Protein 5I6C (pdb70)

Solvent-accessible surface area: 38746 Å² total; per-residue (Å²): 125,84,43,28,41,114,81,166,5,87,104,122,52,1,97,62,12,0,70,2,5,4,64,8,5,16,6,3,1,7,0,0,10,21,11,4,8,79,58,10,20,143,53,38,83,39,28,8,11,10,0,1,0,0,0,9,4,0,0,55,5,3,64,34,0,4,30,78,200,104,56,123,181,114,80,124,31,16,0,0,12,2,2,1,7,0,0,3,8,31,3,0,8,7,4,4,70,5,2,8,66,19,10,21,74,78,39,101,11,118,57,76,167,74,19,96,109,74,63,9,63,94,0,11,0,0,0,6,22,1,1,16,65,0,0,83,51,8,22,120,117,2,77,100,28,21,140,86,23,102,176,83,50,26,37,8,4,34,0,0,14,36,6,0,10,0,50,38,7,22,24,43,0,21,75,20,20,22,3,0,52,43,8,56,83,115,78,102,83,46,70,46,20,69,40,103,127,12,93,94,182,27,23,43,92,5,63,36,7,0,86,72,0,0,35,12,0,18,72,7,17,111,146,25,46,85,105,58,39,18,2,1,23,16,45,0,19,98,56,0,28,98,44,0,50,85,82,18,27,86,36,100,62,70,48,95,81,7,80,62,50,8,157,40,132,74,80,93,22,40,133,122,42,156,5,45,1,49,107,5,0,39,27,0,0,61,36,0,2,30,59,0,14,42,19,2,36,44,4,0,77,28,2,152,45,85,76,218,25,59,69,12,48,35,9,8,14,0,0,6,3,0,0,0,39,0,2,29,64,0,2,105,4,7,3,3,1,1,2,5,18,49,57,8,12,43,0,0,54,80,31,136,1,1,0,67,92,0,1,38,24,2,2,108,30,4,27,70,24,0,77,126,4,73,86,0,2,43,16,36,26,22,19,70,0,0,9,0,0,1,5,0,5,26,0,4,38,32,20,4,52,0,1,19,36,1,31,153,14,103,46,42,55,36,15,74,0,0,2,1,0,0,21,1,22,0,66,12,22,47,84,56,94,69,83,81,29,107,57,34,52,136,107,62,117,156,145,91,21,31,128,12,19,14,105,12,6,38,82,34,9,3,4,22,25,0,20,135,17,0,68,80,6,44,78,59,14,86,103,140,123,79,46,31,39,118,86,165,6,93,104,123,54,5,102,65,11,0,69,4,3,4,64,5,4,16,4,0,0,5,0,0,8,21,14,9,8,77,58,12,23,147,53,34,81,46,28,7,11,12,0,0,0,0,0,8,2,0,0,59,7,1,54,60,0,2,110,16,43,1,1,3,2,0,0,1,6,34,5,0,10,9,4,4,72,6,2,5,56,16,13,8,73,76,38,108,12,117,104,71,131,103,33,69,104,68,64,12,65,92,0,7,0,0,1,7,20,0,1,19,61,0,0,81,52,6,25,122,108,3,112,125,26,23,137,85,22,100,174,82,50,26,40,8,5,34,0,0,11,35,4,1,10,0,50,36,8,19,27,46,0,21,79,24,19,23,1,1,50,72,9,56,83,113,80,93,80,44,71,45,20,69,42,85,183,9,96,94,168,24,23,45,97,8,70,33,12,0,89,72,0,0,36,13,0,18,79,7,15,102,136,24,48,83,111,54,37,18,3,1,19,12,43,0,14,95,57,0,35,103,50,0,56,86,87,17,33,84,31,94,61,57,50,102,78,9,80,65,52,8,159,41,132,74,84,95,31,43,134,120,42,164,7,49,1,50,105,8,0,36,29,0,1,55,34,0,3,33,66,0,10,41,16,2,34,43,5,0,78,29,1,148,46,87,74,214,26,57,83,13,54,71,29,7,29,26,0,6,39,12,0,0,85,1,2,29,59,0,4,107,5,9,4,3,0,2,2,6,15,51,53,7,12,44,0,0,51,93,33,128,1,0,0,68,92,0,0,33,26,1,0,101,34,2,22,69,23,0,78,128,4,73,82,0,1,44,12,29,26,25,25,72,1,0,9,0,0,0,3,0,2,21,0,3,35,33,17,2,52,0,1,18,38,1,33,157,10,102,45,48,64,43,14,76,1,0,1,4,0,0,20,3,22,0,72,13,18,48,87,55,96,63,82,81,31,108,51,34,54,137,103,64,118,153,142,92,17,31,134,13,22,15,102,9,8,43,81,29,7,4,4,23,23,0,23,130,12,0,71,78,3,47,81,57,17,85,105,138

Nearest PDB structures (foldseek):
  5i6c-assembly1_A  TM=1.002E+00  e=1.594E-73  Aspergillus nidulans FGSC A4
  5i6c-assembly1_B  TM=1.000E+00  e=1.725E-66  Aspergillus nidulans FGSC A4
  5xls-assembly1_A-2  TM=7.621E-01  e=6.835E-15  Escherichia coli O157:H7
  3qe7-assembly1_A  TM=7.389E-01  e=4.981E-13  Escherichia coli K-12
  7xuj-assembly1_B  TM=6.459E-01  e=5.523E-05  Homo sapiens

InterPro domains:
  IPR006042 Xanthine/uracil permease [PS01116] (447-467)
  IPR006042 Xanthine/uracil permease [TIGR00801] (75-541)
  IPR006043 Nucleobase cation symporter 2 family [PF00860] (80-498)

Foldseek 3Di:
DFAFADDDDPLVVLLLLLVLVLLLCLLVQLPVLVLLDVQAEDDLQSQLQVNLLSLQLQLVLQVQQCPFVPFDDPDQTAAFNFRFRKHADLLLSLLVVLQVVLCDPVNDAHQDPWFDGHHDQLSLQQQLQLLLVCLVVQLVVLPPDFVVLCVLCPLLLQLLLLLVSLVLVLLLLQQLLQQDCAFDDPPQPPGPDHDGGNGRHHDVVSPVLLVQLLVQLVVCVVPDDLSSQSSSLVRSLVVSQVVCVVVPQFDVPVLVVDDQFHDLPPDDGDYPHHALLNVSSNVVLSSQLVVQSVLLLLLCVLSVHDNDDPSSVSSSSNQSNSQSVSQSVVSNSSHHRMHTDRSVSSSCSSVSYGYCSSSSSNSVVSSSCSGRSSNSSVVVGGRSSSSSSSVSVVSVVSNVVSVVSNVVDPDDPLSVVLSVCLNVQLVVLLVDDWDAPPPRVVPDDDPCVSCVSNVRSCSNRRSSSSSVSNSVSVVPPDDD/DFAFADDDDPLVVLLLLLVLVLLLCLLVQLQVLLLVCVLAADDLQVQLQSNLLSLQLQLVLQLVLCVLVFNFRKHADLLLSLLVNLQVLLCDPVNDFHDDDVFHGHHDQLSLQQQLQLLLVLLVVQLVVLPPDFVVLCVLQPLLLQLLLLLVSLVLQLLLLQQLLQQDCAFDDPPQPDGQDYDGRRHRHHDVVSPVLLVQLLVQLVVCVVPPDLSSQSSSLVRSLVVSQVVCVVVPQWDVPLLVVHDQFHDLPPDDGDYPHHALLNVSSNVVLSSQLVVQSVLLLLLCVLSVHDNDDPVSVVSSSSQSNSQSVSCSVVSVSSHHRMHTDNSVSSSCNSVSYGYSSSSSSNSVVSSVCSGRSSNSSRSSRRRSSSSSSSSSVVSVVSSVVSVVSNVVDDDDPLSVVLSVVLNVQLVVLQPDDFDAPPCRVVHDDDPCVSSVSNVRSQSNSRSSSSSVSSSVSVVVPDDD

Radius of gyration: 28.81 Å; Cα contacts (8 Å, |Δi|>4): 1812; chains: 2; bounding box: 80×83×62 Å

GO terms:
  GO:0000324 fungal-type vacuole (C, IDA)
  GO:0002060 purine nucleobase binding (F, IDA)
  GO:0042906 xanthine transport (P, IDA)
  GO:0005886 plasma membrane (C, IDA)
  GO:0015747 urate transport (P, IDA)
  GO:0042907 xanthine transmembrane transporter activity (F, IDA)
  GO:0015143 urate transmembrane transporter activity (F, IDA)
  GO:0002060 purine nucleobase binding (F, IMP)
  GO:0042906 xanthine transport (P, IMP)
  GO:0015747 urate transport (P, IMP)
  GO:0042907 xanthine transmembrane transporter activity (F, IMP)
  GO:0034423 autophagosome lumen (C, IDA)
  GO:0010008 endosome membrane (C, IDA)

Organism: Emericella nidulans (strain FGSC A4 / ATCC 38163 / CBS 112.46 / NRRL 194 / M139) (NCBI:txid227321)

Sequence (948 aa):
PFFGLNEKIPVLLAFILGLQHALAMLAGVVTPPLIISSSLSLPSDLQQYLVSTSLIVCGLLSMVQITRFHIYKTPYYIGSGVLSVMGVSFSIISVASGAFNQMYSNGFCQLDEAGNRLPCPEAYGALIGTSACCALVEILLAFVPPKVIQKIFPPIVTGPTVMLIGISLIGTGFKDWAGGSACMDDGMLCPSATAPRPLPWGSPEFIGLGFLVFVSIILCERFGAPIMKSCSVVIGLLVGCIVAAACGYFSHADIDAAPAASFIWVKTFPLSVYGPMVLPIIAVFIICACECIGDVTATCDVSRLEVRGGTFESRIQGAVLADGINSVVAALATMTPMTTFAQNNVVIALTRCANRWAGYCCCLILIVAGIFAKFAAAIVAIPNSVMGGMKTFLFASVVISGQAIVAKAPFTRRNRFILTASMALGYGATLVPTWFGNVFPQTENRDLEGFENAIELVLETGFAVTAFVAMLLNAIMPAEPFFGLNEKIPVLLAFILGLQHALAMLAGVVTPPLIISSSLSLPSDLQQYLVSTSLIVCGLLSMVQITSGVLSVMGVSFSIISVASGAFNQMYSNGFCQLDEAGNRLPCPEAYGALIGTSACCALVEILLAFVPPKVIQKIFPPIVTGPTVMLIGISLIGTGFKDWAGGSACMDDGMLCPSATAPRPLPWGSPEFIGLGFLVFVSIILCERFGAPIMKSCSVVIGLLVGCIVAAACGYFSHADIDAAPAASFIWVKTFPLSVYGPMVLPIIAVFIICACECIGDVTATCDVSRLEVRGGTFESRIQGAVLADGINSVVAALATMTPMTTFAQNNVVIALTRCANRWAGYCCCLILIVAGIFAKFAAAIVAIPNSVMGGMKTFLFASVVISGQAIVAKAPFTRRNRFILTASMALGYGATLVPTWFGNVFPQTENRDLEGFENAIELVLETGFAVTAFVAMLLNAIMPAE

Secondary structure (DSSP, 8-state):
--B-SS----HHHHHHHHHHHHHHHHHHHHHHHHHHHHTT---HHHHHHHHHHHHHHHHHHHHHHH-STTT-SSSS-SS-SS---EEE-SHHHHHHHHHHHHHHHTSS----SSSSPPP-HHHHHHHHHHHHHHHHHHHTTSSS-HHHHHHHS-HHHHHHHHHHHHHHHHHHHHHHHHT-SS---TTSSS-SS--SS-SS---HHHHHHHHHHHHHHHHHHHT--TTTTTTHHHHHHHHHHHHHHHHT---HHHHHTS-S---TTSS---SS---S-HHHHHHHHHHHHHHHHHHHHHHHHHTT--SSSHHHHHHHHHHHHHHHHHHHHHHHTT---EEE--SHHHHHHHHTB--HHHHHHHHHHHHHHHHSTTHHHHHHTS-HHHHHHHHHHHHHHHHHHHHHHHTTS---HHHHHHHHHHHHHHHHHHH-----TTTSTT----TTHHHHHHHHHHHH-HHHHHHHHHHHHHHHSPP-/--B-SS----HHHHHHHHHHHHHHHHHHHHHHHHHHHHTT---HHHHHHHHHHHHHHHHHHHHHHH---S---EEE-SHHHHHHHHHHHHHHHTSS--B-SSSPBPP-HHHHHHHHHHHHHHHHHHHTTSSS-HHHHHHHS-HHHHHHHHHHHHHHHHHHHHHHHHT-SS---TTSS--SS--SS-SS---HHHHHHHHHHHHHHHHHHHT--TTTTTTHHHHHHHHHHHHHHHHT---HHHHHTS-S---TTSS----S---S-HHHHHHHHHHHHHHHHHHHHHHHHHTT--SSSHHHHHHHHHHHHHHHHHHHHHHHTT---EEE-SHHHHHHHHHTB--HHHHHHHHHHHHHHHHSTTHHHHHHTS-HHHHHHHHHHHHHHHHHHHHHHHTTS---HHHHHHHHHHHHHHHHHHH-----TTTSTT----TTHHHHHHHHHHHH-HHHHHHHHHHHHHHHSPP-

B-factor: mean 164.03, std 27.75, range [114.57, 270.53]

Structure (mmCIF, N/CA/C/O backbone):
data_5I6C
#
_entry.id   5I6C
#
_cell.length_a   75.090
_cell.length_b   173.830
_cell.length_c   82.390
_cell.angle_alpha   90.00
_cell.angle_beta   111.11
_cell.angle_gamma   90.00
#
_symmetry.space_group_name_H-M   'P 1 21 1'
#
loop_
_entity.id
_entity.type
_entity.pdbx_description
1 polymer 'Uric acid-xanthine permease'
2 non-polymer XANTHINE
3 non-polymer DODECYL-BETA-D-MALTOSIDE
#
loop_
_atom_site.group_PDB
_atom_site.id
_atom_site.type_symbol
_atom_site.label_atom_id
_atom_site.label_alt_id
_atom_site.label_comp_id
_atom_site.label_asym_id
_atom_site.label_entity_id
_atom_site.label_seq_id
_atom_site.pdbx_PDB_ins_code
_atom_site.Cartn_x
_atom_site.Cartn_y
_atom_site.Cartn_z
_atom_site.occupancy
_atom_site.B_iso_or_equiv
_atom_site.auth_seq_id
_atom_site.auth_comp_id
_atom_site.auth_asym_id
_atom_site.auth_atom_id
_atom_site.pdbx_PDB_model_num
ATOM 1 N N . PRO A 1 66 ? -84.505 -27.927 27.784 1.00 170.43 66 PRO A N 1
ATOM 2 C CA . PRO A 1 66 ? -85.618 -27.490 26.934 1.00 171.67 66 PRO A CA 1
ATOM 3 C C . PRO A 1 66 ? -85.146 -26.984 25.571 1.00 167.48 66 PRO A C 1
ATOM 4 O O . PRO A 1 66 ? -84.694 -25.842 25.487 1.00 166.14 66 PRO A O 1
ATOM 8 N N . PHE A 1 67 ? -85.294 -27.788 24.518 1.00 165.86 67 PHE A N 1
ATOM 9 C CA . PHE A 1 67 ? -84.778 -27.396 23.208 1.00 162.02 67 PHE A CA 1
ATOM 10 C C . PHE A 1 67 ? -85.712 -26.388 22.561 1.00 163.51 67 PHE A C 1
ATOM 11 O O . PHE A 1 67 ? -86.901 -26.646 22.422 1.00 166.70 67 PHE A O 1
ATOM 19 N N . PHE A 1 68 ? -85.161 -25.247 22.159 1.00 161.43 68 PHE A N 1
ATOM 20 C CA . PHE A 1 68 ? -85.933 -24.189 21.531 1.00 162.80 68 PHE A CA 1
ATOM 21 C C . PHE A 1 68 ? -85.799 -24.260 20.017 1.00 160.11 68 PHE A C 1
ATOM 22 O O . PHE A 1 68 ? -84.703 -24.220 19.473 1.00 156.34 68 PHE A O 1
ATOM 30 N N . GLY A 1 69 ? -86.940 -24.326 19.351 1.00 162.43 69 GLY A N 1
ATOM 31 C CA . GLY A 1 69 ? -87.025 -24.392 17.906 1.00 160.79 69 GLY A CA 1
ATOM 32 C C . GLY A 1 69 ? -86.774 -23.068 17.224 1.00 159.65 69 GLY A C 1
ATOM 33 O O . GLY A 1 69 ? -86.445 -22.080 17.874 1.00 159.88 69 GLY A O 1
ATOM 34 N N . LEU A 1 70 ? -86.845 -23.078 15.899 1.00 158.43 70 LEU A N 1
ATOM 35 C CA . LEU A 1 70 ? -86.628 -21.876 15.104 1.00 157.53 70 LEU A CA 1
ATOM 36 C C . LEU A 1 70 ? -87.562 -20.750 15.520 1.00 161.22 70 LEU A C 1
ATOM 37 O O . LEU A 1 70 ? -87.126 -19.694 15.984 1.00 161.09 70 LEU A O 1
ATOM 42 N N . ASN A 1 71 ? -88.858 -21.001 15.360 1.00 164.82 71 ASN A N 1
ATOM 43 C CA . ASN A 1 71 ? -89.862 -19.983 15.605 1.00 168.82 71 ASN A CA 1
ATOM 44 C C . ASN A 1 71 ? -90.639 -20.234 16.884 1.00 172.56 71 ASN A C 1
ATOM 45 O O . ASN A 1 71 ? -91.617 -20.975 16.910 1.00 175.37 71 ASN A O 1
ATOM 50 N N . GLU A 1 72 ? -90.156 -19.619 17.948 1.00 172.71 72 GLU A N 1
ATOM 51 C CA . GLU A 1 72 ? -90.827 -19.592 19.226 1.00 176.66 72 GLU A CA 1
ATOM 52 C C . GLU A 1 72 ? -90.323 -18.357 19.935 1.00 177.03 72 GLU A C 1
ATOM 53 O O . GLU A 1 72 ? -89.131 -18.059 19.881 1.00 173.39 72 GLU A O 1
ATOM 59 N N . LYS A 1 73 ? -91.197 -17.622 20.603 1.00 181.63 73 LYS A N 1
ATOM 60 C CA . LYS A 1 73 ? -90.677 -16.485 21.326 1.00 182.21 73 LYS A CA 1
ATOM 61 C C . LYS A 1 73 ? -90.056 -17.011 22.601 1.00 181.85 73 LYS A C 1
ATOM 62 O O . LYS A 1 73 ? -90.660 -17.792 23.342 1.00 184.45 73 LYS A O 1
ATOM 68 N N . ILE A 1 74 ? -88.827 -16.572 22.829 1.00 178.78 74 ILE A N 1
ATOM 69 C CA . ILE A 1 74 ? -88.075 -16.928 24.013 1.00 178.29 74 ILE A CA 1
ATOM 70 C C . ILE A 1 74 ? -87.939 -15.623 24.770 1.00 180.81 74 ILE A C 1
ATOM 71 O O . ILE A 1 74 ? -88.157 -14.559 24.182 1.00 181.60 74 ILE A O 1
ATOM 76 N N . PRO A 1 75 ? -87.606 -15.685 26.069 1.00 182.44 75 PRO A N 1
ATOM 77 C CA . PRO A 1 75 ? -87.387 -14.438 26.808 1.00 184.96 75 PRO A CA 1
ATOM 78 C C . PRO A 1 75 ? -86.423 -13.513 26.074 1.00 181.69 75 PRO A C 1
ATOM 79 O O . PRO A 1 75 ? -85.294 -13.906 25.812 1.00 177.33 75 PRO A O 1
ATOM 83 N N . VAL A 1 76 ? -86.868 -12.309 25.729 1.00 184.02 76 VAL A N 1
ATOM 84 C CA . VAL A 1 76 ? -86.048 -11.409 24.925 1.00 181.32 76 VAL A CA 1
ATOM 85 C C . VAL A 1 76 ? -84.749 -11.071 25.647 1.00 179.69 76 VAL A C 1
ATOM 86 O O . VAL A 1 76 ? -83.790 -10.623 25.025 1.00 176.53 76 VAL A O 1
ATOM 90 N N . LEU A 1 77 ? -84.730 -11.273 26.962 1.00 182.20 77 LEU A N 1
ATOM 91 C CA . LEU A 1 77 ? -83.481 -11.252 27.709 1.00 180.55 77 LEU A CA 1
ATOM 92 C C . LEU A 1 77 ? -82.611 -12.412 27.252 1.00 175.39 77 LEU A C 1
ATOM 93 O O . LEU A 1 77 ? -81.430 -12.235 26.969 1.00 172.05 77 LEU A O 1
ATOM 98 N N . LEU A 1 78 ? -83.205 -13.601 27.182 1.00 175.05 78 LEU A N 1
ATOM 99 C CA . LEU A 1 78 ? -82.496 -14.778 26.695 1.00 170.56 78 LEU A CA 1
ATOM 100 C C . LEU A 1 78 ? -82.050 -14.597 25.249 1.00 166.62 78 LEU A C 1
ATOM 101 O O . LEU A 1 78 ? -80.892 -14.848 24.928 1.00 162.84 78 LEU A O 1
ATOM 106 N N . ALA A 1 79 ? -82.963 -14.169 24.381 1.00 167.76 79 ALA A N 1
ATOM 107 C CA . ALA A 1 79 ? -82.630 -13.932 22.979 1.00 164.60 79 ALA A CA 1
ATOM 108 C C . ALA A 1 79 ? -81.500 -12.912 22.831 1.00 162.95 79 ALA A C 1
ATOM 109 O O . ALA A 1 79 ? -80.628 -13.064 21.979 1.00 159.21 79 ALA A O 1
ATOM 111 N N . PHE A 1 80 ? -81.537 -11.860 23.646 1.00 166.09 80 PHE A N 1
ATOM 112 C CA . PHE A 1 80 ? -80.465 -10.863 23.661 1.00 165.16 80 PH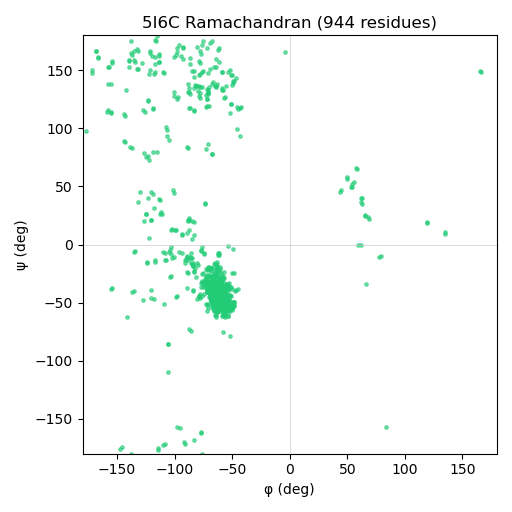E A CA 1
ATOM 113 C C . PHE A 1 80 ? -79.129 -11.434 24.110 1.00 162.06 80 PHE A C 1
ATOM 114 O O . PHE A 1 80 ? -78.105 -11.161 23.500 1.00 159.17 80 PHE A O 1
ATOM 122 N N . ILE A 1 81 ? -79.147 -12.198 25.197 1.00 163.04 81 ILE A N 1
ATOM 123 C CA . ILE A 1 81 ? -77.937 -12.788 25.759 1.00 160.69 81 ILE A CA 1
ATOM 124 C C . ILE A 1 81 ? -77.297 -13.780 24.803 1.00 156.08 81 ILE A C 1
ATOM 125 O O . ILE A 1 81 ? -76.095 -13.729 24.563 1.00 153.34 81 ILE A O 1
ATOM 130 N N . LEU A 1 82 ? -78.094 -14.688 24.259 1.00 155.49 82 LEU A N 1
ATOM 131 C CA . LEU A 1 82 ? -77.574 -15.618 23.272 1.00 151.51 82 LEU A CA 1
ATOM 132 C C . LEU A 1 82 ? -77.140 -14.847 22.030 1.00 149.46 82 LEU A C 1
ATOM 133 O O . LEU A 1 82 ? -76.183 -15.229 21.360 1.00 146.10 82 LEU A O 1
ATOM 138 N N . GLY A 1 83 ? -77.838 -13.757 21.730 1.00 151.77 83 GLY A N 1
ATOM 139 C CA . GLY A 1 83 ? -77.417 -12.861 20.669 1.00 150.51 83 GLY A CA 1
ATOM 140 C C . GLY A 1 83 ? -76.017 -12.333 20.924 1.00 148.98 83 GLY A C 1
ATOM 141 O O . GLY A 1 83 ? -75.206 -12.198 20.007 1.00 146.38 83 GLY A O 1
ATOM 142 N N . LEU A 1 84 ? -75.738 -12.044 22.190 1.00 150.89 84 LEU A N 1
ATOM 143 C CA . LEU A 1 84 ? -74.435 -11.556 22.610 1.00 150.03 84 LEU A CA 1
ATOM 144 C C . LEU A 1 84 ? -73.391 -12.639 22.464 1.00 146.43 84 LEU A C 1
ATOM 145 O O . LEU A 1 84 ? -72.326 -12.391 21.921 1.00 144.27 84 LEU A O 1
ATOM 150 N N . GLN A 1 85 ? -73.711 -13.846 22.923 1.00 146.03 85 GLN A N 1
ATOM 151 C CA . GLN A 1 85 ? -72.781 -14.967 22.826 1.00 142.96 85 GLN A CA 1
ATOM 152 C C . GLN A 1 85 ? -72.420 -15.255 21.377 1.00 139.78 85 GLN A C 1
ATOM 153 O O . GLN A 1 85 ? -71.258 -15.512 21.058 1.00 137.35 85 GLN A O 1
ATOM 159 N N . HIS A 1 86 ? -73.415 -15.198 20.500 1.00 140.10 86 HIS A N 1
ATOM 160 C CA . HIS A 1 86 ? -73.169 -15.369 19.075 1.00 137.61 86 HIS A CA 1
ATOM 161 C C . HIS A 1 86 ? -72.302 -14.236 18.531 1.00 137.02 86 HIS A C 1
ATOM 162 O O . HIS A 1 86 ? -71.351 -14.476 17.771 1.00 134.52 86 HIS A O 1
ATOM 169 N N . ALA A 1 87 ? -72.640 -13.010 18.924 1.00 139.62 87 ALA A N 1
ATOM 170 C CA . ALA A 1 87 ? -71.897 -11.832 18.500 1.00 139.73 87 ALA A CA 1
ATOM 171 C C . ALA A 1 87 ? -70.420 -11.983 18.834 1.00 137.93 87 ALA A C 1
ATOM 172 O O . ALA A 1 87 ? -69.559 -11.832 17.969 1.00 136.10 87 ALA A O 1
ATOM 174 N N . LEU A 1 88 ? -70.139 -12.318 20.089 1.00 138.70 88 LEU A N 1
ATOM 175 C CA . LEU A 1 88 ? -68.777 -12.495 20.555 1.00 137.46 88 LEU A CA 1
ATOM 176 C C . LEU A 1 88 ? -68.133 -13.653 19.834 1.00 134.19 88 LEU A C 1
ATOM 177 O O . LEU A 1 88 ? -66.950 -13.620 19.525 1.00 132.67 88 LEU A O 1
ATOM 182 N N . ALA A 1 89 ? -68.932 -14.669 19.541 1.00 134.23 89 ALA A N 1
ATOM 183 C CA . ALA A 1 89 ? -68.412 -15.881 18.932 1.00 131.51 89 ALA A CA 1
ATOM 184 C C . ALA A 1 89 ? -67.851 -15.607 17.539 1.00 129.70 89 ALA A C 1
ATOM 185 O O . ALA A 1 89 ? -66.725 -16.011 17.215 1.00 127.88 89 ALA A O 1
ATOM 187 N N . MET A 1 90 ? -68.639 -14.912 16.726 1.00 129.65 90 MET A N 1
ATOM 188 C CA . MET A 1 90 ? -68.252 -14.629 15.350 1.00 128.38 90 MET A CA 1
ATOM 189 C C . MET A 1 90 ? -67.405 -13.371 15.221 1.00 129.05 90 MET A C 1
ATOM 190 O O . MET A 1 90 ? -66.860 -13.091 14.149 1.00 128.16 90 MET A O 1
ATOM 195 N N . LEU A 1 91 ? -67.328 -12.602 16.305 1.00 130.95 91 LEU A N 1
ATOM 196 C CA . LEU A 1 91 ? -66.565 -11.351 16.337 1.00 132.14 91 LEU A CA 1
ATOM 197 C C . LEU A 1 91 ? -65.151 -11.464 15.781 1.00 130.38 91 LEU A C 1
ATOM 198 O O . LEU A 1 91 ? -64.764 -10.702 14.897 1.00 130.61 91 LEU A O 1
ATOM 203 N N . ALA A 1 92 ? -64.399 -12.431 16.297 1.00 130.65 92 ALA A N 1
ATOM 204 C CA . ALA A 1 92 ? -63.013 -12.633 15.899 1.00 129.24 92 ALA A CA 1
ATOM 205 C C . ALA A 1 92 ? -62.896 -12.972 14.419 1.00 127.63 92 ALA A C 1
ATOM 206 O O . ALA A 1 92 ? -62.123 -12.349 13.686 1.00 127.72 92 ALA A O 1
ATOM 208 N N . GLY A 1 93 ? -63.695 -13.937 13.978 1.00 126.06 93 GLY A N 1
ATOM 209 C CA . GLY A 1 93 ? -63.647 -14.403 12.605 1.00 124.73 93 GLY A CA 1
ATOM 210 C C . GLY A 1 93 ? -64.043 -13.339 11.599 1.00 125.87 93 GLY A C 1
ATOM 211 O O . GLY A 1 93 ? -63.594 -13.375 10.453 1.00 125.26 93 GLY A O 1
ATOM 212 N N . VAL A 1 94 ? -64.916 -12.421 12.020 1.00 127.69 94 VAL A N 1
ATOM 213 C CA . VAL A 1 94 ? -65.344 -11.290 11.187 1.00 129.31 94 VAL A CA 1
ATOM 214 C C . VAL A 1 94 ? -64.315 -10.160 11.148 1.00 130.42 94 VAL A C 1
ATOM 215 O O . VAL A 1 94 ? -64.034 -9.590 10.091 1.00 130.92 94 VAL A O 1
ATOM 219 N N . VAL A 1 95 ? -63.779 -9.840 12.320 1.00 130.15 95 VAL A N 1
ATOM 220 C CA . VAL A 1 95 ? -62.812 -8.759 12.508 1.00 131.63 95 VAL A CA 1
ATOM 221 C C . VAL A 1 95 ? -61.444 -9.019 11.864 1.00 130.40 95 VAL A C 1
ATOM 222 O O . VAL A 1 95 ? -60.833 -8.108 11.293 1.00 131.66 95 VAL A O 1
ATOM 226 N N . THR A 1 96 ? -60.962 -10.254 11.968 1.00 128.95 96 THR A N 1
ATOM 227 C 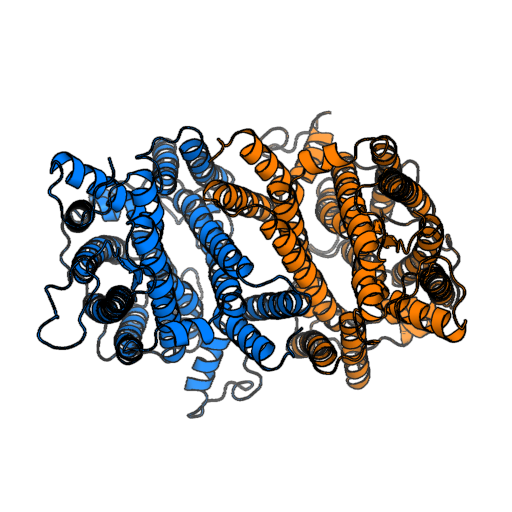CA . THR A 1 96 ? -59.581 -10.549 11.611 1.00 128.11 96 THR A CA 1
ATOM 228 C C . THR A 1 96 ? -59.192 -10.314 10.126 1.00 128.09 96 THR A C 1
ATOM 229 O O . THR A 1 96 ? -58.200 -9.627 9.873 1.00 129.18 96 THR A O 1
ATOM 233 N N . PRO A 1 97 ? -59.971 -10.819 9.146 1.00 126.27 97 PRO A N 1
ATOM 234 C CA . PRO A 1 97 ? -59.556 -10.600 7.747 1.00 126.59 97 PRO A CA 1
ATOM 235 C C . PRO A 1 97 ? -59.378 -9.140 7.301 1.00 129.01 97 PRO A C 1
ATOM 236 O O . PRO A 1 97 ? -58.483 -8.898 6.490 1.00 129.58 97 PRO A O 1
ATOM 240 N N . PRO A 1 98 ? -60.239 -8.203 7.746 1.00 130.68 98 PRO A N 1
ATOM 241 C CA . PRO A 1 98 ? -59.897 -6.811 7.446 1.00 133.27 98 PRO A CA 1
ATOM 242 C C . PRO A 1 98 ? -58.523 -6.428 7.967 1.00 133.94 98 PRO A C 1
ATOM 243 O O . PRO A 1 98 ? -57.759 -5.804 7.240 1.00 135.33 98 PRO A O 1
ATOM 247 N N . LEU A 1 99 ? -58.215 -6.798 9.204 1.00 133.24 99 LEU A N 1
ATOM 248 C CA . LEU A 1 99 ? -56.906 -6.501 9.768 1.00 134.04 99 LEU A CA 1
ATOM 249 C C . LEU A 1 99 ? -55.787 -7.087 8.928 1.00 133.10 99 LEU A C 1
ATOM 250 O O . LEU A 1 99 ? -54.789 -6.424 8.662 1.00 134.75 99 LEU A O 1
ATOM 255 N N . ILE A 1 100 ? -55.962 -8.327 8.495 1.00 130.76 100 ILE A N 1
ATOM 256 C CA . ILE A 1 100 ? -54.923 -8.986 7.727 1.00 130.03 100 ILE A CA 1
ATOM 257 C C . ILE A 1 100 ? -54.723 -8.342 6.355 1.00 131.52 100 ILE A C 1
ATOM 258 O O . ILE A 1 100 ? -53.603 -7.994 6.000 1.00 132.81 100 ILE A O 1
ATOM 263 N N . ILE A 1 101 ? -55.798 -8.161 5.595 1.00 131.67 101 ILE A N 1
ATOM 264 C CA . ILE A 1 101 ? -55.692 -7.530 4.279 1.00 133.41 101 ILE A CA 1
ATOM 265 C C . ILE A 1 101 ? -55.133 -6.113 4.385 1.00 136.29 101 ILE A C 1
ATOM 266 O O . ILE A 1 101 ? -54.274 -5.723 3.602 1.00 137.88 101 ILE A O 1
ATOM 271 N N . SER A 1 102 ? -55.645 -5.336 5.336 1.00 137.27 102 SER A N 1
ATOM 272 C CA . SER A 1 102 ? -55.206 -3.951 5.522 1.00 140.34 102 SER A CA 1
ATOM 273 C C . SER A 1 102 ? -53.728 -3.839 5.918 1.00 141.15 102 SER A C 1
ATOM 274 O O . SER A 1 102 ? -52.979 -3.050 5.333 1.00 143.57 102 SER A O 1
ATOM 277 N N . SER A 1 103 ? -53.302 -4.626 6.904 1.00 139.40 103 SER A N 1
ATOM 278 C CA . SER A 1 103 ? -51.919 -4.543 7.352 1.00 140.38 103 SER A CA 1
ATOM 279 C C . SER A 1 103 ? -51.006 -4.929 6.201 1.00 140.53 103 SER A C 1
ATOM 280 O O . SER A 1 103 ? -49.931 -4.363 6.047 1.00 142.72 103 SER A O 1
ATOM 283 N N . SER A 1 104 ? -51.465 -5.855 5.364 1.00 138.90 104 SER A N 1
ATOM 284 C CA . SER A 1 104 ? -50.667 -6.335 4.238 1.00 139.14 104 SER A CA 1
ATOM 285 C C . SER A 1 104 ? -50.773 -5.410 3.024 1.00 141.64 104 SER A C 1
ATOM 286 O O . SER A 1 104 ? -50.345 -5.777 1.931 1.00 142.08 104 SER A O 1
ATOM 289 N N . LEU A 1 105 ? -51.404 -4.250 3.184 1.00 143.10 105 LEU A N 1
ATOM 290 C CA . LEU A 1 105 ? -51.484 -3.308 2.072 1.00 145.89 105 LEU A CA 1
ATOM 291 C C . LEU A 1 105 ? -51.233 -1.864 2.490 1.00 149.16 105 LEU A C 1
ATOM 292 O O . LEU A 1 105 ? -50.530 -1.129 1.794 1.00 152.07 105 LEU A O 1
ATOM 297 N N . SER A 1 106 ? -51.778 -1.462 3.634 1.00 150.96 106 SER A N 1
ATOM 298 C CA . SER A 1 106 ? -51.716 -0.056 4.026 1.00 154.35 106 SER A CA 1
ATOM 299 C C . SER A 1 106 ? -51.406 0.146 5.501 1.00 154.48 106 SER A C 1
ATOM 300 O O . SER A 1 106 ? -51.358 -0.806 6.283 1.00 151.80 106 SER A O 1
ATOM 303 N N . LEU A 1 107 ? -51.248 1.415 5.868 1.00 157.81 107 LEU A N 1
ATOM 304 C CA . LEU A 1 107 ? -51.008 1.836 7.246 1.00 158.85 107 LEU A CA 1
ATOM 305 C C . LEU A 1 107 ? -52.181 2.560 7.932 1.00 159.98 107 LEU A C 1
ATOM 306 O O . LEU A 1 107 ? -52.560 2.152 9.031 1.00 158.56 107 LEU A O 1
ATOM 311 N N . PRO A 1 108 ? -52.758 3.618 7.297 1.00 160.90 108 PRO A N 1
ATOM 312 C CA . PRO A 1 108 ? -53.679 4.533 7.998 1.00 163.12 108 PRO A CA 1
ATOM 313 C C . PRO A 1 108 ? -54.700 3.878 8.925 1.00 160.66 108 PRO A C 1
ATOM 314 O O . PRO A 1 108 ? -55.533 3.084 8.486 1.00 157.95 108 PRO A O 1
ATOM 318 N N . SER A 1 109 ? -54.610 4.215 10.208 1.00 161.92 109 SER A N 1
ATOM 319 C CA . SER A 1 109 ? -55.527 3.698 11.215 1.00 160.30 109 SER A CA 1
ATOM 320 C C . SER A 1 109 ? -56.975 4.079 10.900 1.00 161.03 109 SER A C 1
ATOM 321 O O . SER A 1 109 ? -57.909 3.399 11.329 1.00 159.01 109 SER A O 1
ATOM 324 N N . ASP A 1 110 ? -57.150 5.166 10.152 1.00 164.19 110 ASP A N 1
ATOM 325 C CA . ASP A 1 110 ? -58.465 5.584 9.688 1.00 165.31 110 ASP A CA 1
ATOM 326 C C . ASP A 1 110 ? -59.146 4.448 8.932 1.00 161.60 110 ASP A C 1
ATOM 327 O O . ASP A 1 110 ? -60.279 4.079 9.242 1.00 160.62 110 ASP A O 1
ATOM 332 N N . LEU A 1 111 ? -58.434 3.879 7.961 1.00 159.78 111 LEU A N 1
ATOM 333 C CA . LEU A 1 111 ? -58.984 2.824 7.115 1.00 156.66 111 LEU A CA 1
ATOM 334 C C . LEU A 1 111 ? -59.156 1.497 7.851 1.00 152.84 111 LEU A C 1
ATOM 335 O O . LEU A 1 111 ? -60.058 0.725 7.536 1.00 150.79 111 LEU A O 1
ATOM 340 N N . GLN A 1 112 ? -58.278 1.217 8.807 1.00 152.91 112 GLN A N 1
ATOM 341 C CA . GLN A 1 112 ? -58.389 -0.013 9.582 1.00 149.67 112 GLN A CA 1
ATOM 342 C C . GLN A 1 112 ? -59.574 0.020 10.531 1.00 150.00 112 GLN A C 1
ATOM 343 O O . GLN A 1 112 ? -60.369 -0.916 10.558 1.00 147.68 112 GLN A O 1
ATOM 349 N N . GLN A 1 113 ? -59.678 1.087 11.319 1.00 152.38 113 GLN A N 1
ATOM 350 C CA . GLN A 1 113 ? -60.825 1.276 12.199 1.00 153.49 113 GLN A CA 1
ATOM 351 C C . GLN A 1 113 ? -62.119 1.281 11.386 1.00 153.53 113 GLN A C 1
ATOM 352 O O . GLN A 1 113 ? -63.095 0.595 11.733 1.00 152.19 113 GLN A O 1
ATOM 358 N N . TYR A 1 114 ? -62.102 2.045 10.292 1.00 155.30 114 TYR A N 1
ATOM 359 C CA . TYR A 1 114 ? -63.235 2.120 9.375 1.00 155.74 114 TYR A CA 1
ATOM 360 C C . TYR A 1 114 ? -63.659 0.752 8.893 1.00 152.03 114 TYR A C 1
ATOM 361 O O . TYR A 1 114 ? -64.824 0.419 8.972 1.00 151.77 114 TYR A O 1
ATOM 370 N N . LEU A 1 115 ? -62.725 -0.018 8.346 1.00 149.49 115 LEU A N 1
ATOM 371 C CA . LEU A 1 115 ? -63.070 -1.323 7.790 1.00 146.25 115 LEU A CA 1
ATOM 372 C C . LEU A 1 115 ? -63.437 -2.346 8.861 1.00 143.97 115 LEU A C 1
ATOM 373 O O . LEU A 1 115 ? -64.164 -3.290 8.579 1.00 142.08 115 LEU A O 1
ATOM 378 N N . VAL A 1 116 ? -62.932 -2.183 10.079 1.00 145.49 116 VAL A N 1
ATOM 379 C CA . VAL A 1 116 ? -63.374 -3.056 11.164 1.00 143.94 116 VAL A CA 1
ATOM 380 C C . VAL A 1 116 ? -64.844 -2.787 11.493 1.00 145.53 116 VAL A C 1
ATOM 381 O O . VAL A 1 116 ? -65.673 -3.712 11.472 1.00 143.93 116 VAL A O 1
ATOM 385 N N . SER A 1 117 ? -65.172 -1.523 11.763 1.00 147.83 117 SER A N 1
ATOM 386 C CA . SER A 1 117 ? -66.546 -1.161 12.119 1.00 149.94 117 SER A CA 1
ATOM 387 C C . SER A 1 117 ? -67.497 -1.443 10.962 1.00 149.50 117 SER A C 1
ATOM 388 O O . SER A 1 117 ? -68.618 -1.907 11.163 1.00 149.50 117 SER A O 1
ATOM 391 N N . THR A 1 118 ? -67.023 -1.170 9.752 1.00 149.38 118 THR A N 1
ATOM 392 C CA . THR A 1 118 ? -67.770 -1.410 8.525 1.00 149.17 118 THR A CA 1
ATOM 393 C C . THR A 1 118 ? -68.038 -2.890 8.366 1.00 145.80 118 THR A C 1
ATOM 394 O O . THR A 1 118 ? -69.124 -3.294 7.951 1.00 145.88 118 THR A O 1
ATOM 398 N N . SER A 1 119 ? -67.038 -3.701 8.692 1.00 143.59 119 SER A N 1
ATOM 399 C CA . SER A 1 119 ? -67.199 -5.144 8.627 1.00 140.55 119 SER A CA 1
ATOM 400 C C . SER A 1 119 ? -68.266 -5.591 9.611 1.00 140.74 119 SER A C 1
ATOM 401 O O . SER A 1 119 ? -69.121 -6.410 9.271 1.00 139.84 119 SER A O 1
ATOM 404 N N . LEU A 1 120 ? -68.207 -5.059 10.831 1.00 141.69 120 LEU A N 1
ATOM 405 C CA . LEU A 1 120 ? -69.204 -5.384 11.849 1.00 142.45 120 LEU A CA 1
ATOM 406 C C . LEU A 1 120 ? -70.620 -5.088 11.346 1.00 144.46 120 LEU A C 1
ATOM 407 O O . LEU A 1 120 ? -71.508 -5.957 11.357 1.00 143.75 120 LEU A O 1
ATOM 412 N N . ILE A 1 121 ? -70.807 -3.858 10.879 1.00 147.20 121 ILE A N 1
ATOM 413 C CA . ILE A 1 121 ? -72.093 -3.419 10.365 1.00 149.65 121 ILE A CA 1
ATOM 414 C C . ILE A 1 121 ? -72.593 -4.299 9.223 1.00 147.99 121 ILE A C 1
ATOM 415 O O . ILE A 1 121 ? -73.645 -4.940 9.333 1.00 148.13 121 ILE A O 1
ATOM 420 N N . VAL A 1 122 ? -71.817 -4.366 8.148 1.00 146.60 122 VAL A N 1
ATOM 421 C CA . VAL A 1 122 ? -72.230 -5.099 6.957 1.00 145.50 122 VAL A CA 1
ATOM 422 C C . VAL A 1 122 ? -72.488 -6.587 7.244 1.00 142.80 122 VAL A C 1
ATOM 423 O O . VAL A 1 122 ? -73.453 -7.162 6.734 1.00 143.04 122 VAL A O 1
ATOM 427 N N . CYS A 1 123 ? -71.643 -7.221 8.048 1.00 140.51 123 CYS A N 1
ATOM 428 C CA . CYS A 1 123 ? -71.903 -8.617 8.388 1.00 138.31 123 CYS A CA 1
ATOM 429 C C . CYS A 1 123 ? -73.179 -8.772 9.206 1.00 139.93 123 CYS A C 1
ATOM 430 O O . CYS A 1 123 ? -73.923 -9.724 8.996 1.00 139.36 123 CYS A O 1
ATOM 433 N N . GLY A 1 124 ? -73.444 -7.851 10.129 1.00 142.24 124 GLY A N 1
ATOM 434 C CA . GLY A 1 124 ? -74.718 -7.891 10.829 1.00 144.40 124 GLY A CA 1
ATOM 435 C C . GLY A 1 124 ? -75.883 -7.863 9.844 1.00 146.02 124 GLY A C 1
ATOM 436 O O . GLY A 1 124 ? -76.784 -8.715 9.885 1.00 146.08 124 GLY A O 1
ATOM 437 N N . LEU A 1 125 ? -75.833 -6.905 8.922 1.00 147.50 125 LEU A N 1
ATOM 438 C CA . LEU A 1 125 ? -76.898 -6.721 7.938 1.00 149.54 125 LEU A CA 1
ATOM 439 C C . LEU A 1 125 ? -77.112 -7.938 7.039 1.00 147.54 125 LEU A C 1
ATOM 440 O O . LEU A 1 125 ? -78.244 -8.342 6.785 1.00 148.92 125 LEU A O 1
ATOM 445 N N . LEU A 1 126 ? -76.035 -8.530 6.553 1.00 144.59 126 LEU A N 1
ATOM 446 C CA . LEU A 1 126 ? -76.182 -9.621 5.601 1.00 143.06 126 LEU A CA 1
ATOM 447 C C . LEU A 1 126 ? -76.448 -10.955 6.309 1.00 141.33 126 LEU A C 1
ATOM 448 O O . LEU A 1 126 ? -76.973 -11.905 5.707 1.00 140.92 126 LEU A O 1
ATOM 453 N N . SER A 1 127 ? -76.095 -11.022 7.589 1.00 140.61 127 SER A N 1
ATOM 454 C CA . SER A 1 127 ? -76.575 -12.104 8.439 1.00 139.96 127 SER A CA 1
ATOM 455 C C . SER A 1 127 ? -78.094 -12.010 8.532 1.00 142.91 127 SER A C 1
ATOM 456 O O . SER A 1 127 ? -78.803 -13.002 8.379 1.00 142.91 127 SER A O 1
ATOM 459 N N . MET A 1 128 ? -78.597 -10.804 8.781 1.00 145.73 128 MET A N 1
ATOM 460 C CA . MET A 1 128 ? -80.039 -10.599 8.746 1.00 149.00 128 MET A CA 1
ATOM 461 C C . MET A 1 128 ? -80.614 -11.012 7.399 1.00 149.37 128 MET A C 1
ATOM 462 O O . MET A 1 128 ? -81.701 -11.564 7.337 1.00 150.96 128 MET A O 1
ATOM 467 N N . VAL A 1 129 ? -79.884 -10.753 6.319 1.00 148.19 129 VAL A N 1
ATOM 468 C CA . VAL A 1 129 ? -80.359 -11.165 5.001 1.00 148.70 129 VAL A CA 1
ATOM 469 C C . VAL A 1 129 ? -80.509 -12.682 4.905 1.00 146.90 129 VAL A C 1
ATOM 470 O O . VAL A 1 129 ? -81.503 -13.162 4.374 1.00 148.54 129 VAL A O 1
ATOM 474 N N . GLN A 1 130 ? -79.547 -13.461 5.388 1.00 143.80 130 GLN A N 1
ATOM 475 C CA . GLN A 1 130 ? -79.730 -14.908 5.205 1.00 142.50 130 GLN A CA 1
ATOM 476 C C . GLN A 1 130 ? -80.490 -15.621 6.340 1.00 143.18 130 GLN A C 1
ATOM 477 O O . GLN A 1 130 ? -80.883 -16.773 6.181 1.00 142.91 130 GLN A O 1
ATOM 483 N N . ILE A 1 131 ? -80.733 -14.959 7.466 1.00 144.43 131 ILE A N 1
ATOM 484 C CA . ILE A 1 131 ? -81.494 -15.612 8.536 1.00 145.55 131 ILE A CA 1
ATOM 485 C C . ILE A 1 131 ? -82.975 -15.764 8.130 1.00 148.77 131 ILE A C 1
ATOM 486 O O . ILE A 1 131 ? -83.699 -16.614 8.656 1.00 149.79 131 ILE A O 1
ATOM 491 N N . THR A 1 132 ? -83.411 -14.980 7.149 1.00 150.56 132 THR A N 1
ATOM 492 C CA . THR A 1 132 ? -84.813 -14.986 6.751 1.00 154.05 132 THR A CA 1
ATOM 493 C C . THR A 1 132 ? -85.017 -15.348 5.281 1.00 154.24 132 THR A C 1
ATOM 494 O O . THR A 1 132 ? -84.067 -15.366 4.494 1.00 151.96 132 THR A O 1
ATOM 498 N N . ARG A 1 133 ? -86.266 -15.649 4.929 1.00 162.68 133 ARG A N 1
ATOM 499 C CA . ARG A 1 133 ? -86.646 -15.963 3.554 1.00 163.70 133 ARG A CA 1
ATOM 500 C C . ARG A 1 133 ? -87.735 -15.007 3.074 1.00 167.87 133 ARG A C 1
ATOM 501 O O . ARG A 1 133 ? -88.268 -15.159 1.973 1.00 169.65 133 ARG A O 1
ATOM 509 N N . PHE A 1 134 ? -88.045 -14.019 3.914 1.00 171.46 134 PHE A N 1
ATOM 510 C CA . PHE A 1 134 ? -89.091 -13.025 3.650 1.00 175.81 134 PHE A CA 1
ATOM 511 C C . PHE A 1 134 ? -88.671 -11.950 2.643 1.00 176.31 134 PHE A C 1
ATOM 512 O O . PHE A 1 134 ? -89.465 -11.069 2.304 1.00 180.05 134 PHE A O 1
ATOM 520 N N . HIS A 1 135 ? -87.427 -12.017 2.175 1.00 174.88 135 HIS A N 1
ATOM 521 C CA . HIS A 1 135 ? -86.873 -10.982 1.305 1.00 175.24 135 HIS A CA 1
ATOM 522 C C . HIS A 1 135 ? -87.127 -11.258 -0.179 1.00 176.40 135 HIS A C 1
ATOM 523 O O . HIS A 1 135 ? -87.384 -10.334 -0.961 1.00 179.03 135 HIS A O 1
ATOM 530 N N . ILE A 1 136 ? -87.063 -12.531 -0.560 1.00 177.57 136 ILE A N 1
ATOM 531 C CA . ILE A 1 136 ? -87.044 -12.900 -1.972 1.00 178.16 136 ILE A CA 1
ATOM 532 C C . ILE A 1 136 ? -88.201 -13.804 -2.392 1.00 180.63 136 ILE A C 1
ATOM 533 O O . ILE A 1 136 ? -88.749 -13.628 -3.485 1.00 183.46 136 ILE A O 1
ATOM 538 N N . TYR A 1 137 ? -88.574 -14.761 -1.540 1.00 176.85 137 TYR A N 1
ATOM 539 C CA . TYR A 1 137 ? -89.620 -15.722 -1.895 1.00 179.20 137 TYR A CA 1
ATOM 540 C C . TYR A 1 137 ? -90.893 -15.033 -2.375 1.00 184.17 137 TYR A C 1
ATOM 541 O O . TYR A 1 137 ? -91.570 -14.353 -1.606 1.00 186.37 137 TYR A O 1
ATOM 550 N N . LYS A 1 138 ? -91.210 -15.213 -3.653 1.00 182.73 138 LYS A N 1
ATOM 551 C CA . LYS A 1 138 ? -92.429 -14.647 -4.220 1.00 187.77 138 LYS A CA 1
ATOM 552 C C . LYS A 1 138 ? -93.238 -15.733 -4.923 1.00 190.08 138 LYS A C 1
ATOM 553 O O . LYS A 1 138 ? -94.453 -15.856 -4.729 1.00 193.82 138 LYS A O 1
ATOM 559 N N . THR A 1 139 ? -92.548 -16.515 -5.745 1.00 191.30 139 THR A N 1
ATOM 560 C CA . THR A 1 139 ? -93.143 -17.677 -6.388 1.00 193.11 139 THR A CA 1
ATOM 561 C C . THR A 1 139 ? -92.130 -18.833 -6.431 1.00 189.11 139 THR A C 1
ATOM 562 O O . THR A 1 139 ? -92.359 -19.856 -5.793 1.00 188.40 139 THR A O 1
ATOM 566 N N . PRO A 1 140 ? -90.987 -18.664 -7.130 1.00 190.92 140 PRO A N 1
ATOM 567 C CA . PRO A 1 140 ? -90.130 -19.839 -7.298 1.00 187.91 140 PRO A CA 1
ATOM 568 C C . PRO A 1 140 ? -89.227 -20.065 -6.088 1.00 183.45 140 PRO A C 1
ATOM 569 O O . PRO A 1 140 ? -89.472 -19.451 -5.047 1.00 183.15 140 PRO A O 1
ATOM 573 N N . TYR A 1 141 ? -88.232 -20.947 -6.219 1.00 179.47 141 TYR A N 1
ATOM 574 C CA . TYR A 1 141 ? -87.243 -21.213 -5.165 1.00 175.26 141 TYR A CA 1
ATOM 575 C C . TYR A 1 141 ? -86.694 -19.926 -4.563 1.00 173.65 141 TYR A C 1
ATOM 576 O O . TYR A 1 141 ? -86.491 -18.950 -5.278 1.00 174.57 141 TYR A O 1
ATOM 585 N N . TYR A 1 142 ? -86.439 -19.921 -3.258 1.00 168.64 142 TYR A N 1
ATOM 586 C CA . TYR A 1 142 ? -86.211 -18.652 -2.566 1.00 168.10 142 TYR A CA 1
ATOM 587 C C . TYR A 1 142 ? -84.827 -18.381 -1.964 1.00 164.18 142 TYR A C 1
ATOM 588 O O . TYR A 1 142 ? -83.906 -19.195 -2.047 1.00 161.48 142 TYR A O 1
ATOM 597 N N . ILE A 1 143 ? -84.725 -17.194 -1.360 1.00 164.41 143 ILE A N 1
ATOM 598 C CA . ILE A 1 143 ? -83.497 -16.626 -0.800 1.00 161.46 143 ILE A CA 1
ATOM 599 C C . ILE A 1 143 ? -83.830 -15.876 0.496 1.00 162.00 143 ILE A C 1
ATOM 600 O O . ILE A 1 143 ? -84.782 -15.094 0.513 1.00 165.13 143 ILE A O 1
ATOM 605 N N . GLY A 1 144 ? -83.074 -16.090 1.575 1.00 152.93 144 GLY A N 1
ATOM 606 C CA . GLY A 1 144 ? -81.976 -17.033 1.618 1.00 149.52 144 GLY A CA 1
ATOM 607 C C . GLY A 1 144 ? -82.354 -18.269 2.402 1.00 148.97 144 GLY A C 1
ATOM 608 O O . GLY A 1 144 ? -83.167 -19.066 1.948 1.00 150.52 144 GLY A O 1
ATOM 609 N N . SER A 1 145 ? -81.765 -18.440 3.579 1.00 147.91 145 SER A N 1
ATOM 610 C CA . SER A 1 145 ? -82.196 -19.510 4.471 1.00 147.87 145 SER A CA 1
ATOM 611 C C . SER A 1 145 ? -83.153 -18.981 5.530 1.00 150.24 145 SER A C 1
ATOM 612 O O . SER A 1 145 ? -83.282 -17.770 5.720 1.00 151.44 145 SER A O 1
ATOM 615 N N . GLY A 1 146 ? -83.837 -19.896 6.208 1.00 153.51 146 GLY A N 1
ATOM 616 C CA . GLY A 1 146 ? -84.796 -19.515 7.226 1.00 156.16 146 GLY A CA 1
ATOM 617 C C . GLY A 1 146 ? -84.470 -20.072 8.595 1.00 155.15 146 GLY A C 1
ATOM 618 O O . GLY A 1 146 ? -85.344 -20.180 9.454 1.00 157.58 146 GLY A O 1
ATOM 619 N N . VAL A 1 147 ? -83.210 -20.436 8.793 1.00 146.19 147 VAL A N 1
ATOM 620 C CA . VAL A 1 147 ? -82.750 -20.977 10.064 1.00 145.13 147 VAL A CA 1
ATOM 621 C C . VAL A 1 147 ? -81.398 -20.306 10.294 1.00 142.42 147 VAL A C 1
ATOM 622 O O . VAL A 1 147 ? -80.864 -19.714 9.354 1.00 141.31 147 VAL A O 1
ATOM 626 N N . LEU A 1 148 ? -80.866 -20.353 11.520 1.00 141.22 148 LEU A N 1
ATOM 627 C CA . LEU A 1 148 ? -79.622 -19.645 11.853 1.00 139.14 148 LEU A CA 1
ATOM 628 C C . LEU A 1 148 ? -78.523 -19.828 10.812 1.00 136.31 148 LEU A C 1
ATOM 629 O O . LEU A 1 148 ? -77.840 -20.851 10.784 1.00 134.36 148 LEU A O 1
ATOM 634 N N . SER A 1 149 ? -78.386 -18.826 9.945 1.00 137.25 149 SER A N 1
ATOM 635 C CA . SER A 1 149 ? -77.371 -18.812 8.896 1.00 135.08 149 SER A CA 1
ATOM 636 C C . SER A 1 149 ? -76.473 -17.616 9.125 1.00 134.45 149 SER A C 1
ATOM 637 O O . SER A 1 149 ? -76.617 -16.589 8.465 1.00 135.53 149 SER A O 1
ATOM 640 N N . VAL A 1 150 ? -75.541 -17.754 10.060 1.00 132.13 150 VAL A N 1
ATOM 641 C CA . VAL A 1 150 ? -74.646 -16.661 10.405 1.00 131.76 150 VAL A CA 1
ATOM 642 C C . VAL A 1 150 ? -73.657 -16.427 9.264 1.00 130.18 150 VAL A C 1
ATOM 643 O O . VAL A 1 150 ? -73.057 -17.371 8.753 1.00 128.36 150 VAL A O 1
ATOM 647 N N . MET A 1 151 ? -73.510 -15.173 8.850 1.00 131.20 151 MET A N 1
ATOM 648 C CA . MET A 1 151 ? -72.605 -14.844 7.758 1.00 130.20 151 MET A CA 1
ATOM 649 C C . MET A 1 151 ? -71.481 -13.920 8.204 1.00 129.83 151 MET A C 1
ATOM 650 O O . MET A 1 151 ? -71.662 -13.088 9.091 1.00 131.21 151 MET A O 1
ATOM 655 N N . GLY A 1 152 ? -70.311 -14.087 7.594 1.00 129.41 152 GLY A N 1
ATOM 656 C CA . GLY A 1 152 ? -69.168 -13.248 7.906 1.00 129.22 152 GLY A CA 1
ATOM 657 C C . GLY A 1 152 ? -68.040 -13.435 6.907 1.00 127.95 152 GLY A C 1
ATOM 658 O O . GLY A 1 152 ? -68.054 -14.387 6.140 1.00 126.93 152 GLY A O 1
ATOM 659 N N . VAL A 1 153 ? -67.064 -12.530 6.916 1.00 131.29 153 VAL A N 1
ATOM 660 C CA . VAL A 1 153 ? -65.982 -12.521 5.920 1.00 130.68 153 VAL A CA 1
ATOM 661 C C . VAL A 1 153 ? -65.154 -13.821 5.857 1.00 128.50 153 VAL A C 1
ATOM 662 O O . VAL A 1 153 ? -64.710 -14.339 6.884 1.00 127.41 153 VAL A O 1
ATOM 666 N N . SER A 1 154 ? -64.929 -14.323 4.642 1.00 128.35 154 SER A N 1
ATOM 667 C CA . SER A 1 154 ? -64.216 -15.587 4.435 1.00 126.68 154 SER A CA 1
ATOM 668 C C . SER A 1 154 ? -62.682 -15.445 4.552 1.00 126.15 154 SER A C 1
ATOM 669 O O . SER A 1 154 ? -62.138 -14.350 4.411 1.00 127.24 154 SER A O 1
ATOM 672 N N . PHE A 1 155 ? -61.994 -16.550 4.836 1.00 120.70 155 PHE A N 1
ATOM 673 C CA . PHE A 1 155 ? -60.533 -16.557 4.936 1.00 120.37 155 PHE A CA 1
ATOM 674 C C . PHE A 1 155 ? -59.872 -16.937 3.636 1.00 120.63 155 PHE A C 1
ATOM 675 O O . PHE A 1 155 ? -58.664 -16.844 3.510 1.00 120.80 155 PHE A O 1
ATOM 683 N N . SER A 1 156 ? -60.663 -17.348 2.657 1.00 120.62 156 SER A N 1
ATOM 684 C CA . SER A 1 156 ? -60.112 -17.760 1.378 1.00 121.22 156 SER A CA 1
ATOM 685 C C . SER A 1 156 ? -59.579 -16.538 0.667 1.00 122.85 156 SER A C 1
ATOM 686 O O . SER A 1 156 ? -58.589 -16.604 -0.074 1.00 123.57 156 SER A O 1
ATOM 689 N N . ILE A 1 157 ? -60.254 -15.417 0.886 1.00 123.75 157 ILE A N 1
ATOM 690 C CA . ILE A 1 157 ? -59.879 -14.188 0.213 1.00 125.67 157 ILE A CA 1
ATOM 691 C C . ILE A 1 157 ? -58.521 -13.682 0.683 1.00 125.90 157 ILE A C 1
ATOM 692 O O . ILE A 1 157 ? -57.832 -13.013 -0.068 1.00 127.53 157 ILE A O 1
ATOM 697 N N . ILE A 1 158 ? -58.130 -14.003 1.912 1.00 124.55 158 ILE A N 1
ATOM 698 C CA . ILE A 1 158 ? -56.795 -13.646 2.386 1.00 124.90 158 ILE A CA 1
ATOM 699 C C . ILE A 1 158 ? -55.732 -14.420 1.624 1.00 124.95 158 ILE A C 1
ATOM 700 O O . ILE A 1 158 ? -54.837 -13.835 1.020 1.00 126.53 158 ILE A O 1
ATOM 705 N N . SER A 1 159 ? -55.860 -15.742 1.641 1.00 123.49 159 SER A N 1
ATOM 706 C CA . SER A 1 159 ? -54.934 -16.621 0.945 1.00 123.67 159 SER A CA 1
ATOM 707 C C . SER A 1 159 ? -54.796 -16.233 -0.524 1.00 125.57 159 SER A C 1
ATOM 708 O O . SER A 1 159 ? -53.703 -16.298 -1.082 1.00 126.76 159 SER A O 1
ATOM 711 N N . VAL A 1 160 ? -55.8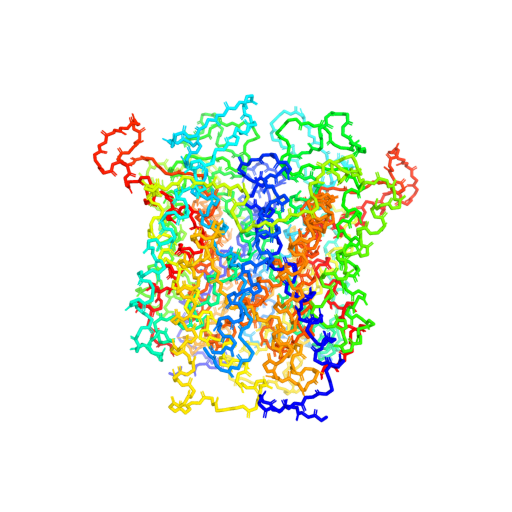98 -15.858 -1.165 1.00 127.19 160 VAL A N 1
ATOM 712 C CA . VAL A 1 160 ? -55.787 -15.341 -2.528 1.00 129.40 160 VAL A CA 1
ATOM 713 C C . VAL A 1 160 ? -55.078 -13.969 -2.576 1.00 131.25 160 VAL A C 1
ATOM 714 O O . VAL A 1 160 ? -54.144 -13.769 -3.364 1.00 133.05 160 VAL A O 1
ATOM 718 N N . ALA A 1 161 ? -55.507 -13.037 -1.729 1.00 131.54 161 ALA A N 1
ATOM 719 C CA . ALA A 1 161 ? -54.982 -11.671 -1.740 1.00 133.60 161 ALA A CA 1
ATOM 720 C C . ALA A 1 161 ? -53.494 -11.566 -1.414 1.00 134.21 161 ALA A C 1
ATOM 721 O O . ALA A 1 161 ? -52.861 -10.558 -1.719 1.00 136.45 161 ALA A O 1
ATOM 723 N N . SER A 1 162 ? -52.929 -12.584 -0.782 1.00 134.28 162 SER A N 1
ATOM 724 C CA . SER A 1 162 ? -51.501 -12.539 -0.505 1.00 135.13 162 SER A CA 1
ATOM 725 C C . SER A 1 162 ? -50.738 -12.520 -1.823 1.00 137.37 162 SER A C 1
ATOM 726 O O . SER A 1 162 ? -50.017 -11.566 -2.123 1.00 139.71 162 SER A O 1
ATOM 729 N N . GLY A 1 163 ? -50.963 -13.546 -2.635 1.00 139.24 163 GLY A N 1
ATOM 730 C CA . GLY A 1 163 ? -50.314 -13.659 -3.926 1.00 141.55 163 GLY A CA 1
ATOM 731 C C . GLY A 1 163 ? -50.767 -12.556 -4.855 1.00 143.87 163 GLY A C 1
ATOM 732 O O . GLY A 1 163 ? -49.960 -11.996 -5.603 1.00 146.61 163 GLY A O 1
ATOM 733 N N . ALA A 1 164 ? -52.059 -12.245 -4.800 1.00 141.45 164 ALA A N 1
ATOM 734 C CA . ALA A 1 164 ? -52.623 -11.169 -5.606 1.00 143.74 164 ALA A CA 1
ATOM 735 C C . ALA A 1 164 ? -51.867 -9.863 -5.393 1.00 145.93 164 ALA A C 1
ATOM 736 O O . ALA A 1 164 ? -51.284 -9.319 -6.330 1.00 148.84 164 ALA A O 1
ATOM 738 N N . PHE A 1 165 ? -51.872 -9.377 -4.155 1.00 144.10 165 PHE A N 1
ATOM 739 C CA . PHE A 1 165 ? -51.186 -8.137 -3.793 1.00 146.23 165 PHE A CA 1
ATOM 740 C C . PHE A 1 165 ? -49.688 -8.189 -4.075 1.00 148.01 165 PHE A C 1
ATOM 741 O O . PHE A 1 165 ? -49.095 -7.189 -4.491 1.00 151.04 165 PHE A O 1
ATOM 749 N N . ASN A 1 166 ? -49.085 -9.348 -3.822 1.00 148.91 166 ASN A N 1
ATOM 750 C CA . ASN A 1 166 ? -47.669 -9.543 -4.086 1.00 150.67 166 ASN A CA 1
ATOM 751 C C . ASN A 1 166 ? -47.359 -9.276 -5.555 1.00 153.82 166 ASN A C 1
ATOM 752 O O . ASN A 1 166 ? -46.382 -8.599 -5.891 1.00 156.81 166 ASN A O 1
ATOM 757 N N . GLN A 1 167 ? -48.217 -9.787 -6.432 1.00 151.75 167 GLN A N 1
ATOM 758 C CA . GLN A 1 167 ? -48.046 -9.552 -7.858 1.00 154.94 167 GLN A CA 1
ATOM 759 C C . GLN A 1 167 ? -48.363 -8.101 -8.233 1.00 157.62 167 GLN A C 1
ATOM 760 O O . GLN A 1 167 ? -47.769 -7.550 -9.163 1.00 161.18 167 GLN A O 1
ATOM 766 N N . MET A 1 168 ? -49.311 -7.490 -7.525 1.00 154.61 168 MET A N 1
ATOM 767 C CA . MET A 1 168 ? -49.647 -6.086 -7.772 1.00 157.28 168 MET A CA 1
ATOM 768 C C . MET A 1 168 ? -48.519 -5.128 -7.388 1.00 159.74 168 MET A C 1
ATOM 769 O O . MET A 1 168 ? -48.373 -4.080 -8.010 1.00 163.23 168 MET A O 1
ATOM 774 N N . TYR A 1 169 ? -47.745 -5.463 -6.358 1.00 156.21 169 TYR A N 1
ATOM 775 C CA . TYR A 1 169 ? -46.574 -4.659 -5.990 1.00 158.76 169 TYR A CA 1
ATOM 776 C C . TYR A 1 169 ? -45.363 -5.051 -6.816 1.00 161.16 169 TYR A C 1
ATOM 777 O O . TYR A 1 169 ? -44.400 -4.302 -6.913 1.00 164.37 169 TYR A O 1
ATOM 786 N N . SER A 1 170 ? -45.424 -6.229 -7.423 1.00 159.49 170 SER A N 1
ATOM 787 C CA . SER A 1 170 ? -44.313 -6.706 -8.226 1.00 161.90 170 SER A CA 1
ATOM 788 C C . SER A 1 170 ? -44.425 -6.176 -9.649 1.00 165.62 170 SER A C 1
ATOM 789 O O . SER A 1 170 ? -43.741 -5.226 -10.023 1.00 169.40 170 SER A O 1
ATOM 792 N N . ASN A 1 171 ? -45.346 -6.740 -10.421 1.00 169.12 171 ASN A N 1
ATOM 793 C CA . ASN A 1 171 ? -45.505 -6.348 -11.818 1.00 172.77 171 ASN A CA 1
ATOM 794 C C . ASN A 1 171 ? -46.710 -5.451 -12.034 1.00 173.18 171 ASN A C 1
ATOM 795 O O . ASN A 1 171 ? -46.893 -4.912 -13.125 1.00 176.61 171 ASN A O 1
ATOM 800 N N . GLY A 1 172 ? -47.524 -5.284 -10.994 1.00 167.86 172 GLY A N 1
ATOM 801 C CA . GLY A 1 172 ? -48.725 -4.474 -11.091 1.00 168.16 172 GLY A CA 1
ATOM 802 C C . GLY A 1 172 ? -48.409 -2.987 -11.044 1.00 171.61 172 GLY A C 1
ATOM 803 O O . GLY A 1 172 ? -47.264 -2.565 -11.268 1.00 174.54 172 GLY A O 1
ATOM 804 N N . PHE A 1 173 ? -49.428 -2.182 -10.760 1.00 169.17 173 PHE A N 1
ATOM 805 C CA . PHE A 1 173 ? -49.270 -0.733 -10.769 1.00 172.79 173 PHE A CA 1
ATOM 806 C C . PHE A 1 173 ? -48.810 -0.160 -9.432 1.00 171.96 173 PHE A C 1
ATOM 807 O O . PHE A 1 173 ? -48.185 0.898 -9.397 1.00 175.35 173 PHE A O 1
ATOM 815 N N . CYS A 1 174 ? -49.083 -0.876 -8.344 1.00 167.74 174 CYS A N 1
ATOM 816 C CA . CYS A 1 174 ? -48.835 -0.360 -6.998 1.00 166.85 174 CYS A CA 1
ATOM 817 C C . CYS A 1 174 ? -47.352 -0.068 -6.763 1.00 169.01 174 CYS A C 1
ATOM 818 O O . CYS A 1 174 ? -46.487 -0.624 -7.444 1.00 170.01 174 CYS A O 1
ATOM 821 N N . GLN A 1 175 ? -47.058 0.806 -5.802 1.00 170.03 175 GLN A N 1
ATOM 822 C CA . GLN A 1 175 ? -45.688 1.284 -5.632 1.00 172.93 175 GLN A CA 1
ATOM 823 C C . GLN A 1 175 ? -45.046 0.928 -4.292 1.00 170.86 175 GLN A C 1
ATOM 824 O O . GLN A 1 175 ? -45.722 0.716 -3.283 1.00 167.86 175 GLN A O 1
ATOM 830 N N . LEU A 1 176 ? -43.717 0.893 -4.325 1.00 172.91 176 LEU A N 1
ATOM 831 C CA . LEU A 1 176 ? -42.842 0.629 -3.189 1.00 172.05 176 LEU A CA 1
ATOM 832 C C . LEU A 1 176 ? -41.732 1.680 -3.286 1.00 176.97 176 LEU A C 1
ATOM 833 O O . LEU A 1 176 ? -41.605 2.348 -4.312 1.00 180.54 176 LEU A O 1
ATOM 838 N N . ASP A 1 177 ? -40.941 1.846 -2.233 1.00 177.48 177 ASP A N 1
ATOM 839 C CA . ASP A 1 177 ? -39.881 2.843 -2.257 1.00 182.37 177 ASP A CA 1
ATOM 840 C C . ASP A 1 177 ? -38.534 2.233 -1.894 1.00 182.98 177 ASP A C 1
ATOM 841 O O . ASP A 1 177 ? -37.602 2.947 -1.500 1.00 186.53 177 ASP A O 1
ATOM 846 N N . GLU A 1 178 ? -38.453 0.910 -2.044 1.00 183.82 178 GLU A N 1
ATOM 847 C CA . GLU A 1 178 ? -37.232 0.139 -1.810 1.00 184.20 178 GLU A CA 1
ATOM 848 C C . GLU A 1 178 ? -36.482 0.552 -0.535 1.00 185.42 178 GLU A C 1
ATOM 849 O O . GLU A 1 178 ? -35.259 0.706 -0.549 1.00 188.77 178 GLU A O 1
ATOM 855 N N . ALA A 1 179 ? -37.227 0.722 0.555 1.00 186.99 179 ALA A N 1
ATOM 856 C CA . ALA A 1 179 ? -36.673 1.135 1.843 1.00 188.09 179 ALA A CA 1
ATOM 857 C C . ALA A 1 179 ? -37.782 1.160 2.891 1.00 184.81 179 ALA A C 1
ATOM 858 O O . ALA A 1 179 ? -38.532 2.135 2.983 1.00 185.83 179 ALA A O 1
ATOM 860 N N . GLY A 1 180 ? -37.896 0.089 3.673 1.00 185.52 180 GLY A N 1
ATOM 861 C CA . GLY A 1 180 ? -38.959 -0.009 4.659 1.00 182.41 180 GLY A CA 1
ATOM 862 C C . GLY A 1 180 ? -40.246 -0.517 4.045 1.00 178.94 180 GLY A C 1
ATOM 863 O O . GLY A 1 180 ? -40.223 -1.124 2.976 1.00 178.21 180 GLY A O 1
ATOM 864 N N . ASN A 1 181 ? -41.373 -0.219 4.685 1.00 181.68 181 ASN A N 1
ATOM 865 C CA . ASN A 1 181 ? -42.643 -0.862 4.347 1.00 178.05 181 ASN A CA 1
ATOM 866 C C . ASN A 1 181 ? -43.174 -0.491 2.963 1.00 179.02 181 ASN A C 1
ATOM 867 O O . ASN A 1 181 ? -42.597 0.343 2.259 1.00 182.67 181 ASN A O 1
ATOM 872 N N . ARG A 1 182 ? -44.276 -1.133 2.584 1.00 171.81 182 ARG A N 1
ATOM 873 C CA . ARG A 1 182 ? -44.912 -0.913 1.291 1.00 172.48 182 ARG A CA 1
ATOM 874 C C . ARG A 1 182 ? -45.810 0.311 1.349 1.00 174.27 182 ARG A C 1
ATOM 875 O O . ARG A 1 182 ? -46.429 0.585 2.379 1.00 173.34 182 ARG A O 1
ATOM 883 N N . LEU A 1 183 ? -45.863 1.056 0.250 1.00 167.33 183 LEU A N 1
ATOM 884 C CA . LEU A 1 183 ? -46.762 2.196 0.164 1.00 169.33 183 LEU A CA 1
ATOM 885 C C . LEU A 1 183 ? -48.206 1.719 0.092 1.00 166.31 183 LEU A C 1
ATOM 886 O O . LEU A 1 183 ? -48.513 0.768 -0.628 1.00 164.12 183 LEU A O 1
ATOM 891 N N . PRO A 1 184 ? -49.095 2.369 0.857 1.00 163.53 184 PRO A N 1
ATOM 892 C CA . PRO A 1 184 ? -50.522 2.042 0.828 1.00 161.23 184 PRO A CA 1
ATOM 893 C C . PRO A 1 184 ? -51.115 2.204 -0.568 1.00 162.46 184 PRO A C 1
ATOM 894 O O . PRO A 1 184 ? -50.887 3.215 -1.238 1.00 166.24 184 PRO A O 1
ATOM 898 N N . CYS A 1 185 ? -51.901 1.220 -0.984 1.00 159.53 185 CYS A N 1
ATOM 899 C CA . CYS A 1 185 ? -52.380 1.164 -2.354 1.00 160.54 185 CYS A CA 1
ATOM 900 C C . CYS A 1 185 ? -53.856 0.787 -2.396 1.00 158.57 185 CYS A C 1
ATOM 901 O O . CYS A 1 185 ? -54.193 -0.383 -2.572 1.00 155.56 185 CYS A O 1
ATOM 904 N N . PRO A 1 186 ? -54.744 1.777 -2.218 1.00 160.53 186 PRO A N 1
ATOM 905 C CA . PRO A 1 186 ? -56.183 1.518 -2.128 1.00 159.07 186 PRO A CA 1
ATOM 906 C C . PRO A 1 186 ? -56.774 1.008 -3.438 1.00 159.06 186 PRO A C 1
ATOM 907 O O . PRO A 1 186 ? -57.771 0.287 -3.410 1.00 156.85 186 PRO A O 1
ATOM 911 N N . GLU A 1 187 ? -56.153 1.354 -4.564 1.00 161.71 187 GLU A N 1
ATOM 912 C CA . GLU A 1 187 ? -56.642 0.911 -5.865 1.00 162.25 187 GLU A CA 1
ATOM 913 C C . GLU A 1 187 ? -56.565 -0.606 -5.996 1.00 158.60 187 GLU A C 1
ATOM 914 O O . GLU A 1 187 ? -57.323 -1.222 -6.751 1.00 158.04 187 GLU A O 1
ATOM 920 N N . ALA A 1 188 ? -55.646 -1.204 -5.247 1.00 156.38 188 ALA A N 1
ATOM 921 C CA . ALA A 1 188 ? -55.554 -2.651 -5.186 1.00 152.93 188 ALA A CA 1
ATOM 922 C C . ALA A 1 188 ? -56.795 -3.199 -4.504 1.00 150.20 188 ALA A C 1
ATOM 923 O O . ALA A 1 188 ? -57.422 -4.129 -5.001 1.00 148.69 188 ALA A O 1
ATOM 925 N N . TYR A 1 189 ? -57.175 -2.587 -3.388 1.00 149.96 189 TYR A N 1
ATOM 926 C CA . TYR A 1 189 ? -58.360 -3.026 -2.672 1.00 147.80 189 TYR A CA 1
ATOM 927 C C . TYR A 1 189 ? -59.600 -2.848 -3.535 1.00 149.13 189 TYR A C 1
ATOM 928 O O . TYR A 1 189 ? -60.457 -3.717 -3.564 1.00 147.23 189 TYR A O 1
ATOM 937 N N . GLY A 1 190 ? -59.668 -1.732 -4.256 1.00 152.67 190 GLY A N 1
ATOM 938 C CA . GLY A 1 190 ? -60.752 -1.454 -5.187 1.00 154.62 190 GLY A CA 1
ATOM 939 C C . GLY A 1 190 ? -60.842 -2.477 -6.304 1.00 153.89 190 GLY A C 1
ATOM 940 O O . GLY A 1 190 ? -61.931 -2.799 -6.782 1.00 154.02 190 GLY A O 1
ATOM 941 N N . ALA A 1 191 ? -59.684 -2.950 -6.756 1.00 153.56 191 ALA A N 1
ATOM 942 C CA . ALA A 1 191 ? -59.625 -4.017 -7.751 1.00 152.92 191 ALA A CA 1
ATOM 943 C C . ALA A 1 191 ? -60.137 -5.317 -7.150 1.00 149.18 191 ALA A C 1
ATOM 944 O O . ALA A 1 191 ? -60.894 -6.054 -7.781 1.00 148.82 191 ALA A O 1
ATOM 946 N N . LEU A 1 192 ? -59.703 -5.586 -5.924 1.00 146.69 192 LEU A N 1
ATOM 947 C CA . LEU A 1 192 ? -60.125 -6.756 -5.171 1.00 143.29 192 LEU A CA 1
ATOM 948 C C . LEU A 1 192 ? -61.640 -6.808 -5.065 1.00 143.13 192 LEU A C 1
ATOM 949 O O . LEU A 1 192 ? -62.276 -7.816 -5.377 1.00 141.87 192 LEU A O 1
ATOM 954 N N . ILE A 1 193 ? -62.213 -5.680 -4.673 1.00 144.82 193 ILE A N 1
ATOM 955 C CA . ILE A 1 193 ? -63.637 -5.575 -4.447 1.00 145.10 193 ILE A CA 1
ATOM 956 C C . ILE A 1 193 ? -64.389 -5.621 -5.766 1.00 147.16 193 ILE A C 1
ATOM 957 O O . ILE A 1 193 ? -65.439 -6.239 -5.859 1.00 146.57 193 ILE A O 1
ATOM 962 N N . GLY A 1 194 ? -63.830 -5.002 -6.798 1.00 149.78 194 GLY A N 1
ATOM 963 C CA . GLY A 1 194 ? -64.484 -4.998 -8.091 1.00 152.18 194 GLY A CA 1
ATOM 964 C C . GLY A 1 194 ? -64.575 -6.399 -8.662 1.00 150.50 194 GLY A C 1
ATOM 965 O O . GLY A 1 194 ? -65.632 -6.845 -9.120 1.00 150.97 194 GLY A O 1
ATOM 966 N N . THR A 1 195 ? -63.455 -7.103 -8.608 1.00 148.73 195 THR A N 1
ATOM 967 C CA . THR A 1 195 ? -63.373 -8.460 -9.112 1.00 147.29 195 THR A CA 1
ATOM 968 C C . THR A 1 195 ? -64.260 -9.419 -8.312 1.00 144.55 195 THR A C 1
ATOM 969 O O . THR A 1 195 ? -64.953 -10.271 -8.883 1.00 144.56 195 THR A O 1
ATOM 973 N N . SER A 1 196 ? -64.243 -9.271 -6.991 1.00 142.51 196 SER A N 1
ATOM 974 C CA . SER A 1 196 ? -65.014 -10.157 -6.126 1.00 140.08 196 SER A CA 1
ATOM 975 C C . SER A 1 196 ? -66.515 -9.926 -6.285 1.00 141.47 196 SER A C 1
ATOM 976 O O . SER A 1 196 ? -67.294 -10.880 -6.326 1.00 140.62 196 SER A O 1
ATOM 979 N N . ALA A 1 197 ? -66.912 -8.660 -6.379 1.00 143.89 197 ALA A N 1
ATOM 980 C CA . ALA A 1 197 ? -68.299 -8.308 -6.656 1.00 145.90 197 ALA A CA 1
ATOM 981 C C . ALA A 1 197 ? -68.719 -8.897 -7.992 1.00 147.43 197 ALA A C 1
ATOM 982 O O . ALA A 1 197 ? -69.829 -9.403 -8.134 1.00 147.82 197 ALA A O 1
ATOM 984 N N . CYS A 1 198 ? -67.824 -8.821 -8.972 1.00 148.60 198 CYS A N 1
ATOM 985 C CA . CYS A 1 198 ? -68.061 -9.447 -10.269 1.00 150.22 198 CYS A CA 1
ATOM 986 C C . CYS A 1 198 ? -68.331 -10.958 -10.158 1.00 147.97 198 CYS A C 1
ATOM 987 O O . CYS A 1 198 ? -69.298 -11.448 -10.732 1.00 149.20 198 CYS A O 1
ATOM 990 N N . CYS A 1 199 ? -67.473 -11.701 -9.459 1.00 145.00 199 CYS A N 1
ATOM 991 C CA . CYS A 1 199 ? -67.609 -13.166 -9.424 1.00 143.19 199 CYS A CA 1
ATOM 992 C C . CYS A 1 199 ? -68.560 -13.731 -8.361 1.00 141.29 199 CYS A C 1
ATOM 993 O O . CYS A 1 199 ? -68.825 -14.941 -8.340 1.00 140.16 199 CYS A O 1
ATOM 996 N N . ALA A 1 200 ? -69.061 -12.884 -7.469 1.00 141.15 200 ALA A N 1
ATOM 997 C CA . ALA A 1 200 ? -70.135 -13.324 -6.586 1.00 140.17 200 ALA A CA 1
ATOM 998 C C . ALA A 1 200 ? -71.321 -13.741 -7.453 1.00 142.29 200 ALA A C 1
ATOM 999 O O . ALA A 1 200 ? -72.046 -14.679 -7.131 1.00 141.54 200 ALA A O 1
ATOM 1001 N N . LEU A 1 201 ? -71.486 -13.038 -8.570 1.00 145.19 201 LEU A N 1
ATOM 1002 C CA . LEU A 1 201 ? -72.503 -13.345 -9.566 1.00 147.77 201 LEU A CA 1
ATOM 1003 C C . LEU A 1 201 ? -72.178 -14.651 -10.278 1.00 147.33 201 LEU A C 1
ATOM 1004 O O . LEU A 1 201 ? -73.066 -15.420 -10.624 1.00 148.30 201 LEU A O 1
ATOM 1009 N N . VAL A 1 202 ? -70.896 -14.862 -10.545 1.00 146.28 202 VAL A N 1
ATOM 1010 C CA . VAL A 1 202 ? -70.412 -16.134 -11.071 1.00 145.70 202 VAL A CA 1
ATOM 1011 C C . VAL A 1 202 ? -70.824 -17.286 -10.148 1.00 143.29 202 VAL A C 1
ATOM 1012 O O . VAL A 1 202 ? -71.123 -18.384 -10.615 1.00 143.76 202 VAL A O 1
ATOM 1016 N N . GLU A 1 203 ? -70.838 -17.053 -8.839 1.00 141.01 203 GLU A N 1
ATOM 1017 C CA . GLU A 1 203 ? -71.278 -18.123 -7.950 1.00 139.10 203 GLU A CA 1
ATOM 1018 C C . GLU A 1 203 ? -72.805 -18.228 -7.755 1.00 140.43 203 GLU A C 1
ATOM 1019 O O . GLU A 1 203 ? -73.333 -19.339 -7.675 1.00 140.26 203 GLU A O 1
ATOM 1025 N N . ILE A 1 204 ? -73.519 -17.108 -7.648 1.00 141.95 204 ILE A N 1
ATOM 1026 C CA . ILE A 1 204 ? -74.971 -17.190 -7.442 1.00 143.53 204 ILE A CA 1
ATOM 1027 C C . ILE A 1 204 ? -75.713 -17.855 -8.602 1.00 146.08 204 ILE A C 1
ATOM 1028 O O . ILE A 1 204 ? -76.686 -18.565 -8.386 1.00 146.73 204 ILE A O 1
ATOM 1033 N N . LEU A 1 205 ? -75.250 -17.646 -9.829 1.00 147.79 205 LEU A N 1
ATOM 1034 C CA . LEU A 1 205 ? -75.936 -18.218 -10.978 1.00 150.64 205 LEU A CA 1
ATOM 1035 C C . LEU A 1 205 ? -75.536 -19.676 -11.145 1.00 149.55 205 LEU A C 1
ATOM 1036 O O . LEU A 1 205 ? -76.182 -20.437 -11.863 1.00 151.64 205 LEU A O 1
ATOM 1041 N N . LEU A 1 206 ? -74.447 -20.048 -10.487 1.00 147.43 206 LEU A N 1
ATOM 1042 C CA . LEU A 1 206 ? -74.075 -21.448 -10.350 1.00 146.10 206 LEU A CA 1
ATOM 1043 C C . LEU A 1 206 ? -74.457 -21.931 -8.954 1.00 143.79 206 LEU A C 1
ATOM 1044 O O . LEU A 1 206 ? -73.990 -22.973 -8.498 1.00 142.09 206 LEU A O 1
ATOM 1049 N N . ALA A 1 207 ? -75.261 -21.128 -8.259 1.00 145.70 207 ALA A N 1
ATOM 1050 C CA . ALA A 1 207 ? -75.834 -21.533 -6.978 1.00 144.27 207 ALA A CA 1
ATOM 1051 C C . ALA A 1 207 ? -77.179 -22.227 -7.185 1.00 146.53 207 ALA A C 1
ATOM 1052 O O . ALA A 1 207 ? -77.720 -22.829 -6.258 1.00 145.84 207 ALA A O 1
ATOM 1054 N N . PHE A 1 208 ? -77.725 -22.126 -8.397 1.00 146.83 208 PHE A N 1
ATOM 1055 C CA . PHE A 1 208 ? -79.065 -22.650 -8.665 1.00 149.53 208 PHE A CA 1
ATOM 1056 C C . PHE A 1 208 ? -79.096 -24.151 -8.973 1.00 149.92 208 PHE A C 1
ATOM 1057 O O . PHE A 1 208 ? -78.562 -24.613 -9.981 1.00 150.82 208 PHE A O 1
ATOM 1065 N N . VAL A 1 209 ? -79.738 -24.887 -8.068 1.00 153.03 209 VAL A N 1
ATOM 1066 C CA . VAL A 1 209 ? -80.017 -26.332 -8.169 1.00 153.85 209 VAL A CA 1
ATOM 1067 C C . VAL A 1 209 ? -78.811 -27.243 -8.527 1.00 152.40 209 VAL A C 1
ATOM 1068 O O . VAL A 1 209 ? -78.861 -27.998 -9.502 1.00 154.49 209 VAL A O 1
ATOM 1072 N N . PRO A 1 210 ? -77.725 -27.192 -7.734 1.00 150.01 210 PRO A N 1
ATOM 1073 C CA . PRO A 1 210 ? -76.785 -28.287 -7.964 1.00 149.17 210 PRO A CA 1
ATOM 1074 C C . PRO A 1 210 ? -76.321 -29.049 -6.703 1.00 146.60 210 PRO A C 1
ATOM 1075 O O . PRO A 1 210 ? -75.134 -29.347 -6.605 1.00 144.78 210 PRO A O 1
ATOM 1079 N N . PRO A 1 211 ? -77.235 -29.401 -5.784 1.00 142.95 211 PRO A N 1
ATOM 1080 C CA . PRO A 1 211 ? -76.892 -29.754 -4.391 1.00 140.54 211 PRO A CA 1
ATOM 1081 C C . PRO A 1 211 ? -75.909 -30.923 -4.182 1.00 139.30 211 PRO A C 1
ATOM 1082 O O . PRO A 1 211 ? -74.755 -30.695 -3.816 1.00 136.94 211 PRO A O 1
ATOM 1086 N N . LYS A 1 212 ? -76.380 -32.155 -4.363 1.00 140.53 212 LYS A N 1
ATOM 1087 C CA . LYS A 1 212 ? -75.560 -33.351 -4.153 1.00 139.89 212 LYS A CA 1
ATOM 1088 C C . LYS A 1 212 ? -74.459 -33.450 -5.208 1.00 139.88 212 LYS A C 1
ATOM 1089 O O . LYS A 1 212 ? -73.462 -34.160 -5.028 1.00 138.90 212 LYS A O 1
ATOM 1095 N N . VAL A 1 213 ? -74.671 -32.749 -6.320 1.00 141.34 213 VAL A N 1
ATOM 1096 C CA . VAL A 1 213 ? -73.720 -32.692 -7.427 1.00 141.86 213 VAL A CA 1
ATOM 1097 C C . VAL A 1 213 ? -72.391 -32.094 -6.984 1.00 138.99 213 VAL A C 1
ATOM 1098 O O . VAL A 1 213 ? -71.321 -32.638 -7.262 1.00 138.69 213 VAL A O 1
ATOM 1102 N N . ILE A 1 214 ? -72.477 -30.955 -6.307 1.00 137.20 214 ILE A N 1
ATOM 1103 C CA . ILE A 1 214 ? -71.306 -30.297 -5.753 1.00 134.60 214 ILE A CA 1
ATOM 1104 C C . ILE A 1 214 ? -70.624 -31.201 -4.725 1.00 132.84 214 ILE A C 1
ATOM 1105 O O . ILE A 1 214 ? -69.398 -31.276 -4.663 1.00 131.62 214 ILE A O 1
ATOM 1110 N N . GLN A 1 215 ? -71.431 -31.887 -3.923 1.00 133.01 215 GLN A N 1
ATOM 1111 C CA . GLN A 1 215 ? -70.922 -32.875 -2.980 1.00 131.92 215 GLN A CA 1
ATOM 1112 C C . GLN A 1 215 ? -70.083 -33.926 -3.695 1.00 132.91 215 GLN A C 1
ATOM 1113 O O . GLN A 1 215 ? -69.100 -34.414 -3.145 1.00 131.69 215 GLN A O 1
ATOM 1119 N N . LYS A 1 216 ? -70.506 -34.316 -4.899 1.00 135.44 216 LYS A N 1
ATOM 1120 C CA . LYS A 1 216 ? -69.751 -35.307 -5.667 1.00 136.90 216 LYS A CA 1
ATOM 1121 C C . LYS A 1 216 ? -68.509 -34.714 -6.333 1.00 136.33 216 LYS A C 1
ATOM 1122 O O . LYS A 1 216 ? -67.477 -35.381 -6.420 1.00 136.40 216 LYS A O 1
ATOM 1128 N N . ILE A 1 217 ? -68.596 -33.470 -6.799 1.00 136.03 217 ILE A N 1
ATOM 1129 C CA . ILE A 1 217 ? -67.454 -32.828 -7.461 1.00 135.83 217 ILE A CA 1
ATOM 1130 C C . ILE A 1 217 ? -66.375 -32.450 -6.446 1.00 133.06 217 ILE A C 1
ATOM 1131 O O . ILE A 1 217 ? -65.184 -32.508 -6.742 1.00 133.00 217 ILE A O 1
ATOM 1136 N N . PHE A 1 218 ? -66.789 -32.104 -5.233 1.00 131.05 218 PHE A N 1
ATOM 1137 C CA . PHE A 1 218 ? -65.832 -31.824 -4.173 1.00 128.67 218 PHE A CA 1
ATOM 1138 C C . PHE A 1 218 ? -66.050 -32.714 -2.961 1.00 127.74 218 PHE A C 1
ATOM 1139 O O . PHE A 1 218 ? -66.438 -32.234 -1.898 1.00 126.25 218 PHE A O 1
ATOM 1147 N N . PRO A 1 219 ? -65.694 -34.001 -3.091 1.00 128.79 219 PRO A N 1
ATOM 1148 C CA . PRO A 1 219 ? -65.846 -34.989 -2.021 1.00 128.41 219 PRO A CA 1
ATOM 1149 C C . PRO A 1 219 ? -64.870 -34.684 -0.896 1.00 126.24 219 PRO A C 1
ATOM 1150 O O . PRO A 1 219 ? -64.071 -33.774 -1.069 1.00 125.25 219 PRO A O 1
ATOM 1154 N N . PRO A 1 220 ? -64.950 -35.392 0.242 1.00 125.75 220 PRO A N 1
ATOM 1155 C CA . PRO A 1 220 ? -64.004 -35.143 1.342 1.00 124.00 220 PRO A CA 1
ATOM 1156 C C . PRO A 1 220 ? -62.515 -35.320 0.978 1.00 124.00 220 PRO A C 1
ATOM 1157 O O . PRO A 1 220 ? -61.663 -34.694 1.611 1.00 122.59 220 PRO A O 1
ATOM 1161 N N . ILE A 1 221 ? -62.212 -36.166 -0.005 1.00 125.83 221 ILE A N 1
ATOM 1162 C CA . ILE A 1 221 ? -60.831 -36.389 -0.427 1.00 126.33 221 ILE A CA 1
ATOM 1163 C C . ILE A 1 221 ? -60.281 -35.188 -1.188 1.00 125.91 221 ILE A C 1
ATOM 1164 O O . ILE A 1 221 ? -59.070 -34.995 -1.262 1.00 125.85 221 ILE A O 1
ATOM 1169 N N . VAL A 1 222 ? -61.171 -34.374 -1.746 1.00 125.87 222 VAL A N 1
ATOM 1170 C CA . VAL A 1 222 ? -60.765 -33.146 -2.418 1.00 125.64 222 VAL A CA 1
ATOM 1171 C C . VAL A 1 222 ? -60.962 -31.987 -1.473 1.00 123.57 222 VAL A C 1
ATOM 1172 O O . VAL A 1 222 ? -60.110 -31.127 -1.320 1.00 122.79 222 VAL A O 1
ATOM 1176 N N . THR A 1 223 ? -62.108 -31.992 -0.823 1.00 122.98 223 THR A N 1
ATOM 1177 C CA . THR A 1 223 ? -62.470 -30.932 0.084 1.00 121.41 223 THR A CA 1
ATOM 1178 C C . THR A 1 223 ? -61.444 -30.774 1.202 1.00 120.00 223 THR A C 1
ATOM 1179 O O . THR A 1 223 ? -60.819 -29.728 1.320 1.00 119.29 223 THR A O 1
ATOM 1183 N N . GLY A 1 224 ? -61.254 -31.817 1.998 1.00 119.89 224 GLY A N 1
ATOM 1184 C CA . GLY A 1 224 ? -60.348 -31.755 3.137 1.00 118.84 224 GLY A CA 1
ATOM 1185 C C . GLY A 1 224 ? -58.930 -31.202 3.009 1.00 118.59 224 GLY A C 1
ATOM 1186 O O . GLY A 1 224 ? -58.515 -30.374 3.832 1.00 117.59 224 GLY A O 1
ATOM 1187 N N . PRO A 1 225 ? -58.158 -31.668 2.007 1.00 119.77 225 PRO A N 1
ATOM 1188 C CA . PRO A 1 225 ? -56.791 -31.153 1.864 1.00 119.89 225 PRO A CA 1
ATOM 1189 C C . PRO A 1 225 ? -56.753 -29.659 1.564 1.00 119.41 225 PRO A C 1
ATOM 1190 O O . PRO A 1 225 ? -56.001 -28.939 2.209 1.00 118.80 225 PRO A O 1
ATOM 1194 N N . THR A 1 226 ? -57.582 -29.215 0.624 1.00 119.93 226 THR A N 1
ATOM 1195 C CA . THR A 1 226 ? -57.685 -27.807 0.267 1.00 119.82 226 THR A CA 1
ATOM 1196 C C . THR A 1 226 ? -57.862 -26.945 1.497 1.00 118.41 226 THR A C 1
ATOM 1197 O O . THR A 1 226 ? -57.135 -25.972 1.688 1.00 118.29 226 THR A O 1
ATOM 1201 N N . VAL A 1 227 ? -58.836 -27.293 2.325 1.00 117.63 227 VAL A N 1
ATOM 1202 C CA . VAL A 1 227 ? -59.065 -26.558 3.558 1.00 116.60 227 VAL A CA 1
ATOM 1203 C C . VAL A 1 227 ? -57.842 -26.618 4.474 1.00 116.16 227 VAL A C 1
ATOM 1204 O O . VAL A 1 227 ? -57.454 -25.601 5.074 1.00 115.85 227 VAL A O 1
ATOM 1208 N N . MET A 1 228 ? -57.246 -27.802 4.602 1.00 116.39 228 MET A N 1
ATOM 1209 C CA . MET A 1 228 ? -56.059 -27.919 5.430 1.00 116.28 228 MET A CA 1
ATOM 1210 C C . MET A 1 228 ? -55.004 -26.918 4.987 1.00 116.73 228 MET A C 1
ATOM 1211 O O . MET A 1 228 ? -54.550 -26.116 5.790 1.00 116.46 228 MET A O 1
ATOM 1216 N N . LEU A 1 229 ? -54.690 -26.892 3.694 1.00 117.69 229 LEU A N 1
ATOM 1217 C CA . LEU A 1 229 ? -53.620 -26.030 3.229 1.00 118.51 229 LEU A CA 1
ATOM 1218 C C . LEU A 1 229 ? -53.999 -24.572 3.292 1.00 118.28 229 LEU A C 1
ATOM 1219 O O . LEU A 1 229 ? -53.140 -23.730 3.525 1.00 118.74 229 LEU A O 1
ATOM 1224 N N . ILE A 1 230 ? -55.278 -24.260 3.139 1.00 117.80 230 ILE A N 1
ATOM 1225 C CA . ILE A 1 230 ? -55.684 -22.883 3.358 1.00 117.76 230 ILE A CA 1
ATOM 1226 C C . ILE A 1 230 ? -55.246 -22.506 4.759 1.00 117.17 230 ILE A C 1
ATOM 1227 O O . ILE A 1 230 ? -54.508 -21.536 4.951 1.00 117.75 230 ILE A O 1
ATOM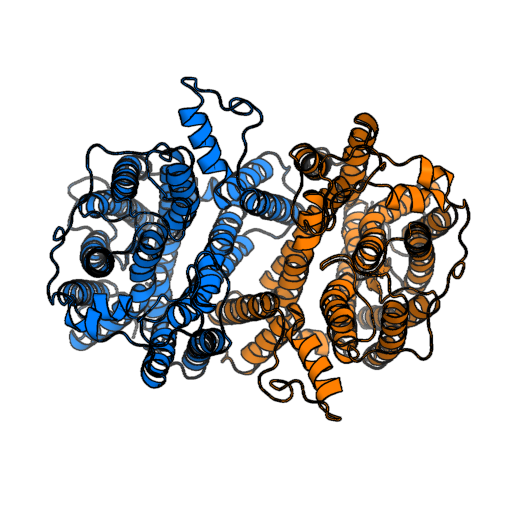 1232 N N . GLY A 1 231 ? -55.641 -23.322 5.726 1.00 116.31 231 GLY A N 1
ATOM 1233 C CA . GLY A 1 231 ? -55.242 -23.080 7.094 1.00 116.01 231 GLY A CA 1
ATOM 1234 C C . GLY A 1 231 ? -53.737 -23.009 7.284 1.00 116.67 231 GLY A C 1
ATOM 1235 O O . GLY A 1 231 ? -53.237 -22.157 8.024 1.00 117.04 231 GLY A O 1
ATOM 1236 N N . ILE A 1 232 ? -53.006 -23.905 6.629 1.00 117.09 232 ILE A N 1
ATOM 1237 C CA . ILE A 1 232 ? -51.554 -23.949 6.784 1.00 118.02 232 ILE A CA 1
ATOM 1238 C C . ILE A 1 232 ? -50.889 -22.674 6.273 1.00 119.07 232 ILE A C 1
ATOM 1239 O O . ILE A 1 232 ? -50.315 -21.916 7.054 1.00 119.52 232 ILE A O 1
ATOM 1244 N N . SER A 1 233 ? -51.037 -22.398 4.980 1.00 119.68 233 SER A N 1
ATOM 1245 C CA . SER A 1 233 ? -50.372 -21.251 4.382 1.00 121.05 233 SER A CA 1
ATOM 1246 C C . SER A 1 233 ? -50.874 -19.953 5.010 1.00 120.90 233 SER A C 1
ATOM 1247 O O . SER A 1 233 ? -50.176 -18.945 4.975 1.00 122.17 233 SER A O 1
ATOM 1250 N N . LEU A 1 234 ? -52.067 -19.958 5.598 1.00 120.17 234 LEU A N 1
ATOM 1251 C CA . LEU A 1 234 ? -52.505 -18.740 6.271 1.00 120.37 234 LEU A CA 1
ATOM 1252 C C . LEU A 1 234 ? -51.929 -18.593 7.676 1.00 120.43 234 LEU A C 1
ATOM 1253 O O . LEU A 1 234 ? -51.705 -17.469 8.126 1.00 121.39 234 LEU A O 1
ATOM 1258 N N . ILE A 1 235 ? -51.622 -19.708 8.342 1.00 121.57 235 ILE A N 1
ATOM 1259 C CA . ILE A 1 235 ? -51.240 -19.647 9.757 1.00 121.75 235 ILE A CA 1
ATOM 1260 C C . ILE A 1 235 ? -49.968 -18.828 9.992 1.00 123.35 235 ILE A C 1
ATOM 1261 O O . ILE A 1 235 ? -49.751 -18.277 11.090 1.00 124.01 235 ILE A O 1
ATOM 1266 N N . GLY A 1 236 ? -49.168 -18.701 8.937 1.00 128.08 236 GLY A N 1
ATOM 1267 C CA . GLY A 1 236 ? -47.898 -18.009 9.010 1.00 129.91 236 GLY A CA 1
ATOM 1268 C C . GLY A 1 236 ? -48.031 -16.590 9.519 1.00 130.96 236 GLY A C 1
ATOM 1269 O O . GLY A 1 236 ? -47.175 -16.122 10.263 1.00 132.35 236 GLY A O 1
ATOM 1270 N N . THR A 1 237 ? -49.111 -15.915 9.141 1.00 130.17 237 THR A N 1
ATOM 1271 C CA . THR A 1 237 ? -49.332 -14.536 9.561 1.00 131.43 237 THR A CA 1
ATOM 1272 C C . THR A 1 237 ? -49.694 -14.485 11.038 1.00 131.23 237 THR A C 1
ATOM 1273 O O . THR A 1 237 ? -49.385 -13.514 11.747 1.00 132.83 237 THR A O 1
ATOM 1277 N N . GLY A 1 238 ? -50.341 -15.552 11.494 1.00 130.40 238 GLY A N 1
ATOM 1278 C CA . GLY A 1 238 ? -50.691 -15.691 12.891 1.00 130.34 238 GLY A CA 1
ATOM 1279 C C . GLY A 1 238 ? -49.436 -15.804 13.725 1.00 131.57 238 GLY A C 1
ATOM 1280 O O . GLY A 1 238 ? -49.254 -15.066 14.705 1.00 133.01 238 GLY A O 1
ATOM 1281 N N . PHE A 1 239 ? -48.554 -16.721 13.337 1.00 128.67 239 PHE A N 1
ATOM 1282 C CA . PHE A 1 239 ? -47.291 -16.851 14.058 1.00 130.14 239 PHE A CA 1
ATOM 1283 C C . PHE A 1 239 ? -46.441 -15.582 13.981 1.00 132.38 239 PHE A C 1
ATOM 1284 O O . PHE A 1 239 ? -45.837 -15.174 14.969 1.00 134.01 239 PHE A O 1
ATOM 1292 N N . LYS A 1 240 ? -46.439 -14.942 12.815 1.00 134.53 240 LYS A N 1
ATOM 1293 C CA . LYS A 1 240 ? -45.642 -13.740 12.580 1.00 136.89 240 LYS A CA 1
ATOM 1294 C C . LYS A 1 240 ? -46.081 -12.628 13.513 1.00 138.11 240 LYS A C 1
ATOM 1295 O O . LYS A 1 240 ? -45.256 -11.917 14.082 1.00 140.39 240 LYS A O 1
ATOM 1301 N N . ASP A 1 241 ? -47.392 -12.471 13.652 1.00 136.04 241 ASP A N 1
ATOM 1302 C CA . ASP A 1 241 ? -47.933 -11.475 14.563 1.00 137.33 241 ASP A CA 1
ATOM 1303 C C . ASP A 1 241 ? -47.605 -11.842 16.009 1.00 137.98 241 ASP A C 1
ATOM 1304 O O . ASP A 1 241 ? -47.263 -10.973 16.807 1.00 140.24 241 ASP A O 1
ATOM 1309 N N . TRP A 1 242 ? -47.731 -13.121 16.350 1.00 136.73 242 TRP A N 1
ATOM 1310 C CA . TRP A 1 242 ? -47.332 -13.597 17.676 1.00 137.53 242 TRP A CA 1
ATOM 1311 C C . TRP A 1 242 ? -45.896 -13.173 18.010 1.00 140.00 242 TRP A C 1
ATOM 1312 O O . TRP A 1 242 ? -45.610 -12.718 19.123 1.00 142.00 242 TRP A O 1
ATOM 1323 N N . ALA A 1 243 ? -45.006 -13.317 17.029 1.00 140.20 243 ALA A N 1
ATOM 1324 C CA . ALA A 1 243 ? -43.609 -12.899 17.158 1.00 142.77 243 ALA A CA 1
ATOM 1325 C C . ALA A 1 243 ? -43.492 -11.397 17.386 1.00 145.30 243 ALA A C 1
ATOM 1326 O O . ALA A 1 243 ? -42.676 -10.947 18.180 1.00 147.85 243 ALA A O 1
ATOM 1328 N N . GLY A 1 244 ? -44.297 -10.633 16.657 1.00 143.76 244 GLY A N 1
ATOM 1329 C CA . GLY A 1 244 ? -44.348 -9.192 16.795 1.00 146.21 244 GLY A CA 1
ATOM 1330 C C . GLY A 1 244 ? -44.337 -8.544 15.428 1.00 146.46 244 GLY A C 1
ATOM 1331 O O . GLY A 1 244 ? -44.212 -7.326 15.316 1.00 148.85 244 GLY A O 1
ATOM 1332 N N . GLY A 1 245 ? -44.511 -9.359 14.389 1.00 147.99 245 GLY A N 1
ATOM 1333 C CA . GLY A 1 245 ? -44.397 -8.889 13.021 1.00 148.41 245 GLY A CA 1
ATOM 1334 C C . GLY A 1 245 ? -45.736 -8.522 12.416 1.00 147.09 245 GLY A C 1
ATOM 1335 O O . GLY A 1 245 ? -46.664 -8.201 13.151 1.00 146.78 245 GLY A O 1
ATOM 1336 N N . SER A 1 246 ? -45.838 -8.520 11.087 1.00 154.48 246 SER A N 1
ATOM 1337 C CA . SER A 1 246 ? -44.724 -8.834 10.196 1.00 155.35 246 SER A CA 1
ATOM 1338 C C . SER A 1 246 ? -43.731 -7.661 10.064 1.00 158.90 246 SER A C 1
ATOM 1339 O O . SER A 1 246 ? -42.689 -7.771 9.413 1.00 160.33 246 SER A O 1
ATOM 1342 N N . ALA A 1 247 ? -44.073 -6.527 10.659 1.00 160.88 247 ALA A N 1
ATOM 1343 C CA . ALA A 1 247 ? -43.131 -5.424 10.758 1.00 164.55 247 ALA A CA 1
ATOM 1344 C C . ALA A 1 247 ? -43.042 -5.002 12.214 1.00 165.83 247 ALA A C 1
ATOM 1345 O O . ALA A 1 247 ? -44.024 -4.545 12.799 1.00 165.54 247 ALA A O 1
ATOM 1347 N N . CYS A 1 248 ? -41.867 -5.170 12.800 1.00 171.48 248 CYS A N 1
ATOM 1348 C CA . CYS A 1 248 ? -41.669 -4.842 14.202 1.00 173.04 248 CYS A CA 1
ATOM 1349 C C . CYS A 1 248 ? -41.819 -3.336 14.449 1.00 176.31 248 CYS A C 1
ATOM 1350 O O . CYS A 1 248 ? -41.557 -2.520 13.561 1.00 178.28 248 CYS A O 1
ATOM 1353 N N . MET A 1 249 ? -42.221 -2.991 15.672 1.00 180.01 249 MET A N 1
ATOM 1354 C CA . MET A 1 249 ? -42.664 -1.642 16.062 1.00 182.88 249 MET A CA 1
ATOM 1355 C C . MET A 1 249 ? -41.725 -0.491 15.663 1.00 187.06 249 MET A C 1
ATOM 1356 O O . MET A 1 249 ? -40.514 -0.658 15.635 1.00 188.66 249 MET A O 1
ATOM 1361 N N . ASP A 1 250 ? -42.298 0.671 15.344 1.00 188.90 250 ASP A N 1
ATOM 1362 C CA . ASP A 1 250 ? -41.520 1.827 14.873 1.00 193.12 250 ASP A CA 1
ATOM 1363 C C . ASP A 1 250 ? -41.069 2.771 15.995 1.00 197.34 250 ASP A C 1
ATOM 1364 O O . ASP A 1 250 ? -41.222 2.478 17.182 1.00 197.12 250 ASP A O 1
ATOM 1369 N N . ASP A 1 251 ? -40.522 3.914 15.587 1.00 195.29 251 ASP A N 1
ATOM 1370 C CA . ASP A 1 251 ? -39.897 4.869 16.490 1.00 200.03 251 ASP A CA 1
ATOM 1371 C C . ASP A 1 251 ? -40.938 5.748 17.167 1.00 201.58 251 ASP A C 1
ATOM 1372 O O . ASP A 1 251 ? -41.909 6.184 16.540 1.00 200.91 251 ASP A O 1
ATOM 1377 N N . GLY A 1 252 ? -40.758 5.952 18.469 1.00 199.88 252 GLY A N 1
ATOM 1378 C CA . GLY A 1 252 ? -41.600 6.848 19.240 1.00 202.29 252 GLY A CA 1
ATOM 1379 C C . GLY A 1 252 ? -42.905 6.171 19.582 1.00 198.38 252 GLY A C 1
ATOM 1380 O O . GLY A 1 252 ? -43.687 6.671 20.391 1.00 199.9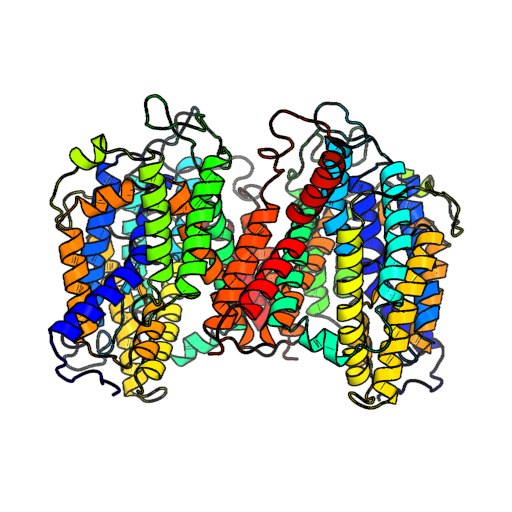1 252 GLY A O 1
ATOM 1381 N N . MET A 1 253 ? -43.129 5.018 18.965 1.00 197.46 253 MET A N 1
ATOM 1382 C CA . MET A 1 253 ? -44.327 4.249 19.218 1.00 193.62 253 MET A CA 1
ATOM 1383 C C . MET A 1 253 ? -44.153 3.508 20.529 1.00 193.07 253 MET A C 1
ATOM 1384 O O . MET A 1 253 ? -43.049 3.088 20.872 1.00 193.75 253 MET A O 1
ATOM 1389 N N . LEU A 1 254 ? -45.246 3.344 21.261 1.00 194.30 254 LEU A N 1
ATOM 1390 C CA . LEU A 1 254 ? -45.171 2.884 22.641 1.00 194.92 254 LEU A CA 1
ATOM 1391 C C . LEU A 1 254 ? -44.699 1.431 22.759 1.00 191.39 254 LEU A C 1
ATOM 1392 O O . LEU A 1 254 ? -45.108 0.567 21.980 1.00 187.33 254 LEU A O 1
ATOM 1397 N N . CYS A 1 255 ? -43.826 1.194 23.739 1.00 191.45 255 CYS A N 1
ATOM 1398 C CA . CYS A 1 255 ? -43.287 -0.133 24.062 1.00 188.98 255 CYS A CA 1
ATOM 1399 C C . CYS A 1 255 ? -42.636 -0.866 22.887 1.00 186.17 255 CYS A C 1
ATOM 1400 O O . CYS A 1 255 ? -42.991 -2.011 22.604 1.00 182.29 255 CYS A O 1
ATOM 1403 N N . PRO A 1 256 ? -41.694 -0.209 22.192 1.00 186.36 256 PRO A N 1
ATOM 1404 C CA . PRO A 1 256 ? -40.963 -0.981 21.188 1.00 184.18 256 PRO A CA 1
ATOM 1405 C C . PRO A 1 256 ? -40.004 -1.960 21.852 1.00 184.13 256 PRO A C 1
ATOM 1406 O O . PRO A 1 256 ? -39.165 -1.532 22.645 1.00 187.77 256 PRO A O 1
ATOM 1410 N N . SER A 1 257 ? -40.106 -3.241 21.517 1.00 180.45 257 SER A N 1
ATOM 1411 C CA . SER A 1 257 ? -39.172 -4.245 22.021 1.00 180.40 257 SER A CA 1
ATOM 1412 C C . SER A 1 257 ? -38.405 -4.838 20.838 1.00 179.06 257 SER A C 1
ATOM 1413 O O . SER A 1 257 ? -37.398 -5.538 20.998 1.00 179.69 257 SER A O 1
ATOM 1416 N N . ALA A 1 258 ? -38.918 -4.558 19.645 1.00 185.18 258 ALA A N 1
ATOM 1417 C CA . ALA A 1 258 ? -38.219 -4.832 18.397 1.00 184.73 258 ALA A CA 1
ATOM 1418 C C . ALA A 1 258 ? -38.557 -3.706 17.419 1.00 185.80 258 ALA A C 1
ATOM 1419 O O . ALA A 1 258 ? -39.716 -3.543 17.029 1.00 183.70 258 ALA A O 1
ATOM 1421 N N . THR A 1 259 ? -37.561 -2.890 17.082 1.00 183.46 259 THR A N 1
ATOM 1422 C CA . THR A 1 259 ? -37.737 -1.832 16.094 1.00 185.01 259 THR A CA 1
ATOM 1423 C C . THR A 1 259 ? -36.815 -2.040 14.900 1.00 185.73 259 THR A C 1
ATOM 1424 O O . THR A 1 259 ? -35.591 -1.984 15.045 1.00 188.63 259 THR A O 1
ATOM 1428 N N . ALA A 1 260 ? -37.395 -2.247 13.720 1.00 182.49 260 ALA A N 1
ATOM 1429 C CA . ALA A 1 260 ? -36.594 -2.510 12.527 1.00 183.20 260 ALA A CA 1
ATOM 1430 C C . ALA A 1 260 ? -37.418 -2.523 11.249 1.00 181.18 260 ALA A C 1
ATOM 1431 O O . ALA A 1 260 ? -38.594 -2.891 11.262 1.00 177.89 260 ALA A O 1
ATOM 1433 N N . PRO A 1 261 ? -36.794 -2.097 10.137 1.00 185.46 261 PRO A N 1
ATOM 1434 C CA . PRO A 1 261 ? -37.339 -2.313 8.793 1.00 183.88 261 PRO A CA 1
ATOM 1435 C C . PRO A 1 261 ? -36.987 -3.707 8.280 1.00 181.51 261 PRO A C 1
ATOM 1436 O O . PRO A 1 261 ? -35.861 -4.173 8.463 1.00 182.95 261 PRO A O 1
ATOM 1440 N N . ARG A 1 262 ? -37.976 -4.379 7.702 1.00 180.46 262 ARG A N 1
ATOM 1441 C CA . ARG A 1 262 ? -37.828 -5.723 7.133 1.00 178.13 262 ARG A CA 1
ATOM 1442 C C . ARG A 1 262 ? -37.452 -6.879 8.084 1.00 176.34 262 ARG A C 1
ATOM 1443 O O . ARG A 1 262 ? -36.729 -7.781 7.670 1.00 176.34 262 ARG A O 1
ATOM 1451 N N . PRO A 1 263 ? -37.924 -6.877 9.348 1.00 175.95 263 PRO A N 1
ATOM 1452 C CA . PRO A 1 263 ? -37.873 -8.198 9.976 1.00 173.53 263 PRO A CA 1
ATOM 1453 C C . PRO A 1 263 ? -39.281 -8.789 10.104 1.00 169.64 263 PRO A C 1
ATOM 1454 O O . PRO A 1 263 ? -40.053 -8.424 10.996 1.00 168.83 263 PRO A O 1
ATOM 1458 N N . LEU A 1 264 ? -39.610 -9.693 9.188 1.00 169.87 264 LEU A N 1
ATOM 1459 C CA . LEU A 1 264 ? -40.944 -10.276 9.129 1.00 166.47 264 LEU A CA 1
ATOM 1460 C C . LEU A 1 264 ? -41.236 -11.256 10.277 1.00 164.35 264 LEU A C 1
ATOM 1461 O O . LEU A 1 264 ? -42.346 -11.276 10.800 1.00 162.45 264 LEU A O 1
ATOM 1466 N N . PRO A 1 265 ? -40.259 -12.088 10.672 1.00 167.25 265 PRO A N 1
ATOM 1467 C CA . PRO A 1 265 ? -40.654 -12.894 11.829 1.00 165.51 265 PRO A CA 1
ATOM 1468 C C . PRO A 1 265 ? -39.805 -12.682 13.093 1.00 167.59 265 PRO A C 1
ATOM 1469 O O . PRO A 1 265 ? -39.648 -13.631 13.861 1.00 166.86 265 PRO A O 1
ATOM 1473 N N . TRP A 1 266 ? -39.278 -11.479 13.314 1.00 162.20 266 TRP A N 1
ATOM 1474 C CA . TRP A 1 266 ? -38.444 -11.227 14.491 1.00 164.62 266 TRP A CA 1
ATOM 1475 C C . TRP A 1 266 ? -39.270 -10.704 15.660 1.00 164.40 266 TRP A C 1
ATOM 1476 O O . TRP A 1 266 ? -40.372 -10.196 15.468 1.00 163.09 266 TRP A O 1
ATOM 1487 N N . GLY A 1 267 ? -38.730 -10.833 16.870 1.00 154.79 267 GLY A N 1
ATOM 1488 C CA . GLY A 1 267 ? -39.403 -10.351 18.062 1.00 155.18 267 GLY A CA 1
ATOM 1489 C C . GLY A 1 267 ? -38.826 -10.881 19.361 1.00 156.55 267 GLY A C 1
ATOM 1490 O O . GLY A 1 267 ? -38.343 -12.009 19.426 1.00 155.80 267 GLY A O 1
ATOM 1491 N N . SER A 1 268 ? -38.929 -10.071 20.410 1.00 157.15 268 SER A N 1
ATOM 1492 C CA . SER A 1 268 ? -38.365 -10.377 21.724 1.00 159.19 268 SER A CA 1
ATOM 1493 C C . SER A 1 268 ? -39.216 -11.409 22.491 1.00 156.90 268 SER A C 1
ATOM 1494 O O . SER A 1 268 ? -40.277 -11.807 22.011 1.00 153.81 268 SER A O 1
ATOM 1497 N N . PRO A 1 269 ? -38.719 -11.903 23.646 1.00 157.94 269 PRO A N 1
ATOM 1498 C CA . PRO A 1 269 ? -39.478 -12.840 24.485 1.00 156.41 269 PRO A CA 1
ATOM 1499 C C . PRO A 1 269 ? -40.860 -12.359 24.908 1.00 155.41 269 PRO A C 1
ATOM 1500 O O . PRO A 1 269 ? -41.765 -13.177 25.044 1.00 153.01 269 PRO A O 1
ATOM 1504 N N . GLU A 1 270 ? -41.001 -11.056 25.133 1.00 155.87 270 GLU A N 1
ATOM 1505 C CA . GLU A 1 270 ? -42.247 -10.468 25.627 1.00 155.72 270 GLU A CA 1
ATOM 1506 C C . GLU A 1 270 ? -43.424 -10.725 24.701 1.00 152.11 270 GLU A C 1
ATOM 1507 O O . GLU A 1 270 ? -44.525 -11.020 25.158 1.00 150.92 270 GLU A O 1
ATOM 1513 N N . PHE A 1 271 ? -43.178 -10.624 23.400 1.00 153.30 271 PHE A N 1
ATOM 1514 C CA . PHE A 1 271 ? -44.204 -10.873 22.396 1.00 150.10 271 PHE A CA 1
ATOM 1515 C C . PHE A 1 271 ? -44.684 -12.322 22.450 1.00 147.31 271 PHE A C 1
ATOM 1516 O O . PHE A 1 271 ? -45.893 -12.620 22.386 1.00 145.33 271 PHE A O 1
ATOM 1524 N N . ILE A 1 272 ? -43.713 -13.213 22.596 1.00 147.27 272 ILE A N 1
ATOM 1525 C CA . ILE A 1 272 ? -43.969 -14.631 22.765 1.00 145.30 272 ILE A CA 1
ATOM 1526 C C . ILE A 1 272 ? -44.852 -14.838 23.987 1.00 145.64 272 ILE A C 1
ATOM 1527 O O . ILE A 1 272 ? -45.871 -15.509 23.914 1.00 143.52 272 ILE A O 1
ATOM 1532 N N . GLY A 1 273 ? -44.451 -14.232 25.101 1.00 144.07 273 GLY A N 1
ATOM 1533 C CA . GLY A 1 273 ? -45.185 -14.303 26.350 1.00 145.18 273 GLY A CA 1
ATOM 1534 C C . GLY A 1 273 ? -46.607 -13.807 26.237 1.00 144.06 273 GLY A C 1
ATOM 1535 O O . GLY A 1 273 ? -47.505 -14.362 26.865 1.00 143.57 273 GLY A O 1
ATOM 1536 N N . LEU A 1 274 ? -46.809 -12.758 25.443 1.00 145.23 274 LEU A N 1
ATOM 1537 C CA . LEU A 1 274 ? -48.143 -12.197 25.211 1.00 144.39 274 LEU A CA 1
ATOM 1538 C C . LEU A 1 274 ? -49.045 -13.170 24.481 1.00 141.01 274 LEU A C 1
ATOM 1539 O O . LEU A 1 274 ? -50.094 -13.567 24.994 1.00 140.50 274 LEU A O 1
ATOM 1544 N N . GLY A 1 275 ? -48.625 -13.547 23.275 1.00 141.73 275 GLY A N 1
ATOM 1545 C CA . GLY A 1 275 ? -49.424 -14.434 22.448 1.00 138.74 275 GLY A CA 1
ATOM 1546 C C . GLY A 1 275 ? -49.662 -15.766 23.126 1.00 137.92 275 GLY A C 1
ATOM 1547 O O . GLY A 1 275 ? -50.742 -16.349 23.025 1.00 136.36 275 GLY A O 1
ATOM 1548 N N . PHE A 1 276 ? -48.630 -16.248 23.809 1.00 137.66 276 PHE A N 1
ATOM 1549 C CA . PHE A 1 276 ? -48.699 -17.500 24.541 1.00 137.44 276 PHE A CA 1
ATOM 1550 C C . PHE A 1 276 ? -49.660 -17.377 25.707 1.00 138.72 276 PHE A C 1
ATOM 1551 O O . PHE A 1 276 ? -50.351 -18.330 26.036 1.00 137.91 276 PHE A O 1
ATOM 1559 N N . LEU A 1 277 ? -49.678 -16.222 26.363 1.00 138.61 277 LEU A N 1
ATOM 1560 C CA . LEU A 1 277 ? -50.681 -16.000 27.393 1.00 140.09 277 LEU A CA 1
ATOM 1561 C C . LEU A 1 277 ? -52.080 -15.958 26.822 1.00 138.28 277 LEU A C 1
ATOM 1562 O O . LEU A 1 277 ? -53.025 -16.332 27.498 1.00 138.75 277 LEU A O 1
ATOM 1567 N N . VAL A 1 278 ? -52.215 -15.477 25.592 1.00 139.44 278 VAL A N 1
ATOM 1568 C CA . VAL A 1 278 ? -53.500 -15.520 24.902 1.00 137.66 278 VAL A CA 1
ATOM 1569 C C . VAL A 1 278 ? -53.952 -16.952 24.660 1.00 135.55 278 VAL A C 1
ATOM 1570 O O . VAL A 1 278 ? -55.088 -17.314 24.958 1.00 135.38 278 VAL A O 1
ATOM 1574 N N . PHE A 1 279 ? -53.044 -17.755 24.117 1.00 136.04 279 PHE A N 1
ATOM 1575 C CA . PHE A 1 279 ? -53.319 -19.146 23.788 1.00 134.22 279 PHE A CA 1
ATOM 1576 C C . PHE A 1 279 ? -53.638 -19.967 25.035 1.00 135.48 279 PHE A C 1
ATOM 1577 O O . PHE A 1 279 ? -54.626 -20.707 25.083 1.00 134.76 279 PHE A O 1
ATOM 1585 N N . VAL A 1 280 ? -52.770 -19.841 26.031 1.00 135.81 280 VAL A N 1
ATOM 1586 C CA . VAL A 1 280 ? -52.971 -20.452 27.333 1.00 137.68 280 VAL A CA 1
ATOM 1587 C C . VAL A 1 280 ? -54.286 -19.975 27.925 1.00 138.75 280 VAL A C 1
ATOM 1588 O O . VAL A 1 280 ? -55.005 -20.748 28.546 1.00 139.31 280 VAL A O 1
ATOM 1592 N N . SER A 1 281 ? -54.605 -18.703 27.719 1.00 137.54 281 SER A N 1
ATOM 1593 C CA . SER A 1 281 ? -55.876 -18.166 28.181 1.00 138.74 281 SER A CA 1
ATOM 1594 C C . SER A 1 281 ? -57.032 -18.885 27.499 1.00 136.69 281 SER A C 1
ATOM 1595 O O . SER A 1 281 ? -58.039 -19.157 28.133 1.00 137.82 281 SER A O 1
ATOM 1598 N N . ILE A 1 282 ? -56.881 -19.207 26.218 1.00 136.94 282 ILE A N 1
ATOM 1599 C CA . ILE A 1 282 ? -57.911 -19.954 25.504 1.00 135.13 282 ILE A CA 1
ATOM 1600 C C . ILE A 1 282 ? -58.090 -21.354 26.084 1.00 135.27 282 ILE A C 1
ATOM 1601 O O . ILE A 1 282 ? -59.208 -21.785 26.396 1.00 135.79 282 ILE A O 1
ATOM 1606 N N . ILE A 1 283 ? -56.974 -22.043 26.273 1.00 137.78 283 ILE A N 1
ATOM 1607 C CA . ILE A 1 283 ? -56.989 -23.396 26.818 1.00 138.19 283 ILE A CA 1
ATOM 1608 C C . ILE A 1 283 ? -57.628 -23.420 28.209 1.00 140.92 283 ILE A C 1
ATOM 1609 O O . ILE A 1 283 ? -58.450 -24.284 28.509 1.00 141.34 283 ILE A O 1
ATOM 1614 N N . LEU A 1 284 ? -57.237 -22.469 29.053 1.00 139.84 284 LEU A N 1
ATOM 1615 C CA . LEU A 1 284 ? -57.787 -22.343 30.400 1.00 142.92 284 LEU A CA 1
ATOM 1616 C C . LEU A 1 284 ? -59.254 -21.938 30.364 1.00 143.33 284 LEU A C 1
ATOM 1617 O O . LEU A 1 284 ? -60.012 -22.233 31.287 1.00 145.57 284 LEU A O 1
ATOM 1622 N N . CYS A 1 285 ? -59.634 -21.220 29.312 1.00 143.41 285 CYS A N 1
ATOM 1623 C CA . CYS A 1 285 ? -61.020 -20.812 29.098 1.00 143.71 285 CYS A CA 1
ATOM 1624 C C . CYS A 1 285 ? -61.910 -22.008 28.810 1.00 142.79 285 CYS A C 1
ATOM 1625 O O . CYS A 1 285 ? -63.079 -22.030 29.177 1.00 144.25 285 CYS A O 1
ATOM 1628 N N . GLU A 1 286 ? -61.345 -22.992 28.121 1.00 144.23 286 GLU A N 1
ATOM 1629 C CA . GLU A 1 286 ? -62.032 -24.258 27.880 1.00 143.61 286 GLU A CA 1
ATOM 1630 C C . GLU A 1 286 ? -62.058 -25.112 29.144 1.00 146.06 286 GLU A C 1
ATOM 1631 O O . GLU A 1 286 ? -63.068 -25.729 29.475 1.00 147.26 286 GLU A O 1
ATOM 1637 N N . ARG A 1 287 ? -60.914 -25.138 29.824 1.00 148.62 287 ARG A N 1
ATOM 1638 C CA . ARG A 1 287 ? -60.682 -25.941 31.024 1.00 151.12 287 ARG A CA 1
ATOM 1639 C C . ARG A 1 287 ? -61.673 -25.631 32.146 1.00 154.35 287 ARG A C 1
ATOM 1640 O O . ARG A 1 287 ? -62.100 -26.531 32.868 1.00 156.28 287 ARG A O 1
ATOM 1648 N N . PHE A 1 288 ? -62.002 -24.354 32.308 1.00 150.78 288 PHE A N 1
ATOM 1649 C CA . PHE A 1 288 ? -63.005 -23.925 33.279 1.00 154.05 288 PHE A CA 1
ATOM 1650 C C . PHE A 1 288 ? -64.219 -23.354 32.545 1.00 153.25 288 PHE A C 1
ATOM 1651 O O . PHE A 1 288 ? -64.815 -22.370 32.986 1.00 155.35 288 PHE A O 1
ATOM 1659 N N . GLY A 1 289 ? -64.587 -23.981 31.431 1.00 148.28 289 GLY A N 1
ATOM 1660 C CA . GLY A 1 289 ? -65.560 -23.410 30.511 1.00 147.11 289 GLY A CA 1
ATOM 1661 C C . GLY A 1 289 ? -67.041 -23.647 30.745 1.00 149.02 289 GLY A C 1
ATOM 1662 O O . GLY A 1 289 ? -67.517 -24.778 30.687 1.00 149.02 289 GLY A O 1
ATOM 1663 N N . ALA A 1 290 ? -67.770 -22.556 30.976 1.00 146.52 290 ALA A N 1
ATOM 1664 C CA . ALA A 1 290 ? -69.227 -22.586 31.110 1.00 148.58 290 ALA A CA 1
ATOM 1665 C C . ALA A 1 290 ? -69.885 -22.479 29.732 1.00 146.18 290 ALA A C 1
ATOM 1666 O O . ALA A 1 290 ? -69.276 -21.950 28.802 1.00 143.54 290 ALA A O 1
ATOM 1668 N N . PRO A 1 291 ? -71.129 -22.979 29.596 1.00 147.35 291 PRO A N 1
ATOM 1669 C CA . PRO A 1 291 ? -71.853 -22.987 28.317 1.00 145.52 291 PRO A CA 1
ATOM 1670 C C . PRO A 1 291 ? -71.896 -21.658 27.562 1.00 144.62 291 PRO A C 1
ATOM 1671 O O . PRO A 1 291 ? -72.060 -21.682 26.343 1.00 142.34 291 PRO A O 1
ATOM 1675 N N . ILE A 1 292 ? -71.761 -20.529 28.253 1.00 146.61 292 ILE A N 1
ATOM 1676 C CA . ILE A 1 292 ? -71.701 -19.238 27.566 1.00 146.00 292 ILE A CA 1
ATOM 1677 C C . ILE A 1 292 ? -70.315 -19.010 26.965 1.00 142.97 292 ILE A C 1
ATOM 1678 O O . ILE A 1 292 ? -70.190 -18.546 25.835 1.00 140.94 292 ILE A O 1
ATOM 1683 N N . MET A 1 293 ? -69.280 -19.346 27.730 1.00 142.96 293 MET A N 1
ATOM 1684 C CA . MET A 1 293 ? -67.886 -19.173 27.313 1.00 140.59 293 MET A CA 1
ATOM 1685 C C . MET A 1 293 ? -67.508 -19.986 26.069 1.00 137.07 293 MET A C 1
ATOM 1686 O O . MET A 1 293 ? -66.429 -19.790 25.503 1.00 135.08 293 MET A O 1
ATOM 1691 N N . LYS A 1 294 ? -68.404 -20.874 25.639 1.00 139.25 294 LYS A N 1
ATOM 1692 C CA . LYS A 1 294 ? -68.174 -21.718 24.465 1.00 136.37 294 LYS A CA 1
ATOM 1693 C C . LYS A 1 294 ? -68.054 -20.853 23.215 1.00 134.64 294 LYS A C 1
ATOM 1694 O O . LYS A 1 294 ? -68.797 -19.888 23.058 1.00 135.85 294 LYS A O 1
ATOM 1700 N N . SER A 1 295 ? -67.082 -21.165 22.360 1.00 132.73 295 SER A N 1
ATOM 1701 C CA . SER A 1 295 ? -66.810 -20.409 21.131 1.00 131.16 295 SER A CA 1
ATOM 1702 C C . SER A 1 295 ? -66.477 -18.954 21.422 1.00 132.31 295 SER A C 1
ATOM 1703 O O . SER A 1 295 ? -66.241 -18.169 20.508 1.00 131.51 295 SER A O 1
ATOM 1706 N N . CYS A 1 296 ? -66.486 -18.589 22.696 1.00 133.44 296 CYS A N 1
ATOM 1707 C CA . CYS A 1 296 ? -66.020 -17.280 23.101 1.00 134.85 296 CYS A CA 1
ATOM 1708 C C . CYS A 1 296 ? -64.623 -17.430 23.687 1.00 134.54 296 CYS A C 1
ATOM 1709 O O . CYS A 1 296 ? -63.920 -16.438 23.897 1.00 135.41 296 CYS A O 1
ATOM 1712 N N . SER A 1 297 ? -64.228 -18.684 23.927 1.00 133.62 297 SER A N 1
ATOM 1713 C CA . SER A 1 297 ? -62.934 -19.006 24.525 1.00 133.54 297 SER A CA 1
ATOM 1714 C C . SER A 1 297 ? -61.814 -18.335 23.759 1.00 132.25 297 SER A C 1
ATOM 1715 O O . SER A 1 297 ? -60.836 -17.892 24.340 1.00 133.21 297 SER A O 1
ATOM 1718 N N . VAL A 1 298 ? -61.982 -18.252 22.445 1.00 130.36 298 VAL A N 1
ATOM 1719 C CA . VAL A 1 298 ? -61.009 -17.606 21.584 1.00 129.31 298 VAL A CA 1
ATOM 1720 C C . VAL A 1 298 ? -60.990 -16.106 21.842 1.00 131.18 298 VAL A C 1
ATOM 1721 O O . VAL A 1 298 ? -59.931 -15.490 22.007 1.00 131.79 298 VAL A O 1
ATOM 1725 N N . VAL A 1 299 ? -62.178 -15.529 21.915 1.00 130.19 299 VAL A N 1
ATOM 1726 C CA . VAL A 1 299 ? -62.315 -14.102 22.143 1.00 132.34 299 VAL A CA 1
ATOM 1727 C C . VAL A 1 299 ? -61.976 -13.779 23.594 1.00 134.86 299 VAL A C 1
ATOM 1728 O O . VAL A 1 299 ? -61.476 -12.696 23.896 1.00 136.65 299 VAL A O 1
ATOM 1732 N N . ILE A 1 300 ? -62.250 -14.721 24.490 1.00 135.29 300 ILE A N 1
ATOM 1733 C CA . ILE A 1 300 ? -61.917 -14.543 25.897 1.00 137.89 300 ILE A CA 1
ATOM 1734 C C . ILE A 1 300 ? -60.412 -14.618 26.144 1.00 137.64 300 ILE A C 1
ATOM 1735 O O . ILE A 1 300 ? -59.872 -13.851 26.927 1.00 139.99 300 ILE A O 1
ATOM 1740 N N . GLY A 1 301 ? -59.733 -15.541 25.479 1.00 135.07 301 GLY A N 1
ATOM 1741 C CA . GLY A 1 301 ? -58.290 -15.604 25.570 1.00 134.89 301 GLY A CA 1
ATOM 1742 C C . GLY A 1 301 ? -57.670 -14.350 24.992 1.00 135.34 301 GLY A C 1
ATOM 1743 O O . GLY A 1 301 ? -56.830 -13.719 25.630 1.00 137.29 301 GLY A O 1
ATOM 1744 N N . LEU A 1 302 ? -58.130 -13.972 23.800 1.00 133.87 302 LEU A N 1
ATOM 1745 C CA . LEU A 1 302 ? -57.678 -12.751 23.138 1.00 134.47 302 LEU A CA 1
ATOM 1746 C C . LEU A 1 302 ? -57.819 -11.569 24.084 1.00 137.77 302 LEU A C 1
ATOM 1747 O O . LEU A 1 302 ? -56.898 -10.771 24.260 1.00 139.33 302 LEU A O 1
ATOM 1752 N N . LEU A 1 303 ? -58.990 -11.472 24.697 1.00 139.11 303 LEU A N 1
ATOM 1753 C CA . LEU A 1 303 ? -59.266 -10.423 25.661 1.00 142.62 303 LEU A CA 1
ATOM 1754 C C . LEU A 1 303 ? -58.291 -10.479 26.833 1.00 144.59 303 LEU A C 1
ATOM 1755 O O . LEU A 1 303 ? -57.697 -9.472 27.174 1.00 146.97 303 LEU A O 1
ATOM 1760 N N . VAL A 1 304 ? -58.127 -11.651 27.442 1.00 143.87 304 VAL A N 1
ATOM 1761 C CA . VAL A 1 304 ? -57.247 -11.796 28.599 1.00 145.98 304 VAL A CA 1
ATOM 1762 C C . VAL A 1 304 ? -55.824 -11.342 28.290 1.00 146.08 304 VAL A C 1
ATOM 1763 O O . VAL A 1 304 ? -55.272 -10.494 28.991 1.00 149.05 304 VAL A O 1
ATOM 1767 N N . GLY A 1 305 ? -55.243 -11.902 27.234 1.00 143.11 305 GLY A N 1
ATOM 1768 C CA . GLY A 1 305 ? -53.900 -11.546 26.825 1.00 143.19 305 GLY A CA 1
ATOM 1769 C C . GLY A 1 305 ? -53.791 -10.080 26.459 1.00 144.95 305 GLY A C 1
ATOM 1770 O O . GLY A 1 305 ? -52.736 -9.480 26.629 1.00 146.72 305 GLY A O 1
ATOM 1771 N N . CYS A 1 306 ? -54.877 -9.499 25.958 1.00 144.75 306 CYS A N 1
ATOM 1772 C CA . CYS A 1 306 ? -54.883 -8.076 25.617 1.00 146.77 306 CYS A CA 1
ATOM 1773 C C . CYS A 1 306 ? -54.957 -7.189 26.871 1.00 150.89 306 CYS A C 1
ATOM 1774 O O . CYS A 1 306 ? -54.422 -6.079 26.902 1.00 153.38 306 CYS A O 1
ATOM 1777 N N . ILE A 1 307 ? -55.649 -7.679 27.892 1.00 151.86 307 ILE A N 1
ATOM 1778 C CA . ILE A 1 307 ? -55.737 -7.013 29.182 1.00 155.98 307 ILE A CA 1
ATOM 1779 C C . ILE A 1 307 ? -54.370 -7.012 29.835 1.00 157.67 307 ILE A C 1
ATOM 1780 O O . ILE A 1 307 ? -53.903 -5.987 30.331 1.00 161.10 307 ILE A O 1
ATOM 1785 N N . VAL A 1 308 ? -53.738 -8.180 29.834 1.00 155.48 308 VAL A N 1
ATOM 1786 C CA . VAL A 1 308 ? -52.374 -8.322 30.317 1.00 156.78 308 VAL A CA 1
ATOM 1787 C C . VAL A 1 308 ? -51.454 -7.398 29.530 1.00 157.26 308 VAL A C 1
ATOM 1788 O O . VAL A 1 308 ? -50.563 -6.763 30.092 1.00 160.32 308 VAL A O 1
ATOM 1792 N N . ALA A 1 309 ? -51.701 -7.310 28.227 1.00 154.51 309 ALA A N 1
ATOM 1793 C CA . ALA A 1 309 ? -50.918 -6.450 27.354 1.00 154.95 309 ALA A CA 1
ATOM 1794 C C . ALA A 1 309 ? -51.036 -4.999 27.792 1.00 158.93 309 ALA A C 1
ATOM 1795 O O . ALA A 1 309 ? -50.041 -4.280 27.859 1.00 161.33 309 ALA A O 1
ATOM 1797 N N . ALA A 1 310 ? -52.253 -4.577 28.113 1.00 159.93 310 ALA A N 1
ATOM 1798 C CA . ALA A 1 310 ? -52.476 -3.226 28.606 1.00 164.09 310 ALA A CA 1
ATOM 1799 C C . ALA A 1 310 ? -51.781 -3.039 29.952 1.00 167.85 310 ALA A C 1
ATOM 1800 O O . ALA A 1 310 ? -51.265 -1.962 30.248 1.00 171.51 310 ALA A O 1
ATOM 1802 N N . ALA A 1 311 ? -51.752 -4.106 30.749 1.00 167.14 311 ALA A N 1
ATOM 1803 C CA . ALA A 1 311 ? -51.105 -4.091 32.059 1.00 170.70 311 ALA A CA 1
ATOM 1804 C C . ALA A 1 311 ? -49.599 -3.844 31.945 1.00 171.90 311 ALA A C 1
ATOM 1805 O O . ALA A 1 311 ? -49.031 -3.070 32.716 1.00 176.14 311 ALA A O 1
ATOM 1807 N N . CYS A 1 312 ? -48.955 -4.514 30.992 1.00 168.46 312 CYS A N 1
ATOM 1808 C CA . CYS A 1 312 ? -47.529 -4.308 30.748 1.00 169.54 312 CYS A CA 1
ATOM 1809 C C . CYS A 1 312 ? -47.303 -2.894 30.234 1.00 171.98 312 CYS A C 1
ATOM 1810 O O . CYS A 1 312 ? -46.280 -2.271 30.511 1.00 175.18 312 CYS A O 1
ATOM 1813 N N . GLY A 1 313 ? -48.282 -2.393 29.493 1.00 170.72 313 GLY A N 1
ATOM 1814 C CA . GLY A 1 313 ? -48.250 -1.037 28.985 1.00 173.16 313 GLY A CA 1
ATOM 1815 C C . GLY A 1 313 ? -48.278 -1.044 27.469 1.00 169.96 313 GLY A C 1
ATOM 1816 O O . GLY A 1 313 ? -47.929 -0.058 26.819 1.00 171.65 313 GLY A O 1
ATOM 1817 N N . TYR A 1 314 ? -48.721 -2.161 26.905 1.00 171.90 314 TYR A N 1
ATOM 1818 C CA . TYR A 1 314 ? -48.797 -2.303 25.461 1.00 168.80 314 TYR A CA 1
ATOM 1819 C C . TYR A 1 314 ? -50.147 -1.790 24.994 1.00 168.25 314 TYR A C 1
ATOM 1820 O O . TYR A 1 314 ? -51.095 -2.556 24.801 1.00 165.37 314 TYR A O 1
ATOM 1829 N N . PHE A 1 315 ? -50.230 -0.478 24.833 1.00 170.77 315 PHE A N 1
ATOM 1830 C CA . PHE A 1 315 ? -51.462 0.155 24.403 1.00 170.99 315 PHE A CA 1
ATOM 1831 C C . PHE A 1 315 ? -51.125 1.466 23.719 1.00 173.75 315 PHE A C 1
ATOM 1832 O O . PHE A 1 315 ? -50.077 2.053 23.977 1.00 176.58 315 PHE A O 1
ATOM 1840 N N . SER A 1 316 ? -52.016 1.929 22.854 1.00 171.20 316 SER A N 1
ATOM 1841 C CA . SER A 1 316 ? -51.854 3.231 22.228 1.00 174.23 316 SER A CA 1
ATOM 1842 C C . SER A 1 316 ? -53.109 4.066 22.435 1.00 176.53 316 SER A C 1
ATOM 1843 O O . SER A 1 316 ? -53.936 4.183 21.533 1.00 175.24 316 SER A O 1
ATOM 1846 N N . HIS A 1 317 ? -53.251 4.646 23.622 1.00 176.51 317 HIS A N 1
ATOM 1847 C CA . HIS A 1 317 ? -54.461 5.392 23.945 1.00 179.08 317 HIS A CA 1
ATOM 1848 C C . HIS A 1 317 ? -54.601 6.646 23.081 1.00 181.80 317 HIS A C 1
ATOM 1849 O O . HIS A 1 317 ? -55.690 7.203 22.968 1.00 183.31 317 HIS A O 1
ATOM 1856 N N . ALA A 1 318 ? -53.511 7.065 22.444 1.00 182.57 318 ALA A N 1
ATOM 1857 C CA . ALA A 1 318 ? -53.535 8.251 21.592 1.00 185.43 318 ALA A CA 1
ATOM 1858 C C . ALA A 1 318 ? -54.429 8.060 20.365 1.00 182.70 318 ALA A C 1
ATOM 1859 O O . ALA A 1 318 ? -55.303 8.885 20.099 1.00 185.07 318 ALA A O 1
ATOM 1861 N N . ASP A 1 319 ? -54.205 6.983 19.616 1.00 178.21 319 ASP A N 1
ATOM 1862 C CA . ASP A 1 319 ? -55.016 6.685 18.432 1.00 175.53 319 ASP A CA 1
ATOM 1863 C C . ASP A 1 319 ? -56.425 6.203 18.779 1.00 174.03 319 ASP A C 1
ATOM 1864 O O . ASP A 1 319 ? -57.359 6.365 17.988 1.00 173.58 319 ASP A O 1
ATOM 1869 N N . ILE A 1 320 ? -56.562 5.587 19.950 1.00 174.02 320 ILE A N 1
ATOM 1870 C CA . ILE A 1 320 ? -57.868 5.203 20.471 1.00 173.43 320 ILE A CA 1
ATOM 1871 C C . ILE A 1 320 ? -58.709 6.450 20.707 1.00 177.96 320 ILE A C 1
ATOM 1872 O O . ILE A 1 320 ? -59.880 6.507 20.332 1.00 177.84 320 ILE A O 1
ATOM 1877 N N . ASP A 1 321 ? -58.105 7.447 21.344 1.00 181.50 321 ASP A N 1
ATOM 1878 C CA . ASP A 1 321 ? -58.787 8.709 21.569 1.00 186.40 321 ASP A CA 1
ATOM 1879 C C . ASP A 1 321 ? -59.064 9.440 20.252 1.00 187.18 321 ASP A C 1
ATOM 1880 O O . ASP A 1 321 ? -60.110 10.070 20.089 1.00 189.51 321 ASP A O 1
ATOM 1885 N N . ALA A 1 322 ? -58.127 9.336 19.313 1.00 185.44 322 ALA A N 1
ATOM 1886 C CA . ALA A 1 322 ? -58.199 10.066 18.047 1.00 186.60 322 ALA A CA 1
ATOM 1887 C C . ALA A 1 322 ? -59.222 9.491 17.066 1.00 183.48 322 ALA A C 1
ATOM 1888 O O . ALA A 1 322 ? -59.477 10.078 16.013 1.00 184.63 322 ALA A O 1
ATOM 1890 N N . ALA A 1 323 ? -59.798 8.343 17.403 1.00 179.79 323 ALA A N 1
ATOM 1891 C CA . ALA A 1 323 ? -60.755 7.689 16.517 1.00 176.80 323 ALA A CA 1
ATOM 1892 C C . ALA A 1 323 ? -62.153 8.269 16.684 1.00 179.50 323 ALA A C 1
ATOM 1893 O O . ALA A 1 323 ? -62.520 8.708 17.774 1.00 182.43 323 ALA A O 1
ATOM 1895 N N . PRO A 1 324 ? -62.942 8.263 15.599 1.00 178.78 324 PRO A N 1
ATOM 1896 C CA . PRO A 1 324 ? -64.325 8.745 15.673 1.00 181.34 324 PRO A CA 1
ATOM 1897 C C . PRO A 1 324 ? -65.234 7.741 16.362 1.00 179.09 324 PRO A C 1
ATOM 1898 O O . PRO A 1 324 ? -64.987 6.542 16.281 1.00 174.72 324 PRO A O 1
ATOM 1902 N N . ALA A 1 325 ? -66.266 8.226 17.040 1.00 182.34 325 ALA A N 1
ATOM 1903 C CA . ALA A 1 325 ? -67.203 7.346 17.721 1.00 180.88 325 ALA A CA 1
ATOM 1904 C C . ALA A 1 325 ? -68.460 7.213 16.873 1.00 180.70 325 ALA A C 1
ATOM 1905 O O . ALA A 1 325 ? -69.577 7.350 17.369 1.00 182.99 325 ALA A O 1
ATOM 1907 N N . ALA A 1 326 ? -68.257 6.979 15.579 1.00 178.33 326 ALA A N 1
ATOM 1908 C CA . ALA A 1 326 ? -69.351 6.787 14.636 1.00 177.98 326 ALA A CA 1
ATOM 1909 C C . ALA A 1 326 ? -68.859 6.009 13.418 1.00 173.87 326 ALA A C 1
ATOM 1910 O O . ALA A 1 326 ? -67.681 6.068 13.076 1.00 172.64 326 ALA A O 1
ATOM 1912 N N . SER A 1 327 ? -69.758 5.287 12.760 1.00 172.05 327 SER A N 1
ATOM 1913 C CA . SER A 1 327 ? -69.401 4.595 11.529 1.00 168.72 327 SER A CA 1
ATOM 1914 C C . SER A 1 327 ? -70.610 4.272 10.659 1.00 168.68 327 SER A C 1
ATOM 1915 O O . SER A 1 327 ? -71.470 3.468 11.029 1.00 167.46 327 SER A O 1
ATOM 1918 N N . PHE A 1 328 ? -70.652 4.907 9.493 1.00 170.27 328 PHE A N 1
ATOM 1919 C CA . PHE A 1 328 ? -71.648 4.611 8.476 1.00 170.30 328 PHE A CA 1
ATOM 1920 C C . PHE A 1 328 ? -70.980 3.731 7.429 1.00 166.61 328 PHE A C 1
ATOM 1921 O O . PHE A 1 328 ? -69.756 3.675 7.350 1.00 165.03 328 PHE A O 1
ATOM 1929 N N . ILE A 1 329 ? -71.788 3.046 6.630 1.00 165.53 329 ILE A N 1
ATOM 1930 C CA . ILE A 1 329 ? -71.286 2.040 5.699 1.00 162.05 329 ILE A CA 1
ATOM 1931 C C . ILE A 1 329 ? -70.275 2.610 4.705 1.00 162.66 329 ILE A C 1
ATOM 1932 O O . ILE A 1 329 ? -69.336 1.925 4.309 1.00 159.82 329 ILE A O 1
ATOM 1937 N N . TRP A 1 330 ? -70.461 3.858 4.294 1.00 166.65 330 TRP A N 1
ATOM 1938 C CA . TRP A 1 330 ? -69.529 4.456 3.344 1.00 167.77 330 TRP A CA 1
ATOM 1939 C C . TRP A 1 330 ? -68.838 5.707 3.868 1.00 170.83 330 TRP A C 1
ATOM 1940 O O . TRP A 1 330 ? -68.748 6.707 3.156 1.00 174.23 330 TRP A O 1
ATOM 1951 N N . VAL A 1 331 ? -68.367 5.656 5.112 1.00 169.92 331 VAL A N 1
ATOM 1952 C CA . VAL A 1 331 ? -67.530 6.728 5.640 1.00 172.59 331 VAL A CA 1
ATOM 1953 C C . VAL A 1 331 ? -66.303 6.883 4.743 1.00 172.31 331 VAL A C 1
ATOM 1954 O O . VAL A 1 331 ? -65.913 7.998 4.393 1.00 175.90 331 VAL A O 1
ATOM 1958 N N . LYS A 1 332 ? -65.716 5.749 4.360 1.00 168.31 332 LYS A N 1
ATOM 1959 C CA . LYS A 1 332 ? -64.601 5.712 3.416 1.00 167.86 332 LYS A CA 1
ATOM 1960 C C . LYS A 1 332 ? -64.967 4.837 2.213 1.00 165.88 332 LYS A C 1
ATOM 1961 O O . LYS A 1 332 ? -65.668 3.839 2.360 1.00 163.17 332 LYS A O 1
ATOM 1967 N N . THR A 1 333 ? -64.462 5.183 1.032 1.00 167.40 333 THR A N 1
ATOM 1968 C CA . THR A 1 333 ? -64.823 4.453 -0.185 1.00 166.23 333 THR A CA 1
ATOM 1969 C C . THR A 1 333 ? -63.623 4.065 -1.030 1.00 165.25 333 THR A C 1
ATOM 1970 O O . THR A 1 333 ? -62.524 4.572 -0.832 1.00 166.24 333 THR A O 1
ATOM 1974 N N . PHE A 1 334 ? -63.854 3.170 -1.986 1.00 163.62 334 PHE A N 1
ATOM 1975 C CA . PHE A 1 334 ? -62.779 2.588 -2.787 1.00 162.45 334 PHE A CA 1
ATOM 1976 C C . PHE A 1 334 ? -63.142 2.551 -4.276 1.00 164.24 334 PHE A C 1
ATOM 1977 O O . PHE A 1 334 ? -64.319 2.617 -4.628 1.00 165.30 334 PHE A O 1
ATOM 1985 N N . PRO A 1 335 ? -62.123 2.464 -5.152 1.00 164.92 335 PRO A N 1
ATOM 1986 C CA . PRO A 1 335 ? -62.282 2.518 -6.610 1.00 167.23 335 PRO A CA 1
ATOM 1987 C C . PRO A 1 335 ? -63.351 1.600 -7.205 1.00 165.90 335 PRO A C 1
ATOM 1988 O O . PRO A 1 335 ? -63.498 0.440 -6.811 1.00 162.25 335 PRO A O 1
ATOM 1992 N N . LEU A 1 336 ? -64.087 2.139 -8.171 1.00 169.19 336 LEU A N 1
ATOM 1993 C CA . LEU A 1 336 ? -65.073 1.361 -8.904 1.00 168.75 336 LEU A CA 1
ATOM 1994 C C . LEU A 1 336 ? -64.705 1.358 -10.384 1.00 171.33 336 LEU A C 1
ATOM 1995 O O . LEU A 1 336 ? -63.927 2.209 -10.837 1.00 174.25 336 LEU A O 1
ATOM 2000 N N . SER A 1 337 ? -65.283 0.404 -11.118 1.00 170.54 337 SER A N 1
ATOM 2001 C CA . SER A 1 337 ? -64.885 0.067 -12.491 1.00 172.40 337 SER A CA 1
ATOM 2002 C C . SER A 1 337 ? -63.460 -0.491 -12.481 1.00 170.55 337 SER A C 1
ATOM 2003 O O . SER A 1 337 ? -62.740 -0.423 -13.483 1.00 172.83 337 SER A O 1
ATOM 2006 N N . VAL A 1 338 ? -63.065 -1.054 -11.340 1.00 166.66 338 VAL A N 1
ATOM 2007 C CA . VAL A 1 338 ? -61.692 -1.511 -11.137 1.00 164.96 338 VAL A CA 1
ATOM 2008 C C . VAL A 1 338 ? -61.614 -2.988 -10.768 1.00 160.83 338 VAL A C 1
ATOM 2009 O O . VAL A 1 338 ? -62.220 -3.433 -9.794 1.00 157.98 338 VAL A O 1
ATOM 2013 N N . TYR A 1 339 ? -60.849 -3.733 -11.559 1.00 160.84 339 TYR A N 1
ATOM 2014 C CA . TYR A 1 339 ? -60.681 -5.172 -11.379 1.00 157.51 339 TYR A CA 1
ATOM 2015 C C . TYR A 1 339 ? -59.220 -5.571 -11.613 1.00 157.38 339 TYR A C 1
ATOM 2016 O O . TYR A 1 339 ? -58.473 -4.845 -12.273 1.00 160.44 339 TYR A O 1
ATOM 2025 N N . GLY A 1 340 ? -58.821 -6.723 -11.079 1.00 154.15 340 GLY A N 1
ATOM 2026 C CA . GLY A 1 340 ? -57.488 -7.254 -11.309 1.00 154.06 340 GLY A CA 1
ATOM 2027 C C . GLY A 1 340 ? -57.570 -8.461 -12.226 1.00 154.02 340 GLY A C 1
ATOM 2028 O O . GLY A 1 340 ? -58.631 -8.740 -12.780 1.00 154.53 340 GLY A O 1
ATOM 2029 N N . PRO A 1 341 ? -56.449 -9.173 -12.412 1.00 153.77 341 PRO A N 1
ATOM 2030 C CA . PRO A 1 341 ? -56.452 -10.418 -13.187 1.00 153.74 341 PRO A CA 1
ATOM 2031 C C . PRO A 1 341 ? -56.627 -11.646 -12.307 1.00 149.90 341 PRO A C 1
ATOM 2032 O O . PRO A 1 341 ? -56.456 -12.764 -12.783 1.00 149.69 341 PRO A O 1
ATOM 2036 N N . MET A 1 342 ? -56.939 -11.433 -11.034 1.00 147.18 342 MET A N 1
ATOM 2037 C CA . MET A 1 342 ? -57.158 -12.534 -10.101 1.00 143.69 342 MET A CA 1
ATOM 2038 C C . MET A 1 342 ? -58.621 -13.015 -10.126 1.00 142.72 342 MET A C 1
ATOM 2039 O O . MET A 1 342 ? -59.111 -13.620 -9.169 1.00 139.99 342 MET A O 1
ATOM 2044 N N . VAL A 1 343 ? -59.310 -12.742 -11.232 1.00 145.27 343 VAL A N 1
ATOM 2045 C CA . VAL A 1 343 ? -60.704 -13.151 -11.419 1.00 145.05 343 VAL A CA 1
ATOM 2046 C C . VAL A 1 343 ? -60.946 -14.630 -11.100 1.00 142.74 343 VAL A C 1
ATOM 2047 O O . VAL A 1 343 ? -61.803 -14.974 -10.272 1.00 140.68 343 VAL A O 1
ATOM 2051 N N . LEU A 1 344 ? -60.162 -15.501 -11.726 1.00 143.31 344 LEU A N 1
ATOM 2052 C CA . LEU A 1 344 ? -60.312 -16.933 -11.510 1.00 141.60 344 LEU A CA 1
ATOM 2053 C C . LEU A 1 344 ? -60.075 -17.335 -10.039 1.00 138.14 344 LEU A C 1
ATOM 2054 O O . LEU A 1 344 ? -60.864 -18.105 -9.489 1.00 136.44 344 LEU A O 1
ATOM 2059 N N . PRO A 1 345 ? -59.001 -16.831 -9.395 1.00 137.36 345 PRO A N 1
ATOM 2060 C CA . PRO A 1 345 ? -58.900 -17.081 -7.950 1.00 134.38 345 PRO A CA 1
ATOM 2061 C C . PRO A 1 345 ? -60.126 -16.653 -7.146 1.00 133.14 345 PRO A C 1
ATOM 2062 O O . PRO A 1 345 ? -60.455 -17.300 -6.153 1.00 130.92 345 PRO A O 1
ATOM 2066 N N . ILE A 1 346 ? -60.781 -15.574 -7.555 1.00 134.81 346 ILE A N 1
ATOM 2067 C CA . ILE A 1 346 ? -62.014 -15.157 -6.895 1.00 134.17 346 ILE A CA 1
ATOM 2068 C C . ILE A 1 346 ? -63.125 -16.192 -7.090 1.00 133.75 346 ILE A C 1
ATOM 2069 O O . ILE A 1 346 ? -63.847 -16.528 -6.145 1.00 132.11 346 ILE A O 1
ATOM 2074 N N . ILE A 1 347 ? -63.250 -16.704 -8.314 1.00 135.53 347 ILE A N 1
ATOM 2075 C CA . ILE A 1 347 ? -64.214 -17.771 -8.589 1.00 135.51 347 ILE A CA 1
ATOM 2076 C C . ILE A 1 347 ? -63.947 -18.981 -7.706 1.00 133.01 347 ILE A C 1
ATOM 2077 O O . ILE A 1 347 ? -64.879 -19.607 -7.201 1.00 132.12 347 ILE A O 1
ATOM 2082 N N . ALA A 1 348 ? -62.669 -19.297 -7.524 1.00 132.16 348 ALA A N 1
ATOM 2083 C CA . ALA A 1 348 ? -62.264 -20.356 -6.612 1.00 129.95 348 ALA A CA 1
ATOM 2084 C C . ALA A 1 348 ? -62.724 -20.046 -5.187 1.00 127.89 348 ALA A C 1
ATOM 2085 O O . ALA A 1 348 ? -63.251 -20.920 -4.493 1.00 126.58 348 ALA A O 1
ATOM 2087 N N . VAL A 1 349 ? -62.515 -18.808 -4.746 1.00 127.88 349 VAL A N 1
ATOM 2088 C CA . VAL A 1 349 ? -63.001 -18.379 -3.435 1.00 126.44 349 VAL A CA 1
ATOM 2089 C C . VAL A 1 349 ? -64.493 -18.624 -3.270 1.00 126.59 349 VAL A C 1
ATOM 2090 O O . VAL A 1 349 ? -64.930 -19.164 -2.258 1.00 125.19 349 VAL A O 1
ATOM 2094 N N . PHE A 1 350 ? -65.273 -18.262 -4.282 1.00 128.56 350 PHE A N 1
ATOM 2095 C CA . PHE A 1 350 ? -66.721 -18.417 -4.187 1.00 129.15 350 PHE A CA 1
ATOM 2096 C C . PHE A 1 350 ? -67.175 -19.862 -4.299 1.00 128.74 350 PHE A C 1
ATOM 2097 O O . PHE A 1 350 ? -68.203 -20.212 -3.747 1.00 128.57 350 PHE A O 1
ATOM 2105 N N . ILE A 1 351 ? -66.438 -20.696 -5.023 1.00 128.89 351 ILE A N 1
ATOM 2106 C CA . ILE A 1 351 ? -66.717 -22.129 -5.002 1.00 128.51 351 ILE A CA 1
ATOM 2107 C C . ILE A 1 351 ? -66.501 -22.667 -3.593 1.00 126.23 351 ILE A C 1
ATOM 2108 O O . ILE A 1 351 ? -67.341 -23.403 -3.053 1.00 125.94 351 ILE A O 1
ATOM 2113 N N . ILE A 1 352 ? -65.376 -22.283 -3.002 1.00 124.92 352 ILE A N 1
ATOM 2114 C CA . ILE A 1 352 ? -65.100 -22.597 -1.606 1.00 123.00 352 ILE A CA 1
ATOM 2115 C C . ILE A 1 352 ? -66.270 -22.201 -0.713 1.00 122.82 352 ILE A C 1
ATOM 2116 O O . ILE A 1 352 ? -66.749 -22.994 0.085 1.00 122.13 352 ILE A O 1
ATOM 2121 N N . CYS A 1 353 ? -66.708 -20.958 -0.846 1.00 123.81 353 CYS A N 1
ATOM 2122 C CA . CYS A 1 353 ? -67.792 -20.426 -0.038 1.00 124.07 353 CYS A CA 1
ATOM 2123 C C . CYS A 1 353 ? -69.138 -21.110 -0.292 1.00 125.15 353 CYS A C 1
ATOM 2124 O O . CYS A 1 353 ? -69.963 -21.209 0.608 1.00 125.11 353 CYS A O 1
ATOM 2127 N N . ALA A 1 354 ? -69.365 -21.562 -1.521 1.00 126.32 354 ALA A N 1
ATOM 2128 C CA . ALA A 1 354 ? -70.586 -22.279 -1.845 1.00 127.64 354 ALA A CA 1
ATOM 2129 C C . ALA A 1 354 ? -70.606 -23.599 -1.093 1.00 126.55 354 ALA A C 1
ATOM 2130 O O . ALA A 1 354 ? -71.531 -23.864 -0.318 1.00 126.78 354 ALA A O 1
ATOM 2132 N N . CYS A 1 355 ? -69.565 -24.407 -1.300 1.00 125.61 355 CYS A N 1
ATOM 2133 C CA . CYS A 1 355 ? -69.454 -25.705 -0.626 1.00 124.77 355 CYS A CA 1
ATOM 2134 C C . CYS A 1 355 ? -69.493 -25.527 0.879 1.00 123.42 355 CYS A C 1
ATOM 2135 O O . CYS A 1 355 ? -70.088 -26.320 1.613 1.00 123.47 355 CYS A O 1
ATOM 2138 N N . GLU A 1 356 ? -68.797 -24.501 1.331 1.00 122.44 356 GLU A N 1
ATOM 2139 C CA . GLU A 1 356 ? -68.767 -24.148 2.727 1.00 121.46 356 GLU A CA 1
ATOM 2140 C C . GLU A 1 356 ? -70.155 -23.879 3.264 1.00 122.56 356 GLU A C 1
ATOM 2141 O O . GLU A 1 356 ? -70.509 -24.340 4.340 1.00 122.34 356 GLU A O 1
ATOM 2147 N N . CYS A 1 357 ? -70.929 -23.103 2.519 1.00 124.02 357 CYS A N 1
ATOM 2148 C CA . CYS A 1 357 ? -72.317 -22.853 2.876 1.00 125.55 357 CYS A CA 1
ATOM 2149 C C . CYS A 1 357 ? -73.083 -24.154 3.009 1.00 126.20 357 CYS A C 1
ATOM 2150 O O . CYS A 1 357 ? -73.698 -24.399 4.035 1.00 126.52 357 CYS A O 1
ATOM 2153 N N . ILE A 1 358 ? -72.993 -25.001 1.987 1.00 126.63 358 ILE A N 1
ATOM 2154 C CA . ILE A 1 358 ? -73.689 -26.280 1.987 1.00 127.60 358 ILE A CA 1
ATOM 2155 C C . ILE A 1 358 ? -73.400 -27.078 3.251 1.00 126.51 358 ILE A C 1
ATOM 2156 O O . ILE A 1 358 ? -74.314 -27.432 3.999 1.00 127.51 358 ILE A O 1
ATOM 2161 N N . GLY A 1 359 ? -72.122 -27.301 3.523 1.00 124.71 359 GLY A N 1
ATOM 2162 C CA . GLY A 1 359 ? -71.722 -28.070 4.687 1.00 123.81 359 GLY A CA 1
ATOM 2163 C C . GLY A 1 359 ? -72.115 -27.442 6.014 1.00 123.73 359 GLY A C 1
ATOM 2164 O O . GLY A 1 359 ? -72.585 -28.137 6.921 1.00 124.30 359 GLY A O 1
ATOM 2165 N N . ASP A 1 360 ? -71.909 -26.130 6.132 1.00 123.30 360 ASP A N 1
ATOM 2166 C CA . ASP A 1 360 ? -72.214 -25.388 7.359 1.00 123.49 360 ASP A CA 1
ATOM 2167 C C . ASP A 1 360 ? -73.706 -25.413 7.674 1.00 125.54 360 ASP A C 1
ATOM 2168 O O . ASP A 1 360 ? -74.115 -25.664 8.816 1.00 126.15 360 ASP A O 1
ATOM 2173 N N . VAL A 1 361 ? -74.512 -25.159 6.648 1.00 126.87 361 VAL A N 1
ATOM 2174 C CA . VAL A 1 361 ? -75.969 -25.198 6.759 1.00 129.20 361 VAL A CA 1
ATOM 2175 C C . VAL A 1 361 ? -76.457 -26.576 7.168 1.00 130.00 361 VAL A C 1
ATOM 2176 O O . VAL A 1 361 ? -77.198 -26.699 8.133 1.00 131.30 361 VAL A O 1
ATOM 2180 N N . THR A 1 362 ? -76.013 -27.611 6.459 1.00 129.46 362 THR A N 1
ATOM 2181 C CA . THR A 1 362 ? -76.408 -28.976 6.797 1.00 130.42 362 THR A CA 1
ATOM 2182 C C . THR A 1 362 ? -76.059 -29.296 8.249 1.00 129.84 362 THR A C 1
ATOM 2183 O O . THR A 1 362 ? -76.837 -29.934 8.978 1.00 131.47 362 THR A O 1
ATOM 2187 N N . ALA A 1 363 ? -74.884 -28.849 8.664 1.00 127.76 363 ALA A N 1
ATOM 2188 C CA . ALA A 1 363 ? -74.489 -28.997 10.051 1.00 127.35 363 ALA A CA 1
ATOM 2189 C C . ALA A 1 363 ? -75.527 -28.353 10.960 1.00 129.09 363 ALA A C 1
ATOM 2190 O O . ALA A 1 363 ? -75.968 -28.962 11.938 1.00 130.36 363 ALA A O 1
ATOM 2192 N N . THR A 1 364 ? -75.924 -27.128 10.619 1.00 129.46 364 THR A N 1
ATOM 2193 C CA . THR A 1 364 ? -76.938 -26.392 11.385 1.00 131.47 364 THR A CA 1
ATOM 2194 C C . THR A 1 364 ? -78.311 -27.095 11.479 1.00 134.16 364 THR A C 1
ATOM 2195 O O . THR A 1 364 ? -78.950 -27.110 12.540 1.00 135.93 364 THR A O 1
ATOM 2199 N N . CYS A 1 365 ? -78.763 -27.648 10.355 1.00 134.74 365 CYS A N 1
ATOM 2200 C CA . CYS A 1 365 ? -80.004 -28.399 10.298 1.00 137.44 365 CYS A CA 1
ATOM 2201 C C . CYS A 1 365 ? -79.932 -29.572 11.245 1.00 137.94 365 CYS A C 1
ATOM 2202 O O . CYS A 1 365 ? -80.879 -29.830 11.976 1.00 140.40 365 CYS A O 1
ATOM 2205 N N . ASP A 1 366 ? -78.805 -30.279 11.269 1.00 135.88 366 ASP A N 1
ATOM 2206 C CA . ASP A 1 366 ? -78.736 -31.369 12.237 1.00 136.66 366 ASP A CA 1
ATOM 2207 C C . ASP A 1 366 ? -78.668 -30.844 13.665 1.00 137.03 366 ASP A C 1
ATOM 2208 O O . ASP A 1 366 ? -79.124 -31.507 14.593 1.00 138.92 366 ASP A O 1
ATOM 2213 N N . VAL A 1 367 ? -78.050 -29.687 13.859 1.00 135.45 367 VAL A N 1
ATOM 2214 C CA . VAL A 1 367 ? -77.988 -29.118 15.199 1.00 136.11 367 VAL A CA 1
ATOM 2215 C C . VAL A 1 367 ? -79.358 -28.667 15.673 1.00 139.20 367 VAL A C 1
ATOM 2216 O O . VAL A 1 367 ? -79.749 -28.896 16.821 1.00 141.15 367 VAL A O 1
ATOM 2220 N N . SER A 1 368 ? -80.101 -28.071 14.751 1.00 139.92 368 SER A N 1
ATOM 2221 C CA . SER A 1 368 ? -81.420 -27.507 15.033 1.00 143.03 368 SER A CA 1
ATOM 2222 C C . SER A 1 368 ? -82.578 -28.513 14.889 1.00 145.83 368 SER A C 1
ATOM 2223 O O . SER A 1 368 ? -83.749 -28.129 14.857 1.00 148.65 368 SER A O 1
ATOM 2226 N N . ARG A 1 369 ? -82.224 -29.794 14.787 1.00 145.26 369 ARG A N 1
ATOM 2227 C CA . ARG A 1 369 ? -83.184 -30.893 14.756 1.00 148.02 369 ARG A CA 1
ATOM 2228 C C . ARG A 1 369 ? -84.107 -30.838 13.556 1.00 149.46 369 ARG A C 1
ATOM 2229 O O . ARG A 1 369 ? -85.285 -31.137 13.678 1.00 152.78 369 ARG A O 1
ATOM 2237 N N . LEU A 1 370 ? -83.578 -30.489 12.391 1.00 147.26 370 LEU A N 1
ATOM 2238 C CA . LEU A 1 370 ? -84.437 -30.308 11.229 1.00 148.81 370 LEU A CA 1
ATOM 2239 C C . LEU A 1 370 ? -84.163 -31.341 10.149 1.00 148.22 370 LEU A C 1
ATOM 2240 O O . LEU A 1 370 ? -83.386 -32.273 10.352 1.00 146.88 370 LEU A O 1
ATOM 2245 N N . GLU A 1 371 ? -84.839 -31.184 9.013 1.00 149.61 371 GLU A N 1
ATOM 2246 C CA . GLU A 1 371 ? -84.679 -32.089 7.877 1.00 149.59 371 GLU A CA 1
ATOM 2247 C C . GLU A 1 371 ? -83.241 -32.116 7.406 1.00 146.02 371 GLU A C 1
ATOM 2248 O O . GLU A 1 371 ? -82.531 -31.117 7.520 1.00 143.75 371 GLU A O 1
ATOM 2254 N N . VAL A 1 372 ? -82.804 -33.263 6.891 1.00 148.57 372 VAL A N 1
ATOM 2255 C CA . VAL A 1 372 ? -81.423 -33.400 6.446 1.00 145.56 372 VAL A CA 1
ATOM 2256 C C . VAL A 1 372 ? -81.383 -33.837 4.977 1.00 146.17 372 VAL A C 1
ATOM 2257 O O . VAL A 1 372 ? -80.355 -33.714 4.310 1.00 144.10 372 VAL A O 1
ATOM 2261 N N . ARG A 1 373 ? -82.514 -34.327 4.467 1.00 148.11 373 ARG A N 1
ATOM 2262 C CA . ARG A 1 373 ? -82.590 -34.748 3.067 1.00 149.28 373 ARG A CA 1
ATOM 2263 C C . ARG A 1 373 ? -83.846 -34.245 2.353 1.00 152.19 373 ARG A C 1
ATOM 2264 O O . ARG A 1 373 ? -84.006 -34.451 1.149 1.00 153.54 373 ARG A O 1
ATOM 2272 N N . GLY A 1 374 ? -84.741 -33.603 3.093 1.00 151.90 374 GLY A N 1
ATOM 2273 C CA . GLY A 1 374 ? -86.001 -33.168 2.520 1.00 155.10 374 GLY A CA 1
ATOM 2274 C C . GLY A 1 374 ? -85.851 -32.163 1.394 1.00 154.65 374 GLY A C 1
ATOM 2275 O O . GLY A 1 374 ? -84.770 -31.619 1.177 1.00 151.67 374 GLY A O 1
ATOM 2276 N N . GLY A 1 375 ? -86.936 -31.930 0.662 1.00 157.88 375 GLY A N 1
ATOM 2277 C CA . GLY A 1 375 ? -86.930 -30.950 -0.409 1.00 158.10 375 GLY A CA 1
ATOM 2278 C C . GLY A 1 375 ? -86.825 -29.558 0.176 1.00 156.67 375 GLY A C 1
ATOM 2279 O O . GLY A 1 375 ? -86.190 -28.671 -0.392 1.00 155.09 375 GLY A O 1
ATOM 2280 N N . THR A 1 376 ? -87.468 -29.384 1.328 1.00 157.56 376 THR A N 1
ATOM 2281 C CA . THR A 1 376 ? -87.418 -28.138 2.082 1.00 156.58 376 THR A CA 1
ATOM 2282 C C . THR A 1 376 ? -85.990 -27.881 2.521 1.00 152.42 376 THR A C 1
ATOM 2283 O O . THR A 1 376 ? -85.521 -26.745 2.521 1.00 150.99 376 THR A O 1
ATOM 2287 N N . PHE A 1 377 ? -85.311 -28.952 2.910 1.00 150.77 377 PHE A N 1
ATOM 2288 C CA . PHE A 1 377 ? -83.910 -28.879 3.267 1.00 147.06 377 PHE A CA 1
ATOM 2289 C C . PHE A 1 377 ? -83.084 -28.295 2.125 1.00 145.49 377 PHE A C 1
ATOM 2290 O O . PHE A 1 377 ? -82.440 -27.256 2.285 1.00 143.68 377 PHE A O 1
ATOM 2298 N N . GLU A 1 378 ? -83.132 -28.930 0.959 1.00 146.55 378 GLU A N 1
ATOM 2299 C CA . GLU A 1 378 ? -82.325 -28.452 -0.161 1.00 145.41 378 GLU A CA 1
ATOM 2300 C C . GLU A 1 378 ? -82.773 -27.071 -0.639 1.00 146.50 378 GLU A C 1
ATOM 2301 O O . GLU A 1 378 ? -81.989 -26.323 -1.220 1.00 145.16 378 GLU A O 1
ATOM 2307 N N . SER A 1 379 ? -84.033 -26.739 -0.389 1.00 149.19 379 SER A N 1
ATOM 2308 C CA . SER A 1 379 ? -84.531 -25.397 -0.649 1.00 150.53 379 SER A CA 1
ATOM 2309 C C . SER A 1 379 ? -83.809 -24.409 0.259 1.00 148.11 379 SER A C 1
ATOM 2310 O O . SER A 1 379 ? -83.388 -23.335 -0.181 1.00 147.62 379 SER A O 1
ATOM 2313 N N . ARG A 1 380 ? -83.659 -24.799 1.525 1.00 146.86 380 ARG A N 1
ATOM 2314 C CA . ARG A 1 380 ? -82.938 -24.012 2.520 1.00 144.69 380 ARG A CA 1
ATOM 2315 C C . ARG A 1 380 ? -81.508 -23.788 2.078 1.00 141.73 380 ARG A C 1
ATOM 2316 O O . ARG A 1 380 ? -80.968 -22.694 2.221 1.00 140.74 380 ARG A O 1
ATOM 2324 N N . ILE A 1 381 ? -80.895 -24.836 1.545 1.00 143.17 381 ILE A N 1
ATOM 2325 C CA . ILE A 1 381 ? -79.530 -24.727 1.048 1.00 140.71 381 ILE A CA 1
ATOM 2326 C C . ILE A 1 381 ? -79.432 -23.784 -0.144 1.00 141.55 381 ILE A C 1
ATOM 2327 O O . ILE A 1 381 ? -78.561 -22.914 -0.180 1.00 140.09 381 ILE A O 1
ATOM 2332 N N . GLN A 1 382 ? -80.333 -23.943 -1.106 1.00 141.64 382 GLN A N 1
ATOM 2333 C CA . GLN A 1 382 ? -80.350 -23.065 -2.270 1.00 142.98 382 GLN A CA 1
ATOM 2334 C C . GLN A 1 382 ? -80.408 -21.624 -1.820 1.00 143.08 382 GLN A C 1
ATOM 2335 O O . GLN A 1 382 ? -79.633 -20.786 -2.271 1.00 142.33 382 GLN A O 1
ATOM 2341 N N . GLY A 1 383 ? -81.327 -21.349 -0.906 1.00 144.31 383 GLY A N 1
ATOM 2342 C CA . GLY A 1 383 ? -81.435 -20.026 -0.343 1.00 144.70 383 GLY A CA 1
ATOM 2343 C C . GLY A 1 383 ? -80.155 -19.595 0.336 1.00 141.74 383 GLY A C 1
ATOM 2344 O O . GLY A 1 383 ? -79.742 -18.457 0.190 1.00 141.76 383 GLY A O 1
ATOM 2345 N N . ALA A 1 384 ? -79.504 -20.513 1.043 1.00 140.72 384 ALA A N 1
ATOM 2346 C CA . ALA A 1 384 ? -78.263 -20.202 1.758 1.00 138.03 384 ALA A CA 1
ATOM 2347 C C . ALA A 1 384 ? -77.163 -19.726 0.819 1.00 136.94 384 ALA A C 1
ATOM 2348 O O . ALA A 1 384 ? -76.495 -18.736 1.086 1.00 136.24 384 ALA A O 1
ATOM 2350 N N . VAL A 1 385 ? -76.954 -20.464 -0.261 1.00 135.84 385 VAL A N 1
ATOM 2351 C CA . VAL A 1 385 ? -75.917 -20.123 -1.217 1.00 135.17 385 VAL A CA 1
ATOM 2352 C C . VAL A 1 385 ? -76.293 -18.866 -2.012 1.00 137.31 385 VAL A C 1
ATOM 2353 O O . VAL A 1 385 ? -75.438 -18.021 -2.301 1.00 136.85 385 VAL A O 1
ATOM 2357 N N . LEU A 1 386 ? -77.570 -18.746 -2.364 1.00 139.71 386 LEU A N 1
ATOM 2358 C CA . LEU A 1 386 ? -78.069 -17.554 -3.052 1.00 142.20 386 LEU A CA 1
ATOM 2359 C C . LEU A 1 386 ? -77.840 -16.294 -2.235 1.00 141.99 386 LEU A C 1
ATOM 2360 O O . LEU A 1 386 ? -77.332 -15.302 -2.748 1.00 142.59 386 LEU A O 1
ATOM 2365 N N . ALA A 1 387 ? -78.267 -16.318 -0.980 1.00 141.54 387 ALA A N 1
ATOM 2366 C CA . ALA A 1 387 ? -77.993 -15.231 -0.053 1.00 141.33 387 ALA A CA 1
ATOM 2367 C C . ALA A 1 387 ? -76.490 -15.058 0.181 1.00 138.71 387 ALA A C 1
ATOM 2368 O O . ALA A 1 387 ? -76.023 -13.949 0.439 1.00 138.97 387 ALA A O 1
ATOM 2370 N N . ASP A 1 388 ? -75.740 -16.153 0.107 1.00 136.44 388 ASP A N 1
ATOM 2371 C CA . ASP A 1 388 ? -74.290 -16.071 0.230 1.00 134.21 388 ASP A CA 1
ATOM 2372 C C . ASP A 1 388 ? -73.742 -15.137 -0.826 1.00 135.27 388 ASP A C 1
ATOM 2373 O O . ASP A 1 388 ? -73.186 -14.090 -0.503 1.00 135.37 388 ASP A O 1
ATOM 2378 N N . GLY A 1 389 ? -73.957 -15.476 -2.089 1.00 136.46 389 GLY A N 1
ATOM 2379 C CA . GLY A 1 389 ? -73.410 -14.655 -3.148 1.00 137.73 389 GLY A CA 1
ATOM 2380 C C . GLY A 1 389 ? -74.035 -13.273 -3.249 1.00 140.28 389 GLY A C 1
ATOM 2381 O O . GLY A 1 389 ? -73.337 -12.289 -3.522 1.00 140.90 389 GLY A O 1
ATOM 2382 N N . ILE A 1 390 ? -75.345 -13.194 -3.024 1.00 142.03 390 ILE A N 1
ATOM 2383 C CA . ILE A 1 390 ? -76.048 -11.909 -2.985 1.00 144.74 390 ILE A CA 1
ATOM 2384 C C . ILE A 1 390 ? -75.416 -10.968 -1.971 1.00 144.01 390 ILE A C 1
ATOM 2385 O O . ILE A 1 390 ? -75.140 -9.808 -2.274 1.00 145.65 390 ILE A O 1
ATOM 2390 N N . ASN A 1 391 ? -75.196 -11.470 -0.762 1.00 141.84 391 ASN A N 1
ATOM 2391 C CA . ASN A 1 391 ? -74.537 -10.687 0.269 1.00 141.15 391 ASN A CA 1
ATOM 2392 C C . ASN A 1 391 ? -73.073 -10.446 -0.044 1.00 139.70 391 ASN A C 1
ATOM 2393 O O . ASN A 1 391 ? -72.462 -9.526 0.484 1.00 139.95 391 ASN A O 1
ATOM 2398 N N . SER A 1 392 ? -72.495 -11.282 -0.891 1.00 138.44 392 SER A N 1
ATOM 2399 C CA . SER A 1 392 ? -71.141 -11.012 -1.323 1.00 137.62 392 SER A CA 1
ATOM 2400 C C . SER A 1 392 ? -71.123 -9.749 -2.189 1.00 140.39 392 SER A C 1
ATOM 2401 O O . SER A 1 392 ? -70.321 -8.845 -1.949 1.00 140.75 392 SER A O 1
ATOM 2404 N N . VAL A 1 393 ? -72.037 -9.652 -3.152 1.00 142.65 393 VAL A N 1
ATOM 2405 C CA . VAL A 1 393 ? -72.129 -8.426 -3.955 1.00 145.73 393 VAL A CA 1
ATOM 2406 C C . VAL A 1 393 ? -72.495 -7.217 -3.098 1.00 147.31 393 VAL A C 1
ATOM 2407 O O . VAL A 1 393 ? -71.869 -6.161 -3.191 1.00 148.65 393 VAL A O 1
ATOM 2411 N N . VAL A 1 394 ? -73.513 -7.382 -2.260 1.00 147.43 394 VAL A N 1
ATOM 2412 C CA . VAL A 1 394 ? -73.967 -6.308 -1.386 1.00 149.23 394 VAL A CA 1
ATOM 2413 C C . VAL A 1 394 ? -72.819 -5.790 -0.531 1.00 147.96 394 VAL A C 1
ATOM 2414 O O . VAL A 1 394 ? -72.598 -4.587 -0.447 1.00 150.08 394 VAL A O 1
ATOM 2418 N N . ALA A 1 395 ? -72.070 -6.704 0.074 1.00 144.75 395 ALA A N 1
ATOM 2419 C CA . ALA A 1 395 ? -70.935 -6.328 0.906 1.00 143.52 395 ALA A CA 1
ATOM 2420 C C . ALA A 1 395 ? -69.849 -5.628 0.090 1.00 144.35 395 ALA A C 1
ATOM 2421 O O . ALA A 1 395 ? -69.272 -4.633 0.534 1.00 145.50 395 ALA A O 1
ATOM 2423 N N . ALA A 1 396 ? -69.574 -6.149 -1.102 1.00 144.07 396 ALA A N 1
ATOM 2424 C CA . ALA A 1 396 ? -68.581 -5.549 -1.993 1.00 145.21 396 ALA A CA 1
ATOM 2425 C C . ALA A 1 396 ? -68.916 -4.104 -2.356 1.00 148.89 396 ALA A C 1
ATOM 2426 O O . ALA A 1 396 ? -68.044 -3.249 -2.393 1.00 150.07 396 ALA A O 1
ATOM 2428 N N . LEU A 1 397 ? -70.183 -3.827 -2.622 1.00 150.98 397 LEU A N 1
ATOM 2429 C CA . LEU A 1 397 ? -70.588 -2.454 -2.875 1.00 154.76 397 LEU A CA 1
ATOM 2430 C C . LEU A 1 397 ? -70.307 -1.623 -1.627 1.00 155.17 397 LEU A C 1
ATOM 2431 O O . LEU A 1 397 ? -69.935 -0.457 -1.709 1.00 157.75 397 LEU A O 1
ATOM 2436 N N . ALA A 1 398 ? -70.447 -2.259 -0.471 1.00 152.78 398 ALA A N 1
ATOM 2437 C CA . ALA A 1 398 ? -70.175 -1.631 0.814 1.00 153.04 398 ALA A CA 1
ATOM 2438 C C . ALA A 1 398 ? -68.693 -1.683 1.158 1.00 151.23 398 ALA A C 1
ATOM 2439 O O . ALA A 1 398 ? -68.316 -1.554 2.323 1.00 150.51 398 ALA A O 1
ATOM 2441 N N . THR A 1 399 ? -67.874 -1.901 0.130 1.00 150.74 399 THR A N 1
ATOM 2442 C CA . THR A 1 399 ? -66.406 -1.943 0.216 1.00 149.48 399 THR A CA 1
ATOM 2443 C C . THR A 1 399 ? -65.887 -3.159 0.999 1.00 145.72 399 THR A C 1
ATOM 2444 O O . THR A 1 399 ? -64.769 -3.128 1.514 1.00 144.80 399 THR A O 1
ATOM 2448 N N . MET A 1 400 ? -66.687 -4.225 1.067 1.00 143.84 400 MET A N 1
ATOM 2449 C CA . MET A 1 400 ? -66.313 -5.426 1.817 1.00 140.55 400 MET A CA 1
ATOM 2450 C C . MET A 1 400 ? -65.983 -6.623 0.925 1.00 138.58 400 MET A C 1
ATOM 2451 O O . MET A 1 400 ? -66.576 -6.801 -0.133 1.00 139.48 400 MET A O 1
ATOM 2456 N N . THR A 1 401 ? -65.053 -7.457 1.388 1.00 137.92 401 THR A N 1
ATOM 2457 C CA . THR A 1 401 ? -64.604 -8.636 0.646 1.00 136.16 401 THR A CA 1
ATOM 2458 C C . THR A 1 401 ? -65.626 -9.767 0.754 1.00 134.76 401 THR A C 1
ATOM 2459 O O . THR A 1 401 ? -66.488 -9.718 1.627 1.00 134.75 401 THR A O 1
ATOM 2463 N N . PRO A 1 402 ? -65.536 -10.786 -0.130 1.00 135.03 402 PRO A N 1
ATOM 2464 C CA . PRO A 1 402 ? -66.459 -11.928 -0.085 1.00 133.93 402 PRO A CA 1
ATOM 2465 C C . PRO A 1 402 ? -66.627 -12.556 1.295 1.00 132.08 402 PRO A C 1
ATOM 2466 O O . PRO A 1 402 ? -65.671 -12.704 2.070 1.00 130.72 402 PRO A O 1
ATOM 2470 N N . MET A 1 403 ? -67.865 -12.935 1.578 1.00 130.44 403 MET A N 1
ATOM 2471 C CA . MET A 1 403 ? -68.216 -13.461 2.875 1.00 129.27 403 MET A CA 1
ATOM 2472 C C . MET A 1 403 ? -69.024 -14.734 2.716 1.00 128.61 403 MET A C 1
ATOM 2473 O O . MET A 1 403 ? -69.715 -14.933 1.715 1.00 129.69 403 MET A O 1
ATOM 2478 N N . THR A 1 404 ? -68.901 -15.605 3.706 1.00 127.31 404 THR A N 1
ATOM 2479 C CA . THR A 1 404 ? -69.611 -16.864 3.711 1.00 126.80 404 THR A CA 1
ATOM 2480 C C . THR A 1 404 ? -69.976 -17.296 5.127 1.00 126.25 404 THR A C 1
ATOM 2481 O O . THR A 1 404 ? -69.719 -16.592 6.111 1.00 126.35 404 THR A O 1
ATOM 2485 N N . THR A 1 405 ? -70.560 -18.482 5.204 1.00 125.07 405 THR A N 1
ATOM 2486 C CA . THR A 1 405 ? -71.225 -18.951 6.403 1.00 125.23 405 THR A CA 1
ATOM 2487 C C . THR A 1 405 ? -70.261 -19.280 7.521 1.00 123.74 405 THR A C 1
ATOM 2488 O O . THR A 1 405 ? -69.313 -20.030 7.331 1.00 122.26 405 THR A O 1
ATOM 2492 N N . PHE A 1 406 ? -70.541 -18.735 8.698 1.00 124.00 406 PHE A N 1
ATOM 2493 C CA . PHE A 1 406 ? -69.738 -18.994 9.883 1.00 123.06 406 PHE A CA 1
ATOM 2494 C C . PHE A 1 406 ? -70.185 -20.245 10.613 1.00 122.91 406 PHE A C 1
ATOM 2495 O O . PHE A 1 406 ? -71.348 -20.362 10.988 1.00 124.36 406 PHE A O 1
ATOM 2503 N N . ALA A 1 407 ? -69.236 -21.126 10.909 1.00 122.27 407 ALA A N 1
ATOM 2504 C CA . ALA A 1 407 ? -69.566 -22.460 11.392 1.00 122.19 407 ALA A CA 1
ATOM 2505 C C . ALA A 1 407 ? -69.387 -22.666 12.900 1.00 122.54 407 ALA A C 1
ATOM 2506 O O . ALA A 1 407 ? -69.649 -23.755 13.402 1.00 122.75 407 ALA A O 1
ATOM 2508 N N . GLN A 1 408 ? -68.912 -21.649 13.613 1.00 122.17 408 GLN A N 1
ATOM 2509 C CA . GLN A 1 408 ? -68.801 -21.721 15.076 1.00 122.97 408 GLN A CA 1
ATOM 2510 C C . GLN A 1 408 ? -70.159 -21.959 15.727 1.00 124.90 408 GLN A C 1
ATOM 2511 O O . GLN A 1 408 ? -70.291 -22.755 16.662 1.00 125.53 408 GLN A O 1
ATOM 2517 N N . ASN A 1 409 ? -71.158 -21.233 15.224 1.00 125.94 409 ASN A N 1
ATOM 2518 C CA . ASN A 1 409 ? -72.490 -21.148 15.828 1.00 128.30 409 ASN A CA 1
ATOM 2519 C C . ASN A 1 409 ? -73.146 -22.487 16.118 1.00 128.88 409 ASN A C 1
ATOM 2520 O O . ASN A 1 409 ? -73.811 -22.648 17.132 1.00 130.80 409 ASN A O 1
ATOM 2525 N N . ASN A 1 410 ? -72.939 -23.441 15.218 1.00 127.49 410 ASN A N 1
ATOM 2526 C CA . ASN A 1 410 ? -73.571 -24.744 15.303 1.00 128.20 410 ASN A CA 1
ATOM 2527 C C . ASN A 1 410 ? -73.209 -25.409 16.610 1.00 128.67 410 ASN A C 1
ATOM 2528 O O . ASN A 1 410 ? -73.959 -26.222 17.133 1.00 130.27 410 ASN A O 1
ATOM 2533 N N . VAL A 1 411 ? -72.038 -25.072 17.130 1.00 127.49 411 VAL A N 1
ATOM 2534 C CA . VAL A 1 411 ? -71.640 -25.548 18.445 1.00 128.24 411 VAL A CA 1
ATOM 2535 C C . VAL A 1 411 ? -72.546 -24.951 19.515 1.00 130.86 411 VAL A C 1
ATOM 2536 O O . VAL A 1 411 ? -73.215 -25.678 20.261 1.00 132.73 411 VAL A O 1
ATOM 2540 N N . VAL A 1 412 ? -72.583 -23.620 19.546 1.00 131.28 412 VAL A N 1
ATOM 2541 C CA . VAL A 1 412 ? -73.325 -22.863 20.548 1.00 133.99 412 VAL A CA 1
ATOM 2542 C C . VAL A 1 412 ? -74.761 -23.369 20.668 1.00 136.33 412 VAL A C 1
ATOM 2543 O O . VAL A 1 412 ? -75.193 -23.761 21.754 1.00 138.52 412 VAL A O 1
ATOM 2547 N N . ILE A 1 413 ? -75.471 -23.392 19.540 1.00 136.05 413 ILE A N 1
ATOM 2548 C CA . ILE A 1 413 ? -76.835 -23.902 19.483 1.00 138.33 413 ILE A CA 1
ATOM 2549 C C . ILE A 1 413 ? -76.898 -25.281 20.108 1.00 138.97 413 ILE A C 1
ATOM 2550 O O . ILE A 1 413 ? -77.694 -25.522 21.013 1.00 141.76 413 ILE A O 1
ATOM 2555 N N . ALA A 1 414 ? -76.031 -26.175 19.643 1.00 136.65 414 ALA A N 1
ATOM 2556 C CA . ALA A 1 414 ? -76.025 -27.551 20.121 1.00 137.28 414 ALA A CA 1
ATOM 2557 C C . ALA A 1 414 ? -75.784 -27.592 21.627 1.00 138.95 414 ALA A C 1
ATOM 2558 O O . ALA A 1 414 ? -76.303 -28.462 22.338 1.00 141.09 414 ALA A O 1
ATOM 2560 N N . LEU A 1 415 ? -74.998 -26.636 22.106 1.00 138.23 415 LEU A N 1
ATOM 2561 C CA . LEU A 1 415 ? -74.655 -26.576 23.515 1.00 139.90 415 LEU A CA 1
ATOM 2562 C C . LEU A 1 415 ? -75.642 -25.724 24.299 1.00 143.09 415 LEU A C 1
ATOM 2563 O O . LEU A 1 415 ? -75.675 -25.782 25.525 1.00 145.41 415 LEU A O 1
ATOM 2568 N N . THR A 1 416 ? -76.439 -24.928 23.592 1.00 143.48 416 THR A N 1
ATOM 2569 C CA . THR A 1 416 ? -77.429 -24.074 24.250 1.00 146.80 416 THR A CA 1
ATOM 2570 C C . THR A 1 416 ? -78.883 -24.519 24.018 1.00 149.30 416 THR A C 1
ATOM 2571 O O . THR A 1 416 ? -79.808 -23.955 24.605 1.00 152.59 416 THR A O 1
ATOM 2575 N N . ARG A 1 417 ? -79.069 -25.517 23.154 1.00 148.00 417 ARG A N 1
ATOM 2576 C CA . ARG A 1 417 ? -80.394 -26.041 22.826 1.00 150.35 417 ARG A CA 1
ATOM 2577 C C . ARG A 1 417 ? -81.314 -24.931 22.387 1.00 151.94 417 ARG A C 1
ATOM 2578 O O . ARG A 1 417 ? -82.416 -24.806 22.903 1.00 155.52 417 ARG A O 1
ATOM 2586 N N . CYS A 1 418 ? -80.855 -24.109 21.457 1.00 149.58 418 CYS A N 1
ATOM 2587 C CA . CYS A 1 418 ? -81.673 -23.015 20.971 1.00 151.14 418 CYS A CA 1
ATOM 2588 C C . CYS A 1 418 ? -81.290 -22.585 19.580 1.00 148.42 418 CYS A C 1
ATOM 2589 O O . CYS A 1 418 ? -80.210 -22.055 19.377 1.00 145.91 418 CYS A O 1
ATOM 2592 N N . ALA A 1 419 ? -82.173 -22.793 18.618 1.00 149.20 419 ALA A N 1
ATOM 2593 C CA . ALA A 1 419 ? -81.890 -22.325 17.275 1.00 147.13 419 ALA A CA 1
ATOM 2594 C C . ALA A 1 419 ? -82.833 -21.203 16.869 1.00 149.54 419 ALA A C 1
ATOM 2595 O O . ALA A 1 419 ? -83.051 -20.993 15.679 1.00 148.99 419 ALA A O 1
ATOM 2597 N N . ASN A 1 420 ? -83.348 -20.457 17.852 1.00 152.38 420 ASN A N 1
ATOM 2598 C CA . ASN A 1 420 ? -84.295 -19.360 17.587 1.00 155.27 420 ASN A CA 1
ATOM 2599 C C . ASN A 1 420 ? -83.703 -18.230 16.769 1.00 153.70 420 ASN A C 1
ATOM 2600 O O . ASN A 1 420 ? -82.612 -17.754 17.059 1.00 151.69 420 ASN A O 1
ATOM 2605 N N . ARG A 1 421 ? -84.458 -17.762 15.781 1.00 155.03 421 ARG A N 1
ATOM 2606 C CA . ARG A 1 421 ? -84.006 -16.675 14.929 1.00 154.06 421 ARG A CA 1
ATOM 2607 C C . ARG A 1 421 ? -83.806 -15.394 15.731 1.00 155.68 421 ARG A C 1
ATOM 2608 O O . ARG A 1 421 ? -83.200 -14.449 15.244 1.00 154.78 421 ARG A O 1
ATOM 2616 N N . TRP A 1 422 ? -84.345 -15.350 16.946 1.00 158.43 422 TRP A N 1
ATOM 2617 C CA . TRP A 1 422 ? -84.238 -14.157 17.780 1.00 160.59 422 TRP A CA 1
ATOM 2618 C C . TRP A 1 422 ? -82.856 -14.014 18.390 1.00 157.99 422 TRP A C 1
ATOM 2619 O O . TRP A 1 422 ? -82.387 -12.900 18.623 1.00 158.63 422 TRP A O 1
ATOM 2630 N N . ALA A 1 423 ? -82.215 -15.146 18.655 1.00 155.35 423 ALA A N 1
ATOM 2631 C CA . ALA A 1 423 ? -80.810 -15.150 19.045 1.00 152.53 423 ALA A CA 1
ATOM 2632 C C . ALA A 1 423 ? -79.962 -14.568 17.910 1.00 149.87 423 ALA A C 1
ATOM 2633 O O . ALA A 1 423 ? -79.056 -13.766 18.145 1.00 149.21 423 ALA A O 1
ATOM 2635 N N . GLY A 1 424 ? -80.267 -14.984 16.682 1.00 148.65 424 GLY A N 1
ATOM 2636 C CA . GLY A 1 424 ? -79.586 -14.493 15.495 1.00 146.56 424 GLY A CA 1
ATOM 2637 C C . GLY A 1 424 ? -79.804 -13.017 15.210 1.00 148.67 424 GLY A C 1
ATOM 2638 O O . GLY A 1 424 ? -78.876 -12.306 14.836 1.00 147.37 424 GLY A O 1
ATOM 2639 N N . TYR A 1 425 ? -81.039 -12.557 15.373 1.00 152.21 425 TYR A N 1
ATOM 2640 C CA . TYR A 1 425 ? -81.384 -11.162 15.131 1.00 154.85 425 TYR A CA 1
ATOM 2641 C C . TYR A 1 425 ? -80.826 -10.255 16.221 1.00 156.12 425 TYR A C 1
ATOM 2642 O O . TYR A 1 425 ? -80.326 -9.168 15.927 1.00 156.55 425 TYR A O 1
ATOM 2651 N N . CYS A 1 426 ? -80.898 -10.707 17.470 1.00 156.95 426 CYS A N 1
ATOM 2652 C CA . CYS A 1 426 ? -80.257 -9.995 18.573 1.00 158.05 426 CYS A CA 1
ATOM 2653 C C . CYS A 1 426 ? -78.764 -9.893 18.337 1.00 154.68 426 CYS A C 1
ATOM 2654 O O . CYS A 1 426 ? -78.152 -8.849 18.556 1.00 155.54 426 CYS A O 1
ATOM 2657 N N . CYS A 1 427 ? -78.184 -11.005 17.907 1.00 151.12 427 CYS A N 1
ATOM 2658 C CA . CYS A 1 427 ? -76.788 -11.044 17.528 1.00 147.87 427 CYS A CA 1
ATOM 2659 C C . CYS A 1 427 ? -76.504 -9.950 16.514 1.00 148.01 427 CYS A C 1
ATOM 2660 O O . CYS A 1 427 ? -75.690 -9.060 16.764 1.00 148.35 427 CYS A O 1
ATOM 2663 N N . CYS A 1 428 ? -77.232 -9.994 15.400 1.00 148.21 428 CYS A N 1
ATOM 2664 C CA . CYS A 1 428 ? -77.076 -9.031 14.312 1.00 148.61 428 CYS A CA 1
ATOM 2665 C C . CYS A 1 428 ? -77.106 -7.591 14.800 1.00 151.74 428 CYS A C 1
ATOM 2666 O O . CYS A 1 428 ? -76.187 -6.819 14.520 1.00 151.31 428 CYS A O 1
ATOM 2669 N N . LEU A 1 429 ? -78.157 -7.243 15.540 1.00 155.15 429 LEU A N 1
ATOM 2670 C CA . LEU A 1 429 ? -78.297 -5.892 16.073 1.00 158.71 429 LEU A CA 1
ATOM 2671 C C . LEU A 1 429 ? -77.112 -5.534 16.961 1.00 158.10 429 LEU A C 1
ATOM 2672 O O . LEU A 1 429 ? -76.589 -4.423 16.876 1.00 159.46 429 LEU A O 1
ATOM 2677 N N . ILE A 1 430 ? -76.683 -6.480 17.796 1.00 156.28 430 ILE A N 1
ATOM 2678 C CA . ILE A 1 430 ? -75.536 -6.267 18.673 1.00 155.72 430 ILE A CA 1
ATOM 2679 C C . ILE A 1 430 ? -74.285 -5.944 17.852 1.00 153.24 430 ILE A C 1
ATOM 2680 O O . ILE A 1 430 ? -73.500 -5.063 18.214 1.00 154.31 430 ILE A O 1
ATOM 2685 N N . LEU A 1 431 ? -74.115 -6.636 16.732 1.00 150.26 431 LEU A N 1
ATOM 2686 C CA . LEU A 1 431 ? -72.972 -6.384 15.860 1.00 148.11 431 LEU A CA 1
ATOM 2687 C C . LEU A 1 431 ? -73.048 -5.016 15.188 1.00 150.49 431 LEU A C 1
ATOM 2688 O O . LEU A 1 431 ? -72.067 -4.280 15.170 1.00 150.69 431 LEU A O 1
ATOM 2693 N N . ILE A 1 432 ? -74.204 -4.695 14.615 1.00 152.48 432 ILE A N 1
ATOM 2694 C CA . ILE A 1 432 ? -74.394 -3.422 13.924 1.00 155.12 432 ILE A CA 1
ATOM 2695 C C . ILE A 1 432 ? -74.157 -2.258 14.882 1.00 158.33 432 ILE A C 1
ATOM 2696 O O . ILE A 1 432 ? -73.451 -1.305 14.546 1.00 159.32 432 ILE A O 1
ATOM 2701 N N . VAL A 1 433 ? -74.721 -2.362 16.082 1.00 160.16 433 VAL A N 1
ATOM 2702 C CA . VAL A 1 433 ? -74.507 -1.371 17.132 1.00 163.44 433 VAL A CA 1
ATOM 2703 C C . VAL A 1 433 ? -73.029 -1.267 17.504 1.00 161.79 433 VAL A C 1
ATOM 2704 O O . VAL A 1 433 ? -72.489 -0.165 17.633 1.00 164.04 433 VAL A O 1
ATOM 2708 N N . ALA A 1 434 ? -72.376 -2.414 17.673 1.00 158.13 434 ALA A N 1
ATOM 2709 C CA . ALA A 1 434 ? -70.950 -2.431 17.980 1.00 156.48 434 ALA A CA 1
ATOM 2710 C C . ALA A 1 434 ? -70.152 -1.738 16.874 1.00 155.94 434 ALA A C 1
ATOM 2711 O O . ALA A 1 434 ? -69.131 -1.102 17.134 1.00 156.65 434 ALA A O 1
ATOM 2713 N N . GLY A 1 435 ? -70.636 -1.861 15.642 1.00 154.98 435 GLY A N 1
ATOM 2714 C CA . GLY A 1 435 ? -70.011 -1.232 14.496 1.00 154.80 435 GLY A CA 1
ATOM 2715 C C . GLY A 1 435 ? -70.193 0.270 14.470 1.00 158.96 435 GLY A C 1
ATOM 2716 O O . GLY A 1 435 ? -69.283 0.999 14.091 1.00 159.61 435 GLY A O 1
ATOM 2717 N N . ILE A 1 436 ? -71.372 0.736 14.868 1.00 162.07 436 ILE A N 1
ATOM 2718 C CA . ILE A 1 436 ? -71.639 2.168 14.944 1.00 166.56 436 ILE A CA 1
ATOM 2719 C C . ILE A 1 436 ? -70.683 2.864 15.899 1.00 168.27 436 ILE A C 1
ATOM 2720 O O . ILE A 1 436 ? -69.998 3.809 15.525 1.00 169.93 436 ILE A O 1
ATOM 2725 N N . PHE A 1 437 ? -70.615 2.354 17.123 1.00 167.98 437 PHE A N 1
ATOM 2726 C CA . PHE A 1 437 ? -69.709 2.877 18.138 1.00 169.62 437 PHE A CA 1
ATOM 2727 C C . PHE A 1 437 ? -68.257 2.601 17.759 1.00 166.72 437 PHE A C 1
ATOM 2728 O O . PHE A 1 437 ? -67.636 1.674 18.281 1.00 164.00 437 PHE A O 1
ATOM 2736 N N . ALA A 1 438 ? -67.724 3.403 16.840 1.00 167.55 438 ALA A N 1
ATOM 2737 C CA . ALA A 1 438 ? -66.405 3.143 16.259 1.00 164.96 438 ALA A CA 1
ATOM 2738 C C . ALA A 1 438 ? -65.215 3.437 17.187 1.00 165.88 438 ALA A C 1
ATOM 2739 O O . ALA A 1 438 ? -64.145 3.850 16.726 1.00 165.93 438 ALA A O 1
ATOM 2741 N N . LYS A 1 439 ? -65.392 3.187 18.481 1.00 166.75 439 LYS A N 1
ATOM 2742 C CA . LYS A 1 439 ? -64.301 3.282 19.444 1.00 167.49 439 LYS A CA 1
ATOM 2743 C C . LYS A 1 439 ? -63.883 1.869 19.780 1.00 163.46 439 LYS A C 1
ATOM 2744 O O . LYS A 1 439 ? -62.741 1.608 20.147 1.00 162.54 439 LYS A O 1
ATOM 2750 N N . PHE A 1 440 ? -64.841 0.958 19.666 1.00 161.34 440 PHE A N 1
ATOM 2751 C CA . PHE A 1 440 ? -64.576 -0.460 19.839 1.00 157.49 440 PHE A CA 1
ATOM 2752 C C . PHE A 1 440 ? -63.684 -0.930 18.699 1.00 154.22 440 PHE A C 1
ATOM 2753 O O . PHE A 1 440 ? -62.694 -1.621 18.930 1.00 152.17 440 PHE A O 1
ATOM 2761 N N . ALA A 1 441 ? -64.027 -0.526 17.477 1.00 154.09 441 ALA A N 1
ATOM 2762 C CA . ALA A 1 441 ? -63.232 -0.864 16.303 1.00 151.56 441 ALA A CA 1
ATOM 2763 C C . ALA A 1 441 ? -61.767 -0.472 16.492 1.00 152.10 441 ALA A C 1
ATOM 2764 O O . ALA A 1 441 ? -60.859 -1.262 16.218 1.00 149.49 441 ALA A O 1
ATOM 2766 N N . ALA A 1 442 ? -61.545 0.742 16.981 1.00 155.79 442 ALA A N 1
ATOM 2767 C CA . ALA A 1 442 ? -60.190 1.230 17.224 1.00 157.00 442 ALA A CA 1
ATOM 2768 C C . ALA A 1 442 ? -59.531 0.464 18.360 1.00 155.96 442 ALA A C 1
ATOM 2769 O O . ALA A 1 442 ? -58.329 0.224 18.330 1.00 155.12 442 ALA A O 1
ATOM 2771 N N . ALA A 1 443 ? -60.321 0.094 19.364 1.00 156.32 443 ALA A N 1
ATOM 2772 C CA . ALA A 1 443 ? -59.810 -0.678 20.491 1.00 155.59 443 ALA A CA 1
ATOM 2773 C C . ALA A 1 443 ? -59.301 -2.025 19.996 1.00 151.35 443 ALA A C 1
ATOM 2774 O O . ALA A 1 443 ? -58.336 -2.573 20.527 1.00 150.57 443 ALA A O 1
ATOM 2776 N N . ILE A 1 444 ? -59.970 -2.556 18.980 1.00 150.69 444 ILE A N 1
ATOM 2777 C CA . ILE A 1 444 ? -59.541 -3.775 18.305 1.00 146.92 444 ILE A CA 1
ATOM 2778 C C . ILE A 1 444 ? -58.263 -3.554 17.501 1.00 146.45 444 ILE A C 1
ATOM 2779 O O . ILE A 1 444 ? -57.325 -4.356 17.562 1.00 144.67 444 ILE A O 1
ATOM 2784 N N . VAL A 1 445 ? -58.234 -2.462 16.746 1.00 148.04 445 VAL A N 1
ATOM 2785 C CA . VAL A 1 445 ? -57.040 -2.084 16.005 1.00 148.36 445 VAL A CA 1
ATOM 2786 C C . VAL A 1 445 ? -55.856 -1.869 16.963 1.00 149.92 445 VAL A C 1
ATOM 2787 O O . VAL A 1 445 ? -54.709 -2.156 16.618 1.00 149.20 445 VAL A O 1
ATOM 2791 N N . ALA A 1 446 ? -56.148 -1.411 18.180 1.00 150.75 446 ALA A N 1
ATOM 2792 C CA . ALA A 1 446 ? -55.116 -1.108 19.178 1.00 152.87 446 ALA A CA 1
ATOM 2793 C C . ALA A 1 446 ? -54.714 -2.313 20.032 1.00 150.95 446 ALA A C 1
ATOM 2794 O O . ALA A 1 446 ? -54.202 -2.160 21.144 1.00 152.94 446 ALA A O 1
ATOM 2796 N N . ILE A 1 447 ? -54.978 -3.511 19.529 1.00 147.37 447 ILE A N 1
ATOM 2797 C CA . ILE A 1 447 ? -54.482 -4.715 20.171 1.00 145.53 447 ILE A CA 1
ATOM 2798 C C . ILE A 1 447 ? -53.103 -5.015 19.613 1.00 144.72 447 ILE A C 1
ATOM 2799 O O . ILE A 1 447 ? -52.912 -4.985 18.396 1.00 143.53 447 ILE A O 1
ATOM 2804 N N . PRO A 1 448 ? -52.134 -5.276 20.504 1.00 147.63 448 PRO A N 1
ATOM 2805 C CA . PRO A 1 448 ? -50.761 -5.614 20.110 1.00 147.26 448 PRO A CA 1
ATOM 2806 C C . PRO A 1 448 ? -50.744 -6.778 19.125 1.00 143.73 448 PRO A C 1
ATOM 2807 O O . PRO A 1 448 ? -51.625 -7.642 19.197 1.00 141.53 448 PRO A O 1
ATOM 2811 N N . ASN A 1 449 ? -49.772 -6.802 18.218 1.00 142.74 449 ASN A N 1
ATOM 2812 C CA . ASN A 1 449 ? -49.710 -7.864 17.223 1.00 139.81 449 ASN A CA 1
ATOM 2813 C C . ASN A 1 449 ? -49.478 -9.235 17.831 1.00 138.04 449 ASN A C 1
ATOM 2814 O O . ASN A 1 449 ? -49.733 -10.239 17.188 1.00 135.56 449 ASN A O 1
ATOM 2819 N N . SER A 1 450 ? -49.007 -9.269 19.073 1.00 141.32 450 SER A N 1
ATOM 2820 C CA . SER A 1 450 ? -48.718 -10.525 19.761 1.00 140.18 450 SER A CA 1
ATOM 2821 C C . SER A 1 450 ? -49.963 -11.213 20.296 1.00 138.65 450 SER A C 1
ATOM 2822 O O . SER A 1 450 ? -50.126 -12.423 20.142 1.00 136.52 450 SER A O 1
ATOM 2825 N N . VAL A 1 451 ? -50.828 -10.435 20.939 1.00 138.69 451 VAL A N 1
ATOM 2826 C CA . VAL A 1 451 ? -52.117 -10.925 21.419 1.00 137.73 451 VAL A CA 1
ATOM 2827 C C . VAL A 1 451 ? -52.921 -11.457 20.236 1.00 135.00 451 VAL A C 1
ATOM 2828 O O . VAL A 1 451 ? -53.348 -12.629 20.195 1.00 133.02 451 VAL A O 1
ATOM 2832 N N . MET A 1 452 ? -53.056 -10.575 19.250 1.00 135.79 452 MET A N 1
ATOM 2833 C CA . MET A 1 452 ? -53.606 -10.890 17.941 1.00 133.70 452 MET A CA 1
ATOM 2834 C C . MET A 1 452 ? -52.980 -12.146 17.375 1.00 131.55 452 MET A C 1
ATOM 2835 O O . MET A 1 452 ? -53.641 -12.957 16.747 1.00 129.57 452 MET A O 1
ATOM 2840 N N . GLY A 1 453 ? -51.679 -12.273 17.591 1.00 134.71 453 GLY A N 1
ATOM 2841 C CA . GLY A 1 453 ? -50.900 -13.394 17.114 1.00 133.27 453 GLY A CA 1
ATOM 2842 C C . GLY A 1 453 ? -51.334 -14.720 17.690 1.00 131.79 453 GLY A C 1
ATOM 2843 O O . GLY A 1 453 ? -51.658 -15.635 16.939 1.00 129.90 453 GLY A O 1
ATOM 2844 N N . GLY A 1 454 ? -51.330 -14.829 19.017 1.00 132.66 454 GLY A N 1
ATOM 2845 C CA . GLY A 1 454 ? -51.762 -16.051 19.671 1.00 131.69 454 GLY A CA 1
ATOM 2846 C C . GLY A 1 454 ? -53.171 -16.426 19.244 1.00 130.10 454 GLY A C 1
ATOM 2847 O O . GLY A 1 454 ? -53.442 -17.570 18.834 1.00 128.44 454 GLY A O 1
ATOM 2848 N N . MET A 1 455 ? -54.063 -15.440 19.305 1.00 131.45 455 MET A N 1
ATOM 2849 C CA . MET A 1 455 ? -55.468 -15.667 18.974 1.00 130.42 455 MET A CA 1
ATOM 2850 C C . MET A 1 455 ? -55.649 -16.176 17.532 1.00 128.43 455 MET A C 1
ATOM 2851 O O . MET A 1 455 ? -56.267 -17.227 17.297 1.00 127.05 455 MET A O 1
ATOM 2856 N N . LYS A 1 456 ? -55.066 -15.461 16.574 1.00 127.79 456 LYS A N 1
ATOM 2857 C CA . LYS A 1 456 ? -55.203 -15.811 15.161 1.00 126.37 456 LYS A CA 1
ATOM 2858 C C . LYS A 1 456 ? -54.574 -17.154 14.867 1.00 125.05 456 LYS A C 1
ATOM 2859 O O . LYS A 1 456 ? -55.096 -17.937 14.076 1.00 123.75 456 LYS A O 1
ATOM 2865 N N . THR A 1 457 ? -53.438 -17.406 15.498 1.00 128.20 457 THR A N 1
ATOM 2866 C CA . THR A 1 457 ? -52.768 -18.687 15.368 1.00 127.37 457 THR A CA 1
ATOM 2867 C C . THR A 1 457 ? -53.701 -19.825 15.771 1.00 126.35 457 THR A C 1
ATOM 2868 O O . THR A 1 457 ? -53.836 -20.817 15.042 1.00 125.24 457 THR A O 1
ATOM 2872 N N . PHE A 1 458 ? -54.375 -19.661 16.908 1.00 127.36 458 PHE A N 1
ATOM 2873 C CA . PHE A 1 458 ? -55.365 -20.653 17.337 1.00 126.77 458 PHE A CA 1
ATOM 2874 C C . PHE A 1 458 ? -56.454 -20.848 16.275 1.00 125.59 458 PHE A C 1
ATOM 2875 O O . PHE A 1 458 ? -56.882 -21.973 15.967 1.00 124.74 458 PHE A O 1
ATOM 2883 N N . LEU A 1 459 ? -56.901 -19.719 15.738 1.00 125.56 459 LEU A N 1
ATOM 2884 C CA . LEU A 1 459 ? -57.965 -19.668 14.742 1.00 124.87 459 LEU A CA 1
ATOM 2885 C C . LEU A 1 459 ? -57.619 -20.513 13.490 1.00 123.71 459 LEU A C 1
ATOM 2886 O O . LEU A 1 459 ? -58.378 -21.430 13.103 1.00 123.03 459 LEU A O 1
ATOM 2891 N N . PHE A 1 460 ? -56.464 -20.215 12.882 1.00 120.15 460 PHE A N 1
ATOM 2892 C CA . PHE A 1 460 ? -55.980 -20.911 11.680 1.00 119.51 460 PHE A CA 1
ATOM 2893 C C . PHE A 1 460 ? -55.618 -22.378 11.916 1.00 119.00 460 PHE A C 1
ATOM 2894 O O . PHE A 1 460 ? -55.825 -23.234 11.040 1.00 118.49 460 PHE A O 1
ATOM 2902 N N . ALA A 1 461 ? -55.051 -22.656 13.088 1.00 119.17 461 ALA A N 1
ATOM 2903 C CA . ALA A 1 461 ? -54.773 -24.032 13.486 1.00 119.02 461 ALA A CA 1
ATOM 2904 C C . ALA A 1 461 ? -56.063 -24.830 13.437 1.00 118.47 461 ALA A C 1
ATOM 2905 O O . ALA A 1 461 ? -56.116 -25.932 12.860 1.00 118.17 461 ALA A O 1
ATOM 2907 N N . SER A 1 462 ? -57.105 -24.248 14.034 1.00 117.20 462 SER A N 1
ATOM 2908 C CA . SER A 1 462 ? -58.443 -24.834 14.012 1.00 117.01 462 SER A CA 1
ATOM 2909 C C . SER A 1 462 ? -58.969 -25.025 12.586 1.00 116.43 462 SER A C 1
ATOM 2910 O O . SER A 1 462 ? -59.638 -26.017 12.299 1.00 116.33 462 SER A O 1
ATOM 2913 N N . VAL A 1 463 ? -58.693 -24.067 11.704 1.00 114.99 463 VAL A N 1
ATOM 2914 C CA . VAL A 1 463 ? -59.056 -24.233 10.296 1.00 114.74 463 VAL A CA 1
ATOM 2915 C C . VAL A 1 463 ? -58.427 -25.495 9.688 1.00 114.57 463 VAL A C 1
ATOM 2916 O O . VAL A 1 463 ? -59.118 -26.299 9.056 1.00 114.58 463 VAL A O 1
ATOM 2920 N N . VAL A 1 464 ? -57.116 -25.658 9.880 1.00 116.98 464 VAL A N 1
ATOM 2921 C CA . VAL A 1 464 ? -56.377 -26.834 9.381 1.00 117.19 464 VAL A CA 1
ATOM 2922 C C . VAL A 1 464 ? -56.940 -28.153 9.892 1.00 117.25 464 VAL A C 1
ATOM 2923 O O . VAL A 1 464 ? -57.168 -29.099 9.127 1.00 117.51 464 VAL A O 1
ATOM 2927 N N . ILE A 1 465 ? -57.104 -28.221 11.210 1.00 116.84 465 ILE A N 1
ATOM 2928 C CA . ILE A 1 465 ? -57.661 -29.407 11.852 1.00 117.21 465 ILE A CA 1
ATOM 2929 C C . ILE A 1 465 ? -59.065 -29.703 11.313 1.00 117.18 465 ILE A C 1
ATOM 2930 O O . ILE A 1 465 ? -59.418 -30.857 11.061 1.00 117.66 465 ILE A O 1
ATOM 2935 N N . SER A 1 466 ? -59.862 -28.658 11.124 1.00 116.88 466 SER A N 1
ATOM 2936 C CA . SER A 1 466 ? -61.204 -28.849 10.598 1.00 117.11 466 SER A CA 1
ATOM 2937 C C . SER A 1 466 ? -61.154 -29.417 9.181 1.00 117.24 466 SER A C 1
ATOM 2938 O O . SER A 1 466 ? -61.935 -30.302 8.831 1.00 117.83 466 SER A O 1
ATOM 2941 N N . GLY A 1 467 ? -60.232 -28.920 8.367 1.00 115.19 467 GLY A N 1
ATOM 2942 C CA . GLY A 1 467 ? -60.026 -29.494 7.051 1.00 115.66 467 GLY A CA 1
ATOM 2943 C C . GLY A 1 467 ? -59.692 -30.972 7.139 1.00 116.28 467 GLY A C 1
ATOM 2944 O O . GLY A 1 467 ? -60.099 -31.773 6.296 1.00 117.06 467 GLY A O 1
ATOM 2945 N N . GLN A 1 468 ? -58.927 -31.330 8.165 1.00 117.12 468 GLN A N 1
ATOM 2946 C CA . GLN A 1 468 ? -58.560 -32.728 8.400 1.00 117.96 468 GLN A CA 1
ATOM 2947 C C . GLN A 1 468 ? -59.764 -33.600 8.773 1.00 118.57 468 GLN A C 1
ATOM 2948 O O . GLN A 1 468 ? -59.909 -34.737 8.299 1.00 119.62 468 GLN A O 1
ATOM 2954 N N . ALA A 1 469 ? -60.620 -33.065 9.636 1.00 117.29 469 ALA A N 1
ATOM 2955 C CA . ALA A 1 469 ? -61.859 -33.737 9.987 1.00 118.09 469 ALA A CA 1
ATOM 2956 C C . ALA A 1 469 ? -62.691 -33.952 8.724 1.00 118.61 469 ALA A C 1
ATOM 2957 O O . ALA A 1 469 ? -63.317 -34.993 8.562 1.00 119.79 469 ALA A O 1
ATOM 2959 N N . ILE A 1 470 ? -62.704 -32.964 7.833 1.00 117.99 470 ILE A N 1
ATOM 2960 C CA . ILE A 1 470 ? -63.340 -33.149 6.531 1.00 118.73 470 ILE A CA 1
ATOM 2961 C C . ILE A 1 470 ? -62.729 -34.327 5.788 1.00 119.75 470 ILE A C 1
ATOM 2962 O O . ILE A 1 470 ? -63.450 -35.138 5.207 1.00 121.04 470 ILE A O 1
ATOM 2967 N N . VAL A 1 471 ? -61.394 -34.396 5.803 1.00 119.43 471 VAL A N 1
ATOM 2968 C CA . VAL A 1 471 ? -60.632 -35.464 5.136 1.00 120.64 471 VAL A CA 1
ATOM 2969 C C . VAL A 1 471 ? -61.045 -36.863 5.568 1.00 121.97 471 VAL A C 1
ATOM 2970 O O . VAL A 1 471 ? -61.273 -37.743 4.733 1.00 123.51 471 VAL A O 1
ATOM 2974 N N . ALA A 1 472 ? -61.115 -37.059 6.883 1.00 121.78 472 ALA A N 1
ATOM 2975 C CA . ALA A 1 472 ? -61.361 -38.379 7.472 1.00 123.25 472 ALA A CA 1
ATOM 2976 C C . ALA A 1 472 ? -62.711 -39.024 7.107 1.00 124.60 472 ALA A C 1
ATOM 2977 O O . ALA A 1 472 ? -62.959 -40.181 7.450 1.00 126.22 472 ALA A O 1
ATOM 2979 N N . LYS A 1 473 ? -63.576 -38.282 6.422 1.00 124.73 473 LYS A N 1
ATOM 2980 C CA . LYS A 1 473 ? -64.882 -38.788 6.000 1.00 126.21 473 LYS A CA 1
ATOM 2981 C C . LYS A 1 473 ? -64.763 -39.868 4.923 1.00 128.16 473 LYS A C 1
ATOM 2982 O O . LYS A 1 473 ? -65.658 -40.692 4.749 1.00 130.01 473 LYS A O 1
ATOM 2988 N N . ALA A 1 474 ? -63.644 -39.861 4.209 1.00 131.81 474 ALA A N 1
ATOM 2989 C CA . ALA A 1 474 ? -63.397 -40.824 3.138 1.00 133.91 474 ALA A CA 1
ATOM 2990 C C . ALA A 1 474 ? -62.472 -41.944 3.611 1.00 135.06 474 ALA A C 1
ATOM 2991 O O . ALA A 1 474 ? -61.445 -41.680 4.242 1.00 133.93 474 ALA A O 1
ATOM 2993 N N . PRO A 1 475 ? -62.865 -43.203 3.343 1.00 135.89 475 PRO A N 1
ATOM 2994 C CA . PRO A 1 475 ? -62.129 -44.406 3.748 1.00 137.61 475 PRO A CA 1
ATOM 2995 C C . PRO A 1 475 ? -60.638 -44.283 3.470 1.00 137.32 475 PRO A C 1
ATOM 2996 O O . PRO A 1 475 ? -60.249 -44.160 2.309 1.00 138.03 475 PRO A O 1
ATOM 3000 N N . PHE A 1 476 ? -59.822 -44.314 4.518 1.00 137.03 476 PHE A N 1
ATOM 3001 C CA . PHE A 1 476 ? -58.379 -44.180 4.356 1.00 136.94 476 PHE A CA 1
ATOM 3002 C C . PHE A 1 476 ? -57.766 -45.419 3.706 1.00 139.95 476 PHE A C 1
ATOM 3003 O O . PHE A 1 476 ? -57.334 -46.348 4.390 1.00 141.44 476 PHE A O 1
ATOM 3011 N N . THR A 1 477 ? -57.763 -45.435 2.377 1.00 139.29 477 THR A N 1
ATOM 3012 C CA . THR A 1 477 ? -57.096 -46.487 1.617 1.00 142.40 477 THR A CA 1
ATOM 3013 C C . THR A 1 477 ? -55.717 -46.017 1.170 1.00 142.34 477 THR A C 1
ATOM 3014 O O . THR A 1 477 ? -55.380 -44.836 1.295 1.00 139.93 477 THR A O 1
ATOM 3018 N N . ARG A 1 478 ? -54.916 -46.951 0.669 1.00 144.49 478 ARG A N 1
ATOM 3019 C CA . ARG A 1 478 ? -53.634 -46.609 0.069 1.00 145.19 478 ARG A CA 1
ATOM 3020 C C . ARG A 1 478 ? -53.834 -45.584 -1.052 1.00 144.34 478 ARG A C 1
ATOM 3021 O O . ARG A 1 478 ? -53.020 -44.677 -1.228 1.00 143.27 478 ARG A O 1
ATOM 3029 N N . ARG A 1 479 ? -54.940 -45.722 -1.780 1.00 144.41 479 ARG A N 1
ATOM 3030 C CA . ARG A 1 479 ? -55.323 -44.771 -2.818 1.00 143.79 479 ARG A CA 1
ATOM 3031 C C . ARG A 1 479 ? -55.554 -43.373 -2.248 1.00 140.13 479 ARG A C 1
ATOM 3032 O O . ARG A 1 479 ? -54.964 -42.390 -2.705 1.00 139.32 479 ARG A O 1
ATOM 3040 N N . ASN A 1 480 ? -56.440 -43.281 -1.263 1.00 139.69 480 ASN A N 1
ATOM 3041 C CA . ASN A 1 480 ? -56.740 -41.994 -0.640 1.00 136.50 480 ASN A CA 1
ATOM 3042 C C . ASN A 1 480 ? -55.515 -41.397 0.071 1.00 135.10 480 ASN A C 1
ATOM 3043 O O . ASN A 1 480 ? -55.287 -40.190 -0.009 1.00 133.39 480 ASN A O 1
ATOM 3048 N N . ARG A 1 481 ? -54.736 -42.233 0.760 1.00 134.62 481 ARG A N 1
ATOM 3049 C CA . ARG A 1 481 ? -53.500 -41.778 1.413 1.00 133.84 481 ARG A CA 1
ATOM 3050 C C . ARG A 1 481 ? -52.468 -41.227 0.419 1.00 134.75 481 ARG A C 1
ATOM 3051 O O . ARG A 1 481 ? -51.787 -40.232 0.690 1.00 133.40 481 ARG A O 1
ATOM 3059 N N . PHE A 1 482 ? -52.348 -41.902 -0.717 1.00 137.37 482 PHE A N 1
ATOM 3060 C CA . PHE A 1 482 ? -51.473 -41.475 -1.798 1.00 138.85 482 PHE A CA 1
ATOM 3061 C C . PHE A 1 482 ? -51.924 -40.125 -2.354 1.00 137.12 482 PHE A C 1
ATOM 3062 O O . PHE A 1 482 ? -51.128 -39.185 -2.447 1.00 136.55 482 PHE A O 1
ATOM 3070 N N . ILE A 1 483 ? -53.204 -40.029 -2.707 1.00 136.52 483 ILE A N 1
ATOM 3071 C CA . ILE A 1 483 ? -53.777 -38.777 -3.214 1.00 135.08 483 ILE A CA 1
ATOM 3072 C C . ILE A 1 483 ? -53.591 -37.615 -2.232 1.00 132.19 483 ILE A C 1
ATOM 3073 O O . ILE A 1 483 ? -53.219 -36.510 -2.633 1.00 131.68 483 ILE A O 1
ATOM 3078 N N . LEU A 1 484 ? -53.851 -37.865 -0.952 1.00 130.60 484 LEU A N 1
ATOM 3079 C CA . LEU A 1 484 ? -53.609 -36.866 0.087 1.00 128.24 484 LEU A CA 1
ATOM 3080 C C . LEU A 1 484 ? -52.157 -36.428 0.135 1.00 128.70 484 LEU A C 1
ATOM 3081 O O . LEU A 1 484 ? -51.863 -35.238 0.229 1.00 127.54 484 LEU A O 1
ATOM 3086 N N . THR A 1 485 ? -51.261 -37.411 0.108 1.00 130.63 485 THR A N 1
ATOM 3087 C CA . THR A 1 485 ? -49.826 -37.167 0.106 1.00 131.68 485 THR A CA 1
ATOM 3088 C C . THR A 1 485 ? -49.386 -36.245 -1.022 1.00 132.49 485 THR A C 1
ATOM 3089 O O . THR A 1 485 ? -48.776 -35.196 -0.780 1.00 131.71 485 THR A O 1
ATOM 3093 N N . ALA A 1 486 ? -49.694 -36.638 -2.254 1.00 134.34 486 ALA A N 1
ATOM 3094 C CA . ALA A 1 486 ? -49.306 -35.839 -3.406 1.00 135.61 486 ALA A CA 1
ATOM 3095 C C . ALA A 1 486 ? -49.939 -34.448 -3.355 1.00 133.42 486 ALA A C 1
ATOM 3096 O O . ALA A 1 486 ? -49.263 -33.449 -3.589 1.00 133.61 486 ALA A O 1
ATOM 3098 N N . SER A 1 487 ? -51.226 -34.389 -3.016 1.00 131.60 487 SER A N 1
ATOM 3099 C CA . SER A 1 487 ? -51.970 -33.125 -2.989 1.00 129.80 487 SER A CA 1
ATOM 3100 C C . SER A 1 487 ? -51.431 -32.139 -1.965 1.00 128.02 487 SER A C 1
ATOM 3101 O O . SER A 1 487 ? -51.227 -30.964 -2.274 1.00 127.86 487 SER A O 1
ATOM 3104 N N . MET A 1 488 ? -51.222 -32.612 -0.744 1.00 126.93 488 MET A N 1
ATOM 3105 C CA . MET A 1 488 ? -50.644 -31.782 0.302 1.00 125.60 488 MET A CA 1
ATOM 3106 C C . MET A 1 488 ? -49.245 -31.316 -0.086 1.00 127.15 488 MET A C 1
ATOM 3107 O O . MET A 1 488 ? -48.949 -30.106 -0.092 1.00 126.81 488 MET A O 1
ATOM 3112 N N . ALA A 1 489 ? -48.399 -32.284 -0.430 1.00 129.16 489 ALA A N 1
ATOM 3113 C CA . ALA A 1 489 ? -47.002 -32.005 -0.716 1.00 131.04 489 ALA A CA 1
ATOM 3114 C C . ALA A 1 489 ? -46.833 -31.012 -1.859 1.00 132.17 489 ALA A C 1
ATOM 3115 O O . ALA A 1 489 ? -46.056 -30.061 -1.753 1.00 132.56 489 ALA A O 1
ATOM 3117 N N . LEU A 1 490 ? -47.582 -31.211 -2.937 1.00 132.91 490 LEU A N 1
ATOM 3118 C CA . LEU A 1 490 ? -47.440 -30.360 -4.108 1.00 134.45 490 LEU A CA 1
ATOM 3119 C C . LEU A 1 490 ? -48.117 -29.002 -3.936 1.00 132.68 490 LEU A C 1
ATOM 3120 O O . LEU A 1 490 ? -47.655 -27.994 -4.474 1.00 133.77 490 LEU A O 1
ATOM 3125 N N . GLY A 1 491 ? -49.217 -28.966 -3.197 1.00 130.22 491 GLY A N 1
ATOM 3126 C CA . GLY A 1 491 ? -49.851 -27.691 -2.927 1.00 128.72 491 GLY A CA 1
ATOM 3127 C C . GLY A 1 491 ? -48.930 -26.799 -2.123 1.00 128.36 491 GLY A C 1
ATOM 3128 O O . GLY A 1 491 ? -48.636 -25.664 -2.509 1.00 129.11 491 GLY A O 1
ATOM 3129 N N . TYR A 1 492 ? -48.442 -27.336 -1.013 1.00 127.53 492 TYR A N 1
ATOM 3130 C CA . TYR A 1 492 ? -47.563 -26.587 -0.125 1.00 127.35 492 TYR A CA 1
ATOM 3131 C C . TYR A 1 492 ? -46.224 -26.242 -0.790 1.00 129.87 492 TYR A C 1
ATOM 3132 O O . TYR A 1 492 ? -45.633 -25.175 -0.547 1.00 130.33 492 TYR A O 1
ATOM 3141 N N . GLY A 1 493 ? -45.753 -27.146 -1.640 1.00 131.80 493 GLY A N 1
ATOM 3142 C CA . GLY A 1 493 ? -44.560 -26.877 -2.414 1.00 134.63 493 GLY A CA 1
ATOM 3143 C C . GLY A 1 493 ? -44.794 -25.695 -3.333 1.00 135.52 493 GLY A C 1
ATOM 3144 O O . GLY A 1 493 ? -43.947 -24.814 -3.458 1.00 137.03 493 GLY A O 1
ATOM 3145 N N . ALA A 1 494 ? -45.976 -25.650 -3.936 1.00 134.71 494 ALA A N 1
ATOM 3146 C CA . ALA A 1 494 ? -46.351 -24.523 -4.778 1.00 135.56 494 ALA A CA 1
ATOM 3147 C C . ALA A 1 494 ? -46.373 -23.239 -3.955 1.00 134.32 494 ALA A C 1
ATOM 3148 O O . ALA A 1 494 ? -46.082 -22.162 -4.469 1.00 135.81 494 ALA A O 1
ATOM 3150 N N . THR A 1 495 ? -46.746 -23.351 -2.683 1.00 131.85 495 THR A N 1
ATOM 3151 C CA . THR A 1 495 ? -46.665 -22.203 -1.777 1.00 130.96 495 THR A CA 1
ATOM 3152 C C . THR A 1 495 ? -45.237 -21.703 -1.601 1.00 132.89 495 THR A C 1
ATOM 3153 O O . THR A 1 495 ? -44.987 -20.496 -1.670 1.00 133.85 495 THR A O 1
ATOM 3157 N N . LEU A 1 496 ? -44.305 -22.637 -1.398 1.00 133.76 496 LEU A N 1
ATOM 3158 C CA . LEU A 1 496 ? -42.891 -22.308 -1.121 1.00 135.79 496 LEU A CA 1
ATOM 3159 C C . LEU A 1 496 ? -42.184 -21.416 -2.157 1.00 138.76 496 LEU A C 1
ATOM 3160 O O . LEU A 1 496 ? -41.426 -20.514 -1.791 1.00 140.00 496 LEU A O 1
ATOM 3165 N N . VAL A 1 497 ? -42.413 -21.690 -3.437 1.00 140.18 497 VAL A N 1
ATOM 3166 C CA . VAL A 1 497 ? -41.798 -20.940 -4.530 1.00 143.36 497 VAL A CA 1
ATOM 3167 C C . VAL A 1 497 ? -42.381 -19.533 -4.681 1.00 143.22 497 VAL A C 1
ATOM 3168 O O . VAL A 1 497 ? -43.603 -19.361 -4.647 1.00 141.14 497 VAL A O 1
ATOM 3172 N N . PRO A 1 498 ? -41.503 -18.519 -4.827 1.00 150.10 498 PRO A N 1
ATOM 3173 C CA . PRO A 1 498 ? -41.883 -17.118 -5.077 1.00 150.83 498 PRO A CA 1
ATOM 3174 C C . PRO A 1 498 ? -42.600 -16.881 -6.412 1.00 152.12 498 PRO A C 1
ATOM 3175 O O . PRO A 1 498 ? -43.708 -16.339 -6.390 1.00 150.61 498 PRO A O 1
ATOM 3179 N N . THR A 1 499 ? -41.987 -17.253 -7.537 1.00 156.50 499 THR A N 1
ATOM 3180 C CA . THR A 1 499 ? -42.611 -17.044 -8.848 1.00 158.22 499 THR A CA 1
ATOM 3181 C C . THR A 1 499 ? -41.971 -17.799 -10.014 1.00 161.42 499 THR A C 1
ATOM 3182 O O . THR A 1 499 ? -40.832 -18.247 -9.926 1.00 163.14 499 THR A O 1
ATOM 3186 N N . TRP A 1 500 ? -42.722 -17.929 -11.107 1.00 166.79 500 TRP A N 1
ATOM 3187 C CA . TRP A 1 500 ? -42.214 -18.532 -12.339 1.00 170.38 500 TRP A CA 1
ATOM 3188 C C . TRP A 1 500 ? -42.139 -17.514 -13.468 1.00 174.10 500 TRP A C 1
ATOM 3189 O O . TRP A 1 500 ? -42.825 -16.497 -13.458 1.00 173.54 500 TRP A O 1
ATOM 3200 N N . PHE A 1 501 ? -41.288 -17.808 -14.441 1.00 180.71 501 PHE A N 1
ATOM 3201 C CA . PHE A 1 501 ? -40.942 -16.860 -15.479 1.00 185.00 501 PHE A CA 1
ATOM 3202 C C . PHE A 1 501 ? -40.468 -17.586 -16.735 1.00 189.17 501 PHE A C 1
ATOM 3203 O O . PHE A 1 501 ? -40.804 -17.200 -17.852 1.00 192.17 501 PHE A O 1
ATOM 3211 N N . GLY A 1 502 ? -39.729 -18.671 -16.525 1.00 186.95 502 GLY A N 1
ATOM 3212 C CA . GLY A 1 502 ? -38.937 -19.313 -17.562 1.00 191.57 502 GLY A CA 1
ATOM 3213 C C . GLY A 1 502 ? -39.560 -19.635 -18.910 1.00 194.34 502 GLY A C 1
ATOM 3214 O O . GLY A 1 502 ? -38.862 -20.108 -19.810 1.00 198.73 502 GLY A O 1
ATOM 3215 N N . ASN A 1 503 ? -40.854 -19.378 -19.071 1.00 191.24 503 ASN A N 1
ATOM 3216 C CA . ASN A 1 503 ? -41.520 -19.742 -20.312 1.00 193.85 503 ASN A CA 1
ATOM 3217 C C . ASN A 1 503 ? -41.819 -18.550 -21.215 1.00 196.93 503 ASN A C 1
ATOM 3218 O O . ASN A 1 503 ? -41.052 -18.255 -22.134 1.00 201.95 503 ASN A O 1
ATOM 3223 N N . VAL A 1 504 ? -42.946 -17.888 -20.977 1.00 196.43 504 VAL A N 1
ATOM 3224 C CA . VAL A 1 504 ? -43.330 -16.739 -21.788 1.00 199.30 504 VAL A CA 1
ATOM 3225 C C . VAL A 1 504 ? -42.673 -15.448 -21.298 1.00 199.85 504 VAL A C 1
ATOM 3226 O O . VAL A 1 504 ? -42.584 -14.464 -22.036 1.00 203.51 504 VAL A O 1
ATOM 3230 N N . PHE A 1 505 ? -42.191 -15.469 -20.059 1.00 199.06 505 PHE A N 1
ATOM 3231 C CA . PHE A 1 505 ? -41.654 -14.271 -19.421 1.00 199.13 505 PHE A CA 1
ATOM 3232 C C . PHE A 1 505 ? -40.208 -14.418 -18.884 1.00 200.26 505 PHE A C 1
ATOM 3233 O O . PHE A 1 505 ? -39.833 -13.729 -17.937 1.00 198.77 505 PHE A O 1
ATOM 3241 N N . PRO A 1 506 ? -39.384 -15.317 -19.462 1.00 199.80 506 PRO A N 1
ATOM 3242 C CA . PRO A 1 506 ? -38.083 -15.438 -18.794 1.00 200.51 506 PRO A CA 1
ATOM 3243 C C . PRO A 1 506 ? -37.162 -14.254 -19.090 1.00 204.81 506 PRO A C 1
ATOM 3244 O O . PRO A 1 506 ? -36.261 -13.957 -18.304 1.00 204.82 506 PRO A O 1
ATOM 3248 N N . GLN A 1 507 ? -37.404 -13.595 -20.222 1.00 204.86 507 GLN A N 1
ATOM 3249 C CA . GLN A 1 507 ? -36.568 -12.496 -20.695 1.00 209.78 507 GLN A CA 1
ATOM 3250 C C . GLN A 1 507 ? -37.204 -11.159 -20.337 1.00 208.60 507 GLN A C 1
ATOM 3251 O O . GLN A 1 507 ? -36.790 -10.112 -20.848 1.00 212.80 507 GLN A O 1
ATOM 3257 N N . THR A 1 508 ? -38.213 -11.216 -19.466 1.00 207.94 508 THR A N 1
ATOM 3258 C CA . THR A 1 508 ? -39.039 -10.062 -19.119 1.00 206.45 508 THR A CA 1
ATOM 3259 C C . THR A 1 508 ? -39.702 -9.518 -20.392 1.00 209.95 508 THR A C 1
ATOM 3260 O O . THR A 1 508 ? -39.421 -8.400 -20.837 1.00 213.79 508 THR A O 1
ATOM 3264 N N . GLU A 1 509 ? -40.577 -10.336 -20.978 1.00 208.94 509 GLU A N 1
ATOM 3265 C CA . GLU A 1 509 ? -41.272 -9.976 -22.212 1.00 212.28 509 GLU A CA 1
ATOM 3266 C C . GLU A 1 509 ? -42.618 -9.313 -21.940 1.00 209.56 509 GLU A C 1
ATOM 3267 O O . GLU A 1 509 ? -43.119 -9.330 -20.816 1.00 204.70 509 GLU A O 1
ATOM 3273 N N . ASN A 1 510 ? -43.214 -8.751 -22.984 1.00 210.17 510 ASN A N 1
ATOM 3274 C CA . ASN A 1 510 ? -44.479 -8.047 -22.838 1.00 208.42 510 ASN A CA 1
ATOM 3275 C C . ASN A 1 510 ? -45.352 -8.290 -24.057 1.00 210.96 510 ASN A C 1
ATOM 3276 O O . ASN A 1 510 ? -45.311 -7.534 -25.028 1.00 215.88 510 ASN A O 1
ATOM 3281 N N . ARG A 1 511 ? -46.131 -9.362 -24.007 1.00 206.91 511 ARG A N 1
ATOM 3282 C CA . ARG A 1 511 ? -47.092 -9.654 -25.057 1.00 208.91 511 ARG A CA 1
ATOM 3283 C C . ARG A 1 511 ? -48.479 -9.606 -24.438 1.00 204.62 511 ARG A C 1
ATOM 3284 O O . ARG A 1 511 ? -48.607 -9.425 -23.228 1.00 200.28 511 ARG A O 1
ATOM 3292 N N . ASP A 1 512 ? -49.513 -9.774 -25.256 1.00 207.34 512 ASP A N 1
ATOM 3293 C CA . ASP A 1 512 ? -50.887 -9.751 -24.759 1.00 203.82 512 ASP A CA 1
ATOM 3294 C C . ASP A 1 512 ? -51.139 -10.850 -23.731 1.00 198.25 512 ASP A C 1
ATOM 3295 O O . ASP A 1 512 ? -51.918 -10.671 -22.794 1.00 194.31 512 ASP A O 1
ATOM 3300 N N . LEU A 1 513 ? -50.461 -11.981 -23.902 1.00 202.05 513 LEU A N 1
ATOM 3301 C CA . LEU A 1 513 ? -50.582 -13.097 -22.970 1.00 197.27 513 LEU A CA 1
ATOM 3302 C C . LEU A 1 513 ? -49.987 -12.779 -21.604 1.00 193.57 513 LEU A C 1
ATOM 3303 O O . LEU A 1 513 ? -50.612 -13.054 -20.575 1.00 189.07 513 LEU A O 1
ATOM 3308 N N . GLU A 1 514 ? -48.788 -12.196 -21.618 1.00 195.91 514 GLU A N 1
ATOM 3309 C CA . GLU A 1 514 ? -47.975 -11.963 -20.422 1.00 193.28 514 GLU A CA 1
ATOM 3310 C C . GLU A 1 514 ? -48.758 -11.403 -19.226 1.00 189.06 514 GLU A C 1
ATOM 3311 O O . GLU A 1 514 ? -48.516 -11.797 -18.076 1.00 185.31 514 GLU A O 1
ATOM 3317 N N . GLY A 1 515 ? -49.705 -10.510 -19.499 1.00 189.66 515 GLY A N 1
ATOM 3318 C CA . GLY A 1 515 ? -50.565 -9.982 -18.456 1.00 186.16 515 GLY A CA 1
ATOM 3319 C C . GLY A 1 515 ? -51.414 -11.031 -17.748 1.00 181.67 515 GLY A C 1
ATOM 3320 O O . GLY A 1 515 ? -51.734 -10.880 -16.565 1.00 178.12 515 GLY A O 1
ATOM 3321 N N . PHE A 1 516 ? -51.770 -12.104 -18.452 1.00 182.20 516 PHE A N 1
ATOM 3322 C CA . PHE A 1 516 ? -52.596 -13.157 -17.853 1.00 178.38 516 PHE A CA 1
ATOM 3323 C C . PHE A 1 516 ? -51.762 -14.412 -17.607 1.00 177.12 516 PHE A C 1
ATOM 3324 O O . PHE A 1 516 ? -52.174 -15.324 -16.882 1.00 173.73 516 PHE A O 1
ATOM 3332 N N . GLU A 1 517 ? -50.574 -14.437 -18.204 1.00 179.18 517 GLU A N 1
ATOM 3333 C CA . GLU A 1 517 ? -49.499 -15.287 -17.715 1.00 178.15 517 GLU A CA 1
ATOM 3334 C C . GLU A 1 517 ? -49.336 -14.937 -16.244 1.00 174.36 517 GLU A C 1
ATOM 3335 O O . GLU A 1 517 ? -49.145 -15.813 -15.408 1.00 171.46 517 GLU A O 1
ATOM 3341 N N . ASN A 1 518 ? -49.464 -13.646 -15.938 1.00 176.38 518 ASN A N 1
ATOM 3342 C CA . ASN A 1 518 ? -49.434 -13.176 -14.555 1.00 173.16 518 ASN A CA 1
ATOM 3343 C C . ASN A 1 518 ? -50.591 -13.721 -13.712 1.00 169.05 518 ASN A C 1
ATOM 3344 O O . ASN A 1 518 ? -50.439 -13.935 -12.508 1.00 165.99 518 ASN A O 1
ATOM 3349 N N . ALA A 1 519 ? -51.747 -13.933 -14.337 1.00 168.79 519 ALA A N 1
ATOM 3350 C CA . ALA A 1 519 ? -52.897 -14.534 -13.650 1.00 165.38 519 ALA A CA 1
ATOM 3351 C C . ALA A 1 519 ? -52.654 -16.011 -13.317 1.00 163.37 519 ALA A C 1
ATOM 3352 O O . ALA A 1 519 ? -52.969 -16.486 -12.212 1.00 160.01 519 ALA A O 1
ATOM 3354 N N . ILE A 1 520 ? -52.098 -16.733 -14.287 1.00 163.09 520 ILE A N 1
ATOM 3355 C CA . ILE A 1 520 ? -51.702 -18.118 -14.062 1.00 161.90 520 ILE A CA 1
ATOM 3356 C C . ILE A 1 520 ? -50.690 -18.142 -12.924 1.00 160.00 520 ILE A C 1
ATOM 3357 O O . ILE A 1 520 ? -50.717 -19.036 -12.084 1.00 157.37 520 ILE A O 1
ATOM 3362 N N . GLU A 1 521 ? -49.803 -17.146 -12.907 1.00 162.99 521 GLU A N 1
ATOM 3363 C CA . GLU A 1 521 ? -48.849 -16.966 -11.816 1.00 161.59 521 GLU A CA 1
ATOM 3364 C C . GLU A 1 521 ? -49.595 -16.804 -10.493 1.00 157.78 521 GLU A C 1
ATOM 3365 O O . GLU A 1 521 ? -49.156 -17.319 -9.463 1.00 155.64 521 GLU A O 1
ATOM 3371 N N . LEU A 1 522 ? -50.715 -16.080 -10.525 1.00 157.25 522 LEU A N 1
ATOM 3372 C CA . LEU A 1 522 ? -51.523 -15.860 -9.322 1.00 154.06 522 LEU A CA 1
ATOM 3373 C C . LEU A 1 522 ? -52.102 -17.151 -8.763 1.00 151.32 522 LEU A C 1
ATOM 3374 O O . LEU A 1 522 ? -51.995 -17.413 -7.563 1.00 148.87 522 LEU A O 1
ATOM 3379 N N . VAL A 1 523 ? -52.736 -17.945 -9.621 1.00 150.70 523 VAL A N 1
ATOM 3380 C CA . VAL A 1 523 ? -53.315 -19.212 -9.166 1.00 148.51 523 VAL A CA 1
ATOM 3381 C C . VAL A 1 523 ? -52.211 -20.148 -8.691 1.00 147.95 523 VAL A C 1
ATOM 3382 O O . VAL A 1 523 ? -52.311 -20.762 -7.625 1.00 145.49 523 VAL A O 1
ATOM 3386 N N . LEU A 1 524 ? -51.170 -20.253 -9.515 1.00 148.93 524 LEU A N 1
ATOM 3387 C CA . LEU A 1 524 ? -49.993 -21.074 -9.243 1.00 149.23 524 LEU A CA 1
ATOM 3388 C C . LEU A 1 524 ? -49.405 -20.778 -7.868 1.00 147.17 524 LEU A C 1
ATOM 3389 O O . LEU A 1 524 ? -49.049 -21.691 -7.122 1.00 145.80 524 LEU A O 1
ATOM 3394 N N . GLU A 1 525 ? -49.309 -19.495 -7.542 1.00 146.06 525 GLU A N 1
ATOM 3395 C CA . GLU A 1 525 ? -48.756 -19.076 -6.266 1.00 144.55 525 GLU A CA 1
ATOM 3396 C C . GLU A 1 525 ? -49.633 -19.554 -5.119 1.00 141.31 525 GLU A C 1
ATOM 3397 O O . GLU A 1 525 ? -49.128 -19.988 -4.084 1.00 139.96 525 GLU A O 1
ATOM 3403 N N . THR A 1 526 ? -50.946 -19.477 -5.319 1.00 142.14 526 THR A N 1
ATOM 3404 C CA . THR A 1 526 ? -51.920 -19.981 -4.352 1.00 139.44 526 THR A CA 1
ATOM 3405 C C . THR A 1 526 ? -51.709 -21.457 -4.029 1.00 138.48 526 THR A C 1
ATOM 3406 O O . THR A 1 526 ? -51.664 -22.295 -4.932 1.00 139.68 526 THR A O 1
ATOM 3410 N N . GLY A 1 527 ? -51.596 -21.773 -2.742 1.00 133.14 527 GLY A N 1
ATOM 3411 C CA . GLY A 1 527 ? -51.337 -23.138 -2.327 1.00 132.42 527 GLY A CA 1
ATOM 3412 C C . GLY A 1 527 ? -52.523 -24.074 -2.485 1.00 131.52 527 GLY A C 1
ATOM 3413 O O . GLY A 1 527 ? -52.400 -25.156 -3.062 1.00 132.38 527 GLY A O 1
ATOM 3414 N N . PHE A 1 528 ? -53.677 -23.671 -1.959 1.00 127.40 528 PHE A N 1
ATOM 3415 C CA . PHE A 1 528 ? -54.827 -24.568 -1.917 1.00 126.58 528 PHE A CA 1
ATOM 3416 C C . PHE A 1 528 ? -55.425 -24.853 -3.290 1.00 128.15 528 PHE A C 1
ATOM 3417 O O . PHE A 1 528 ? -55.937 -25.935 -3.517 1.00 128.28 528 PHE A O 1
ATOM 3425 N N . ALA A 1 529 ? -55.357 -23.894 -4.204 1.00 126.15 529 ALA A N 1
ATOM 3426 C CA . ALA A 1 529 ? -55.851 -24.108 -5.558 1.00 128.06 529 ALA A CA 1
ATOM 3427 C C . ALA A 1 529 ? -55.077 -25.253 -6.198 1.00 129.53 529 ALA A C 1
ATOM 3428 O O . ALA A 1 529 ? -55.655 -26.143 -6.831 1.00 130.44 529 ALA A O 1
ATOM 3430 N N . VAL A 1 530 ? -53.758 -25.207 -6.026 1.00 130.52 530 VAL A N 1
ATOM 3431 C CA . VAL A 1 530 ? -52.859 -26.257 -6.491 1.00 132.10 530 VAL A CA 1
ATOM 3432 C C . VAL A 1 530 ? -53.183 -27.585 -5.809 1.00 130.91 530 VAL A C 1
ATOM 3433 O O . VAL A 1 530 ? -53.328 -28.621 -6.477 1.00 132.34 530 VAL A O 1
ATOM 3437 N N . THR A 1 531 ? -53.301 -27.538 -4.481 1.00 129.31 531 THR A N 1
ATOM 3438 C CA . THR A 1 531 ? -53.651 -28.710 -3.685 1.00 128.19 531 THR A CA 1
ATOM 3439 C C . THR A 1 531 ? -54.858 -29.414 -4.272 1.00 128.66 531 THR A C 1
ATOM 3440 O O . THR A 1 531 ? -54.834 -30.614 -4.542 1.00 129.72 531 THR A O 1
ATOM 3444 N N . ALA A 1 532 ? -55.902 -28.626 -4.493 1.00 129.30 532 ALA A N 1
ATOM 3445 C CA . ALA A 1 532 ? -57.173 -29.112 -4.996 1.00 129.82 532 ALA A CA 1
ATOM 3446 C C . ALA A 1 532 ? -57.068 -29.655 -6.406 1.00 132.52 532 ALA A C 1
ATOM 3447 O O . ALA A 1 532 ? -57.647 -30.693 -6.700 1.00 133.43 532 ALA A O 1
ATOM 3449 N N . PHE A 1 533 ? -56.328 -28.971 -7.274 1.00 131.74 533 PHE A N 1
ATOM 3450 C CA . PHE A 1 533 ? -56.189 -29.450 -8.645 1.00 134.72 533 PHE A CA 1
ATOM 3451 C C . PHE A 1 533 ? -55.530 -30.820 -8.656 1.00 135.82 533 PHE A C 1
ATOM 3452 O O . PHE A 1 533 ? -55.969 -31.733 -9.368 1.00 137.71 533 PHE A O 1
ATOM 3460 N N . VAL A 1 534 ? -54.451 -30.944 -7.889 1.00 136.20 534 VAL A N 1
ATOM 3461 C CA . VAL A 1 534 ? -53.767 -32.226 -7.758 1.00 137.28 534 VAL A CA 1
ATOM 3462 C C . VAL A 1 534 ? -54.732 -33.285 -7.218 1.00 136.46 534 VAL A C 1
ATOM 3463 O O . VAL A 1 534 ? -54.816 -34.395 -7.750 1.00 138.48 534 VAL A O 1
ATOM 3467 N N . ALA A 1 535 ? -55.492 -32.909 -6.190 1.00 135.86 535 ALA A N 1
ATOM 3468 C CA . ALA A 1 535 ? -56.422 -33.821 -5.531 1.00 135.06 535 ALA A CA 1
ATOM 3469 C C . ALA A 1 535 ? -57.467 -34.371 -6.491 1.00 136.91 535 ALA A C 1
ATOM 3470 O O . ALA A 1 535 ? -57.629 -35.584 -6.609 1.00 138.33 535 ALA A O 1
ATOM 3472 N N . MET A 1 536 ? -58.164 -33.473 -7.178 1.00 136.16 536 MET A N 1
ATOM 3473 C CA . MET A 1 536 ? -59.213 -33.852 -8.116 1.00 138.11 536 MET A CA 1
ATOM 3474 C C . MET A 1 536 ? -58.670 -34.643 -9.293 1.00 141.40 536 MET A C 1
ATOM 3475 O O . MET A 1 536 ? -59.277 -35.632 -9.712 1.00 143.23 536 MET A O 1
ATOM 3480 N N . LEU A 1 537 ? -57.536 -34.199 -9.834 1.00 140.72 537 LEU A N 1
ATOM 3481 C CA . LEU A 1 537 ? -56.944 -34.875 -10.985 1.00 144.24 537 LEU A CA 1
ATOM 3482 C C . LEU A 1 537 ? -56.570 -36.315 -10.625 1.00 145.18 537 LEU A C 1
ATOM 3483 O O . LEU A 1 537 ? -56.863 -37.256 -11.378 1.00 147.99 537 LEU A O 1
ATOM 3488 N N . LEU A 1 538 ? -55.926 -36.477 -9.472 1.00 144.19 538 LEU A N 1
ATOM 3489 C CA . LEU A 1 538 ? -55.562 -37.803 -8.984 1.00 145.01 538 LEU A CA 1
ATOM 3490 C C . LEU A 1 538 ? -56.784 -38.672 -8.716 1.00 145.06 538 LEU A C 1
ATOM 3491 O O . LEU A 1 538 ? -56.861 -39.802 -9.188 1.00 147.72 538 LEU A O 1
ATOM 3496 N N . ASN A 1 539 ? -57.744 -38.127 -7.973 1.00 143.17 539 ASN A N 1
ATOM 3497 C CA . ASN A 1 539 ? -58.971 -38.844 -7.634 1.00 143.20 539 ASN A CA 1
ATOM 3498 C C . ASN A 1 539 ? -59.728 -39.291 -8.885 1.00 146.29 539 ASN A C 1
ATOM 3499 O O . ASN A 1 539 ? -60.392 -40.327 -8.889 1.00 147.84 539 ASN A O 1
ATOM 3504 N N . ALA A 1 540 ? -59.612 -38.500 -9.946 1.00 145.04 540 ALA A N 1
ATOM 3505 C CA . ALA A 1 540 ? -60.196 -38.841 -11.234 1.00 148.40 540 ALA A CA 1
ATOM 3506 C C . ALA A 1 540 ? -59.452 -39.986 -11.912 1.00 151.86 540 ALA A C 1
ATOM 3507 O O . ALA A 1 540 ? -60.046 -41.016 -12.233 1.00 154.24 540 ALA A O 1
ATOM 3509 N N . ILE A 1 541 ? -58.149 -39.811 -12.119 1.00 152.41 541 ILE A N 1
ATOM 3510 C CA . ILE A 1 541 ? -57.391 -40.757 -12.941 1.00 156.28 541 ILE A CA 1
ATOM 3511 C C . ILE A 1 541 ? -56.907 -41.992 -12.180 1.00 156.67 541 ILE A C 1
ATOM 3512 O O . ILE A 1 541 ? -56.509 -42.980 -12.799 1.00 160.25 541 ILE A O 1
ATOM 3517 N N . MET A 1 542 ? -56.920 -41.940 -10.851 1.00 154.30 542 MET A N 1
ATOM 3518 C CA . MET A 1 542 ? -56.535 -43.112 -10.072 1.00 154.79 542 MET A CA 1
ATOM 3519 C C . MET A 1 542 ? -57.675 -44.119 -10.035 1.00 156.21 542 MET A C 1
ATOM 3520 O O . MET A 1 542 ? -58.826 -43.749 -9.792 1.00 154.62 542 MET A O 1
ATOM 3525 N N . PRO A 1 543 ? -57.349 -45.404 -10.243 1.00 158.48 543 PRO A N 1
ATOM 3526 C CA . PRO A 1 543 ? -58.359 -46.467 -10.239 1.00 160.46 543 PRO A CA 1
ATOM 3527 C C . PRO A 1 543 ? -58.934 -46.700 -8.843 1.00 157.73 543 PRO A C 1
ATOM 3528 O O . PRO A 1 543 ? -58.255 -46.455 -7.843 1.00 155.24 543 PRO A O 1
ATOM 3532 N N . ALA A 1 544 ? -60.187 -47.143 -8.791 1.00 159.04 544 ALA A N 1
ATOM 3533 C CA . ALA A 1 544 ? -60.878 -47.390 -7.528 1.00 156.98 544 ALA A CA 1
ATOM 3534 C C . ALA A 1 544 ? -60.334 -48.630 -6.819 1.00 158.52 544 ALA A C 1
ATOM 3535 O O . ALA A 1 544 ? -60.394 -49.738 -7.354 1.00 162.32 544 ALA A O 1
ATOM 3537 N N . GLU A 1 545 ? -59.809 -48.434 -5.613 1.00 157.99 545 GLU A N 1
ATOM 3538 C CA . GLU A 1 545 ? -59.229 -49.528 -4.838 1.00 159.36 545 GLU A CA 1
ATOM 3539 C C . GLU A 1 545 ? -60.299 -50.421 -4.210 1.00 160.49 545 GLU A C 1
ATOM 3540 O O . GLU A 1 545 ? -60.201 -51.651 -4.255 1.00 163.83 545 GLU A O 1
ATOM 3546 N N . PRO B 1 66 ? -53.909 -66.446 -4.591 1.00 222.01 66 PRO B N 1
ATOM 3547 C CA . PRO B 1 66 ? -53.501 -67.522 -3.681 1.00 226.27 66 PRO B CA 1
ATOM 3548 C C . PRO B 1 66 ? -52.643 -67.017 -2.519 1.00 221.68 66 PRO B C 1
ATOM 3549 O O . PRO B 1 66 ? -51.463 -66.719 -2.706 1.00 219.25 66 PRO B O 1
ATOM 3553 N N . PHE B 1 67 ? -53.236 -66.928 -1.332 1.00 220.91 67 PHE B N 1
ATOM 3554 C CA . PHE B 1 67 ? -52.537 -66.401 -0.161 1.00 216.77 67 PHE B CA 1
ATOM 3555 C C . PHE B 1 67 ? -51.595 -67.426 0.475 1.00 220.88 67 PHE B C 1
ATOM 3556 O O . PHE B 1 67 ? -51.996 -68.551 0.781 1.00 227.14 67 PHE B O 1
ATOM 3564 N N . PHE B 1 68 ? -50.345 -67.015 0.676 1.00 217.61 68 PHE B N 1
ATOM 3565 C CA . PHE B 1 68 ? -49.313 -67.859 1.273 1.00 221.04 68 PHE B CA 1
ATOM 3566 C C . PHE B 1 68 ? -49.146 -67.602 2.764 1.00 219.12 68 PHE B C 1
ATOM 3567 O O . PHE B 1 68 ? -48.916 -66.471 3.184 1.00 213.07 68 PHE B O 1
ATOM 3575 N N . GLY B 1 69 ? -49.218 -68.663 3.557 1.00 224.69 69 GLY B N 1
ATOM 3576 C CA . GLY B 1 69 ? -49.052 -68.541 4.991 1.00 223.91 69 GLY B CA 1
ATOM 3577 C C . GLY B 1 69 ? -47.592 -68.335 5.356 1.00 221.95 69 GLY B C 1
ATOM 3578 O O . GLY B 1 69 ? -46.719 -68.348 4.489 1.00 221.57 69 GLY B O 1
ATOM 3579 N N . LEU B 1 70 ? -47.336 -68.110 6.641 1.00 220.86 70 LEU B N 1
ATOM 3580 C CA . LEU B 1 70 ? -45.986 -67.853 7.143 1.00 219.08 70 LEU B CA 1
ATOM 3581 C C . LEU B 1 70 ? -44.979 -68.945 6.817 1.00 224.45 70 LEU B C 1
ATOM 3582 O O . LEU B 1 70 ? -43.966 -68.692 6.161 1.00 222.81 70 LEU B O 1
ATOM 3587 N N . ASN B 1 71 ? -45.263 -70.154 7.295 1.00 231.25 71 ASN B N 1
ATOM 3588 C CA . ASN B 1 71 ? -44.327 -71.265 7.183 1.00 237.19 71 ASN B CA 1
ATOM 3589 C C . ASN B 1 71 ? -44.742 -72.259 6.110 1.00 242.77 71 ASN B C 1
ATOM 3590 O O . ASN B 1 71 ? -45.460 -73.228 6.368 1.00 248.77 71 ASN B O 1
ATOM 3595 N N . GLU B 1 72 ? -44.262 -72.000 4.902 1.00 241.08 72 GLU B N 1
ATOM 3596 C CA . GLU B 1 72 ? -44.444 -72.878 3.764 1.00 246.35 72 GLU B CA 1
ATOM 3597 C C . GLU B 1 72 ? -43.348 -72.577 2.750 1.00 244.72 72 GLU B C 1
ATOM 3598 O O . GLU B 1 72 ? -43.027 -71.410 2.523 1.00 238.09 72 GLU B O 1
ATOM 3604 N N . LYS B 1 73 ? -42.767 -73.601 2.137 1.00 251.00 73 LYS B N 1
ATOM 3605 C CA . LYS B 1 73 ? -41.776 -73.327 1.108 1.00 250.01 73 LYS B CA 1
ATOM 3606 C C . LYS B 1 73 ? -42.460 -72.966 -0.205 1.00 248.63 73 LYS B C 1
ATOM 3607 O O . LYS B 1 73 ? -43.389 -73.641 -0.654 1.00 252.90 73 LYS B O 1
ATOM 3613 N N . ILE B 1 74 ? -41.980 -71.883 -0.806 1.00 242.94 74 ILE B N 1
ATOM 3614 C CA . ILE B 1 74 ? -42.477 -71.394 -2.084 1.00 241.23 74 ILE B CA 1
ATOM 3615 C C . ILE B 1 74 ? -41.356 -71.556 -3.107 1.00 243.58 74 ILE B C 1
ATOM 3616 O O . ILE B 1 74 ? -40.213 -71.817 -2.718 1.00 245.12 74 ILE B O 1
ATOM 3621 N N . PRO B 1 75 ? -41.676 -71.476 -4.414 1.00 244.64 75 PRO B N 1
ATOM 3622 C CA . PRO B 1 75 ? -40.602 -71.493 -5.414 1.00 246.63 75 PRO B CA 1
ATOM 3623 C C . PRO B 1 75 ? -39.532 -70.457 -5.077 1.00 241.06 75 PRO B C 1
ATOM 3624 O O . PRO B 1 75 ? -39.845 -69.269 -4.979 1.00 234.35 75 PRO B O 1
ATOM 3628 N N . VAL B 1 76 ? -38.294 -70.903 -4.895 1.00 244.15 76 VAL B N 1
ATOM 3629 C CA . VAL B 1 76 ? -37.234 -70.026 -4.410 1.00 239.66 76 VAL B CA 1
ATOM 3630 C C . VAL B 1 76 ? -36.957 -68.831 -5.326 1.00 235.06 76 VAL B C 1
ATOM 3631 O O . VAL B 1 76 ? -36.435 -67.807 -4.875 1.00 229.75 76 VAL B O 1
ATOM 3635 N N . LEU B 1 77 ? -37.343 -68.943 -6.595 1.00 237.32 77 LEU B N 1
ATOM 3636 C CA . LEU B 1 77 ? -37.324 -67.792 -7.491 1.00 233.10 77 LEU B CA 1
ATOM 3637 C C . LEU B 1 77 ? -38.301 -66.737 -6.996 1.00 226.01 77 LEU B C 1
ATOM 3638 O O . LEU B 1 77 ? -37.974 -65.551 -6.939 1.00 220.58 77 LEU B O 1
ATOM 3643 N N . LEU B 1 78 ? -39.502 -67.177 -6.638 1.00 226.51 78 LEU B N 1
ATOM 3644 C CA . LEU B 1 78 ? -40.508 -66.277 -6.090 1.00 220.47 78 LEU B CA 1
ATOM 3645 C C . LEU B 1 78 ? -40.007 -65.636 -4.801 1.00 215.80 78 LEU B C 1
ATOM 3646 O O . LEU B 1 78 ? -40.072 -64.419 -4.653 1.00 209.88 78 LEU B O 1
ATOM 3651 N N . ALA B 1 79 ? -39.486 -66.451 -3.886 1.00 218.83 79 ALA B N 1
ATOM 3652 C CA . ALA B 1 79 ? -38.976 -65.947 -2.614 1.00 215.23 79 ALA B CA 1
ATOM 3653 C C . ALA B 1 79 ? -37.905 -64.885 -2.832 1.00 211.45 79 ALA B C 1
ATOM 3654 O O . ALA B 1 79 ? -37.880 -63.864 -2.142 1.00 206.06 79 ALA B O 1
ATOM 3656 N N . PHE B 1 80 ? -37.026 -65.128 -3.799 1.00 214.71 80 PHE B N 1
ATOM 3657 C CA . PHE B 1 80 ? -36.009 -64.145 -4.156 1.00 211.95 80 PHE B CA 1
ATOM 3658 C C . PHE B 1 80 ? -36.621 -62.862 -4.694 1.00 206.40 80 PHE B C 1
ATOM 3659 O O . PHE B 1 80 ? -36.181 -61.776 -4.340 1.00 201.88 80 PHE B O 1
ATOM 3667 N N . ILE B 1 81 ? -37.602 -63.000 -5.583 1.00 207.23 81 ILE B N 1
ATOM 3668 C CA . ILE B 1 81 ? -38.245 -61.850 -6.223 1.00 202.73 81 ILE B CA 1
ATOM 3669 C C . ILE B 1 81 ? -38.979 -60.968 -5.216 1.00 196.77 81 ILE B C 1
ATOM 3670 O O . ILE B 1 81 ? -38.846 -59.746 -5.238 1.00 192.11 81 ILE B O 1
ATOM 3675 N N . LEU B 1 82 ? -39.769 -61.589 -4.349 1.00 197.36 82 LEU B N 1
ATOM 3676 C CA . LEU B 1 82 ? -40.448 -60.859 -3.288 1.00 192.45 82 LEU B CA 1
ATOM 3677 C C . LEU B 1 82 ? -39.425 -60.265 -2.328 1.00 189.76 82 LEU B C 1
ATOM 3678 O O . LEU B 1 82 ? -39.621 -59.170 -1.801 1.00 184.79 82 LEU B O 1
ATOM 3683 N N . GLY B 1 83 ? -38.327 -60.989 -2.120 1.00 193.42 83 GLY B N 1
ATOM 3684 C CA . GLY B 1 83 ? -37.211 -60.480 -1.345 1.00 191.72 83 GLY B CA 1
ATOM 3685 C C . GLY B 1 83 ? -36.691 -59.196 -1.954 1.00 188.06 83 GLY B C 1
ATOM 3686 O O . GLY B 1 83 ? -36.343 -58.253 -1.248 1.00 184.27 83 GLY B O 1
ATOM 3687 N N . LEU B 1 84 ? -36.654 -59.167 -3.281 1.00 189.61 84 LEU B N 1
ATOM 3688 C CA . LEU B 1 84 ? -36.221 -57.996 -4.021 1.00 186.92 84 LEU B CA 1
ATOM 3689 C C . LEU B 1 84 ? -37.210 -56.858 -3.888 1.00 181.50 84 LEU B C 1
ATOM 3690 O O . LEU B 1 84 ? -36.812 -55.715 -3.700 1.00 177.96 84 LEU B O 1
ATOM 3695 N N . GLN B 1 85 ? -38.497 -57.164 -4.019 1.00 181.24 85 GLN B N 1
ATOM 3696 C CA . GLN B 1 85 ? -39.526 -56.139 -3.898 1.00 176.53 85 GLN B CA 1
ATOM 3697 C C . GLN B 1 85 ? -39.512 -55.513 -2.510 1.00 172.76 85 GLN B C 1
ATOM 3698 O O . GLN B 1 85 ? -39.663 -54.300 -2.379 1.00 168.62 85 GLN B O 1
ATOM 3704 N N . HIS B 1 86 ? -39.333 -56.339 -1.481 1.00 174.55 86 HIS B N 1
ATOM 3705 C CA . HIS B 1 86 ? -39.201 -55.833 -0.121 1.00 171.73 86 HIS B CA 1
ATOM 3706 C C . HIS B 1 86 ? -37.949 -54.978 0.012 1.00 170.14 86 HIS B C 1
ATOM 3707 O O . HIS B 1 86 ? -37.989 -53.881 0.573 1.00 166.27 86 HIS B O 1
ATOM 3714 N N . ALA B 1 87 ? -36.841 -55.487 -0.517 1.00 173.53 87 ALA B N 1
ATOM 3715 C CA . ALA B 1 87 ? -35.578 -54.776 -0.458 1.00 172.92 87 ALA B CA 1
ATOM 3716 C C . ALA B 1 87 ? -35.718 -53.390 -1.060 1.00 169.20 87 ALA B C 1
ATOM 3717 O O . ALA B 1 87 ? -35.430 -52.399 -0.403 1.00 166.20 87 ALA B O 1
ATOM 3719 N N . LEU B 1 88 ? -36.221 -53.321 -2.286 1.00 169.66 88 LEU B N 1
ATOM 3720 C CA . LEU B 1 88 ? -36.385 -52.045 -2.965 1.00 166.72 88 LEU B CA 1
ATOM 3721 C C . LEU B 1 88 ? -37.386 -51.161 -2.254 1.00 162.15 88 LEU B C 1
ATOM 3722 O O . LEU B 1 88 ? -37.220 -49.950 -2.208 1.00 159.30 88 LEU B O 1
ATOM 3727 N N . ALA B 1 89 ? -38.415 -51.780 -1.685 1.00 162.56 89 ALA B N 1
ATOM 3728 C CA . ALA B 1 89 ? -39.491 -51.047 -1.030 1.00 158.79 89 ALA B CA 1
ATOM 3729 C C . ALA B 1 89 ? -38.961 -50.299 0.177 1.00 156.37 89 ALA B C 1
ATOM 3730 O O . ALA B 1 89 ? -39.264 -49.121 0.377 1.00 153.06 89 ALA B O 1
ATOM 3732 N N . MET B 1 90 ? -38.178 -51.001 0.988 1.00 157.73 90 MET B N 1
ATOM 3733 C CA . MET B 1 90 ? -37.641 -50.437 2.218 1.00 156.14 90 MET B CA 1
ATOM 3734 C C . MET B 1 90 ? -36.350 -49.657 1.977 1.00 156.06 90 MET B C 1
ATOM 3735 O O . MET B 1 90 ? -35.857 -48.961 2.867 1.00 154.65 90 MET B O 1
ATOM 3740 N N . LEU B 1 91 ? -35.803 -49.806 0.775 1.00 158.04 91 LEU B N 1
ATOM 3741 C CA . LEU B 1 91 ? -34.550 -49.171 0.381 1.00 158.87 91 LEU B CA 1
ATOM 3742 C C . LEU B 1 91 ? -34.509 -47.675 0.696 1.00 155.49 91 LEU B C 1
ATOM 3743 O O . LEU B 1 91 ? -33.570 -47.198 1.326 1.00 155.68 91 LEU B O 1
ATOM 3748 N N . ALA B 1 92 ? -35.540 -46.952 0.271 1.00 152.75 92 ALA B N 1
ATOM 3749 C CA . ALA B 1 92 ? -35.614 -45.508 0.468 1.00 149.82 92 ALA B CA 1
ATOM 3750 C C . ALA B 1 92 ? -35.593 -45.171 1.956 1.00 148.17 92 ALA B C 1
ATOM 3751 O O . ALA B 1 92 ? -34.890 -44.259 2.398 1.00 147.58 92 ALA B O 1
ATOM 3753 N N . GLY B 1 93 ? -36.398 -45.895 2.720 1.00 148.83 93 GLY B N 1
ATOM 3754 C CA . GLY B 1 93 ? -36.503 -45.669 4.149 1.00 147.66 93 GLY B CA 1
ATOM 3755 C C . GLY B 1 93 ? -35.250 -45.990 4.946 1.00 149.84 93 GLY B C 1
ATOM 3756 O O . GLY B 1 93 ? -35.013 -45.382 5.987 1.00 148.95 93 GLY B O 1
ATOM 3757 N N . VAL B 1 94 ? -34.471 -46.966 4.480 1.00 151.95 94 VAL B N 1
ATOM 3758 C CA . VAL B 1 94 ? -33.201 -47.346 5.113 1.00 154.64 94 VAL B CA 1
ATOM 3759 C C . VAL B 1 94 ? -32.070 -46.384 4.753 1.00 155.05 94 VAL B C 1
ATOM 3760 O O . VAL B 1 94 ? -31.265 -45.992 5.596 1.00 155.71 94 VAL B O 1
ATOM 3764 N N . VAL B 1 95 ? -32.012 -46.050 3.470 1.00 155.13 95 VAL B N 1
ATOM 3765 C CA . VAL B 1 95 ? -30.996 -45.184 2.889 1.00 156.12 95 VAL B CA 1
ATOM 3766 C C . VAL B 1 95 ? -31.087 -43.717 3.317 1.00 153.51 95 VAL B C 1
ATOM 3767 O O . VAL B 1 95 ? -30.073 -43.094 3.622 1.00 154.77 95 VAL B O 1
ATOM 3771 N N . THR B 1 96 ? -32.300 -43.168 3.350 1.00 150.24 96 THR B N 1
ATOM 3772 C CA . THR B 1 96 ? -32.470 -41.717 3.503 1.00 148.06 96 THR B CA 1
ATOM 3773 C C . THR B 1 96 ? -31.947 -41.110 4.829 1.00 147.92 96 THR B C 1
ATOM 3774 O O . THR B 1 96 ? -31.242 -40.097 4.787 1.00 148.48 96 THR B O 1
ATOM 3778 N N . PRO B 1 97 ? -32.276 -41.705 6.000 1.00 147.57 97 PRO B N 1
ATOM 3779 C CA . PRO B 1 97 ? -31.771 -41.095 7.240 1.00 147.82 97 PRO B CA 1
ATOM 3780 C C . PRO B 1 97 ? -30.243 -40.997 7.353 1.00 150.97 97 PRO B C 1
ATOM 3781 O O . PRO B 1 97 ? -29.765 -39.976 7.853 1.00 151.14 97 PRO B O 1
ATOM 3785 N N . PRO B 1 98 ? -29.487 -42.032 6.935 1.00 153.77 98 PRO B N 1
ATOM 3786 C CA . PRO B 1 98 ? -28.052 -41.754 6.941 1.00 156.92 98 PRO B CA 1
ATOM 3787 C C . PRO B 1 98 ? -27.698 -40.521 6.119 1.00 156.85 98 PRO B C 1
ATOM 3788 O O . PRO B 1 98 ? -26.963 -39.683 6.625 1.00 158.02 98 PRO B O 1
ATOM 3792 N N . LEU B 1 99 ? -28.249 -40.378 4.920 1.00 155.73 99 LEU B N 1
ATOM 3793 C CA . LEU B 1 99 ? -27.962 -39.200 4.108 1.00 155.99 99 LEU B CA 1
ATOM 3794 C C . LEU B 1 99 ? -28.311 -37.902 4.843 1.00 154.01 99 LEU B C 1
ATOM 3795 O O . LEU B 1 99 ? -27.536 -36.934 4.820 1.00 155.70 99 LEU B O 1
ATOM 3800 N N . ILE B 1 100 ? -29.455 -37.898 5.521 1.00 150.88 100 ILE B N 1
ATOM 3801 C CA . ILE B 1 100 ? -29.920 -36.708 6.230 1.00 149.09 100 ILE B CA 1
ATOM 3802 C C . ILE B 1 100 ? -29.017 -36.357 7.414 1.00 151.02 100 ILE B C 1
ATOM 3803 O O . ILE B 1 100 ? -28.613 -35.205 7.550 1.00 151.83 100 ILE B O 1
ATOM 3808 N N . ILE B 1 101 ? -28.716 -37.329 8.275 1.00 152.07 101 ILE B N 1
ATOM 3809 C CA . ILE B 1 101 ? -27.800 -37.095 9.396 1.00 154.42 101 ILE B CA 1
ATOM 3810 C C . ILE B 1 101 ? -26.397 -36.663 8.932 1.00 157.98 101 ILE B C 1
ATOM 3811 O O . ILE B 1 101 ? -25.808 -35.727 9.486 1.00 159.54 101 ILE B O 1
ATOM 3816 N N . SER B 1 102 ? -25.855 -37.350 7.931 1.00 159.70 102 SER B N 1
ATOM 3817 C CA . SER B 1 102 ? -24.512 -37.035 7.463 1.00 163.61 102 SER B CA 1
ATOM 3818 C C . SER B 1 102 ? -24.436 -35.625 6.913 1.00 163.73 102 SER B C 1
ATOM 3819 O O . SER B 1 102 ? -23.577 -34.852 7.317 1.00 166.36 102 SER B O 1
ATOM 3822 N N . SER B 1 103 ? -25.369 -35.273 6.032 1.00 161.14 103 SER B N 1
ATOM 3823 C CA . SER B 1 103 ? -25.317 -33.959 5.397 1.00 161.64 103 SER B CA 1
ATOM 3824 C C . SER B 1 103 ? -25.427 -32.828 6.422 1.00 161.23 103 SER B C 1
ATOM 3825 O O . SER B 1 103 ? -24.823 -31.767 6.256 1.00 163.59 103 SER B O 1
ATOM 3828 N N . SER B 1 104 ? -26.184 -33.070 7.487 1.00 158.69 104 SER B N 1
ATOM 3829 C CA . SER B 1 104 ? -26.397 -32.065 8.522 1.00 158.37 104 SER B CA 1
ATOM 3830 C C . SER B 1 104 ? -25.297 -32.044 9.569 1.00 161.69 104 SER B C 1
ATOM 3831 O O . SER B 1 104 ? -25.401 -31.321 10.558 1.00 161.94 104 SER B O 1
ATOM 3834 N N . LEU B 1 105 ? -24.252 -32.838 9.373 1.00 164.54 105 LEU B N 1
ATOM 3835 C CA . LEU B 1 105 ? -23.168 -32.877 10.350 1.00 168.11 105 LEU B CA 1
ATOM 3836 C C . LEU B 1 105 ? -21.787 -32.836 9.707 1.00 172.63 105 LEU B C 1
ATOM 3837 O O . LEU B 1 105 ? -20.893 -32.160 10.204 1.00 176.11 105 LEU B O 1
ATOM 3842 N N . SER B 1 106 ? -21.626 -33.540 8.592 1.00 172.93 106 SER B N 1
ATOM 3843 C CA . SER B 1 106 ? -20.321 -33.695 7.962 1.00 177.59 106 SER B CA 1
ATOM 3844 C C . SER B 1 106 ? -20.429 -33.554 6.454 1.00 177.68 106 SER B C 1
ATOM 3845 O O . SER B 1 106 ? -21.500 -33.306 5.910 1.00 174.14 106 SER B O 1
ATOM 3848 N N . LEU B 1 107 ? -19.293 -33.680 5.790 1.00 182.17 107 LEU B N 1
ATOM 3849 C CA . LEU B 1 107 ? -19.236 -33.693 4.338 1.00 183.26 107 LEU B CA 1
ATOM 3850 C C . LEU B 1 107 ? -18.694 -35.021 3.758 1.00 185.45 107 LEU B C 1
ATOM 3851 O O . LEU B 1 107 ? -19.322 -35.558 2.846 1.00 183.73 107 LEU B O 1
ATOM 3856 N N . PRO B 1 108 ? -17.556 -35.562 4.291 1.00 189.47 108 PRO B N 1
ATOM 3857 C CA . PRO B 1 108 ? -16.825 -36.639 3.596 1.00 192.95 108 PRO B CA 1
ATOM 3858 C C . PRO B 1 108 ? -17.670 -37.746 2.985 1.00 190.20 108 PRO B C 1
ATOM 3859 O O . PRO B 1 108 ? -18.358 -38.477 3.695 1.00 187.09 108 PRO B O 1
ATOM 3863 N N . SER B 1 109 ? -17.590 -37.858 1.663 1.00 191.87 109 SER B N 1
ATOM 3864 C CA . SER B 1 109 ? -18.311 -38.879 0.921 1.00 190.15 109 SER B CA 1
ATOM 3865 C C . SER B 1 109 ? -17.916 -40.285 1.366 1.00 191.88 109 SER B C 1
ATOM 3866 O O . SER B 1 109 ? -18.712 -41.216 1.264 1.00 189.51 109 SER B O 1
ATOM 3869 N N . ASP B 1 110 ? -16.698 -40.421 1.883 1.00 196.27 110 ASP B N 1
ATOM 3870 C CA . ASP B 1 110 ? -16.228 -41.684 2.429 1.00 198.46 110 ASP B CA 1
ATOM 3871 C C . ASP B 1 110 ? -17.178 -42.188 3.502 1.00 194.04 110 ASP B C 1
ATOM 3872 O O . ASP B 1 110 ? -17.668 -43.323 3.448 1.00 193.23 110 ASP B O 1
ATOM 3877 N N . LEU B 1 111 ? -17.471 -41.314 4.457 1.00 191.46 111 LEU B N 1
ATOM 3878 C CA . LEU B 1 111 ? -18.298 -41.688 5.588 1.00 187.87 111 LEU B CA 1
ATOM 3879 C C . LEU B 1 111 ? -19.752 -41.901 5.180 1.00 182.92 111 LEU B C 1
ATOM 3880 O O . LEU B 1 111 ? -20.424 -42.761 5.738 1.00 181.06 111 LEU B O 1
ATOM 3885 N N . GLN B 1 112 ? -20.230 -41.153 4.188 1.00 181.23 112 GLN B N 1
ATOM 3886 C CA . GLN B 1 112 ? -21.610 -41.312 3.727 1.00 176.88 112 GLN B CA 1
ATOM 3887 C C . GLN B 1 112 ? -21.795 -42.657 3.039 1.00 178.01 112 GLN B C 1
ATOM 3888 O O . GLN B 1 112 ? -22.746 -43.383 3.339 1.00 175.43 112 GLN B O 1
ATOM 3894 N N . GLN B 1 113 ? -20.888 -42.981 2.120 1.00 182.25 113 GLN B N 1
ATOM 3895 C CA . GLN B 1 113 ? -20.902 -44.279 1.451 1.00 184.33 113 GLN B CA 1
ATOM 3896 C C . GLN B 1 113 ? -20.855 -45.388 2.500 1.00 184.93 113 GLN B C 1
ATOM 3897 O O . GLN B 1 113 ? -21.624 -46.368 2.450 1.00 183.83 113 GLN B O 1
ATOM 3903 N N . TYR B 1 114 ? -19.958 -45.203 3.465 1.00 186.99 114 TYR B N 1
ATOM 3904 C CA . TYR B 1 114 ? -19.830 -46.133 4.574 1.00 187.96 114 TYR B CA 1
ATOM 3905 C C . TYR B 1 114 ? -21.153 -46.353 5.313 1.00 183.37 114 TYR B C 1
ATOM 3906 O O . TYR B 1 114 ? -21.574 -47.483 5.467 1.00 183.76 114 TYR B O 1
ATOM 3915 N N . LEU B 1 115 ? -21.802 -45.286 5.773 1.00 179.46 115 LEU B N 1
ATOM 3916 C CA . LEU B 1 115 ? -23.044 -45.409 6.554 1.00 175.43 115 LEU B CA 1
ATOM 3917 C C . LEU B 1 115 ? -24.261 -45.887 5.763 1.00 172.78 115 LEU B C 1
ATOM 3918 O O . LEU B 1 115 ? -25.177 -46.475 6.332 1.00 170.93 115 LEU B O 1
ATOM 3923 N N . VAL B 1 116 ? -24.288 -45.622 4.462 1.00 172.91 116 VAL B N 1
ATOM 3924 C CA . VAL B 1 116 ? -25.338 -46.183 3.622 1.00 171.26 116 VAL B CA 1
ATOM 3925 C C . VAL B 1 116 ? -25.159 -47.705 3.549 1.00 174.42 116 VAL B C 1
ATOM 3926 O O . VAL B 1 116 ? -26.109 -48.455 3.810 1.00 173.07 116 VAL B O 1
ATOM 3930 N N . SER B 1 117 ? -23.947 -48.150 3.198 1.00 178.98 117 SER B N 1
ATOM 3931 C CA . SER B 1 117 ? -23.644 -49.585 3.080 1.00 182.78 117 SER B CA 1
ATOM 3932 C C . SER B 1 117 ? -23.748 -50.334 4.413 1.00 183.18 117 SER B C 1
ATOM 3933 O O . SER B 1 117 ? -24.190 -51.493 4.470 1.00 184.51 117 SER B O 1
ATOM 3936 N N . THR B 1 118 ? -23.310 -49.663 5.471 1.00 182.51 118 THR B N 1
ATOM 3937 C CA . THR B 1 118 ? -23.382 -50.169 6.828 1.00 182.90 118 THR B CA 1
ATOM 3938 C C . THR B 1 118 ? -24.824 -50.341 7.198 1.00 179.14 118 THR B C 1
ATOM 3939 O O . THR B 1 118 ? -25.221 -51.341 7.789 1.00 180.29 118 THR B O 1
ATOM 3943 N N . SER B 1 119 ? -25.620 -49.345 6.824 1.00 174.95 119 SER B N 1
ATOM 3944 C CA . SER B 1 119 ? -27.032 -49.391 7.127 1.00 171.39 119 SER B CA 1
ATOM 3945 C C . SER B 1 119 ? -27.665 -50.568 6.415 1.00 172.59 119 SER B C 1
ATOM 3946 O O . SER B 1 119 ? -28.350 -51.357 7.044 1.00 172.77 119 SER B O 1
ATOM 3949 N N . LEU B 1 120 ? -27.376 -50.728 5.127 1.00 174.04 120 LEU B N 1
ATOM 3950 C CA . LEU B 1 120 ? -27.940 -51.838 4.364 1.00 175.68 120 LEU B CA 1
ATOM 3951 C C . LEU B 1 120 ? -27.643 -53.172 5.031 1.00 179.53 120 LEU B C 1
ATOM 3952 O O . LEU B 1 120 ? -28.555 -53.950 5.331 1.00 179.48 120 LEU B O 1
ATOM 3957 N N . ILE B 1 121 ? -26.365 -53.408 5.300 1.00 183.15 121 ILE B N 1
ATOM 3958 C CA . ILE B 1 121 ? -25.939 -54.647 5.942 1.00 187.42 121 ILE B CA 1
ATOM 3959 C C . ILE B 1 121 ? -26.623 -54.875 7.295 1.00 186.12 121 ILE B C 1
ATOM 3960 O O . ILE B 1 121 ? -27.229 -55.928 7.527 1.00 187.83 121 ILE B O 1
ATOM 3965 N N . VAL B 1 122 ? -26.502 -53.895 8.188 1.00 183.59 122 VAL B N 1
ATOM 3966 C CA . VAL B 1 122 ? -27.034 -53.996 9.546 1.00 182.76 122 VAL B CA 1
ATOM 3967 C C . VAL B 1 122 ? -28.542 -54.245 9.547 1.00 180.14 122 VAL B C 1
ATOM 3968 O O . VAL B 1 122 ? -29.060 -55.060 10.318 1.00 181.68 122 VAL B O 1
ATOM 3972 N N . CYS B 1 123 ? -29.243 -53.538 8.671 1.00 176.53 123 CYS B N 1
ATOM 3973 C CA . CYS B 1 123 ? -30.682 -53.687 8.556 1.00 174.11 123 CYS B CA 1
ATOM 3974 C C . CYS B 1 123 ? -31.060 -55.071 8.060 1.00 177.41 123 CYS B C 1
ATOM 3975 O O . CYS B 1 123 ? -31.981 -55.683 8.588 1.00 177.78 123 CYS B O 1
ATOM 3978 N N . GLY B 1 124 ? -30.326 -55.579 7.074 1.00 180.30 124 GLY B N 1
ATOM 3979 C CA . GLY B 1 124 ? -30.539 -56.944 6.623 1.00 184.29 124 GLY B CA 1
ATOM 3980 C C . GLY B 1 124 ? -30.404 -57.907 7.787 1.00 187.74 124 GLY B C 1
ATOM 3981 O O . GLY B 1 124 ? -31.268 -58.759 8.028 1.00 189.21 124 GLY B O 1
ATOM 3982 N N . LEU B 1 125 ? -29.320 -57.742 8.537 1.00 189.29 125 LEU B N 1
ATOM 3983 C CA . LEU B 1 125 ? -29.031 -58.619 9.664 1.00 193.09 125 LEU B CA 1
ATOM 3984 C C . LEU B 1 125 ? -30.098 -58.601 10.758 1.00 191.42 125 LEU B C 1
ATOM 3985 O O . LEU B 1 125 ? -30.536 -59.654 11.220 1.00 194.68 125 LEU B O 1
ATOM 3990 N N . LEU B 1 126 ? -30.546 -57.417 11.154 1.00 186.74 126 LEU B N 1
ATOM 3991 C CA . LEU B 1 126 ? -31.460 -57.336 12.286 1.00 185.59 126 LEU B CA 1
ATOM 3992 C C . LEU B 1 126 ? -32.909 -57.602 11.873 1.00 184.03 126 LEU B C 1
ATOM 3993 O O . LEU B 1 126 ? -33.742 -58.022 12.691 1.00 184.94 126 LEU B O 1
ATOM 3998 N N . SER B 1 127 ? -33.199 -57.393 10.594 1.00 182.17 127 SER B N 1
ATOM 3999 C CA . SER B 1 127 ? -34.453 -57.869 10.038 1.00 181.88 127 SER B CA 1
ATOM 4000 C C . SER B 1 127 ? -34.445 -59.381 10.152 1.00 187.42 127 SER B C 1
ATOM 4001 O O . SER B 1 127 ? -35.416 -59.977 10.608 1.00 188.78 127 SER B O 1
ATOM 4004 N N . MET B 1 128 ? -33.333 -59.999 9.762 1.00 191.03 128 MET B N 1
ATOM 4005 C CA . MET B 1 128 ? -33.181 -61.438 9.946 1.00 196.92 128 MET B CA 1
ATOM 4006 C C . MET B 1 128 ? -33.372 -61.819 11.411 1.00 198.95 128 MET B C 1
ATOM 4007 O O . MET B 1 128 ? -33.948 -62.864 11.712 1.00 202.76 128 MET B O 1
ATOM 4012 N N . VAL B 1 129 ? -32.906 -60.962 12.316 1.00 196.73 129 VAL B N 1
ATOM 4013 C CA . VAL B 1 129 ? -33.088 -61.201 13.746 1.00 198.60 129 VAL B CA 1
ATOM 4014 C C . VAL B 1 129 ? -34.568 -61.236 14.169 1.00 197.38 129 VAL B C 1
ATOM 4015 O O . VAL B 1 129 ? -34.982 -62.151 14.884 1.00 201.44 129 VAL B O 1
ATOM 4019 N N . GLN B 1 130 ? -35.376 -60.269 13.734 1.00 192.28 130 GLN B N 1
ATOM 4020 C CA . GLN B 1 130 ? -36.779 -60.264 14.180 1.00 191.42 130 GLN B CA 1
ATOM 4021 C C . GLN B 1 130 ? -37.737 -61.062 13.279 1.00 192.96 130 GLN B C 1
ATOM 4022 O O . GLN B 1 130 ? -38.885 -61.295 13.654 1.00 193.56 130 GLN B O 1
ATOM 4028 N N . ILE B 1 131 ? -37.285 -61.497 12.107 1.00 194.06 131 ILE B N 1
ATOM 4029 C CA . ILE B 1 131 ? -38.148 -62.328 11.269 1.00 196.29 131 ILE B CA 1
ATOM 4030 C C . ILE B 1 131 ? -38.289 -63.692 11.955 1.00 202.63 131 ILE B C 1
ATOM 4031 O O . ILE B 1 131 ? -39.238 -64.442 11.708 1.00 205.30 131 ILE B O 1
ATOM 4036 N N . THR B 1 132 ? -37.359 -63.988 12.859 1.00 205.32 132 THR B N 1
ATOM 4037 C CA . THR B 1 132 ? -37.366 -65.262 13.570 1.00 211.80 132 THR B CA 1
ATOM 4038 C C . THR B 1 132 ? -37.416 -65.064 15.083 1.00 212.49 132 THR B C 1
ATOM 4039 O O . THR B 1 132 ? -37.045 -64.005 15.597 1.00 208.55 132 THR B O 1
ATOM 4043 N N . SER B 1 145 ? -40.234 -61.564 16.818 1.00 198.07 145 SER B N 1
ATOM 4044 C CA . SER B 1 145 ? -41.444 -61.999 16.126 1.00 198.63 145 SER B CA 1
ATOM 4045 C C . SER B 1 145 ? -41.184 -63.185 15.204 1.00 202.59 145 SER B C 1
ATOM 4046 O O . SER B 1 145 ? -40.037 -63.507 14.894 1.00 203.93 145 SER B O 1
ATOM 4049 N N . GLY B 1 146 ? -42.258 -63.836 14.772 1.00 204.86 146 GLY B N 1
ATOM 4050 C CA . GLY B 1 146 ? -42.144 -64.992 13.904 1.00 209.19 146 GLY B CA 1
ATOM 4051 C C . GLY B 1 146 ? -42.854 -64.810 12.578 1.00 206.91 146 GLY B C 1
ATOM 4052 O O . GLY B 1 146 ? -43.172 -65.782 11.900 1.00 210.95 146 GLY B O 1
ATOM 4053 N N . VAL B 1 147 ? -43.091 -63.560 12.201 1.00 200.78 147 VAL B N 1
ATOM 4054 C CA . VAL B 1 147 ? -43.786 -63.254 10.959 1.00 198.37 147 VAL B CA 1
ATOM 4055 C C . VAL B 1 147 ? -43.026 -62.097 10.331 1.00 192.82 147 VAL B C 1
ATOM 4056 O O . VAL B 1 147 ? -42.262 -61.443 11.034 1.00 190.63 147 VAL B O 1
ATOM 4060 N N . LEU B 1 148 ? -43.226 -61.842 9.035 1.00 190.95 148 LEU B N 1
ATOM 4061 C CA . LEU B 1 148 ? -42.469 -60.814 8.308 1.00 186.43 148 LEU B CA 1
ATOM 4062 C C . LEU B 1 148 ? -42.315 -59.518 9.088 1.00 181.60 148 LEU B C 1
ATOM 4063 O O . LEU B 1 148 ? -43.145 -58.621 8.996 1.00 177.92 148 LEU B O 1
ATOM 4068 N N . SER B 1 149 ? -41.208 -59.413 9.812 1.00 181.92 149 SER B N 1
ATOM 4069 C CA . SER B 1 149 ? -40.942 -58.267 10.665 1.00 178.19 149 SER B CA 1
ATOM 4070 C C . SER B 1 149 ? -39.730 -57.537 10.147 1.00 175.83 149 SER B C 1
ATOM 4071 O O . SER B 1 149 ? -38.627 -57.693 10.663 1.00 177.42 149 SER B O 1
ATOM 4074 N N . VAL B 1 150 ? -39.954 -56.735 9.116 1.00 172.35 150 VAL B N 1
ATOM 4075 C CA . VAL B 1 150 ? -38.902 -55.960 8.481 1.00 170.21 150 VAL B CA 1
ATOM 4076 C C . VAL B 1 150 ? -38.448 -54.827 9.399 1.00 167.25 150 VAL B C 1
ATOM 4077 O O . VAL B 1 150 ? -39.267 -54.075 9.919 1.00 164.52 150 VAL B O 1
ATOM 4081 N N . MET B 1 151 ? -37.140 -54.702 9.590 1.00 168.15 151 MET B N 1
ATOM 4082 C CA . MET B 1 151 ? -36.599 -53.666 10.458 1.00 165.99 151 MET B CA 1
ATOM 4083 C C . MET B 1 151 ? -35.723 -52.707 9.658 1.00 163.87 151 MET B C 1
ATOM 4084 O O . MET B 1 151 ? -35.113 -53.088 8.664 1.00 165.39 151 MET B O 1
ATOM 4089 N N . GLY B 1 152 ? -35.702 -51.447 10.075 1.00 161.37 152 GLY B N 1
ATOM 4090 C CA . GLY B 1 152 ? -34.899 -50.444 9.403 1.00 159.62 152 GLY B CA 1
ATOM 4091 C C . GLY B 1 152 ? -34.818 -49.174 10.224 1.00 157.08 152 GLY B C 1
ATOM 4092 O O . GLY B 1 152 ? -35.557 -49.015 11.181 1.00 156.23 152 GLY B O 1
ATOM 4093 N N . VAL B 1 153 ? -33.900 -48.283 9.866 1.00 158.93 153 VAL B N 1
ATOM 4094 C CA . VAL B 1 153 ? -33.635 -47.075 10.646 1.00 157.25 153 VAL B CA 1
ATOM 4095 C C . VAL B 1 153 ? -34.873 -46.174 10.803 1.00 153.76 153 VAL B C 1
ATOM 4096 O O . VAL B 1 153 ? -35.575 -45.889 9.831 1.00 151.79 153 VAL B O 1
ATOM 4100 N N . SER B 1 154 ? -35.122 -45.720 12.030 1.00 155.19 154 SER B N 1
ATOM 4101 C CA . SER B 1 154 ? -36.290 -44.897 12.341 1.00 152.45 154 SER B CA 1
ATOM 4102 C C . SER B 1 154 ? -36.077 -43.450 11.894 1.00 150.14 154 SER B C 1
ATOM 4103 O O . SER B 1 154 ? -34.938 -43.004 11.758 1.00 151.03 154 SER B O 1
ATOM 4106 N N . PHE B 1 155 ? -37.164 -42.719 11.654 1.00 147.43 155 PHE B N 1
ATOM 4107 C CA . PHE B 1 155 ? -37.056 -41.322 11.228 1.00 145.52 155 PHE B CA 1
ATOM 4108 C C . PHE B 1 155 ? -37.190 -40.337 12.390 1.00 145.10 155 PHE B C 1
ATOM 4109 O O . PHE B 1 155 ? -37.037 -39.136 12.197 1.00 144.02 155 PHE B O 1
ATOM 4117 N N . SER B 1 156 ? -37.510 -40.837 13.581 1.00 146.51 156 SER B N 1
ATOM 4118 C CA . SER B 1 156 ? -37.687 -39.979 14.755 1.00 146.63 156 SER B CA 1
ATOM 4119 C C . SER B 1 156 ? -36.351 -39.444 15.247 1.00 148.32 156 SER B C 1
ATOM 4120 O O . SER B 1 156 ? -36.237 -38.299 15.746 1.00 148.16 156 SER B O 1
ATOM 4123 N N . ILE B 1 157 ? -35.332 -40.281 15.096 1.00 145.12 157 ILE B N 1
ATOM 4124 C CA . ILE B 1 157 ? -34.020 -39.953 15.606 1.00 147.36 157 ILE B CA 1
ATOM 4125 C C . ILE B 1 157 ? -33.487 -38.731 14.865 1.00 146.44 157 ILE B C 1
ATOM 4126 O O . ILE B 1 157 ? -32.762 -37.935 15.442 1.00 147.81 157 ILE B O 1
ATOM 4131 N N . ILE B 1 158 ? -33.920 -38.531 13.625 1.00 144.39 158 ILE B N 1
ATOM 4132 C CA . ILE B 1 158 ? -33.504 -37.359 12.865 1.00 143.77 158 ILE B CA 1
ATOM 4133 C C . ILE B 1 158 ? -34.023 -36.081 13.513 1.00 142.86 158 ILE B C 1
ATOM 4134 O O . ILE B 1 158 ? -33.254 -35.174 13.827 1.00 144.26 158 ILE B O 1
ATOM 4139 N N . SER B 1 159 ? -35.335 -36.027 13.719 1.00 145.80 159 SER B N 1
ATOM 4140 C CA . SER B 1 159 ? -35.989 -34.889 14.361 1.00 145.12 159 SER B CA 1
ATOM 4141 C C . SER B 1 159 ? -35.357 -34.579 15.719 1.00 147.50 159 SER B C 1
ATOM 4142 O O . SER B 1 159 ? -35.273 -33.413 16.104 1.00 148.03 159 SER B O 1
ATOM 4145 N N . VAL B 1 160 ? -34.962 -35.607 16.469 1.00 146.28 160 VAL B N 1
ATOM 4146 C CA . VAL B 1 160 ? -34.213 -35.340 17.707 1.00 149.07 160 VAL B CA 1
ATOM 4147 C C . VAL B 1 160 ? -32.808 -34.746 17.448 1.00 151.01 160 VAL B C 1
ATOM 4148 O O . VAL B 1 160 ? -32.407 -33.728 18.047 1.00 152.55 160 VAL B O 1
ATOM 4152 N N . ALA B 1 161 ? -32.067 -35.391 16.554 1.00 150.01 161 ALA B N 1
ATOM 4153 C CA . ALA B 1 161 ? -30.693 -35.011 16.257 1.00 152.35 161 ALA B CA 1
ATOM 4154 C C . ALA B 1 161 ? -30.557 -33.619 15.644 1.00 151.95 161 ALA B C 1
ATOM 4155 O O . ALA B 1 161 ? -29.483 -33.034 15.686 1.00 154.49 161 ALA B O 1
ATOM 4157 N N . SER B 1 162 ? -31.625 -33.084 15.068 1.00 149.59 162 SER B N 1
ATOM 4158 C CA . SER B 1 162 ? -31.538 -31.736 14.521 1.00 149.57 162 SER B CA 1
ATOM 4159 C C . SER B 1 162 ? -31.264 -30.763 15.653 1.00 151.71 162 SER B C 1
ATOM 4160 O O . SER B 1 162 ? -30.279 -30.023 15.630 1.00 154.27 162 SER B O 1
ATOM 4163 N N . GLY B 1 163 ? -32.132 -30.793 16.658 1.00 152.10 163 GLY B N 1
ATOM 4164 C CA . GLY B 1 163 ? -31.998 -29.926 17.810 1.00 154.35 163 GLY B CA 1
ATOM 4165 C C . GLY B 1 163 ? -30.741 -30.256 18.582 1.00 157.87 163 GLY B C 1
ATOM 4166 O O . GLY B 1 163 ? -30.029 -29.351 19.055 1.00 160.72 163 GLY B O 1
ATOM 4167 N N . ALA B 1 164 ? -30.458 -31.552 18.701 1.00 155.95 164 ALA B N 1
ATOM 4168 C CA . ALA B 1 164 ? -29.241 -31.981 19.379 1.00 159.51 164 ALA B CA 1
ATOM 4169 C C . ALA B 1 164 ? -28.024 -31.302 18.764 1.00 161.77 164 ALA B C 1
ATOM 4170 O O . ALA B 1 164 ? -27.350 -30.523 19.426 1.00 164.86 164 ALA B O 1
ATOM 4172 N N . PHE B 1 165 ? -27.793 -31.557 17.480 1.00 160.51 165 PHE B N 1
ATOM 4173 C CA . PHE B 1 165 ? -26.640 -31.013 16.770 1.00 162.94 165 PHE B CA 1
ATOM 4174 C C . PHE B 1 165 ? -26.601 -29.506 16.791 1.00 164.08 165 PHE B C 1
ATOM 4175 O O . PHE B 1 165 ? -25.537 -28.917 16.925 1.00 167.70 165 PHE B O 1
ATOM 4183 N N . ASN B 1 166 ? -27.758 -28.880 16.635 1.00 161.33 166 ASN B N 1
ATOM 4184 C CA . ASN B 1 166 ? -27.805 -27.432 16.675 1.00 162.63 166 ASN B CA 1
ATOM 4185 C C . ASN B 1 166 ? -27.278 -26.897 18.005 1.00 166.23 166 ASN B C 1
ATOM 4186 O O . ASN B 1 166 ? -26.555 -25.897 18.043 1.00 169.48 166 ASN B O 1
ATOM 4191 N N . GLN B 1 167 ? -27.650 -27.549 19.100 1.00 166.06 167 GLN B N 1
ATOM 4192 C CA . GLN B 1 167 ? -27.119 -27.136 20.396 1.00 169.89 167 GLN B CA 1
ATOM 4193 C C . GLN B 1 167 ? -25.640 -27.518 20.590 1.00 173.81 167 GLN B C 1
ATOM 4194 O O . GLN B 1 167 ? -24.894 -26.808 21.269 1.00 177.88 167 GLN B O 1
ATOM 4200 N N . MET B 1 168 ? -25.222 -28.639 20.005 1.00 172.95 168 MET B N 1
ATOM 4201 C CA . MET B 1 168 ? -23.824 -29.065 20.081 1.00 176.78 168 MET B CA 1
ATOM 4202 C C . MET B 1 168 ? -22.940 -28.058 19.348 1.00 179.44 168 MET B C 1
ATOM 4203 O O . MET B 1 168 ? -21.805 -27.821 19.737 1.00 183.92 168 MET B O 1
ATOM 4208 N N . TYR B 1 169 ? -23.472 -27.465 18.286 1.00 177.01 169 TYR B N 1
ATOM 4209 C CA . TYR B 1 169 ? -22.756 -26.446 17.533 1.00 179.64 169 TYR B CA 1
ATOM 4210 C C . TYR B 1 169 ? -22.917 -25.079 18.166 1.00 181.78 169 TYR B C 1
ATOM 4211 O O . TYR B 1 169 ? -22.143 -24.169 17.893 1.00 185.46 169 TYR B O 1
ATOM 4220 N N . SER B 1 170 ? -23.924 -24.933 19.016 1.00 179.89 170 SER B N 1
ATOM 4221 C CA . SER B 1 170 ? -24.155 -23.647 19.657 1.00 182.12 170 SER B CA 1
ATOM 4222 C C . SER B 1 170 ? -23.351 -23.521 20.944 1.00 186.84 170 SER B C 1
ATOM 4223 O O . SER B 1 170 ? -22.375 -22.777 21.007 1.00 191.43 170 SER B O 1
ATOM 4226 N N . ASN B 1 171 ? -23.773 -24.248 21.972 1.00 186.04 171 ASN B N 1
ATOM 4227 C CA . ASN B 1 171 ? -23.109 -24.200 23.270 1.00 190.57 171 ASN B CA 1
ATOM 4228 C C . ASN B 1 171 ? -22.282 -25.448 23.502 1.00 191.74 171 ASN B C 1
ATOM 4229 O O . ASN B 1 171 ? -21.566 -25.549 24.497 1.00 195.90 171 ASN B O 1
ATOM 4234 N N . GLY B 1 172 ? -22.402 -26.405 22.590 1.00 188.32 172 GLY B N 1
ATOM 4235 C CA . GLY B 1 172 ? -21.697 -27.665 22.716 1.00 189.28 172 GLY B CA 1
ATOM 4236 C C . GLY B 1 172 ? -20.232 -27.522 22.345 1.00 193.71 172 GLY B C 1
ATOM 4237 O O . GLY B 1 172 ? -19.681 -26.416 22.351 1.00 197.07 172 GLY B O 1
ATOM 4238 N N . PHE B 1 173 ? -19.589 -28.648 22.054 1.00 194.20 173 PHE B N 1
ATOM 4239 C CA . PHE B 1 173 ? -18.157 -28.657 21.774 1.00 198.91 173 PHE B CA 1
ATOM 4240 C C . PHE B 1 173 ? -17.767 -28.451 20.307 1.00 198.38 173 PHE B C 1
ATOM 4241 O O . PHE B 1 173 ? -16.652 -28.020 20.007 1.00 202.79 173 PHE B O 1
ATOM 4249 N N . CYS B 1 174 ? -18.684 -28.767 19.403 1.00 193.37 174 CYS B N 1
ATOM 4250 C CA . CYS B 1 174 ? -18.416 -28.721 17.966 1.00 192.68 174 CYS B CA 1
ATOM 4251 C C . CYS B 1 174 ? -18.114 -27.310 17.454 1.00 194.94 174 CYS B C 1
ATOM 4252 O O . CYS B 1 174 ? -18.441 -26.328 18.101 1.00 195.71 174 CYS B O 1
ATOM 4255 N N . GLN B 1 175 ? -17.472 -27.215 16.296 1.00 196.46 175 GLN B N 1
ATOM 4256 C CA . GLN B 1 175 ? -16.959 -25.933 15.808 1.00 199.92 175 GLN B CA 1
ATOM 4257 C C . GLN B 1 175 ? -17.569 -25.433 14.496 1.00 197.31 175 GLN B C 1
ATOM 4258 O O . GLN B 1 175 ? -18.137 -26.205 13.747 1.00 193.46 175 GLN B O 1
ATOM 4264 N N . LEU B 1 176 ? -17.419 -24.132 14.229 1.00 199.93 176 LEU B N 1
ATOM 4265 C CA . LEU B 1 176 ? -17.984 -23.468 13.037 1.00 198.24 176 LEU B CA 1
ATOM 4266 C C . LEU B 1 176 ? -16.991 -22.631 12.204 1.00 203.64 176 LEU B C 1
ATOM 4267 O O . LEU B 1 176 ? -15.964 -22.207 12.701 1.00 209.04 176 LEU B O 1
ATOM 4272 N N . ASP B 1 177 ? -17.297 -22.430 10.922 1.00 202.49 177 ASP B N 1
ATOM 4273 C CA . ASP B 1 177 ? -16.502 -21.568 10.031 1.00 207.63 177 ASP B CA 1
ATOM 4274 C C . ASP B 1 177 ? -17.337 -20.704 9.088 1.00 206.03 177 ASP B C 1
ATOM 4275 O O . ASP B 1 177 ? -18.466 -21.054 8.749 1.00 200.55 177 ASP B O 1
ATOM 4280 N N . GLU B 1 178 ? -16.762 -19.566 8.693 1.00 211.26 178 GLU B N 1
ATOM 4281 C CA . GLU B 1 178 ? -17.354 -18.606 7.747 1.00 211.33 178 GLU B CA 1
ATOM 4282 C C . GLU B 1 178 ? -18.840 -18.256 7.939 1.00 205.88 178 GLU B C 1
ATOM 4283 O O . GLU B 1 178 ? -19.606 -18.277 6.966 1.00 202.97 178 GLU B O 1
ATOM 4289 N N . ALA B 1 179 ? -19.244 -17.967 9.177 1.00 204.77 179 ALA B N 1
ATOM 4290 C CA . ALA B 1 179 ? -20.630 -17.593 9.497 1.00 200.21 179 ALA B CA 1
ATOM 4291 C C . ALA B 1 179 ? -21.662 -18.709 9.282 1.00 193.40 179 ALA B C 1
ATOM 4292 O O . ALA B 1 179 ? -22.636 -18.804 10.032 1.00 189.62 179 ALA B O 1
ATOM 4294 N N . GLY B 1 180 ? -21.462 -19.555 8.277 1.00 192.19 180 GLY B N 1
ATOM 4295 C CA . GLY B 1 180 ? -22.438 -20.592 7.991 1.00 186.26 180 GLY B CA 1
ATOM 4296 C C . GLY B 1 180 ? -21.928 -22.016 8.059 1.00 185.15 180 GLY B C 1
ATOM 4297 O O . GLY B 1 180 ? -22.556 -22.881 8.665 1.00 181.15 180 GLY B O 1
ATOM 4298 N N . ASN B 1 181 ? -20.773 -22.252 7.450 1.00 189.14 181 ASN B N 1
ATOM 4299 C CA . ASN B 1 181 ? -20.289 -23.605 7.212 1.00 188.53 181 ASN B CA 1
ATOM 4300 C C . ASN B 1 181 ? -19.852 -24.319 8.497 1.00 188.69 181 ASN B C 1
ATOM 4301 O O . ASN B 1 181 ? -18.960 -23.844 9.212 1.00 192.95 181 ASN B O 1
ATOM 4306 N N . ARG B 1 182 ? -20.503 -25.438 8.807 1.00 184.37 182 ARG B N 1
ATOM 4307 C CA . ARG B 1 182 ? -20.130 -26.232 9.978 1.00 184.61 182 ARG B CA 1
ATOM 4308 C C . ARG B 1 182 ? -19.060 -27.278 9.710 1.00 187.29 182 ARG B C 1
ATOM 4309 O O . ARG B 1 182 ? -19.111 -27.983 8.703 1.00 186.29 182 ARG B O 1
ATOM 4317 N N . LEU B 1 183 ? -18.114 -27.400 10.636 1.00 190.92 183 LEU B N 1
ATOM 4318 C CA . LEU B 1 183 ? -17.116 -28.457 10.577 1.00 193.66 183 LEU B CA 1
ATOM 4319 C C . LEU B 1 183 ? -17.685 -29.799 11.012 1.00 190.02 183 LEU B C 1
ATOM 4320 O O . LEU B 1 183 ? -18.332 -29.879 12.055 1.00 187.65 183 LEU B O 1
ATOM 4325 N N . PRO B 1 184 ? -17.377 -30.869 10.262 1.00 190.25 184 PRO B N 1
ATOM 4326 C CA . PRO B 1 184 ? -17.837 -32.206 10.637 1.00 187.54 184 PRO B CA 1
ATOM 4327 C C . PRO B 1 184 ? -17.385 -32.540 12.050 1.00 189.42 184 PRO B C 1
ATOM 4328 O O . PRO B 1 184 ? -16.264 -32.205 12.422 1.00 194.22 184 PRO B O 1
ATOM 4332 N N . CYS B 1 185 ? -18.270 -33.120 12.849 1.00 186.00 185 CYS B N 1
ATOM 4333 C CA . CYS B 1 185 ? -17.974 -33.332 14.258 1.00 187.76 185 CYS B CA 1
ATOM 4334 C C . CYS B 1 185 ? -18.454 -34.707 14.702 1.00 185.82 185 CYS B C 1
ATOM 4335 O O . CYS B 1 185 ? -19.537 -34.837 15.257 1.00 182.28 185 CYS B O 1
ATOM 4338 N N . PRO B 1 186 ? -17.632 -35.737 14.473 1.00 188.61 186 PRO B N 1
ATOM 4339 C CA . PRO B 1 186 ? -17.996 -37.134 14.714 1.00 187.46 186 PRO B CA 1
ATOM 4340 C C . PRO B 1 186 ? -18.247 -37.447 16.184 1.00 187.73 186 PRO B C 1
ATOM 4341 O O . PRO B 1 186 ? -18.923 -38.430 16.477 1.00 185.85 186 PRO B O 1
ATOM 4345 N N . GLU B 1 187 ? -17.693 -36.651 17.093 1.00 190.51 187 GLU B N 1
ATOM 4346 C CA . GLU B 1 187 ? -17.903 -36.891 18.516 1.00 191.30 187 GLU B CA 1
ATOM 4347 C C . GLU B 1 187 ? -19.377 -36.721 18.880 1.00 186.51 187 GLU B C 1
ATOM 4348 O O . GLU B 1 187 ? -19.852 -37.310 19.852 1.00 186.29 187 GLU B O 1
ATOM 4354 N N . ALA B 1 188 ? -20.091 -35.922 18.085 1.00 183.05 188 ALA B N 1
ATOM 4355 C CA . ALA B 1 188 ? -21.542 -35.740 18.224 1.00 178.42 188 ALA B CA 1
ATOM 4356 C C . ALA B 1 188 ? -22.300 -37.017 17.882 1.00 175.78 188 ALA B C 1
ATOM 4357 O O . ALA B 1 188 ? -23.221 -37.421 18.590 1.00 173.99 188 ALA B O 1
ATOM 4359 N N . TYR B 1 189 ? -21.905 -37.635 16.776 1.00 175.94 189 TYR B N 1
ATOM 4360 C CA . TYR B 1 189 ? -22.456 -38.906 16.348 1.00 174.30 189 TYR B CA 1
ATOM 4361 C C . TYR B 1 189 ? -22.152 -39.975 17.383 1.00 176.95 189 TYR B C 1
ATOM 4362 O O . TYR B 1 189 ? -23.003 -40.797 17.706 1.00 175.37 189 TYR B O 1
ATOM 4371 N N . GLY B 1 190 ? -20.932 -39.944 17.908 1.00 181.35 190 GLY B N 1
ATOM 4372 C CA . GLY B 1 190 ? -20.524 -40.866 18.950 1.00 184.58 190 GLY B CA 1
ATOM 4373 C C . GLY B 1 190 ? -21.356 -40.706 20.204 1.00 183.60 190 GLY B C 1
ATOM 4374 O O . GLY B 1 190 ? -21.736 -41.688 20.842 1.00 184.24 190 GLY B O 1
ATOM 4375 N N . ALA B 1 191 ? -21.677 -39.462 20.534 1.00 182.30 191 ALA B N 1
ATOM 4376 C CA . ALA B 1 191 ? -22.529 -39.189 21.679 1.00 181.46 191 ALA B CA 1
ATOM 4377 C C . ALA B 1 191 ? -23.910 -39.749 21.407 1.00 177.41 191 ALA B C 1
ATOM 4378 O O . ALA B 1 191 ? -24.505 -40.406 22.259 1.00 177.79 191 ALA B O 1
ATOM 4380 N N . LEU B 1 192 ? -24.387 -39.508 20.193 1.00 173.97 192 LEU B N 1
ATOM 4381 C CA . LEU B 1 192 ? -25.681 -39.995 19.742 1.00 170.20 192 LEU B CA 1
ATOM 4382 C C . LEU B 1 192 ? -25.813 -41.506 19.897 1.00 171.38 192 LEU B C 1
ATOM 4383 O O . LEU B 1 192 ? -26.825 -42.006 20.400 1.00 170.23 192 LEU B O 1
ATOM 4388 N N . ILE B 1 193 ? -24.785 -42.224 19.460 1.00 174.07 193 ILE B N 1
ATOM 4389 C CA . ILE B 1 193 ? -24.799 -43.677 19.487 1.00 175.74 193 ILE B CA 1
ATOM 4390 C C . ILE B 1 193 ? -24.649 -44.200 20.910 1.00 179.04 193 ILE B C 1
ATOM 4391 O O . ILE B 1 193 ? -25.261 -45.198 21.278 1.00 179.52 193 ILE B O 1
ATOM 4396 N N . GLY B 1 194 ? -23.841 -43.519 21.714 1.00 181.66 194 GLY B N 1
ATOM 4397 C CA . GLY B 1 194 ? -23.653 -43.935 23.091 1.00 185.22 194 GLY B CA 1
ATOM 4398 C C . GLY B 1 194 ? -24.945 -43.802 23.866 1.00 183.29 194 GLY B C 1
ATOM 4399 O O . GLY B 1 194 ? -25.359 -44.710 24.590 1.00 185.05 194 GLY B O 1
ATOM 4400 N N . THR B 1 195 ? -25.583 -42.653 23.696 1.00 180.00 195 THR B N 1
ATOM 4401 C CA . THR B 1 195 ? -26.844 -42.343 24.351 1.00 178.09 195 THR B CA 1
ATOM 4402 C C . THR B 1 195 ? -27.986 -43.253 23.893 1.00 175.69 195 THR B C 1
ATOM 4403 O O . THR B 1 195 ? -28.797 -43.715 24.703 1.00 176.43 195 THR B O 1
ATOM 4407 N N . SER B 1 196 ? -28.052 -43.498 22.589 1.00 173.19 196 SER B N 1
ATOM 4408 C CA . SER B 1 196 ? -29.102 -44.338 22.033 1.00 171.12 196 SER B CA 1
ATOM 4409 C C . SER B 1 196 ? -28.916 -45.798 22.453 1.00 174.56 196 SER B C 1
ATOM 4410 O O . SER B 1 196 ? -29.889 -46.487 22.759 1.00 174.52 196 SER B O 1
ATOM 4413 N N . ALA B 1 197 ? -27.667 -46.264 22.452 1.00 177.88 197 ALA B N 1
ATOM 4414 C CA . ALA B 1 197 ? -27.327 -47.595 22.955 1.00 181.97 197 ALA B CA 1
ATOM 4415 C C . ALA B 1 197 ? -27.709 -47.709 24.428 1.00 184.50 197 ALA B C 1
ATOM 4416 O O . ALA B 1 197 ? -28.157 -48.760 24.890 1.00 186.75 197 ALA B O 1
ATOM 4418 N N . CYS B 1 198 ? -27.476 -46.628 25.165 1.00 184.66 198 CYS B N 1
ATOM 4419 C CA . CYS B 1 198 ? -27.911 -46.516 26.552 1.00 186.92 198 CYS B CA 1
ATOM 4420 C C . CYS B 1 198 ? -29.413 -46.704 26.738 1.00 184.90 198 CYS B C 1
ATOM 4421 O O . CYS B 1 198 ? -29.843 -47.525 27.549 1.00 187.81 198 CYS B O 1
ATOM 4424 N N . CYS B 1 199 ? -30.204 -45.940 25.986 1.00 180.28 199 CYS B N 1
ATOM 4425 C CA . CYS B 1 199 ? -31.652 -45.888 26.199 1.00 178.38 199 CYS B CA 1
ATOM 4426 C C . CYS B 1 199 ? -32.447 -46.975 25.478 1.00 177.38 199 CYS B C 1
ATOM 4427 O O . CYS B 1 199 ? -33.634 -47.169 25.751 1.00 176.85 199 CYS B O 1
ATOM 4430 N N . ALA B 1 200 ? -31.801 -47.688 24.563 1.00 177.53 200 ALA B N 1
ATOM 4431 C CA . ALA B 1 200 ? -32.429 -48.850 23.949 1.00 177.64 200 ALA B CA 1
ATOM 4432 C C . ALA B 1 200 ? -32.737 -49.867 25.032 1.00 182.03 200 ALA B C 1
ATOM 4433 O O . ALA B 1 200 ? -33.740 -50.572 24.982 1.00 182.34 200 ALA B O 1
ATOM 4435 N N . LEU B 1 201 ? -31.855 -49.912 26.022 1.00 185.79 201 LEU B N 1
ATOM 4436 C CA . LEU B 1 201 ? -32.012 -50.763 27.189 1.00 190.64 201 LEU B CA 1
ATOM 4437 C C . LEU B 1 201 ? -33.166 -50.252 28.042 1.00 190.27 201 LEU B C 1
ATOM 4438 O O . LEU B 1 201 ? -33.983 -51.026 28.555 1.00 192.72 201 LEU B O 1
ATOM 4443 N N . VAL B 1 202 ? -33.226 -48.930 28.166 1.00 187.49 202 VAL B N 1
ATOM 4444 C CA . VAL B 1 202 ? -34.322 -48.255 28.840 1.00 186.72 202 VAL B CA 1
ATOM 4445 C C . VAL B 1 202 ? -35.657 -48.696 28.237 1.00 184.59 202 VAL B C 1
ATOM 4446 O O . VAL B 1 202 ? -36.648 -48.852 28.953 1.00 186.22 202 VAL B O 1
ATOM 4450 N N . GLU B 1 203 ? -35.684 -48.923 26.926 1.00 181.38 203 GLU B N 1
ATOM 4451 C CA . GLU B 1 203 ? -36.920 -49.394 26.307 1.00 179.74 203 GLU B CA 1
ATOM 4452 C C . GLU B 1 203 ? -37.144 -50.903 26.388 1.00 183.52 203 GLU B C 1
ATOM 4453 O O . GLU B 1 203 ? -38.274 -51.334 26.609 1.00 184.53 203 GLU B O 1
ATOM 4459 N N . ILE B 1 204 ? -36.100 -51.709 26.203 1.00 185.96 204 ILE B N 1
ATOM 4460 C CA . ILE B 1 204 ? -36.272 -53.161 26.279 1.00 190.06 204 ILE B CA 1
ATOM 4461 C C . ILE B 1 204 ? -36.747 -53.558 27.668 1.00 194.70 204 ILE B C 1
ATOM 4462 O O . ILE B 1 204 ? -37.488 -54.529 27.820 1.00 197.63 204 ILE B O 1
ATOM 4467 N N . LEU B 1 205 ? -36.329 -52.801 28.680 1.00 195.75 205 LEU B N 1
ATOM 4468 C CA . LEU B 1 205 ? -36.727 -53.109 30.045 1.00 200.57 205 LEU B CA 1
ATOM 4469 C C . LEU B 1 205 ? -38.140 -52.598 30.319 1.00 199.19 205 LEU B C 1
ATOM 4470 O O . LEU B 1 205 ? -38.798 -53.026 31.267 1.00 203.30 205 LEU B O 1
ATOM 4475 N N . LEU B 1 206 ? -38.603 -51.683 29.476 1.00 193.73 206 LEU B N 1
ATOM 4476 C CA . LEU B 1 206 ? -40.000 -51.269 29.488 1.00 192.14 206 LEU B CA 1
ATOM 4477 C C . LEU B 1 206 ? -40.774 -51.913 28.334 1.00 190.15 206 LEU B C 1
ATOM 4478 O O . LEU B 1 206 ? -41.900 -51.512 28.027 1.00 187.96 206 LEU B O 1
ATOM 4483 N N . ALA B 1 207 ? -40.157 -52.901 27.690 1.00 191.22 207 ALA B N 1
ATOM 4484 C CA . ALA B 1 207 ? -40.820 -53.663 26.636 1.00 190.33 207 ALA B CA 1
ATOM 4485 C C . ALA B 1 207 ? -41.574 -54.847 27.215 1.00 195.63 207 ALA B C 1
ATOM 4486 O O . ALA B 1 207 ? -42.403 -55.457 26.540 1.00 195.72 207 ALA B O 1
ATOM 4488 N N . PHE B 1 208 ? -41.288 -55.158 28.475 1.00 200.42 208 PHE B N 1
ATOM 4489 C CA . PHE B 1 208 ? -41.843 -56.343 29.123 1.00 206.46 208 PHE B CA 1
ATOM 4490 C C . PHE B 1 208 ? -43.248 -56.153 29.691 1.00 207.83 208 PHE B C 1
ATOM 4491 O O . PHE B 1 208 ? -43.473 -55.344 30.591 1.00 208.13 208 PHE B O 1
ATOM 4499 N N . VAL B 1 209 ? -44.186 -56.900 29.117 1.00 208.91 209 VAL B N 1
ATOM 4500 C CA . VAL B 1 209 ? -45.574 -56.987 29.579 1.00 211.37 209 VAL B CA 1
ATOM 4501 C C . VAL B 1 209 ? -46.271 -55.633 29.816 1.00 207.75 209 VAL B C 1
ATOM 4502 O O . VAL B 1 209 ? -46.705 -55.343 30.931 1.00 210.86 209 VAL B O 1
ATOM 4506 N N . PRO B 1 210 ? -46.347 -54.776 28.786 1.00 201.48 210 PRO B N 1
ATOM 4507 C CA . PRO B 1 210 ? -47.304 -53.691 28.997 1.00 199.22 210 PRO B CA 1
ATOM 4508 C C . PRO B 1 210 ? -48.271 -53.437 27.824 1.00 195.37 210 PRO B C 1
ATOM 4509 O O . PRO B 1 210 ? -48.619 -52.280 27.601 1.00 191.35 210 PRO B O 1
ATOM 4513 N N . PRO B 1 211 ? -48.730 -54.493 27.122 1.00 197.04 211 PRO B N 1
ATOM 4514 C CA . PRO B 1 211 ? -49.293 -54.359 25.767 1.00 193.07 211 PRO B CA 1
ATOM 4515 C C . PRO B 1 211 ? -50.406 -53.317 25.594 1.00 190.20 211 PRO B C 1
ATOM 4516 O O . PRO B 1 211 ? -50.146 -52.228 25.074 1.00 185.06 211 PRO B O 1
ATOM 4520 N N . LYS B 1 212 ? -51.625 -53.658 26.001 1.00 193.83 212 LYS B N 1
ATOM 4521 C CA . LYS B 1 212 ? -52.772 -52.771 25.836 1.00 191.88 212 LYS B CA 1
ATOM 4522 C C . LYS B 1 212 ? -52.650 -51.519 26.707 1.00 190.47 212 LYS B C 1
ATOM 4523 O O . LYS B 1 212 ? -53.296 -50.497 26.447 1.00 187.51 212 LYS B O 1
ATOM 4529 N N . VAL B 1 213 ? -51.815 -51.609 27.738 1.00 192.94 213 VAL B N 1
ATOM 4530 C CA . VAL B 1 213 ? -51.585 -50.491 28.648 1.00 192.36 213 VAL B CA 1
ATOM 4531 C C . VAL B 1 213 ? -51.042 -49.296 27.876 1.00 185.97 213 VAL B C 1
ATOM 4532 O O . VAL B 1 213 ? -51.535 -48.174 28.010 1.00 184.04 213 VAL B O 1
ATOM 4536 N N . ILE B 1 214 ? -50.023 -49.553 27.061 1.00 183.12 214 ILE B N 1
ATOM 4537 C CA . ILE B 1 214 ? -49.437 -48.520 26.219 1.00 177.43 214 ILE B CA 1
ATOM 4538 C C . ILE B 1 214 ? -50.462 -47.965 25.239 1.00 174.11 214 ILE B C 1
ATOM 4539 O O . ILE B 1 214 ? -50.520 -46.755 25.009 1.00 170.66 214 ILE B O 1
ATOM 4544 N N . GLN B 1 215 ? -51.279 -48.851 24.675 1.00 175.52 215 GLN B N 1
ATOM 4545 C CA . GLN B 1 215 ? -52.354 -48.426 23.789 1.00 173.16 215 GLN B CA 1
ATOM 4546 C C . GLN B 1 215 ? -53.259 -47.422 24.497 1.00 173.65 215 GLN B C 1
ATOM 4547 O O . GLN B 1 215 ? -53.737 -46.470 23.878 1.00 170.30 215 GLN B O 1
ATOM 4553 N N . LYS B 1 216 ? -53.483 -47.633 25.794 1.00 178.16 216 LYS B N 1
ATOM 4554 C CA . LYS B 1 216 ? -54.304 -46.714 26.586 1.00 179.44 216 LYS B CA 1
ATOM 4555 C C . LYS B 1 216 ? -53.575 -45.411 26.923 1.00 176.60 216 LYS B C 1
ATOM 4556 O O . LYS B 1 216 ? -54.188 -44.340 26.963 1.00 175.31 216 LYS B O 1
ATOM 4562 N N . ILE B 1 217 ? -52.273 -45.509 27.174 1.00 176.05 217 ILE B N 1
ATOM 4563 C CA . ILE B 1 217 ? -51.465 -44.343 27.530 1.00 173.95 217 ILE B CA 1
ATOM 4564 C C . ILE B 1 217 ? -51.179 -43.445 26.323 1.00 168.31 217 ILE B C 1
ATOM 4565 O O . ILE B 1 217 ? -51.128 -42.216 26.442 1.00 166.52 217 ILE B O 1
ATOM 4570 N N . PHE B 1 218 ? -51.032 -44.057 25.153 1.00 165.92 218 PHE B N 1
ATOM 4571 C CA . PHE B 1 218 ? -50.846 -43.300 23.921 1.00 161.03 218 PHE B CA 1
ATOM 4572 C C . PHE B 1 218 ? -51.916 -43.644 22.881 1.00 159.88 218 PHE B C 1
ATOM 4573 O O . PHE B 1 218 ? -51.643 -44.378 21.928 1.00 158.68 218 PHE B O 1
ATOM 4581 N N . PRO B 1 219 ? -53.142 -43.115 23.068 1.00 160.63 219 PRO B N 1
ATOM 4582 C CA . PRO B 1 219 ? -54.259 -43.334 22.141 1.00 159.96 219 PRO B CA 1
ATOM 4583 C C . PRO B 1 219 ? -54.040 -42.562 20.843 1.00 155.23 219 PRO B C 1
ATOM 4584 O O . PRO B 1 219 ? -53.171 -41.698 20.824 1.00 152.84 219 PRO B O 1
ATOM 4588 N N . PRO B 1 220 ? -54.847 -42.818 19.801 1.00 154.29 220 PRO B N 1
ATOM 4589 C CA . PRO B 1 220 ? -54.709 -42.092 18.531 1.00 150.23 220 PRO B CA 1
ATOM 4590 C C . PRO B 1 220 ? -54.823 -40.570 18.682 1.00 148.30 220 PRO B C 1
ATOM 4591 O O . PRO B 1 220 ? -54.353 -39.857 17.799 1.00 145.07 220 PRO B O 1
ATOM 4595 N N . ILE B 1 221 ? -55.484 -40.084 19.732 1.00 150.60 221 ILE B N 1
ATOM 4596 C CA . ILE B 1 221 ? -55.573 -38.641 19.968 1.00 149.37 221 ILE B CA 1
ATOM 4597 C C . ILE B 1 221 ? -54.241 -38.067 20.453 1.00 148.29 221 ILE B C 1
ATOM 4598 O O . ILE B 1 221 ? -53.990 -36.870 20.343 1.00 146.61 221 ILE B O 1
ATOM 4603 N N . VAL B 1 222 ? -53.387 -38.923 20.999 1.00 149.62 222 VAL B N 1
ATOM 4604 C CA . VAL B 1 222 ? -52.044 -38.510 21.381 1.00 148.85 222 VAL B CA 1
ATOM 4605 C C . VAL B 1 222 ? -51.112 -38.922 20.263 1.00 146.13 222 VAL B C 1
ATOM 4606 O O . VAL B 1 222 ? -50.258 -38.163 19.826 1.00 143.89 222 VAL B O 1
ATOM 4610 N N . THR B 1 223 ? -51.312 -40.143 19.796 1.00 146.76 223 THR B N 1
ATOM 4611 C CA . THR B 1 223 ? -50.488 -40.732 18.762 1.00 144.93 223 THR B CA 1
ATOM 4612 C C . THR B 1 223 ? -50.469 -39.937 17.466 1.00 141.48 223 THR B C 1
ATOM 4613 O O . THR B 1 223 ? -49.425 -39.468 17.044 1.00 139.70 223 THR B O 1
ATOM 4617 N N . GLY B 1 224 ? -51.621 -39.783 16.836 1.00 140.90 224 GLY B N 1
ATOM 4618 C CA . GLY B 1 224 ? -51.702 -39.074 15.571 1.00 138.06 224 GLY B CA 1
ATOM 4619 C C . GLY B 1 224 ? -51.040 -37.706 15.389 1.00 135.96 224 GLY B C 1
ATOM 4620 O O . GLY B 1 224 ? -50.317 -37.510 14.405 1.00 134.06 224 GLY B O 1
ATOM 4621 N N . PRO B 1 225 ? -51.275 -36.752 16.317 1.00 136.70 225 PRO B N 1
ATOM 4622 C CA . PRO B 1 225 ? -50.683 -35.415 16.164 1.00 135.22 225 PRO B CA 1
ATOM 4623 C C . PRO B 1 225 ? -49.166 -35.456 16.207 1.00 134.77 225 PRO B C 1
ATOM 4624 O O . PRO B 1 225 ? -48.497 -34.826 15.388 1.00 133.09 225 PRO B O 1
ATOM 4628 N N . THR B 1 226 ? -48.638 -36.195 17.176 1.00 136.67 226 THR B N 1
ATOM 4629 C CA . THR B 1 226 ? -47.206 -36.362 17.310 1.00 136.81 226 THR B CA 1
ATOM 4630 C C . THR B 1 226 ? -46.597 -36.780 15.976 1.00 135.01 226 THR B C 1
ATOM 4631 O O . THR B 1 226 ? -45.787 -36.046 15.416 1.00 133.83 226 THR B O 1
ATOM 4635 N N . VAL B 1 227 ? -47.079 -37.880 15.410 1.00 135.07 227 VAL B N 1
ATOM 4636 C CA . VAL B 1 227 ? -46.570 -38.390 14.134 1.00 133.86 227 VAL B CA 1
ATOM 4637 C C . VAL B 1 227 ? -46.724 -37.398 12.972 1.00 131.66 227 VAL B C 1
ATOM 4638 O O . VAL B 1 227 ? -45.809 -37.217 12.146 1.00 130.83 227 VAL B O 1
ATOM 4642 N N . MET B 1 228 ? -47.890 -36.769 12.906 1.00 131.09 228 MET B N 1
ATOM 4643 C CA . MET B 1 228 ? -48.152 -35.762 11.895 1.00 129.40 228 MET B CA 1
ATOM 4644 C C . MET B 1 228 ? -47.086 -34.681 11.925 1.00 128.93 228 MET B C 1
ATOM 4645 O O . MET B 1 228 ? -46.522 -34.319 10.892 1.00 128.01 228 MET B O 1
ATOM 4650 N N . LEU B 1 229 ? -46.807 -34.178 13.123 1.00 129.99 229 LEU B N 1
ATOM 4651 C CA . LEU B 1 229 ? -45.859 -33.091 13.272 1.00 130.09 229 LEU B CA 1
ATOM 4652 C C . LEU B 1 229 ? -44.426 -33.584 13.045 1.00 130.46 229 LEU B C 1
ATOM 4653 O O . LEU B 1 229 ? -43.553 -32.796 12.677 1.00 130.46 229 LEU B O 1
ATOM 4658 N N . ILE B 1 230 ? -44.166 -34.865 13.301 1.00 131.21 230 ILE B N 1
ATOM 4659 C CA . ILE B 1 230 ? -42.874 -35.444 12.922 1.00 131.75 230 ILE B CA 1
ATOM 4660 C C . ILE B 1 230 ? -42.635 -35.330 11.419 1.00 130.55 230 ILE B C 1
ATOM 4661 O O . ILE B 1 230 ? -41.672 -34.700 10.976 1.00 130.74 230 ILE B O 1
ATOM 4666 N N . GLY B 1 231 ? -43.557 -35.881 10.640 1.00 129.66 231 GLY B N 1
ATOM 4667 C CA . GLY B 1 231 ? -43.470 -35.794 9.193 1.00 128.83 231 GLY B CA 1
ATOM 4668 C C . GLY B 1 231 ? -43.404 -34.366 8.691 1.00 128.09 231 GLY B C 1
ATOM 4669 O O . GLY B 1 231 ? -42.693 -34.061 7.737 1.00 128.21 231 GLY B O 1
ATOM 4670 N N . ILE B 1 232 ? -44.193 -33.495 9.309 1.00 127.70 232 ILE B N 1
ATOM 4671 C CA . ILE B 1 232 ? -44.212 -32.089 8.929 1.00 127.41 232 ILE B CA 1
ATOM 4672 C C . ILE B 1 232 ? -42.856 -31.458 9.151 1.00 128.51 232 ILE B C 1
ATOM 4673 O O . ILE B 1 232 ? -42.269 -30.906 8.229 1.00 128.76 232 ILE B O 1
ATOM 4678 N N . SER B 1 233 ? -42.357 -31.545 10.378 1.00 129.56 233 SER B N 1
ATOM 4679 C CA . SER B 1 233 ? -41.097 -30.906 10.721 1.00 131.05 233 SER B CA 1
ATOM 4680 C C . SER B 1 233 ? -39.940 -31.472 9.909 1.00 131.69 233 SER B C 1
ATOM 4681 O O . SER B 1 233 ? -38.974 -30.767 9.627 1.00 132.92 233 SER B O 1
ATOM 4684 N N . LEU B 1 234 ? -40.061 -32.725 9.486 1.00 131.20 234 LEU B N 1
ATOM 4685 C CA . LEU B 1 234 ? -39.017 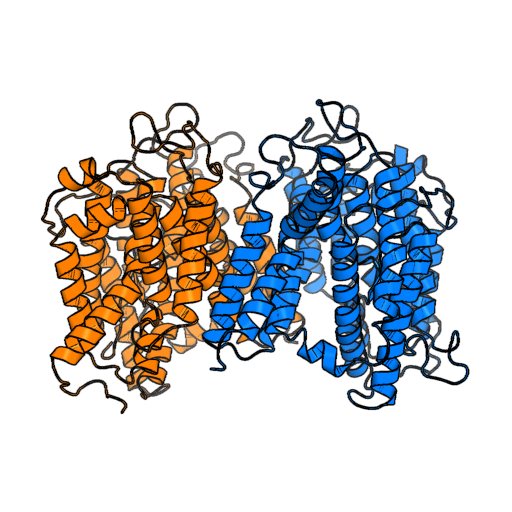-33.332 8.667 1.00 132.11 234 LEU B CA 1
ATOM 4686 C C . LEU B 1 234 ? -39.149 -32.994 7.181 1.00 131.63 234 LEU B C 1
ATOM 4687 O O . LEU B 1 234 ? -38.176 -33.095 6.441 1.00 132.88 234 LEU B O 1
ATOM 4692 N N . ILE B 1 235 ? -40.352 -32.642 6.733 1.00 130.15 235 ILE B N 1
ATOM 4693 C CA . ILE B 1 235 ? -40.599 -32.437 5.302 1.00 129.90 235 ILE B CA 1
ATOM 4694 C C . ILE B 1 235 ? -39.772 -31.269 4.748 1.00 131.17 235 ILE B C 1
ATOM 4695 O O . ILE B 1 235 ? -39.483 -31.204 3.542 1.00 131.91 235 ILE B O 1
ATOM 4700 N N . GLY B 1 236 ? -39.385 -30.364 5.644 1.00 131.84 236 GLY B N 1
ATOM 4701 C CA . GLY B 1 236 ? -38.595 -29.196 5.297 1.00 133.56 236 GLY B CA 1
ATOM 4702 C C . GLY B 1 236 ? -37.251 -29.509 4.661 1.00 135.60 236 GLY B C 1
ATOM 4703 O O . GLY B 1 236 ? -36.782 -28.782 3.792 1.00 137.13 236 GLY B O 1
ATOM 4704 N N . THR B 1 237 ? -36.614 -30.580 5.119 1.00 136.01 237 THR B N 1
ATOM 4705 C CA . THR B 1 237 ? -35.311 -30.962 4.598 1.00 138.31 237 THR B CA 1
ATOM 4706 C C . THR B 1 237 ? -35.433 -31.557 3.198 1.00 138.45 237 THR B C 1
ATOM 4707 O O . THR B 1 237 ? -34.570 -31.355 2.336 1.00 140.67 237 THR B O 1
ATOM 4711 N N . GLY B 1 238 ? -36.541 -32.257 2.975 1.00 138.43 238 GLY B N 1
ATOM 4712 C CA . GLY B 1 238 ? -36.860 -32.829 1.681 1.00 138.58 238 GLY B CA 1
ATOM 4713 C C . GLY B 1 238 ? -37.079 -31.708 0.692 1.00 139.14 238 GLY B C 1
ATOM 4714 O O . GLY B 1 238 ? -36.493 -31.701 -0.395 1.00 141.13 238 GLY B O 1
ATOM 4715 N N . PHE B 1 239 ? -37.922 -30.749 1.069 1.00 140.20 239 PHE B N 1
ATOM 4716 C CA . PHE B 1 239 ? -38.131 -29.586 0.213 1.00 141.07 239 PHE B CA 1
ATOM 4717 C C . PHE B 1 239 ? -36.839 -28.797 -0.010 1.00 143.97 239 PHE B C 1
ATOM 4718 O O . PHE B 1 239 ? -36.597 -28.323 -1.114 1.00 145.85 239 PHE B O 1
ATOM 4726 N N . LYS B 1 240 ? -36.002 -28.672 1.016 1.00 143.02 240 LYS B N 1
ATOM 4727 C CA . LYS B 1 240 ? -34.749 -27.926 0.876 1.00 146.21 240 LYS B CA 1
ATOM 4728 C C . LYS B 1 240 ? -33.790 -28.580 -0.115 1.00 148.63 240 LYS B C 1
ATOM 4729 O O . LYS B 1 240 ? -33.202 -27.905 -0.956 1.00 151.41 240 LYS B O 1
ATOM 4735 N N . ASP B 1 241 ? -33.641 -29.896 -0.018 1.00 145.22 241 ASP B N 1
ATOM 4736 C CA . ASP B 1 241 ? -32.779 -30.623 -0.942 1.00 147.72 241 ASP B CA 1
ATOM 4737 C C . ASP B 1 241 ? -33.359 -30.513 -2.342 1.00 148.15 241 ASP B C 1
ATOM 4738 O O . ASP B 1 241 ? -32.640 -30.334 -3.324 1.00 151.26 241 ASP B O 1
ATOM 4743 N N . TRP B 1 242 ? -34.678 -30.647 -2.414 1.00 145.42 242 TRP B N 1
ATOM 4744 C CA . TRP B 1 242 ? -35.422 -30.491 -3.656 1.00 145.64 242 TRP B CA 1
ATOM 4745 C C . TRP B 1 242 ? -35.022 -29.169 -4.314 1.00 148.21 242 TRP B C 1
ATOM 4746 O O . TRP B 1 242 ? -34.728 -29.118 -5.512 1.00 150.82 242 TRP B O 1
ATOM 4757 N N . ALA B 1 243 ? -34.945 -28.123 -3.495 1.00 151.53 243 ALA B N 1
ATOM 4758 C CA . ALA B 1 243 ? -34.518 -26.801 -3.941 1.00 154.34 243 ALA B CA 1
ATOM 4759 C C . ALA B 1 243 ? -33.090 -26.834 -4.467 1.00 158.45 243 ALA B C 1
ATOM 4760 O O . ALA B 1 243 ? -32.779 -26.178 -5.461 1.00 161.60 243 ALA B O 1
ATOM 4762 N N . GLY B 1 244 ? -32.229 -27.580 -3.775 1.00 156.72 244 GLY B N 1
ATOM 4763 C CA . GLY B 1 244 ? -30.840 -27.774 -4.174 1.00 160.75 244 GLY B CA 1
ATOM 4764 C C . GLY B 1 244 ? -29.912 -27.611 -2.986 1.00 161.63 244 GLY B C 1
ATOM 4765 O O . GLY B 1 244 ? -28.689 -27.607 -3.126 1.00 165.34 244 GLY B O 1
ATOM 4766 N N . GLY B 1 245 ? -30.518 -27.525 -1.805 1.00 160.47 245 GLY B N 1
ATOM 4767 C CA . GLY B 1 245 ? -29.817 -27.263 -0.563 1.00 161.14 245 GLY B CA 1
ATOM 4768 C C . GLY B 1 245 ? -29.519 -28.525 0.223 1.00 159.87 245 GLY B C 1
ATOM 4769 O O . GLY B 1 245 ? -29.428 -29.604 -0.360 1.00 159.88 245 GLY B O 1
ATOM 4770 N N . SER B 1 246 ? -29.330 -28.397 1.537 1.00 163.44 246 SER B N 1
ATOM 4771 C CA . SER B 1 246 ? -29.385 -27.110 2.226 1.00 164.01 246 SER B CA 1
ATOM 4772 C C . SER B 1 246 ? -28.110 -26.296 1.992 1.00 168.76 246 SER B C 1
ATOM 4773 O O . SER B 1 246 ? -28.002 -25.154 2.429 1.00 170.24 246 SER B O 1
ATOM 4776 N N . ALA B 1 247 ? -27.141 -26.898 1.312 1.00 164.83 247 ALA B N 1
ATOM 4777 C CA . ALA B 1 247 ? -25.966 -26.165 0.867 1.00 169.87 247 ALA B CA 1
ATOM 4778 C C . ALA B 1 247 ? -25.810 -26.359 -0.634 1.00 171.83 247 ALA B C 1
ATOM 4779 O O . ALA B 1 247 ? -25.533 -27.463 -1.107 1.00 172.01 247 ALA B O 1
ATOM 4781 N N . CYS B 1 248 ? -25.967 -25.265 -1.370 1.00 177.45 248 CYS B N 1
ATOM 4782 C CA . CYS B 1 248 ? -25.924 -25.292 -2.826 1.00 179.64 248 CYS B CA 1
ATOM 4783 C C . CYS B 1 248 ? -24.550 -25.704 -3.318 1.00 184.53 248 CYS B C 1
ATOM 4784 O O . CYS B 1 248 ? -23.560 -25.484 -2.625 1.00 187.28 248 CYS B O 1
ATOM 4787 N N . MET B 1 249 ? -24.497 -26.299 -4.509 1.00 183.22 249 MET B N 1
ATOM 4788 C CA . MET B 1 249 ? -23.275 -26.935 -5.027 1.00 187.76 249 MET B CA 1
ATOM 4789 C C . MET B 1 249 ? -22.003 -26.071 -4.987 1.00 193.63 249 MET B C 1
ATOM 4790 O O . MET B 1 249 ? -22.053 -24.852 -5.162 1.00 195.61 249 MET B O 1
ATOM 4795 N N . ASP B 1 250 ? -20.865 -26.725 -4.763 1.00 194.61 250 ASP B N 1
ATOM 4796 C CA . ASP B 1 250 ? -19.590 -26.030 -4.623 1.00 200.52 250 ASP B CA 1
ATOM 4797 C C . ASP B 1 250 ? -18.828 -25.880 -5.940 1.00 206.61 250 ASP B C 1
ATOM 4798 O O . ASP B 1 250 ? -19.346 -26.164 -7.017 1.00 206.32 250 ASP B O 1
ATOM 4803 N N . ASP B 1 251 ? -17.581 -25.437 -5.817 1.00 212.49 251 ASP B N 1
ATOM 4804 C CA . ASP B 1 251 ? -16.729 -25.080 -6.946 1.00 219.42 251 ASP B CA 1
ATOM 4805 C C . ASP B 1 251 ? -16.102 -26.298 -7.591 1.00 221.89 251 ASP B C 1
ATOM 4806 O O . ASP B 1 251 ? -15.681 -27.234 -6.906 1.00 220.90 251 ASP B O 1
ATOM 4811 N N . GLY B 1 252 ? -16.112 -26.309 -8.920 1.00 225.12 252 GLY B N 1
ATOM 4812 C CA . GLY B 1 252 ? -15.420 -27.328 -9.683 1.00 228.93 252 GLY B CA 1
ATOM 4813 C C . GLY B 1 252 ? -16.203 -28.615 -9.688 1.00 223.61 252 GLY B C 1
ATOM 4814 O O . GLY B 1 252 ? -15.888 -29.541 -10.436 1.00 226.08 252 GLY B O 1
ATOM 4815 N N . MET B 1 253 ? -17.229 -28.667 -8.848 1.00 216.68 253 MET B N 1
ATOM 4816 C CA . MET B 1 253 ? -18.088 -29.826 -8.777 1.00 211.48 253 MET B CA 1
ATOM 4817 C C . MET B 1 253 ? -19.022 -29.727 -9.963 1.00 210.59 253 MET B C 1
ATOM 4818 O O . MET B 1 253 ? -19.406 -28.627 -10.357 1.00 211.13 253 MET B O 1
ATOM 4823 N N . LEU B 1 254 ? -19.402 -30.865 -10.527 1.00 209.50 254 LEU B N 1
ATOM 4824 C CA . LEU B 1 254 ? -20.091 -30.867 -11.810 1.00 210.19 254 LEU B CA 1
ATOM 4825 C C . LEU B 1 254 ? -21.481 -30.238 -11.739 1.00 204.83 254 LEU B C 1
ATOM 4826 O O . LEU B 1 254 ? -22.203 -30.418 -10.759 1.00 199.15 254 LEU B O 1
ATOM 4831 N N . CYS B 1 255 ? -21.822 -29.473 -12.775 1.00 207.14 255 CYS B N 1
ATOM 4832 C CA . CYS B 1 255 ? -23.141 -28.848 -12.915 1.00 203.00 255 CYS B CA 1
ATOM 4833 C C . CYS B 1 255 ? -23.579 -27.962 -11.750 1.00 198.93 255 CYS B C 1
ATOM 4834 O O . CYS B 1 255 ? -24.643 -28.188 -11.175 1.00 193.19 255 CYS B O 1
ATOM 4837 N N . PRO B 1 256 ? -22.749 -26.986 -11.368 1.00 202.22 256 PRO B N 1
ATOM 4838 C CA . PRO B 1 256 ? -23.285 -26.041 -10.391 1.00 198.80 256 PRO B CA 1
ATOM 4839 C C . PRO B 1 256 ? -24.315 -25.132 -11.050 1.00 197.98 256 PRO B C 1
ATOM 4840 O O . PRO B 1 256 ? -23.984 -24.491 -12.047 1.00 202.96 256 PRO B O 1
ATOM 4844 N N . SER B 1 257 ? -25.525 -25.061 -10.504 1.00 192.24 257 SER B N 1
ATOM 4845 C CA . SER B 1 257 ? -26.545 -24.143 -11.015 1.00 191.42 257 SER B CA 1
ATOM 4846 C C . SER B 1 257 ? -26.901 -23.128 -9.933 1.00 189.13 257 SER B C 1
ATOM 4847 O O . SER B 1 257 ? -27.530 -22.101 -10.190 1.00 189.50 257 SER B O 1
ATOM 4850 N N . ALA B 1 258 ? -26.487 -23.447 -8.713 1.00 189.35 258 ALA B N 1
ATOM 4851 C CA . ALA B 1 258 ? -26.507 -22.512 -7.599 1.00 188.44 258 ALA B CA 1
ATOM 4852 C C . ALA B 1 258 ? -25.258 -22.801 -6.768 1.00 190.50 258 ALA B C 1
ATOM 4853 O O . ALA B 1 258 ? -25.133 -23.872 -6.172 1.00 187.86 258 ALA B O 1
ATOM 4855 N N . THR B 1 259 ? -24.312 -21.868 -6.790 1.00 195.78 259 THR B N 1
ATOM 4856 C CA . THR B 1 259 ? -23.092 -21.972 -5.999 1.00 198.53 259 THR B CA 1
ATOM 4857 C C . THR B 1 259 ? -22.977 -20.817 -5.019 1.00 199.45 259 THR B C 1
ATOM 4858 O O . THR B 1 259 ? -22.862 -19.652 -5.426 1.00 203.29 259 THR B O 1
ATOM 4862 N N . ALA B 1 260 ? -22.970 -21.147 -3.731 1.00 201.32 260 ALA B N 1
ATOM 4863 C CA . ALA B 1 260 ? -22.936 -20.132 -2.688 1.00 201.93 260 ALA B CA 1
ATOM 4864 C C . ALA B 1 260 ? -22.731 -20.743 -1.309 1.00 199.30 260 ALA B C 1
ATOM 4865 O O . ALA B 1 260 ? -23.094 -21.899 -1.069 1.00 195.20 260 ALA B O 1
ATOM 4867 N N . PRO B 1 261 ? -22.090 -19.974 -0.413 1.00 204.36 261 PRO B N 1
ATOM 4868 C CA . PRO B 1 261 ? -22.080 -20.261 1.024 1.00 202.01 261 PRO B CA 1
ATOM 4869 C C . PRO B 1 261 ? -23.362 -19.736 1.675 1.00 197.70 261 PRO B C 1
ATOM 4870 O O . PRO B 1 261 ? -23.847 -18.677 1.270 1.00 198.84 261 PRO B O 1
ATOM 4874 N N . ARG B 1 262 ? -23.944 -20.537 2.568 1.00 202.61 262 ARG B N 1
ATOM 4875 C CA . ARG B 1 262 ? -25.159 -20.225 3.346 1.00 198.43 262 ARG B CA 1
ATOM 4876 C C . ARG B 1 262 ? -26.477 -19.977 2.556 1.00 195.18 262 ARG B C 1
ATOM 4877 O O . ARG B 1 262 ? -27.304 -19.164 2.975 1.00 194.03 262 ARG B O 1
ATOM 4885 N N . PRO B 1 263 ? -26.716 -20.705 1.443 1.00 195.89 263 PRO B N 1
ATOM 4886 C CA . PRO B 1 263 ? -28.113 -20.639 1.005 1.00 192.04 263 PRO B CA 1
ATOM 4887 C C . PRO B 1 263 ? -28.886 -21.932 1.280 1.00 186.92 263 PRO B C 1
ATOM 4888 O O . PRO B 1 263 ? -28.785 -22.895 0.519 1.00 186.23 263 PRO B O 1
ATOM 4892 N N . LEU B 1 264 ? -29.644 -21.955 2.371 1.00 187.85 264 LEU B N 1
ATOM 4893 C CA . LEU B 1 264 ? -30.372 -23.163 2.751 1.00 183.47 264 LEU B CA 1
ATOM 4894 C C . LEU B 1 264 ? -31.582 -23.488 1.852 1.00 180.43 264 LEU B C 1
ATOM 4895 O O . LEU B 1 264 ? -31.789 -24.656 1.506 1.00 178.45 264 LEU B O 1
ATOM 4900 N N . PRO B 1 265 ? -32.376 -22.471 1.451 1.00 186.32 265 PRO B N 1
ATOM 4901 C CA . PRO B 1 265 ? -33.481 -22.860 0.569 1.00 183.76 265 PRO B CA 1
ATOM 4902 C C . PRO B 1 265 ? -33.371 -22.371 -0.877 1.00 186.31 265 PRO B C 1
ATOM 4903 O O . PRO B 1 265 ? -34.409 -22.195 -1.517 1.00 184.90 265 PRO B O 1
ATOM 4907 N N . TRP B 1 266 ? -32.164 -22.139 -1.383 1.00 180.12 266 TRP B N 1
ATOM 4908 C CA . TRP B 1 266 ? -32.034 -21.630 -2.747 1.00 183.15 266 TRP B CA 1
ATOM 4909 C C . TRP B 1 266 ? -31.821 -22.744 -3.780 1.00 183.27 266 TRP B C 1
ATOM 4910 O O . TRP B 1 266 ? -31.475 -23.878 -3.437 1.00 181.85 266 TRP B O 1
ATOM 4921 N N . GLY B 1 267 ? -32.064 -22.399 -5.044 1.00 174.63 267 GLY B N 1
ATOM 4922 C CA . GLY B 1 267 ? -31.875 -23.298 -6.169 1.00 175.64 267 GLY B CA 1
ATOM 4923 C C . GLY B 1 267 ? -32.531 -22.783 -7.440 1.00 177.19 267 GLY B C 1
ATOM 4924 O O . GLY B 1 267 ? -33.541 -22.086 -7.386 1.00 175.65 267 GLY B O 1
ATOM 4925 N N . SER B 1 268 ? -31.941 -23.106 -8.587 1.00 171.61 268 SER B N 1
ATOM 4926 C CA . SER B 1 268 ? -32.446 -22.655 -9.885 1.00 173.92 268 SER B CA 1
ATOM 4927 C C . SER B 1 268 ? -33.627 -23.535 -10.344 1.00 170.47 268 SER B C 1
ATOM 4928 O O . SER B 1 268 ? -33.890 -24.569 -9.726 1.00 166.85 268 SER B O 1
ATOM 4931 N N . PRO B 1 269 ? -34.341 -23.130 -11.420 1.00 170.85 269 PRO B N 1
ATOM 4932 C CA . PRO B 1 269 ? -35.463 -23.922 -11.949 1.00 168.28 269 PRO B CA 1
ATOM 4933 C C . PRO B 1 269 ? -35.147 -25.393 -12.251 1.00 167.82 269 PRO B C 1
ATOM 4934 O O . PRO B 1 269 ? -36.022 -26.256 -12.115 1.00 164.45 269 PRO B O 1
ATOM 4938 N N . GLU B 1 270 ? -33.917 -25.670 -12.662 1.00 171.57 270 GLU B N 1
ATOM 4939 C CA . GLU B 1 270 ? -33.521 -27.022 -13.029 1.00 172.04 270 GLU B CA 1
ATOM 4940 C C . GLU B 1 270 ? -33.716 -28.013 -11.863 1.00 167.50 270 GLU B C 1
ATOM 4941 O O . GLU B 1 270 ? -34.186 -29.141 -12.061 1.00 165.96 270 GLU B O 1
ATOM 4947 N N . PHE B 1 271 ? -33.377 -27.574 -10.651 1.00 165.72 271 PHE B N 1
ATOM 4948 C CA . PHE B 1 271 ? -33.535 -28.381 -9.431 1.00 161.76 271 PHE B CA 1
ATOM 4949 C C . PHE B 1 271 ? -35.008 -28.707 -9.099 1.00 157.31 271 PHE B C 1
ATOM 4950 O O . PHE B 1 271 ? -35.366 -29.850 -8.726 1.00 154.96 271 PHE B O 1
ATOM 4958 N N . ILE B 1 272 ? -35.849 -27.684 -9.236 1.00 156.60 272 ILE B N 1
ATOM 4959 C CA . ILE B 1 272 ? -37.288 -27.816 -9.065 1.00 153.14 272 ILE B CA 1
ATOM 4960 C C . ILE B 1 272 ? -37.802 -28.862 -10.033 1.00 153.47 272 ILE B C 1
ATOM 4961 O O . ILE B 1 272 ? -38.501 -29.800 -9.639 1.00 150.75 272 ILE B O 1
ATOM 4966 N N . GLY B 1 273 ? -37.414 -28.709 -11.297 1.00 157.27 273 GLY B N 1
ATOM 4967 C CA . GLY B 1 273 ? -37.781 -29.649 -12.341 1.00 158.55 273 GLY B CA 1
ATOM 4968 C C . GLY B 1 273 ? -37.358 -31.072 -12.032 1.00 157.93 273 GLY B C 1
ATOM 4969 O O . GLY B 1 273 ? -38.077 -32.023 -12.353 1.00 157.10 273 GLY B O 1
ATOM 4970 N N . LEU B 1 274 ? -36.190 -31.219 -11.411 1.00 158.70 274 LEU B N 1
ATOM 4971 C CA . LEU B 1 274 ? -35.702 -32.538 -11.011 1.00 158.39 274 LEU B CA 1
ATOM 4972 C C . LEU B 1 274 ? -36.583 -33.211 -9.964 1.00 154.07 274 LEU B C 1
ATOM 4973 O O . LEU B 1 274 ? -37.128 -34.301 -10.196 1.00 153.56 274 LEU B O 1
ATOM 4978 N N . GLY B 1 275 ? -36.720 -32.561 -8.810 1.00 151.37 275 GLY B N 1
ATOM 4979 C CA . GLY B 1 275 ? -37.487 -33.147 -7.721 1.00 147.68 275 GLY B CA 1
ATOM 4980 C C . GLY B 1 275 ? -38.922 -33.398 -8.138 1.00 146.03 275 GLY B C 1
ATOM 4981 O O . GLY B 1 275 ? -39.527 -34.408 -7.763 1.00 144.46 275 GLY B O 1
ATOM 4982 N N . PHE B 1 276 ? -39.456 -32.464 -8.923 1.00 146.79 276 PHE B N 1
ATOM 4983 C CA . PHE B 1 276 ? -40.806 -32.563 -9.456 1.00 145.84 276 PHE B CA 1
ATOM 4984 C C . PHE B 1 276 ? -40.928 -33.740 -10.414 1.00 147.75 276 PHE B C 1
ATOM 4985 O O . PHE B 1 276 ? -41.947 -34.427 -10.427 1.00 146.53 276 PHE B O 1
ATOM 4993 N N . LEU B 1 277 ? -39.898 -33.979 -11.220 1.00 151.14 277 LEU B N 1
ATOM 4994 C CA . LEU B 1 277 ? -39.906 -35.159 -12.077 1.00 153.43 277 LEU B CA 1
ATOM 4995 C C . LEU B 1 277 ? -39.869 -36.439 -11.264 1.00 152.01 277 LEU B C 1
ATOM 4996 O O . LEU B 1 277 ? -40.416 -37.445 -11.687 1.00 152.77 277 LEU B O 1
ATOM 5001 N N . VAL B 1 278 ? -39.204 -36.409 -10.114 1.00 150.40 278 VAL B N 1
ATOM 5002 C CA . VAL B 1 278 ? -39.230 -37.556 -9.207 1.00 149.04 278 VAL B CA 1
ATOM 5003 C C . VAL B 1 278 ? -40.624 -37.806 -8.672 1.00 146.13 278 VAL B C 1
ATOM 5004 O O . VAL B 1 278 ? -41.114 -38.933 -8.673 1.00 146.39 278 VAL B O 1
ATOM 5008 N N . PHE B 1 279 ? -41.249 -36.731 -8.212 1.00 145.01 279 PHE B N 1
ATOM 5009 C CA . PHE B 1 279 ? -42.563 -36.798 -7.594 1.00 142.37 279 PHE B CA 1
ATOM 5010 C C . PHE B 1 279 ? -43.586 -37.316 -8.595 1.00 143.51 279 PHE B C 1
ATOM 5011 O O . PHE B 1 279 ? -44.336 -38.261 -8.322 1.00 143.05 279 PHE B O 1
ATOM 5019 N N . VAL B 1 280 ? -43.591 -36.682 -9.761 1.00 144.18 280 VAL B N 1
ATOM 5020 C CA . VAL B 1 280 ? -44.413 -37.087 -10.888 1.00 146.05 280 VAL B CA 1
ATOM 5021 C C . VAL B 1 280 ? -44.105 -38.522 -11.303 1.00 148.36 280 VAL B C 1
ATOM 5022 O O . VAL B 1 280 ? -45.002 -39.270 -11.671 1.00 149.12 280 VAL B O 1
ATOM 5026 N N . SER B 1 281 ? -42.834 -38.903 -11.249 1.00 149.84 281 SER B N 1
ATOM 5027 C CA . SER B 1 281 ? -42.437 -40.269 -11.568 1.00 152.37 281 SER B CA 1
ATOM 5028 C C . SER B 1 281 ? -43.062 -41.267 -10.603 1.00 150.70 281 SER B C 1
ATOM 5029 O O . SER B 1 281 ? -43.473 -42.350 -11.010 1.00 152.65 281 SER B O 1
ATOM 5032 N N . ILE B 1 282 ? -43.134 -40.895 -9.329 1.00 149.43 282 ILE B N 1
ATOM 5033 C CA . ILE B 1 282 ? -43.785 -41.726 -8.320 1.00 147.95 282 ILE B CA 1
ATOM 5034 C C . ILE B 1 282 ? -45.275 -41.834 -8.618 1.00 147.55 282 ILE B C 1
ATOM 5035 O O . ILE B 1 282 ? -45.857 -42.924 -8.577 1.00 148.73 282 ILE B O 1
ATOM 5040 N N . ILE B 1 283 ? -45.884 -40.690 -8.923 1.00 147.92 283 ILE B N 1
ATOM 5041 C CA . ILE B 1 283 ? -47.307 -40.649 -9.248 1.00 147.76 283 ILE B CA 1
ATOM 5042 C C . ILE B 1 283 ? -47.653 -41.528 -10.444 1.00 151.15 283 ILE B C 1
ATOM 5043 O O . ILE B 1 283 ? -48.578 -42.331 -10.380 1.00 151.89 283 ILE B O 1
ATOM 5048 N N . LEU B 1 284 ? -46.889 -41.403 -11.520 1.00 150.05 284 LEU B N 1
ATOM 5049 C CA . LEU B 1 284 ? -47.116 -42.217 -12.703 1.00 153.80 284 LEU B CA 1
ATOM 5050 C C . LEU B 1 284 ? -46.833 -43.667 -12.390 1.00 155.48 284 LEU B C 1
ATOM 5051 O O . LEU B 1 284 ? -47.461 -44.567 -12.947 1.00 158.09 284 LEU B O 1
ATOM 5056 N N . CYS B 1 285 ? -45.907 -43.884 -11.464 1.00 156.37 285 CYS B N 1
ATOM 5057 C CA . CYS B 1 285 ? -45.565 -45.229 -11.032 1.00 158.01 285 CYS B CA 1
ATOM 5058 C C . CYS B 1 285 ? -46.758 -45.863 -10.341 1.00 157.19 285 CYS B C 1
ATOM 5059 O O . CYS B 1 285 ? -46.953 -47.078 -10.411 1.00 159.79 285 CYS B O 1
ATOM 5062 N N . GLU B 1 286 ? -47.548 -45.038 -9.663 1.00 154.74 286 GLU B N 1
ATOM 5063 C CA . GLU B 1 286 ? -48.780 -45.517 -9.050 1.00 154.24 286 GLU B CA 1
ATOM 5064 C C . GLU B 1 286 ? -49.887 -45.732 -10.097 1.00 156.59 286 GLU B C 1
ATOM 5065 O O . GLU B 1 286 ? -50.594 -46.738 -10.064 1.00 158.71 286 GLU B O 1
ATOM 5071 N N . ARG B 1 287 ? -50.026 -44.775 -11.015 1.00 158.19 287 ARG B N 1
ATOM 5072 C CA . ARG B 1 287 ? -51.069 -44.784 -12.052 1.00 160.45 287 ARG B CA 1
ATOM 5073 C C . ARG B 1 287 ? -51.018 -46.005 -12.945 1.00 164.93 287 ARG B C 1
ATOM 5074 O O . ARG B 1 287 ? -52.051 -46.556 -13.313 1.00 167.13 287 ARG B O 1
ATOM 5082 N N . PHE B 1 288 ? -49.807 -46.410 -13.301 1.00 162.03 288 PHE B N 1
ATOM 5083 C CA . PHE B 1 288 ? -49.602 -47.582 -14.132 1.00 166.69 288 PHE B CA 1
ATOM 5084 C C . PHE B 1 288 ? -48.925 -48.677 -13.314 1.00 167.35 288 PHE B C 1
ATOM 5085 O O . PHE B 1 288 ? -48.058 -49.401 -13.810 1.00 170.54 288 PHE B O 1
ATOM 5093 N N . GLY B 1 289 ? -49.331 -48.785 -12.051 1.00 166.89 289 GLY B N 1
ATOM 5094 C CA . GLY B 1 289 ? -48.659 -49.649 -11.098 1.00 167.06 289 GLY B CA 1
ATOM 5095 C C . GLY B 1 289 ? -49.141 -51.090 -11.070 1.00 170.87 289 GLY B C 1
ATOM 5096 O O . GLY B 1 289 ? -50.294 -51.373 -10.740 1.00 171.08 289 GLY B O 1
ATOM 5097 N N . ALA B 1 290 ? -48.232 -51.999 -11.410 1.00 172.01 290 ALA B N 1
ATOM 5098 C CA . ALA B 1 290 ? -48.450 -53.440 -11.331 1.00 176.19 290 ALA B CA 1
ATOM 5099 C C . ALA B 1 290 ? -48.094 -53.915 -9.918 1.00 174.81 290 ALA B C 1
ATOM 5100 O O . ALA B 1 290 ? -47.406 -53.197 -9.194 1.00 171.23 290 ALA B O 1
ATOM 5102 N N . PRO B 1 291 ? -48.589 -55.099 -9.501 1.00 177.91 291 PRO B N 1
ATOM 5103 C CA . PRO B 1 291 ? -48.333 -55.624 -8.148 1.00 177.25 291 PRO B CA 1
ATOM 5104 C C . PRO B 1 291 ? -46.872 -55.600 -7.658 1.00 176.39 291 PRO B C 1
ATOM 5105 O O . PRO B 1 291 ? -46.661 -55.587 -6.442 1.00 174.42 291 PRO B O 1
ATOM 5109 N N . ILE B 1 292 ? -45.896 -55.601 -8.566 1.00 178.17 292 ILE B N 1
ATOM 5110 C CA . ILE B 1 292 ? -44.486 -55.515 -8.179 1.00 177.68 292 ILE B CA 1
ATOM 5111 C C . ILE B 1 292 ? -44.068 -54.085 -7.826 1.00 172.60 292 ILE B C 1
ATOM 5112 O O . ILE B 1 292 ? -43.401 -53.855 -6.818 1.00 170.53 292 ILE B O 1
ATOM 5117 N N . MET B 1 293 ? -44.483 -53.129 -8.654 1.00 172.98 293 MET B N 1
ATOM 5118 C CA . MET B 1 293 ? -44.160 -51.707 -8.478 1.00 168.69 293 MET B CA 1
ATOM 5119 C C . MET B 1 293 ? -44.693 -51.101 -7.177 1.00 164.45 293 MET B C 1
ATOM 5120 O O . MET B 1 293 ? -44.417 -49.939 -6.867 1.00 161.01 293 MET B O 1
ATOM 5125 N N . LYS B 1 294 ? -45.490 -51.875 -6.446 1.00 167.64 294 LYS B N 1
ATOM 5126 C CA . LYS B 1 294 ? -46.080 -51.422 -5.189 1.00 164.34 294 LYS B CA 1
ATOM 5127 C C . LYS B 1 294 ? -44.998 -51.159 -4.139 1.00 162.58 294 LYS B C 1
ATOM 5128 O O . LYS B 1 294 ? -44.065 -51.953 -3.988 1.00 165.00 294 LYS B O 1
ATOM 5134 N N . SER B 1 295 ? -45.134 -50.043 -3.424 1.00 164.89 295 SER B N 1
ATOM 5135 C CA . SER B 1 295 ? -44.171 -49.585 -2.409 1.00 163.02 295 SER B CA 1
ATOM 5136 C C . SER B 1 295 ? -42.775 -49.296 -2.979 1.00 163.74 295 SER B C 1
ATOM 5137 O O . SER B 1 295 ? -41.871 -48.871 -2.259 1.00 162.59 295 SER B O 1
ATOM 5140 N N . CYS B 1 296 ? -42.615 -49.502 -4.280 1.00 158.95 296 CYS B N 1
ATOM 5141 C CA . CYS B 1 296 ? -41.371 -49.191 -4.958 1.00 160.14 296 CYS B CA 1
ATOM 5142 C C . CYS B 1 296 ? -41.528 -47.872 -5.682 1.00 158.08 296 CYS B C 1
ATOM 5143 O O . CYS B 1 296 ? -40.552 -47.297 -6.161 1.00 158.59 296 CYS B O 1
ATOM 5146 N N . SER B 1 297 ? -42.772 -47.403 -5.743 1.00 157.20 297 SER B N 1
ATOM 5147 C CA . SER B 1 297 ? -43.127 -46.182 -6.456 1.00 155.53 297 SER B CA 1
ATOM 5148 C C . SER B 1 297 ? -42.251 -44.997 -6.056 1.00 153.41 297 SER B C 1
ATOM 5149 O O . SER B 1 297 ? -41.897 -44.164 -6.891 1.00 153.68 297 SER B O 1
ATOM 5152 N N . VAL B 1 298 ? -41.900 -44.930 -4.777 1.00 150.53 298 VAL B N 1
ATOM 5153 C CA . VAL B 1 298 ? -41.011 -43.888 -4.288 1.00 148.98 298 VAL B CA 1
ATOM 5154 C C . VAL B 1 298 ? -39.615 -44.130 -4.812 1.00 151.70 298 VAL B C 1
ATOM 5155 O O . VAL B 1 298 ? -38.947 -43.223 -5.298 1.00 151.91 298 VAL B O 1
ATOM 5159 N N . VAL B 1 299 ? -39.193 -45.382 -4.721 1.00 150.51 299 VAL B N 1
ATOM 5160 C CA . VAL B 1 299 ? -37.872 -45.783 -5.161 1.00 153.66 299 VAL B CA 1
ATOM 5161 C C . VAL B 1 299 ? -37.776 -45.807 -6.681 1.00 156.36 299 VAL B C 1
ATOM 5162 O O . VAL B 1 299 ? -36.730 -45.495 -7.243 1.00 158.45 299 VAL B O 1
ATOM 5166 N N . ILE B 1 300 ? -38.869 -46.161 -7.346 1.00 156.67 300 ILE B N 1
ATOM 5167 C CA . ILE B 1 300 ? -38.897 -46.150 -8.803 1.00 159.42 300 ILE B CA 1
ATOM 5168 C C . ILE B 1 300 ? -38.921 -44.724 -9.335 1.00 157.96 300 ILE B C 1
ATOM 5169 O O . ILE B 1 300 ? -38.275 -44.420 -10.329 1.00 160.57 300 ILE B O 1
ATOM 5174 N N . GLY B 1 301 ? -39.664 -43.850 -8.675 1.00 154.20 301 GLY B N 1
ATOM 5175 C CA . GLY B 1 301 ? -39.644 -42.449 -9.043 1.00 152.93 301 GLY B CA 1
ATOM 5176 C C . GLY B 1 301 ? -38.245 -41.886 -8.848 1.00 153.83 301 GLY B C 1
ATOM 5177 O O . GLY B 1 301 ? -37.701 -41.209 -9.724 1.00 155.75 301 GLY B O 1
ATOM 5178 N N . LEU B 1 302 ? -37.659 -42.204 -7.696 1.00 152.87 302 LEU B N 1
ATOM 5179 C CA . LEU B 1 302 ? -36.295 -41.819 -7.367 1.00 154.05 302 LEU B CA 1
ATOM 5180 C C . LEU B 1 302 ? -35.364 -42.233 -8.488 1.00 158.47 302 LEU B C 1
ATOM 5181 O O . LEU B 1 302 ? -34.577 -41.437 -8.988 1.00 160.13 302 LEU B O 1
ATOM 5186 N N . LEU B 1 303 ? -35.494 -43.487 -8.899 1.00 160.73 303 LEU B N 1
ATOM 5187 C CA . LEU B 1 303 ? -34.697 -44.044 -9.984 1.00 165.44 303 LEU B CA 1
ATOM 5188 C C . LEU B 1 303 ? -34.891 -43.295 -11.298 1.00 167.10 303 LEU B C 1
ATOM 5189 O O . LEU B 1 303 ? -33.921 -42.937 -11.942 1.00 170.24 303 LEU B O 1
ATOM 5194 N N . VAL B 1 304 ? -36.139 -43.087 -11.703 1.00 165.42 304 VAL B N 1
ATOM 5195 C CA . VAL B 1 304 ? -36.447 -42.397 -12.955 1.00 167.16 304 VAL B CA 1
ATOM 5196 C C . VAL B 1 304 ? -35.827 -41.010 -12.994 1.00 166.83 304 VAL B C 1
ATOM 5197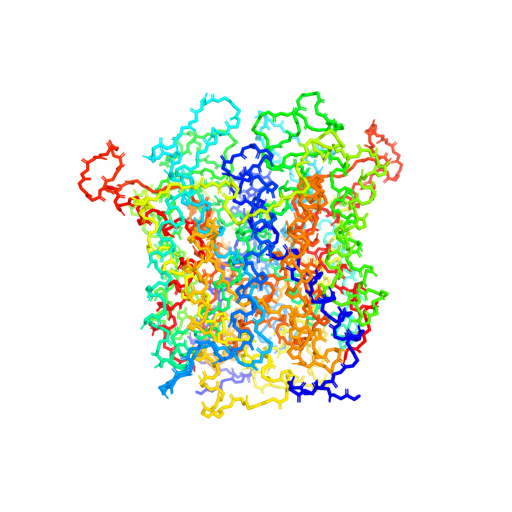 O O . VAL B 1 304 ? -35.128 -40.646 -13.946 1.00 170.48 304 VAL B O 1
ATOM 5201 N N . GLY B 1 305 ? -36.101 -40.233 -11.953 1.00 162.83 305 GLY B N 1
ATOM 5202 C CA . GLY B 1 305 ? -35.559 -38.894 -11.846 1.00 162.50 305 GLY B CA 1
ATOM 5203 C C . GLY B 1 305 ? -34.045 -38.933 -11.820 1.00 165.65 305 GLY B C 1
ATOM 5204 O O . GLY B 1 305 ? -33.380 -38.002 -12.272 1.00 167.74 305 GLY B O 1
ATOM 5205 N N . CYS B 1 306 ? -33.501 -40.029 -11.305 1.00 166.43 306 CYS B N 1
ATOM 5206 C CA . CYS B 1 306 ? -32.059 -40.209 -11.239 1.00 169.77 306 CYS B CA 1
ATOM 5207 C C . CYS B 1 306 ? -31.453 -40.514 -12.627 1.00 175.15 306 CYS B C 1
ATOM 5208 O O . CYS B 1 306 ? -30.363 -40.044 -12.953 1.00 178.48 306 CYS B O 1
ATOM 5211 N N . ILE B 1 307 ? -32.178 -41.267 -13.449 1.00 176.34 307 ILE B N 1
ATOM 5212 C CA . ILE B 1 307 ? -31.774 -41.563 -14.825 1.00 181.63 307 ILE B CA 1
ATOM 5213 C C . ILE B 1 307 ? -31.820 -40.317 -15.686 1.00 182.96 307 ILE B C 1
ATOM 5214 O O . ILE B 1 307 ? -30.890 -40.033 -16.431 1.00 187.52 307 ILE B O 1
ATOM 5219 N N . VAL B 1 308 ? -32.924 -39.584 -15.603 1.00 179.37 308 VAL B N 1
ATOM 5220 C CA . VAL B 1 308 ? -33.017 -38.305 -16.296 1.00 180.43 308 VAL B CA 1
ATOM 5221 C C . VAL B 1 308 ? -31.892 -37.383 -15.822 1.00 181.31 308 VAL B C 1
ATOM 5222 O O . VAL B 1 308 ? -31.279 -36.671 -16.623 1.00 185.23 308 VAL B O 1
ATOM 5226 N N . ALA B 1 309 ? -31.598 -37.435 -14.523 1.00 178.13 309 ALA B N 1
ATOM 5227 C CA . ALA B 1 309 ? -30.528 -36.625 -13.948 1.00 179.01 309 ALA B CA 1
ATOM 5228 C C . ALA B 1 309 ? -29.178 -36.951 -14.578 1.00 184.81 309 ALA B C 1
ATOM 5229 O O . ALA B 1 309 ? -28.411 -36.049 -14.914 1.00 187.91 309 ALA B O 1
ATOM 5231 N N . ALA B 1 310 ? -28.894 -38.241 -14.740 1.00 186.65 310 ALA B N 1
ATOM 5232 C CA . ALA B 1 310 ? -27.664 -38.678 -15.402 1.00 192.65 310 ALA B CA 1
ATOM 5233 C C . ALA B 1 310 ? -27.666 -38.267 -16.874 1.00 197.25 310 ALA B C 1
ATOM 5234 O O . ALA B 1 310 ? -26.619 -37.977 -17.445 1.00 202.44 310 ALA B O 1
ATOM 5236 N N . ALA B 1 311 ? -28.845 -38.261 -17.488 1.00 195.71 311 ALA B N 1
ATOM 5237 C CA . ALA B 1 311 ? -28.974 -37.854 -18.882 1.00 200.04 311 ALA B CA 1
ATOM 5238 C C . ALA B 1 311 ? -28.587 -36.390 -19.070 1.00 201.43 311 ALA B C 1
ATOM 5239 O O . ALA B 1 311 ? -27.859 -36.056 -20.003 1.00 207.15 311 ALA B O 1
ATOM 5241 N N . CYS B 1 312 ? -29.075 -35.522 -18.184 1.00 196.62 312 CYS B N 1
ATOM 5242 C CA . CYS B 1 312 ? -28.737 -34.093 -18.230 1.00 197.85 312 CYS B CA 1
ATOM 5243 C C . CYS B 1 312 ? -27.267 -33.823 -17.903 1.00 201.46 312 CYS B C 1
ATOM 5244 O O . CYS B 1 312 ? -26.660 -32.887 -18.430 1.00 205.63 312 CYS B O 1
ATOM 5247 N N . GLY B 1 313 ? -26.706 -34.647 -17.025 1.00 200.17 313 GLY B N 1
ATOM 5248 C CA . GLY B 1 313 ? -25.294 -34.578 -16.697 1.00 203.90 313 GLY B CA 1
ATOM 5249 C C . GLY B 1 313 ? -25.005 -34.280 -15.237 1.00 200.13 313 GLY B C 1
ATOM 5250 O O . GLY B 1 313 ? -23.899 -33.881 -14.882 1.00 203.06 313 GLY B O 1
ATOM 5251 N N . TYR B 1 314 ? -25.997 -34.497 -14.384 1.00 194.00 314 TYR B N 1
ATOM 5252 C CA . TYR B 1 314 ? -25.848 -34.252 -12.958 1.00 190.28 314 TYR B CA 1
ATOM 5253 C C . TYR B 1 314 ? -25.332 -35.510 -12.271 1.00 190.00 314 TYR B C 1
ATOM 5254 O O . TYR B 1 314 ? -26.108 -36.317 -11.762 1.00 186.08 314 TYR B O 1
ATOM 5263 N N . PHE B 1 315 ? -24.020 -35.696 -12.285 1.00 194.60 315 PHE B N 1
ATOM 5264 C CA . PHE B 1 315 ? -23.433 -36.877 -11.672 1.00 195.10 315 PHE B CA 1
ATOM 5265 C C . PHE B 1 315 ? -21.995 -36.604 -11.254 1.00 199.21 315 PHE B C 1
ATOM 5266 O O . PHE B 1 315 ? -21.355 -35.704 -11.785 1.00 203.10 315 PHE B O 1
ATOM 5274 N N . SER B 1 316 ? -21.485 -37.379 -10.303 1.00 198.72 316 SER B N 1
ATOM 5275 C CA . SER B 1 316 ? -20.075 -37.278 -9.935 1.00 203.23 316 SER B CA 1
ATOM 5276 C C . SER B 1 316 ? -19.400 -38.632 -10.045 1.00 206.57 316 SER B C 1
ATOM 5277 O O . SER B 1 316 ? -19.064 -39.258 -9.040 1.00 205.60 316 SER B O 1
ATOM 5280 N N . HIS B 1 317 ? -19.131 -39.043 -11.277 1.00 211.16 317 HIS B N 1
ATOM 5281 C CA . HIS B 1 317 ? -18.581 -40.363 -11.525 1.00 214.77 317 HIS B CA 1
ATOM 5282 C C . HIS B 1 317 ? -17.189 -40.469 -10.919 1.00 218.99 317 HIS B C 1
ATOM 5283 O O . HIS B 1 317 ? -16.669 -41.566 -10.736 1.00 221.44 317 HIS B O 1
ATOM 5290 N N . ALA B 1 318 ? -16.605 -39.318 -10.590 1.00 220.06 318 ALA B N 1
ATOM 5291 C CA . ALA B 1 318 ? -15.279 -39.245 -9.980 1.00 224.29 318 ALA B CA 1
ATOM 5292 C C . ALA B 1 318 ? -15.266 -39.868 -8.584 1.00 220.94 318 ALA B C 1
ATOM 5293 O O . ALA B 1 318 ? -14.410 -40.707 -8.276 1.00 224.48 318 ALA B O 1
ATOM 5295 N N . ASP B 1 319 ? -16.203 -39.436 -7.740 1.00 214.53 319 ASP B N 1
ATOM 5296 C CA . ASP B 1 319 ? -16.331 -39.971 -6.388 1.00 211.12 319 ASP B CA 1
ATOM 5297 C C . ASP B 1 319 ? -16.882 -41.391 -6.421 1.00 209.69 319 ASP B C 1
ATOM 5298 O O . ASP B 1 319 ? -16.671 -42.170 -5.491 1.00 209.19 319 ASP B O 1
ATOM 5303 N N . ILE B 1 320 ? -17.628 -41.705 -7.474 1.00 209.18 320 ILE B N 1
ATOM 5304 C CA . ILE B 1 320 ? -18.093 -43.068 -7.693 1.00 208.97 320 ILE B CA 1
ATOM 5305 C C . ILE B 1 320 ? -16.905 -44.008 -7.920 1.00 215.37 320 ILE B C 1
ATOM 5306 O O . ILE B 1 320 ? -16.820 -45.079 -7.319 1.00 215.56 320 ILE B O 1
ATOM 5311 N N . ASP B 1 321 ? -15.987 -43.594 -8.787 1.00 220.98 321 ASP B N 1
ATOM 5312 C CA . ASP B 1 321 ? -14.767 -44.346 -9.045 1.00 227.80 321 ASP B CA 1
ATOM 5313 C C . ASP B 1 321 ? -13.885 -44.391 -7.806 1.00 228.73 321 ASP B C 1
ATOM 5314 O O . ASP B 1 321 ? -13.249 -45.404 -7.523 1.00 232.11 321 ASP B O 1
ATOM 5319 N N . ALA B 1 322 ? -13.868 -43.290 -7.062 1.00 225.92 322 ALA B N 1
ATOM 5320 C CA . ALA B 1 322 ? -12.987 -43.145 -5.908 1.00 227.24 322 ALA B CA 1
ATOM 5321 C C . ALA B 1 322 ? -13.440 -43.952 -4.691 1.00 223.34 322 ALA B C 1
ATOM 5322 O O . ALA B 1 322 ? -12.723 -44.033 -3.694 1.00 224.75 322 ALA B O 1
ATOM 5324 N N . ALA B 1 323 ? -14.630 -44.534 -4.762 1.00 218.77 323 ALA B N 1
ATOM 5325 C CA . ALA B 1 323 ? -15.161 -45.301 -3.640 1.00 215.21 323 ALA B CA 1
ATOM 5326 C C . ALA B 1 323 ? -14.671 -46.749 -3.651 1.00 219.28 323 ALA B C 1
ATOM 5327 O O . ALA B 1 323 ? -14.443 -47.319 -4.717 1.00 223.18 323 ALA B O 1
ATOM 5329 N N . PRO B 1 324 ? -14.523 -47.354 -2.459 1.00 218.71 324 PRO B N 1
ATOM 5330 C CA . PRO B 1 324 ? -14.137 -48.765 -2.352 1.00 222.49 324 PRO B CA 1
ATOM 5331 C C . PRO B 1 324 ? -15.290 -49.710 -2.666 1.00 219.85 324 PRO B C 1
ATOM 5332 O O . PRO B 1 324 ? -16.433 -49.384 -2.381 1.00 214.09 324 PRO B O 1
ATOM 5336 N N . ALA B 1 325 ? -14.989 -50.880 -3.218 1.00 224.37 325 ALA B N 1
ATOM 5337 C CA . ALA B 1 325 ? -16.031 -51.837 -3.568 1.00 222.77 325 ALA B CA 1
ATOM 5338 C C . ALA B 1 325 ? -16.128 -52.930 -2.517 1.00 223.06 325 ALA B C 1
ATOM 5339 O O . ALA B 1 325 ? -16.241 -54.113 -2.840 1.00 226.08 325 ALA B O 1
ATOM 5341 N N . ALA B 1 326 ? -16.093 -52.521 -1.254 1.00 220.25 326 ALA B N 1
ATOM 5342 C CA . ALA B 1 326 ? -16.220 -53.450 -0.145 1.00 220.40 326 ALA B CA 1
ATOM 5343 C C . ALA B 1 326 ? -16.676 -52.714 1.101 1.00 215.30 326 ALA B C 1
ATOM 5344 O O . ALA B 1 326 ? -16.393 -51.528 1.266 1.00 213.50 326 ALA B O 1
ATOM 5346 N N . SER B 1 327 ? -17.353 -53.428 1.991 1.00 213.50 327 SER B N 1
ATOM 5347 C CA . SER B 1 327 ? -17.784 -52.842 3.248 1.00 209.30 327 SER B CA 1
ATOM 5348 C C . SER B 1 327 ? -18.056 -53.882 4.325 1.00 210.08 327 SER B C 1
ATOM 5349 O O . SER B 1 327 ? -18.977 -54.698 4.225 1.00 209.08 327 SER B O 1
ATOM 5352 N N . PHE B 1 328 ? -17.245 -53.816 5.369 1.00 212.17 328 PHE B N 1
ATOM 5353 C CA . PHE B 1 328 ? -17.438 -54.615 6.560 1.00 212.97 328 PHE B CA 1
ATOM 5354 C C . PHE B 1 328 ? -18.127 -53.708 7.557 1.00 207.83 328 PHE B C 1
ATOM 5355 O O . PHE B 1 328 ? -18.166 -52.492 7.374 1.00 204.76 328 PHE B O 1
ATOM 5363 N N . ILE B 1 329 ? -18.712 -54.299 8.585 1.00 207.18 329 ILE B N 1
ATOM 5364 C CA . ILE B 1 329 ? -19.540 -53.544 9.508 1.00 202.42 329 ILE B CA 1
ATOM 5365 C C . ILE B 1 329 ? -18.774 -52.402 10.173 1.00 202.19 329 ILE B C 1
ATOM 5366 O O . ILE B 1 329 ? -19.324 -51.333 10.400 1.00 197.91 329 ILE B O 1
ATOM 5371 N N . TRP B 1 330 ? -17.491 -52.608 10.443 1.00 207.14 330 TRP B N 1
ATOM 5372 C CA . TRP B 1 330 ? -16.700 -51.587 11.126 1.00 207.73 330 TRP B CA 1
ATOM 5373 C C . TRP B 1 330 ? -15.514 -51.056 10.324 1.00 210.90 330 TRP B C 1
ATOM 5374 O O . TRP B 1 330 ? -14.439 -50.860 10.883 1.00 214.71 330 TRP B O 1
ATOM 5385 N N . VAL B 1 331 ? -15.713 -50.787 9.036 1.00 209.62 331 VAL B N 1
ATOM 5386 C CA . VAL B 1 331 ? -14.662 -50.170 8.229 1.00 212.63 331 VAL B CA 1
ATOM 5387 C C . VAL B 1 331 ? -14.205 -48.851 8.856 1.00 211.88 331 VAL B C 1
ATOM 5388 O O . VAL B 1 331 ? -13.008 -48.573 8.946 1.00 216.34 331 VAL B O 1
ATOM 5392 N N . LYS B 1 332 ? -15.176 -48.063 9.310 1.00 206.58 332 LYS B N 1
ATOM 5393 C CA . LYS B 1 332 ? -14.934 -46.814 10.032 1.00 205.53 332 LYS B CA 1
ATOM 5394 C C . LYS B 1 332 ? -15.618 -46.932 11.396 1.00 203.15 332 LYS B C 1
ATOM 5395 O O . LYS B 1 332 ? -16.610 -47.645 11.520 1.00 200.54 332 LYS B O 1
ATOM 5401 N N . THR B 1 333 ? -15.096 -46.274 12.427 1.00 204.48 333 THR B N 1
ATOM 5402 C CA . THR B 1 333 ? -15.718 -46.368 13.752 1.00 202.76 333 THR B CA 1
ATOM 5403 C C . THR B 1 333 ? -15.884 -44.996 14.396 1.00 200.64 333 THR B C 1
ATOM 5404 O O . THR B 1 333 ? -15.354 -44.003 13.906 1.00 201.26 333 THR B O 1
ATOM 5408 N N . PHE B 1 334 ? -16.649 -44.948 15.484 1.00 198.46 334 PHE B N 1
ATOM 5409 C CA . PHE B 1 334 ? -17.014 -43.685 16.122 1.00 196.15 334 PHE B CA 1
ATOM 5410 C C . PHE B 1 334 ? -16.857 -43.751 17.644 1.00 198.25 334 PHE B C 1
ATOM 5411 O O . PHE B 1 334 ? -16.882 -44.835 18.219 1.00 200.06 334 PHE B O 1
ATOM 5419 N N . PRO B 1 335 ? -16.695 -42.587 18.298 1.00 198.40 335 PRO B N 1
ATOM 5420 C CA . PRO B 1 335 ? -16.440 -42.481 19.742 1.00 201.02 335 PRO B CA 1
ATOM 5421 C C . PRO B 1 335 ? -17.374 -43.268 20.674 1.00 199.72 335 PRO B C 1
ATOM 5422 O O . PRO B 1 335 ? -18.592 -43.305 20.498 1.00 195.30 335 PRO B O 1
ATOM 5426 N N . LEU B 1 336 ? -16.756 -43.893 21.675 1.00 204.12 336 LEU B N 1
ATOM 5427 C CA . LEU B 1 336 ? -17.443 -44.640 22.730 1.00 204.36 336 LEU B CA 1
ATOM 5428 C C . LEU B 1 336 ? -17.094 -44.051 24.100 1.00 207.39 336 LEU B C 1
ATOM 5429 O O . LEU B 1 336 ? -16.136 -43.279 24.221 1.00 210.17 336 LEU B O 1
ATOM 5434 N N . SER B 1 337 ? -17.879 -44.425 25.115 1.00 207.20 337 SER B N 1
ATOM 5435 C CA . SER B 1 337 ? -17.859 -43.800 26.444 1.00 209.42 337 SER B CA 1
ATOM 5436 C C . SER B 1 337 ? -18.334 -42.364 26.288 1.00 206.02 337 SER B C 1
ATOM 5437 O O . SER B 1 337 ? -18.034 -41.494 27.112 1.00 208.15 337 SER B O 1
ATOM 5440 N N . VAL B 1 338 ? -19.100 -42.138 25.224 1.00 200.98 338 VAL B N 1
ATOM 5441 C CA . VAL B 1 338 ? -19.536 -40.803 24.842 1.00 197.68 338 VAL B CA 1
ATOM 5442 C C . VAL B 1 338 ? -21.051 -40.743 24.768 1.00 192.77 338 VAL B C 1
ATOM 5443 O O . VAL B 1 338 ? -21.690 -41.500 24.041 1.00 189.98 338 VAL B O 1
ATOM 5447 N N . TYR B 1 339 ? -21.616 -39.824 25.530 1.00 192.09 339 TYR B N 1
ATOM 5448 C CA . TYR B 1 339 ? -23.053 -39.654 25.607 1.00 188.05 339 TYR B CA 1
ATOM 5449 C C . TYR B 1 339 ? -23.364 -38.169 25.639 1.00 186.47 339 TYR B C 1
ATOM 5450 O O . TYR B 1 339 ? -22.500 -37.360 25.994 1.00 189.42 339 TYR B O 1
ATOM 5459 N N . GLY B 1 340 ? -24.585 -37.809 25.255 1.00 182.17 340 GLY B N 1
ATOM 5460 C CA . GLY B 1 340 ? -25.017 -36.428 25.316 1.00 180.76 340 GLY B CA 1
ATOM 5461 C C . GLY B 1 340 ? -26.053 -36.213 26.397 1.00 180.63 340 GLY B C 1
ATOM 5462 O O . GLY B 1 340 ? -26.318 -37.112 27.195 1.00 182.22 340 GLY B O 1
ATOM 5463 N N . PRO B 1 341 ? -26.633 -35.006 26.439 1.00 179.19 341 PRO B N 1
ATOM 5464 C CA . PRO B 1 341 ? -27.750 -34.689 27.333 1.00 178.84 341 PRO B CA 1
ATOM 5465 C C . PRO B 1 341 ? -29.092 -34.899 26.639 1.00 174.17 341 PRO B C 1
ATOM 5466 O O . PRO B 1 341 ? -30.132 -34.533 27.177 1.00 173.44 341 PRO B O 1
ATOM 5470 N N . MET B 1 342 ? -29.057 -35.485 25.447 1.00 172.32 342 MET B N 1
ATOM 5471 C CA . MET B 1 342 ? -30.271 -35.769 24.694 1.00 168.17 342 MET B CA 1
ATOM 5472 C C . MET B 1 342 ? -30.819 -37.139 25.091 1.00 168.50 342 MET B C 1
ATOM 5473 O O . MET B 1 342 ? -31.615 -37.735 24.372 1.00 165.70 342 MET B O 1
ATOM 5478 N N . VAL B 1 343 ? -30.404 -37.610 26.263 1.00 171.42 343 VAL B N 1
ATOM 5479 C CA . VAL B 1 343 ? -30.832 -38.897 26.805 1.00 172.79 343 VAL B CA 1
ATOM 5480 C C . VAL B 1 343 ? -32.344 -39.091 26.788 1.00 170.36 343 VAL B C 1
ATOM 5481 O O . VAL B 1 343 ? -32.855 -40.085 26.262 1.00 169.04 343 VAL B O 1
ATOM 5485 N N . LEU B 1 344 ? -33.056 -38.130 27.365 1.00 170.14 344 LEU B N 1
ATOM 5486 C CA . LEU B 1 344 ? -34.509 -38.197 27.435 1.00 168.34 344 LEU B CA 1
ATOM 5487 C C . LEU B 1 344 ? -35.203 -38.182 26.059 1.00 163.78 344 LEU B C 1
ATOM 5488 O O . LEU B 1 344 ? -36.074 -39.010 25.827 1.00 162.77 344 LEU B O 1
ATOM 5493 N N . PRO B 1 345 ? -34.831 -37.255 25.148 1.00 163.92 345 PRO B N 1
ATOM 5494 C CA . PRO B 1 345 ? -35.381 -37.364 23.789 1.00 160.05 345 PRO B CA 1
ATOM 5495 C C . PRO B 1 345 ? -35.131 -38.719 23.145 1.00 159.83 345 PRO B C 1
ATOM 5496 O O . PRO B 1 345 ? -35.960 -39.186 22.369 1.00 157.50 345 PRO B O 1
ATOM 5500 N N . ILE B 1 346 ? -33.992 -39.329 23.452 1.00 161.37 346 ILE B N 1
ATOM 5501 C CA . ILE B 1 346 ? -33.696 -40.666 22.959 1.00 161.95 346 ILE B CA 1
ATOM 5502 C C . ILE B 1 346 ? -34.689 -41.670 23.524 1.00 162.92 346 ILE B C 1
ATOM 5503 O O . ILE B 1 346 ? -35.207 -42.524 22.801 1.00 161.75 346 ILE B O 1
ATOM 5508 N N . ILE B 1 347 ? -34.958 -41.548 24.820 1.00 164.11 347 ILE B N 1
ATOM 5509 C CA . ILE B 1 347 ? -35.946 -42.395 25.475 1.00 165.64 347 ILE B CA 1
ATOM 5510 C C . ILE B 1 347 ? -37.321 -42.239 24.829 1.00 162.45 347 ILE B C 1
ATOM 5511 O O . ILE B 1 347 ? -38.020 -43.224 24.586 1.00 162.63 347 ILE B O 1
ATOM 5516 N N . ALA B 1 348 ? -37.674 -40.996 24.517 1.00 161.11 348 ALA B N 1
ATOM 5517 C CA . ALA B 1 348 ? -38.916 -40.666 23.831 1.00 158.05 348 ALA B CA 1
ATOM 5518 C C . ALA B 1 348 ? -38.985 -41.350 22.473 1.00 155.71 348 ALA B C 1
ATOM 5519 O O . ALA B 1 348 ? -40.021 -41.907 22.095 1.00 154.87 348 ALA B O 1
ATOM 5521 N N . VAL B 1 349 ? -37.884 -41.268 21.733 1.00 156.39 349 VAL B N 1
ATOM 5522 C CA . VAL B 1 349 ? -37.735 -41.971 20.465 1.00 154.89 349 VAL B CA 1
ATOM 5523 C C . VAL B 1 349 ? -37.971 -43.472 20.616 1.00 157.06 349 VAL B C 1
ATOM 5524 O O . VAL B 1 349 ? -38.654 -44.080 19.796 1.00 155.89 349 VAL B O 1
ATOM 5528 N N . PHE B 1 350 ? -37.424 -44.072 21.670 1.00 157.89 350 PHE B N 1
ATOM 5529 C CA . PHE B 1 350 ? -37.590 -45.512 21.854 1.00 160.55 350 PHE B CA 1
ATOM 5530 C C . PHE B 1 350 ? -39.006 -45.885 22.255 1.00 160.99 350 PHE B C 1
ATOM 5531 O O . PHE B 1 350 ? -39.485 -46.956 21.887 1.00 162.00 350 PHE B O 1
ATOM 5539 N N . ILE B 1 351 ? -39.685 -44.998 22.978 1.00 160.54 351 ILE B N 1
ATOM 5540 C CA . ILE B 1 351 ? -41.107 -45.185 23.251 1.00 160.79 351 ILE B CA 1
ATOM 5541 C C . ILE B 1 351 ? -41.917 -45.163 21.961 1.00 157.53 351 ILE B C 1
ATOM 5542 O O . ILE B 1 351 ? -42.710 -46.072 21.693 1.00 158.47 351 ILE B O 1
ATOM 5547 N N . ILE B 1 352 ? -41.673 -44.136 21.152 1.00 154.13 352 ILE B N 1
ATOM 5548 C CA . ILE B 1 352 ? -42.277 -44.022 19.830 1.00 151.08 352 ILE B CA 1
ATOM 5549 C C . ILE B 1 352 ? -42.101 -45.321 19.059 1.00 152.02 352 ILE B C 1
ATOM 5550 O O . ILE B 1 352 ? -43.049 -45.865 18.494 1.00 151.77 352 ILE B O 1
ATOM 5555 N N . CYS B 1 353 ? -40.870 -45.810 19.034 1.00 155.96 353 CYS B N 1
ATOM 5556 C CA . CYS B 1 353 ? -40.562 -47.036 18.320 1.00 157.34 353 CYS B CA 1
ATOM 5557 C C . CYS B 1 353 ? -41.318 -48.223 18.919 1.00 160.59 353 CYS B C 1
ATOM 5558 O O . CYS B 1 353 ? -41.701 -49.135 18.196 1.00 161.33 353 CYS B O 1
ATOM 5561 N N . ALA B 1 354 ? -41.557 -48.203 20.227 1.00 160.32 354 ALA B N 1
ATOM 5562 C CA . ALA B 1 354 ? -42.311 -49.283 20.854 1.00 163.92 354 ALA B CA 1
ATOM 5563 C C . ALA B 1 354 ? -43.750 -49.301 20.345 1.00 162.74 354 ALA B C 1
ATOM 5564 O O . ALA B 1 354 ? -44.230 -50.331 19.849 1.00 164.39 354 ALA B O 1
ATOM 5566 N N . CYS B 1 355 ? -44.429 -48.158 20.460 1.00 164.02 355 CYS B N 1
ATOM 5567 C CA . CYS B 1 355 ? -45.822 -48.046 20.006 1.00 162.98 355 CYS B CA 1
ATOM 5568 C C . CYS B 1 355 ? -45.9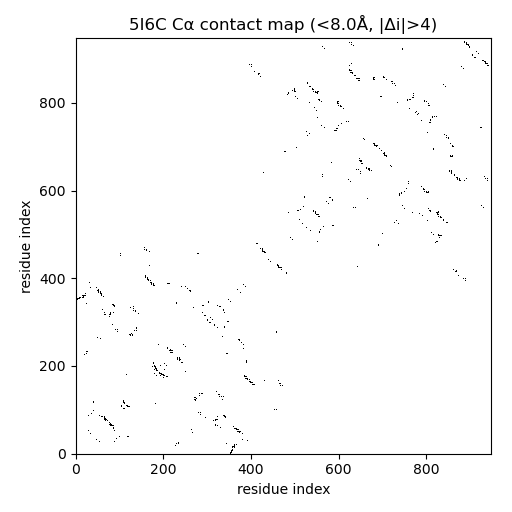46 -48.415 18.531 1.00 161.05 355 CYS B C 1
ATOM 5569 O O . CYS B 1 355 ? -46.836 -49.186 18.124 1.00 162.43 355 CYS B O 1
ATOM 5572 N N . GLU B 1 356 ? -45.031 -47.861 17.741 1.00 162.10 356 GLU B N 1
ATOM 5573 C CA . GLU B 1 356 ? -44.965 -48.134 16.316 1.00 160.46 356 GLU B CA 1
ATOM 5574 C C . GLU B 1 356 ? -44.812 -49.620 16.032 1.00 163.67 356 GLU B C 1
ATOM 5575 O O . GLU B 1 356 ? -45.482 -50.162 15.162 1.00 163.88 356 GLU B O 1
ATOM 5581 N N . CYS B 1 357 ? -43.908 -50.266 16.758 1.00 160.77 357 CYS B N 1
ATOM 5582 C CA . CYS B 1 357 ? -43.717 -51.704 16.638 1.00 164.52 357 CYS B CA 1
ATOM 5583 C C . CYS B 1 357 ? -45.026 -52.446 16.877 1.00 167.06 357 CYS B C 1
ATOM 5584 O O . CYS B 1 357 ? -45.406 -53.311 16.083 1.00 168.51 357 CYS B O 1
ATOM 5587 N N . ILE B 1 358 ? -45.709 -52.102 17.965 1.00 166.01 358 ILE B N 1
ATOM 5588 C CA . ILE B 1 358 ? -46.993 -52.720 18.284 1.00 168.81 358 ILE B CA 1
ATOM 5589 C C . ILE B 1 358 ? -47.972 -52.618 17.106 1.00 166.88 358 ILE B C 1
ATOM 5590 O O . ILE B 1 358 ? -48.512 -53.634 16.635 1.00 169.57 358 ILE B O 1
ATOM 5595 N N . GLY B 1 359 ? -48.172 -51.396 16.613 1.00 168.36 359 GLY B N 1
ATOM 5596 C CA . GLY B 1 359 ? -49.098 -51.168 15.512 1.00 166.49 359 GLY B CA 1
ATOM 5597 C C . GLY B 1 359 ? -48.718 -51.878 14.218 1.00 166.55 359 GLY B C 1
ATOM 5598 O O . GLY B 1 359 ? -49.566 -52.469 13.539 1.00 167.94 359 GLY B O 1
ATOM 5599 N N . ASP B 1 360 ? -47.434 -51.814 13.880 1.00 165.04 360 ASP B N 1
ATOM 5600 C CA . ASP B 1 360 ? -46.892 -52.419 12.666 1.00 165.28 360 ASP B CA 1
ATOM 5601 C C . ASP B 1 360 ? -47.041 -53.942 12.662 1.00 170.05 360 ASP B C 1
ATOM 5602 O O . ASP B 1 360 ? -47.451 -54.541 11.660 1.00 171.13 360 ASP B O 1
ATOM 5607 N N . VAL B 1 361 ? -46.678 -54.560 13.785 1.00 167.76 361 VAL B N 1
ATOM 5608 C CA . VAL B 1 361 ? -46.814 -56.003 13.972 1.00 172.95 361 VAL B CA 1
ATOM 5609 C C . VAL B 1 361 ? -48.272 -56.447 13.887 1.00 175.07 361 VAL B C 1
ATOM 5610 O O . VAL B 1 361 ? -48.585 -57.417 13.187 1.00 177.98 361 VAL B O 1
ATOM 5614 N N . THR B 1 362 ? -49.157 -55.756 14.610 1.00 174.09 362 THR B N 1
ATOM 5615 C CA . THR B 1 362 ? -50.582 -56.090 14.559 1.00 176.28 362 THR B CA 1
ATOM 5616 C C . THR B 1 362 ? -51.122 -56.012 13.132 1.00 174.60 362 THR B C 1
ATOM 5617 O O . THR B 1 362 ? -51.820 -56.916 12.652 1.00 178.00 362 THR B O 1
ATOM 5621 N N . ALA B 1 363 ? -50.753 -54.936 12.447 1.00 171.03 363 ALA B N 1
ATOM 5622 C CA . ALA B 1 363 ? -51.128 -54.751 11.054 1.00 169.27 363 ALA B CA 1
ATOM 5623 C C . ALA B 1 363 ? -50.671 -55.936 10.212 1.00 172.32 363 ALA B C 1
ATOM 5624 O O . ALA B 1 363 ? -51.439 -56.476 9.419 1.00 174.29 363 ALA B O 1
ATOM 5626 N N . THR B 1 364 ? -49.420 -56.345 10.403 1.00 171.97 364 THR B N 1
ATOM 5627 C CA . THR B 1 364 ? -48.878 -57.493 9.684 1.00 175.35 364 THR B CA 1
ATOM 5628 C C . THR B 1 364 ? -49.716 -58.741 9.943 1.00 180.89 364 THR B C 1
ATOM 5629 O O . THR B 1 364 ? -50.028 -59.495 9.020 1.00 183.50 364 THR B O 1
ATOM 5633 N N . CYS B 1 365 ? -50.096 -58.929 11.204 1.00 182.78 365 CYS B N 1
ATOM 5634 C CA . CYS B 1 365 ? -50.919 -60.062 11.613 1.00 188.52 365 CYS B CA 1
ATOM 5635 C C . CYS B 1 365 ? -52.253 -60.087 10.868 1.00 189.21 365 CYS B C 1
ATOM 5636 O O . CYS B 1 365 ? -52.729 -61.159 10.484 1.00 194.00 365 CYS B O 1
ATOM 5639 N N . ASP B 1 366 ? -52.866 -58.918 10.680 1.00 184.86 366 ASP B N 1
ATOM 5640 C CA . ASP B 1 366 ? -54.092 -58.858 9.874 1.00 185.35 366 ASP B CA 1
ATOM 5641 C C . ASP B 1 366 ? -53.813 -59.110 8.390 1.00 184.94 366 ASP B C 1
ATOM 5642 O O . ASP B 1 366 ? -54.631 -59.703 7.684 1.00 188.00 366 ASP B O 1
ATOM 5647 N N . VAL B 1 367 ? -52.663 -58.635 7.924 1.00 181.47 367 VAL B N 1
ATOM 5648 C CA . VAL B 1 367 ? -52.233 -58.812 6.540 1.00 181.13 367 VAL B CA 1
ATOM 5649 C C . VAL B 1 367 ? -51.888 -60.273 6.261 1.00 186.75 367 VAL B C 1
ATOM 5650 O O . VAL B 1 367 ? -52.126 -60.793 5.168 1.00 188.93 367 VAL B O 1
ATOM 5654 N N . SER B 1 368 ? -51.292 -60.911 7.264 1.00 189.32 368 SER B N 1
ATOM 5655 C CA . SER B 1 368 ? -50.860 -62.303 7.185 1.00 195.05 368 SER B CA 1
ATOM 5656 C C . SER B 1 368 ? -51.932 -63.319 7.619 1.00 200.92 368 SER B C 1
ATOM 5657 O O . SER B 1 368 ? -51.643 -64.508 7.774 1.00 206.37 368 SER B O 1
ATOM 5660 N N . ARG B 1 369 ? -53.159 -62.839 7.809 1.00 200.13 369 ARG B N 1
ATOM 5661 C CA . ARG B 1 369 ? -54.313 -63.681 8.132 1.00 205.74 369 ARG B CA 1
ATOM 5662 C C . ARG B 1 369 ? -54.153 -64.419 9.456 1.00 210.03 369 ARG B C 1
ATOM 5663 O O . ARG B 1 369 ? -54.551 -65.577 9.577 1.00 216.46 369 ARG B O 1
ATOM 5671 N N . LEU B 1 370 ? -53.602 -63.738 10.455 1.00 206.86 370 LEU B N 1
ATOM 5672 C CA . LEU B 1 370 ? -53.297 -64.385 11.727 1.00 210.86 370 LEU B CA 1
ATOM 5673 C C . LEU B 1 370 ? -54.115 -63.844 12.893 1.00 210.73 370 LEU B C 1
ATOM 5674 O O . LEU B 1 370 ? -54.992 -62.997 12.714 1.00 207.76 370 LEU B O 1
ATOM 5679 N N . GLU B 1 371 ? -53.816 -64.357 14.085 1.00 214.38 371 GLU B N 1
ATOM 5680 C CA . GLU B 1 371 ? -54.478 -63.931 15.313 1.00 215.13 371 GLU B CA 1
ATOM 5681 C C . GLU B 1 371 ? -54.267 -62.436 15.518 1.00 208.08 371 GLU B C 1
ATOM 5682 O O . GLU B 1 371 ? -53.235 -61.885 15.115 1.00 203.49 371 GLU B O 1
ATOM 5688 N N . VAL B 1 372 ? -55.245 -61.777 16.131 1.00 207.58 372 VAL B N 1
ATOM 5689 C CA . VAL B 1 372 ? -55.160 -60.337 16.326 1.00 201.40 372 VAL B CA 1
ATOM 5690 C C . VAL B 1 372 ? -55.301 -59.980 17.815 1.00 202.83 372 VAL B C 1
ATOM 5691 O O . VAL B 1 372 ? -54.988 -58.860 18.224 1.00 198.44 372 VAL B O 1
ATOM 5695 N N . ARG B 1 373 ? -55.770 -60.931 18.625 1.00 209.36 373 ARG B N 1
ATOM 5696 C CA . ARG B 1 373 ? -55.897 -60.697 20.063 1.00 211.66 373 ARG B CA 1
ATOM 5697 C C . ARG B 1 373 ? -55.393 -61.851 20.944 1.00 218.00 373 ARG B C 1
ATOM 5698 O O . ARG B 1 373 ? -55.343 -61.718 22.167 1.00 220.31 373 ARG B O 1
ATOM 5706 N N . GLY B 1 374 ? -55.027 -62.973 20.331 1.00 221.16 374 GLY B N 1
ATOM 5707 C CA . GLY B 1 374 ? -54.636 -64.162 21.076 1.00 227.94 374 GLY B CA 1
ATOM 5708 C C . GLY B 1 374 ? -53.414 -63.996 21.964 1.00 227.32 374 GLY B C 1
ATOM 5709 O O . GLY B 1 374 ? -52.725 -62.981 21.898 1.00 221.32 374 GLY B O 1
ATOM 5710 N N . GLY B 1 375 ? -53.157 -64.983 22.818 1.00 233.92 375 GLY B N 1
ATOM 5711 C CA . GLY B 1 375 ? -51.991 -64.951 23.683 1.00 234.31 375 GLY B CA 1
ATOM 5712 C C . GLY B 1 375 ? -50.721 -65.083 22.862 1.00 231.14 375 GLY B C 1
ATOM 5713 O O . GLY B 1 375 ? -49.685 -64.482 23.175 1.00 227.79 375 GLY B O 1
ATOM 5714 N N . THR B 1 376 ? -50.814 -65.875 21.797 1.00 232.59 376 THR B N 1
ATOM 5715 C CA . THR B 1 376 ? -49.717 -66.055 20.853 1.00 230.04 376 THR B CA 1
ATOM 5716 C C . THR B 1 376 ? -49.388 -64.723 20.173 1.00 221.61 376 THR B C 1
ATOM 5717 O O . THR B 1 376 ? -48.218 -64.375 19.968 1.00 218.43 376 THR B O 1
ATOM 5721 N N . PHE B 1 377 ? -50.441 -63.980 19.846 1.00 218.45 377 PHE B N 1
ATOM 5722 C CA . PHE B 1 377 ? -50.336 -62.645 19.272 1.00 210.92 377 PHE B CA 1
ATOM 5723 C C . PHE B 1 377 ? -49.501 -61.729 20.169 1.00 207.84 377 PHE B C 1
ATOM 5724 O O . PHE B 1 377 ? -48.490 -61.171 19.737 1.00 203.61 377 PHE B O 1
ATOM 5732 N N . GLU B 1 378 ? -49.912 -61.601 21.428 1.00 210.48 378 GLU B N 1
ATOM 5733 C CA . GLU B 1 378 ? -49.227 -60.719 22.368 1.00 208.21 378 GLU B CA 1
ATOM 5734 C C . GLU B 1 378 ? -47.807 -61.193 22.650 1.00 209.71 378 GLU B C 1
ATOM 5735 O O . GLU B 1 378 ? -46.923 -60.388 22.965 1.00 206.43 378 GLU B O 1
ATOM 5741 N N . SER B 1 379 ? -47.586 -62.496 22.520 1.00 214.95 379 SER B N 1
ATOM 5742 C CA . SER B 1 379 ? -46.232 -63.030 22.595 1.00 216.60 379 SER B CA 1
ATOM 5743 C C . SER B 1 379 ? -45.395 -62.511 21.421 1.00 211.10 379 SER B C 1
ATOM 5744 O O . SER B 1 379 ? -44.237 -62.108 21.592 1.00 209.25 379 SER B O 1
ATOM 5747 N N . ARG B 1 380 ? -46.001 -62.513 20.234 1.00 208.87 380 ARG B N 1
ATOM 5748 C CA . ARG B 1 380 ? -45.368 -61.988 19.022 1.00 203.86 380 ARG B CA 1
ATOM 5749 C C . ARG B 1 380 ? -45.009 -60.518 19.193 1.00 197.80 380 ARG B C 1
ATOM 5750 O O . ARG B 1 380 ? -43.948 -60.077 18.756 1.00 194.91 380 ARG B O 1
ATOM 5758 N N . ILE B 1 381 ? -45.910 -59.759 19.811 1.00 196.25 381 ILE B N 1
ATOM 5759 C CA . ILE B 1 381 ? -45.656 -58.347 20.074 1.00 191.11 381 ILE B CA 1
ATOM 5760 C C . ILE B 1 381 ? -44.493 -58.155 21.039 1.00 192.01 381 ILE B C 1
ATOM 5761 O O . ILE B 1 381 ? -43.593 -57.362 20.772 1.00 188.33 381 ILE B O 1
ATOM 5766 N N . GLN B 1 382 ? -44.506 -58.880 22.152 1.00 197.27 382 GLN B N 1
ATOM 5767 C CA . GLN B 1 382 ? -43.396 -58.806 23.104 1.00 198.95 382 GLN B CA 1
ATOM 5768 C C . GLN B 1 382 ? -42.046 -59.135 22.475 1.00 198.64 382 GLN B C 1
ATOM 5769 O O . GLN B 1 382 ? -41.077 -58.396 22.655 1.00 196.29 382 GLN B O 1
ATOM 5775 N N . GLY B 1 383 ? -41.988 -60.242 21.741 1.00 201.38 383 GLY B N 1
ATOM 5776 C CA . GLY B 1 383 ? -40.777 -60.609 21.031 1.00 201.46 383 GLY B CA 1
ATOM 5777 C C . GLY B 1 383 ? -40.365 -59.531 20.045 1.00 195.30 383 GLY B C 1
ATOM 5778 O O . GLY B 1 383 ? -39.184 -59.230 19.894 1.00 194.25 383 GLY B O 1
ATOM 5779 N N . ALA B 1 384 ? -41.350 -58.943 19.376 1.00 191.56 384 ALA B N 1
ATOM 5780 C CA . ALA B 1 384 ? -41.100 -57.892 18.404 1.00 185.93 384 ALA B CA 1
ATOM 5781 C C . ALA B 1 384 ? -40.429 -56.698 19.056 1.00 182.99 384 ALA B C 1
ATOM 5782 O O . ALA B 1 384 ? -39.430 -56.210 18.555 1.00 180.85 384 ALA B O 1
ATOM 5784 N N . VAL B 1 385 ? -40.978 -56.230 20.173 1.00 183.29 385 VAL B N 1
ATOM 5785 C CA . VAL B 1 385 ? -40.443 -55.045 20.840 1.00 180.81 385 VAL B CA 1
ATOM 5786 C C . VAL B 1 385 ? -39.078 -55.330 21.478 1.00 183.60 385 VAL B C 1
ATOM 5787 O O . VAL B 1 385 ? -38.159 -54.494 21.449 1.00 181.38 385 VAL B O 1
ATOM 5791 N N . LEU B 1 386 ? -38.948 -56.518 22.053 1.00 188.85 386 LEU B N 1
ATOM 5792 C CA . LEU B 1 386 ? -37.683 -56.937 22.638 1.00 192.24 386 LEU B CA 1
ATOM 5793 C C . LEU B 1 386 ? -36.579 -56.948 21.592 1.00 190.82 386 LEU B C 1
ATOM 5794 O O . LEU B 1 386 ? -35.546 -56.314 21.777 1.00 189.91 386 LEU B O 1
ATOM 5799 N N . ALA B 1 387 ? -36.821 -57.651 20.488 1.00 190.92 387 ALA B N 1
ATOM 5800 C CA . ALA B 1 387 ? -35.889 -57.693 19.363 1.00 189.79 387 ALA B CA 1
ATOM 5801 C C . ALA B 1 387 ? -35.659 -56.304 18.780 1.00 184.26 387 ALA B C 1
ATOM 5802 O O . ALA B 1 387 ? -34.589 -56.015 18.244 1.00 183.56 387 ALA B O 1
ATOM 5804 N N . ASP B 1 388 ? -36.680 -55.460 18.865 1.00 180.72 388 ASP B N 1
ATOM 5805 C CA . ASP B 1 388 ? -36.571 -54.074 18.437 1.00 175.78 388 ASP B CA 1
ATOM 5806 C C . ASP B 1 388 ? -35.460 -53.366 19.199 1.00 176.02 388 ASP B C 1
ATOM 5807 O O . ASP B 1 388 ? -34.497 -52.881 18.599 1.00 174.72 388 ASP B O 1
ATOM 5812 N N . GLY B 1 389 ? -35.583 -53.320 20.521 1.00 178.11 389 GLY B N 1
ATOM 5813 C CA . GLY B 1 389 ? -34.578 -52.641 21.324 1.00 178.78 389 GLY B CA 1
ATOM 5814 C C . GLY B 1 389 ? -33.213 -53.327 21.347 1.00 182.38 389 GLY B C 1
ATOM 5815 O O . GLY B 1 389 ? -32.164 -52.664 21.378 1.00 182.01 389 GLY B O 1
ATOM 5816 N N . ILE B 1 390 ? -33.227 -54.658 21.360 1.00 186.30 390 ILE B N 1
ATOM 5817 C CA . ILE B 1 390 ? -32.002 -55.445 21.258 1.00 190.14 390 ILE B CA 1
ATOM 5818 C C . ILE B 1 390 ? -31.235 -55.053 20.006 1.00 187.79 390 ILE B C 1
ATOM 5819 O O . ILE B 1 390 ? -30.056 -54.725 20.075 1.00 188.80 390 ILE B O 1
ATOM 5824 N N . ASN B 1 391 ? -31.918 -55.053 18.866 1.00 184.91 391 ASN B N 1
ATOM 5825 C CA . ASN B 1 391 ? -31.293 -54.650 17.614 1.00 182.79 391 ASN B CA 1
ATOM 5826 C C . ASN B 1 391 ? -30.969 -53.169 17.570 1.00 179.00 391 ASN B C 1
ATOM 5827 O O . ASN B 1 391 ? -30.164 -52.746 16.757 1.00 178.16 391 ASN B O 1
ATOM 5832 N N . SER B 1 392 ? -31.616 -52.371 18.411 1.00 176.99 392 SER B N 1
ATOM 5833 C CA . SER B 1 392 ? -31.216 -50.974 18.541 1.00 174.26 392 SER B CA 1
ATOM 5834 C C . SER B 1 392 ? -29.829 -50.913 19.177 1.00 177.47 392 SER B C 1
ATOM 5835 O O . SER B 1 392 ? -28.959 -50.161 18.720 1.00 176.64 392 SER B O 1
ATOM 5838 N N . VAL B 1 393 ? -29.625 -51.710 20.227 1.00 181.51 393 VAL B N 1
ATOM 5839 C CA . VAL B 1 393 ? -28.303 -51.807 20.850 1.00 185.30 393 VAL B CA 1
ATOM 5840 C C . VAL B 1 393 ? -27.276 -52.363 19.867 1.00 187.13 393 VAL B C 1
ATOM 5841 O O . VAL B 1 393 ? -26.200 -51.801 19.699 1.00 187.78 393 VAL B O 1
ATOM 5845 N N . VAL B 1 394 ? -27.633 -53.465 19.214 1.00 188.31 394 VAL B N 1
ATOM 5846 C CA . VAL B 1 394 ? -26.775 -54.130 18.239 1.00 190.54 394 VAL B CA 1
ATOM 5847 C C . VAL B 1 394 ? -26.361 -53.186 17.118 1.00 187.42 394 VAL B C 1
ATOM 5848 O O . VAL B 1 394 ? -25.190 -53.114 16.758 1.00 189.52 394 VAL B O 1
ATOM 5852 N N . ALA B 1 395 ? -27.331 -52.463 16.575 1.00 182.75 395 ALA B N 1
ATOM 5853 C CA . ALA B 1 395 ? -27.082 -51.495 15.522 1.00 179.73 395 ALA B CA 1
ATOM 5854 C C . ALA B 1 395 ? -26.184 -50.390 16.050 1.00 179.74 395 ALA B C 1
ATOM 5855 O O . ALA B 1 395 ? -25.306 -49.916 15.334 1.00 180.10 395 ALA B O 1
ATOM 5857 N N . ALA B 1 396 ? -26.417 -49.964 17.289 1.00 179.66 396 ALA B N 1
ATOM 5858 C CA . ALA B 1 396 ? -25.553 -48.962 17.904 1.00 180.35 396 ALA B CA 1
ATOM 5859 C C . ALA B 1 396 ? -24.095 -49.447 17.960 1.00 185.07 396 ALA B C 1
ATOM 5860 O O . ALA B 1 396 ? -23.165 -48.700 17.658 1.00 185.67 396 ALA B O 1
ATOM 5862 N N . LEU B 1 397 ? -23.905 -50.706 18.336 1.00 188.77 397 LEU B N 1
ATOM 5863 C CA . LEU B 1 397 ? -22.580 -51.310 18.334 1.00 193.67 397 LEU B CA 1
ATOM 5864 C C . LEU B 1 397 ? -22.036 -51.391 16.913 1.00 193.69 397 LEU B C 1
ATOM 5865 O O . LEU B 1 397 ? -20.850 -51.215 16.680 1.00 196.50 397 LEU B O 1
ATOM 5870 N N . ALA B 1 398 ? -22.927 -51.637 15.962 1.00 190.81 398 ALA B N 1
ATOM 5871 C CA . ALA B 1 398 ? -22.573 -51.687 14.549 1.00 190.67 398 ALA B CA 1
ATOM 5872 C C . ALA B 1 398 ? -22.572 -50.297 13.924 1.00 187.07 398 ALA B C 1
ATOM 5873 O O . ALA B 1 398 ? -22.700 -50.160 12.709 1.00 185.67 398 ALA B O 1
ATOM 5875 N N . THR B 1 399 ? -22.465 -49.279 14.775 1.00 185.89 399 THR B N 1
ATOM 5876 C CA . THR B 1 399 ? -22.379 -47.867 14.381 1.00 183.14 399 THR B CA 1
ATOM 5877 C C . THR B 1 399 ? -23.670 -47.298 13.781 1.00 178.02 399 THR B C 1
ATOM 5878 O O . THR B 1 399 ? -23.626 -46.292 13.066 1.00 176.01 399 THR B O 1
ATOM 5882 N N . MET B 1 400 ? -24.811 -47.925 14.076 1.00 176.28 400 MET B N 1
ATOM 5883 C CA . MET B 1 400 ? -26.099 -47.443 13.571 1.00 171.74 400 MET B CA 1
ATOM 5884 C C . MET B 1 400 ? -26.979 -46.849 14.658 1.00 169.42 400 MET B C 1
ATOM 5885 O O . MET B 1 400 ? -26.951 -47.267 15.812 1.00 171.34 400 MET B O 1
ATOM 5890 N N . THR B 1 401 ? -27.775 -45.871 14.247 1.00 167.44 401 THR B N 1
ATOM 5891 C CA . THR B 1 401 ? -28.702 -45.174 15.122 1.00 165.07 401 THR B CA 1
ATOM 5892 C C . THR B 1 401 ? -29.930 -46.072 15.345 1.00 164.21 401 THR B C 1
ATOM 5893 O O . THR B 1 401 ? -30.094 -47.068 14.635 1.00 164.96 401 THR B O 1
ATOM 5897 N N . PRO B 1 402 ? -30.778 -45.747 16.343 1.00 166.71 402 PRO B N 1
ATOM 5898 C CA . PRO B 1 402 ? -31.981 -46.547 16.611 1.00 166.31 402 PRO B CA 1
ATOM 5899 C C . PRO B 1 402 ? -32.829 -46.866 15.383 1.00 164.06 402 PRO B C 1
ATOM 5900 O O . PRO B 1 402 ? -32.994 -46.029 14.488 1.00 161.34 402 PRO B O 1
ATOM 5904 N N . MET B 1 403 ? -33.348 -48.090 15.358 1.00 164.48 403 MET B N 1
ATOM 5905 C CA . MET B 1 403 ? -34.121 -48.588 14.233 1.00 163.22 403 MET B CA 1
ATOM 5906 C C . MET B 1 403 ? -35.396 -49.260 14.717 1.00 163.53 403 MET B C 1
ATOM 5907 O O . MET B 1 403 ? -35.439 -49.810 15.816 1.00 166.02 403 MET B O 1
ATOM 5912 N N . THR B 1 404 ? -36.423 -49.226 13.876 1.00 163.59 404 THR B N 1
ATOM 5913 C CA . THR B 1 404 ? -37.731 -49.780 14.198 1.00 163.88 404 THR B CA 1
ATOM 5914 C C . THR B 1 404 ? -38.421 -50.376 12.966 1.00 163.52 404 THR B C 1
ATOM 5915 O O . THR B 1 404 ? -37.824 -50.476 11.884 1.00 163.42 404 THR B O 1
ATOM 5919 N N . THR B 1 405 ? -39.669 -50.800 13.166 1.00 165.19 405 THR B N 1
ATOM 5920 C CA . THR B 1 405 ? -40.418 -51.585 12.189 1.00 165.92 405 THR B CA 1
ATOM 5921 C C . THR B 1 405 ? -40.893 -50.797 10.972 1.00 162.60 405 THR B C 1
ATOM 5922 O O . THR B 1 405 ? -41.554 -49.768 11.109 1.00 159.70 405 THR B O 1
ATOM 5926 N N . PHE B 1 406 ? -40.596 -51.315 9.784 1.00 161.11 406 PHE B N 1
ATOM 5927 C CA . PHE B 1 406 ? -41.030 -50.691 8.538 1.00 158.63 406 PHE B CA 1
ATOM 5928 C C . PHE B 1 406 ? -42.420 -51.178 8.137 1.00 159.05 406 PHE B C 1
ATOM 5929 O O . PHE B 1 406 ? -42.715 -52.369 8.226 1.00 162.29 406 PHE B O 1
ATOM 5937 N N . ALA B 1 407 ? -43.280 -50.249 7.734 1.00 156.76 407 ALA B N 1
ATOM 5938 C CA . ALA B 1 407 ? -44.675 -50.563 7.485 1.00 157.13 407 ALA B CA 1
ATOM 5939 C C . ALA B 1 407 ? -45.013 -50.667 6.000 1.00 157.04 407 ALA B C 1
ATOM 5940 O O . ALA B 1 407 ? -46.141 -51.000 5.647 1.00 157.80 407 ALA B O 1
ATOM 5942 N N . GLN B 1 408 ? -44.048 -50.377 5.132 1.00 155.82 408 GLN B N 1
ATOM 5943 C CA . GLN B 1 408 ? -44.269 -50.536 3.698 1.00 156.35 408 GLN B CA 1
ATOM 5944 C C . GLN B 1 408 ? -44.595 -51.982 3.363 1.00 160.32 408 GLN B C 1
ATOM 5945 O O . GLN B 1 408 ? -45.461 -52.245 2.534 1.00 161.15 408 GLN B O 1
ATOM 5951 N N . ASN B 1 409 ? -43.858 -52.914 3.967 1.00 160.99 409 ASN B N 1
ATOM 5952 C CA . ASN B 1 409 ? -43.966 -54.335 3.620 1.00 165.42 409 ASN B CA 1
ATOM 5953 C C . ASN B 1 409 ? -45.383 -54.904 3.717 1.00 167.00 409 ASN B C 1
ATOM 5954 O O . ASN B 1 409 ? -45.767 -55.733 2.906 1.00 169.96 409 ASN B O 1
ATOM 5959 N N . ASN B 1 410 ? -46.153 -54.466 4.710 1.00 164.59 410 ASN B N 1
ATOM 5960 C CA . ASN B 1 410 ? -47.486 -55.015 4.921 1.00 166.58 410 ASN B CA 1
ATOM 5961 C C . ASN B 1 410 ? -48.352 -54.813 3.690 1.00 166.17 410 ASN B C 1
ATOM 5962 O O . ASN B 1 410 ? -49.186 -55.656 3.356 1.00 169.41 410 ASN B O 1
ATOM 5967 N N . VAL B 1 411 ? -48.100 -53.714 2.985 1.00 165.23 411 VAL B N 1
ATOM 5968 C CA . VAL B 1 411 ? -48.771 -53.431 1.724 1.00 164.88 411 VAL B CA 1
ATOM 5969 C C . VAL B 1 411 ? -48.383 -54.502 0.722 1.00 168.70 411 VAL B C 1
ATOM 5970 O O . VAL B 1 411 ? -49.239 -55.159 0.128 1.00 171.48 411 VAL B O 1
ATOM 5974 N N . VAL B 1 412 ? -47.079 -54.655 0.534 1.00 164.04 412 VAL B N 1
ATOM 5975 C CA . VAL B 1 412 ? -46.523 -55.621 -0.401 1.00 167.87 412 VAL B CA 1
ATOM 5976 C C . VAL B 1 412 ? -47.120 -57.010 -0.160 1.00 172.65 412 VAL B C 1
ATOM 5977 O O . VAL B 1 412 ? -47.655 -57.622 -1.073 1.00 175.64 412 VAL B O 1
ATOM 5981 N N . ILE B 1 413 ? -47.035 -57.486 1.078 1.00 173.61 413 ILE B N 1
ATOM 5982 C CA . ILE B 1 413 ? -47.610 -58.758 1.485 1.00 178.38 413 ILE B CA 1
ATOM 5983 C C . ILE B 1 413 ? -49.078 -58.849 1.101 1.00 179.39 413 ILE B C 1
ATOM 5984 O O . ILE B 1 413 ? -49.505 -59.815 0.468 1.00 183.78 413 ILE B O 1
ATOM 5989 N N . ALA B 1 414 ? -49.844 -57.835 1.502 1.00 175.63 414 ALA B N 1
ATOM 5990 C CA . ALA B 1 414 ? -51.291 -57.825 1.297 1.00 176.53 414 ALA B CA 1
ATOM 5991 C C . ALA B 1 414 ? -51.685 -57.906 -0.173 1.00 177.80 414 ALA B C 1
ATOM 5992 O O . ALA B 1 414 ? -52.675 -58.549 -0.523 1.00 181.29 414 ALA B O 1
ATOM 5994 N N . LEU B 1 415 ? -50.888 -57.279 -1.028 1.00 175.44 415 LEU B N 1
ATOM 5995 C CA . LEU B 1 415 ? -51.175 -57.229 -2.457 1.00 176.54 415 LEU B CA 1
ATOM 5996 C C . LEU B 1 415 ? -50.543 -58.381 -3.228 1.00 181.35 415 LEU B C 1
ATOM 5997 O O . LEU B 1 415 ? -50.866 -58.608 -4.392 1.00 183.66 415 LEU B O 1
ATOM 6002 N N . THR B 1 416 ? -49.622 -59.082 -2.578 1.00 183.08 416 THR B N 1
ATOM 6003 C CA . THR B 1 416 ? -48.926 -60.221 -3.173 1.00 188.03 416 THR B CA 1
ATOM 6004 C C . THR B 1 416 ? -49.372 -61.550 -2.566 1.00 193.26 416 THR B C 1
ATOM 6005 O O . THR B 1 416 ? -48.980 -62.621 -3.038 1.00 198.29 416 THR B O 1
ATOM 6009 N N . ARG B 1 417 ? -50.188 -61.463 -1.519 1.00 192.40 417 ARG B N 1
ATOM 6010 C CA . ARG B 1 417 ? -50.709 -62.633 -0.824 1.00 197.42 417 ARG B CA 1
ATOM 6011 C C . ARG B 1 417 ? -49.597 -63.582 -0.357 1.00 200.81 417 ARG B C 1
ATOM 6012 O O . ARG B 1 417 ? -49.662 -64.785 -0.607 1.00 206.71 417 ARG B O 1
ATOM 6020 N N . CYS B 1 418 ? -48.575 -63.041 0.305 1.00 197.42 418 CYS B N 1
ATOM 6021 C CA . CYS B 1 418 ? -47.479 -63.857 0.831 1.00 200.49 418 CYS B CA 1
ATOM 6022 C C . CYS B 1 418 ? -46.769 -63.200 2.008 1.00 196.75 418 CYS B C 1
ATOM 6023 O O . CYS B 1 418 ? -46.108 -62.176 1.847 1.00 192.12 418 CYS B O 1
ATOM 6026 N N . ALA B 1 419 ? -46.890 -63.803 3.185 1.00 199.21 419 ALA B N 1
ATOM 6027 C CA . ALA B 1 419 ? -46.206 -63.299 4.368 1.00 196.57 419 ALA B CA 1
ATOM 6028 C C . ALA B 1 419 ? -45.117 -64.260 4.816 1.00 200.79 419 ALA B C 1
ATOM 6029 O O . ALA B 1 419 ? -44.774 -64.302 5.996 1.00 201.01 419 ALA B O 1
ATOM 6031 N N . ASN B 1 420 ? -44.568 -65.015 3.866 1.00 204.40 420 ASN B N 1
ATOM 6032 C CA . ASN B 1 420 ? -43.520 -65.999 4.152 1.00 209.12 420 ASN B CA 1
ATOM 6033 C C . ASN B 1 420 ? -42.242 -65.380 4.680 1.00 206.25 420 ASN B C 1
ATOM 6034 O O . ASN B 1 420 ? -41.786 -64.351 4.184 1.00 201.63 420 ASN B O 1
ATOM 6039 N N . ARG B 1 421 ? -41.664 -66.021 5.688 1.00 209.44 421 ARG B N 1
ATOM 6040 C CA . ARG B 1 421 ? -40.430 -65.540 6.281 1.00 207.58 421 ARG B CA 1
ATOM 6041 C C . ARG B 1 421 ? -39.294 -65.558 5.258 1.00 208.25 421 ARG B C 1
ATOM 6042 O O . ARG B 1 421 ? -38.281 -64.878 5.432 1.00 205.73 421 ARG B O 1
ATOM 6050 N N . TRP B 1 422 ? -39.485 -66.312 4.178 1.00 211.92 422 TRP B N 1
ATOM 6051 C CA . TRP B 1 422 ? -38.456 -66.466 3.153 1.00 213.65 422 TRP B CA 1
ATOM 6052 C C . TRP B 1 422 ? -38.325 -65.248 2.249 1.00 208.38 422 TRP B C 1
ATOM 6053 O O . TRP B 1 422 ? -37.235 -64.945 1.773 1.00 208.18 422 TRP B O 1
ATOM 6064 N N . ALA B 1 423 ? -39.432 -64.556 2.006 1.00 204.50 423 ALA B N 1
ATOM 6065 C CA . ALA B 1 423 ? -39.378 -63.283 1.297 1.00 199.23 423 ALA B CA 1
ATOM 6066 C C . ALA B 1 423 ? -38.553 -62.292 2.106 1.00 195.12 423 ALA B C 1
ATOM 6067 O O . ALA B 1 423 ? -37.692 -61.595 1.575 1.00 193.29 423 ALA B O 1
ATOM 6069 N N . GLY B 1 424 ? -38.806 -62.268 3.408 1.00 194.24 424 GLY B N 1
ATOM 6070 C CA . GLY B 1 424 ? -38.088 -61.398 4.313 1.00 190.92 424 GLY B CA 1
ATOM 6071 C C . GLY B 1 424 ? -36.616 -61.731 4.383 1.00 193.65 424 GLY B C 1
ATOM 6072 O O . GLY B 1 424 ? -35.784 -60.836 4.396 1.00 190.95 424 GLY B O 1
ATOM 6073 N N . TYR B 1 425 ? -36.287 -63.017 4.410 1.00 199.40 425 TYR B N 1
ATOM 6074 C CA . TYR B 1 425 ? -34.889 -63.427 4.497 1.00 202.72 425 TYR B CA 1
ATOM 6075 C C . TYR B 1 425 ? -34.155 -63.124 3.197 1.00 202.86 425 TYR B C 1
ATOM 6076 O O . TYR B 1 425 ? -32.995 -62.710 3.215 1.00 202.75 425 TYR B O 1
ATOM 6085 N N . CYS B 1 426 ? -34.838 -63.343 2.076 1.00 203.52 426 CYS B N 1
ATOM 6086 C CA . CYS B 1 426 ? -34.307 -63.007 0.759 1.00 203.73 426 CYS B CA 1
ATOM 6087 C C . CYS B 1 426 ? -34.001 -61.530 0.694 1.00 198.11 426 CYS B C 1
ATOM 6088 O O . CYS B 1 426 ? -32.945 -61.118 0.221 1.00 198.49 426 CYS B O 1
ATOM 6091 N N . CYS B 1 427 ? -34.951 -60.746 1.188 1.00 193.28 427 CYS B N 1
ATOM 6092 C CA . CYS B 1 427 ? -34.798 -59.311 1.328 1.00 187.90 427 CYS B CA 1
ATOM 6093 C C . CYS B 1 427 ? -33.529 -58.996 2.083 1.00 188.07 427 CYS B C 1
ATOM 6094 O O . CYS B 1 427 ? -32.665 -58.269 1.598 1.00 187.19 427 CYS B O 1
ATOM 6097 N N . CYS B 1 428 ? -33.440 -59.572 3.275 1.00 189.64 428 CYS B N 1
ATOM 6098 C CA . CYS B 1 428 ? -32.317 -59.384 4.179 1.00 190.31 428 CYS B CA 1
ATOM 6099 C C . CYS B 1 428 ? -30.969 -59.626 3.510 1.00 193.83 428 CYS B C 1
ATOM 6100 O O . CYS B 1 428 ? -30.085 -58.767 3.540 1.00 192.37 428 CYS B O 1
ATOM 6103 N N . LEU B 1 429 ? -30.826 -60.803 2.909 1.00 198.86 429 LEU B N 1
ATOM 6104 C CA . LEU B 1 429 ? -29.604 -61.182 2.211 1.00 203.10 429 LEU B CA 1
ATOM 6105 C C . LEU B 1 429 ? -29.304 -60.239 1.058 1.00 201.05 429 LEU B C 1
ATOM 6106 O O . LEU B 1 429 ? -28.154 -59.854 0.851 1.00 202.28 429 LEU B O 1
ATOM 6111 N N . ILE B 1 430 ? -30.343 -59.873 0.312 1.00 198.28 430 ILE B N 1
ATOM 6112 C CA . ILE B 1 430 ? -30.199 -58.936 -0.795 1.00 196.32 430 ILE B CA 1
ATOM 6113 C C . ILE B 1 430 ? -29.633 -57.615 -0.294 1.00 192.37 430 ILE B C 1
ATOM 6114 O O . ILE B 1 430 ? -28.760 -57.021 -0.929 1.00 193.02 430 ILE B O 1
ATOM 6119 N N . LEU B 1 431 ? -30.106 -57.184 0.871 1.00 188.81 431 LEU B N 1
ATOM 6120 C CA . LEU B 1 431 ? -29.651 -55.939 1.477 1.00 185.24 431 LEU B CA 1
ATOM 6121 C C . LEU B 1 431 ? -28.210 -55.996 1.936 1.00 188.20 431 LEU B C 1
ATOM 6122 O O . LEU B 1 431 ? -27.423 -55.102 1.642 1.00 187.59 431 LEU B O 1
ATOM 6127 N N . ILE B 1 432 ? -27.882 -57.044 2.680 1.00 191.71 432 ILE B N 1
ATOM 6128 C CA . ILE B 1 432 ? -26.543 -57.196 3.213 1.00 195.00 432 ILE B CA 1
ATOM 6129 C C . ILE B 1 432 ? -25.570 -57.229 2.057 1.00 198.41 432 ILE B C 1
ATOM 6130 O O . ILE B 1 432 ? -24.560 -56.536 2.076 1.00 198.89 432 ILE B O 1
ATOM 6135 N N . VAL B 1 433 ? -25.915 -58.001 1.031 1.00 200.97 433 VAL B N 1
ATOM 6136 C CA . VAL B 1 433 ? -25.111 -58.089 -0.181 1.00 204.64 433 VAL B CA 1
ATOM 6137 C C . VAL B 1 433 ? -24.961 -56.743 -0.880 1.00 201.54 433 VAL B C 1
ATOM 6138 O O . VAL B 1 433 ? -23.861 -56.367 -1.284 1.00 203.99 433 VAL B O 1
ATOM 6142 N N . ALA B 1 434 ? -26.063 -56.016 -1.020 1.00 196.52 434 ALA B N 1
ATOM 6143 C CA . ALA B 1 434 ? -26.017 -54.696 -1.634 1.00 193.54 434 ALA B CA 1
ATOM 6144 C C . ALA B 1 434 ? -25.093 -53.765 -0.847 1.00 192.46 434 ALA B C 1
ATOM 6145 O O . ALA B 1 434 ? -24.405 -52.918 -1.418 1.00 192.92 434 ALA B O 1
ATOM 6147 N N . GLY B 1 435 ? -25.068 -53.954 0.468 1.00 191.53 435 GLY B N 1
ATOM 6148 C CA . GLY B 1 435 ? -24.223 -53.174 1.348 1.00 190.93 435 GLY B CA 1
ATOM 6149 C C . GLY B 1 435 ? -22.769 -53.539 1.175 1.00 196.34 435 GLY B C 1
ATOM 6150 O O . GLY B 1 435 ? -21.903 -52.674 1.241 1.00 196.76 435 GLY B O 1
ATOM 6151 N N . ILE B 1 436 ? -22.501 -54.827 0.972 1.00 200.85 436 ILE B N 1
ATOM 6152 C CA . ILE B 1 436 ? -21.146 -55.303 0.708 1.00 206.73 436 ILE B CA 1
ATOM 6153 C C . ILE B 1 436 ? -20.571 -54.654 -0.545 1.00 208.31 436 ILE B C 1
ATOM 6154 O O . ILE B 1 436 ? -19.516 -54.029 -0.494 1.00 210.17 436 ILE B O 1
ATOM 6159 N N . PHE B 1 437 ? -21.289 -54.766 -1.656 1.00 207.77 437 PHE B N 1
ATOM 6160 C CA . PHE B 1 437 ? -20.896 -54.096 -2.888 1.00 209.13 437 PHE B CA 1
ATOM 6161 C C . PHE B 1 437 ? -21.047 -52.598 -2.681 1.00 204.48 437 PHE B C 1
ATOM 6162 O O . PHE B 1 437 ? -22.036 -52.003 -3.118 1.00 200.48 437 PHE B O 1
ATOM 6170 N N . ALA B 1 438 ? -20.088 -51.992 -1.987 1.00 205.25 438 ALA B N 1
ATOM 6171 C CA . ALA B 1 438 ? -20.207 -50.590 -1.586 1.00 201.12 438 ALA B CA 1
ATOM 6172 C C . ALA B 1 438 ? -20.019 -49.603 -2.741 1.00 201.52 438 ALA B C 1
ATOM 6173 O O . ALA B 1 438 ? -19.492 -48.506 -2.550 1.00 201.04 438 ALA B O 1
ATOM 6175 N N . LYS B 1 439 ? -20.487 -49.981 -3.925 1.00 202.63 439 LYS B N 1
ATOM 6176 C CA . LYS B 1 439 ? -20.521 -49.079 -5.066 1.00 202.82 439 LYS B CA 1
ATOM 6177 C C . LYS B 1 439 ? -21.961 -48.612 -5.215 1.00 197.22 439 LYS B C 1
ATOM 6178 O O . LYS B 1 439 ? -22.234 -47.515 -5.707 1.00 195.28 439 LYS B O 1
ATOM 6184 N N . PHE B 1 440 ? -22.882 -49.457 -4.762 1.00 194.97 440 PHE B N 1
ATOM 6185 C CA . PHE B 1 440 ? -24.291 -49.106 -4.726 1.00 189.75 440 PHE B CA 1
ATOM 6186 C C . PHE B 1 440 ? -24.467 -47.967 -3.731 1.00 185.33 440 PHE B C 1
ATOM 6187 O O . PHE B 1 440 ? -25.101 -46.958 -4.038 1.00 182.14 440 PHE B O 1
ATOM 6195 N N . ALA B 1 441 ? -23.862 -48.122 -2.557 1.00 185.61 441 ALA B N 1
ATOM 6196 C CA . ALA B 1 441 ? -23.870 -47.082 -1.535 1.00 182.28 441 ALA B CA 1
ATOM 6197 C C . ALA B 1 441 ? -23.350 -45.751 -2.080 1.00 182.57 441 ALA B C 1
ATOM 6198 O O . ALA B 1 441 ? -23.945 -44.693 -1.852 1.00 178.85 441 ALA B O 1
ATOM 6200 N N . ALA B 1 442 ? -22.244 -45.817 -2.812 1.00 187.41 442 ALA B N 1
ATOM 6201 C CA . ALA B 1 442 ? -21.635 -44.624 -3.382 1.00 188.77 442 ALA B CA 1
ATOM 6202 C C . ALA B 1 442 ? -22.510 -44.000 -4.457 1.00 186.85 442 ALA B C 1
ATOM 6203 O O . ALA B 1 442 ? -22.573 -42.779 -4.578 1.00 185.48 442 ALA B O 1
ATOM 6205 N N . ALA B 1 443 ? -23.170 -44.843 -5.243 1.00 187.16 443 ALA B N 1
ATOM 6206 C CA . ALA B 1 443 ? -24.090 -44.368 -6.270 1.00 185.52 443 ALA B CA 1
ATOM 6207 C C . ALA B 1 443 ? -25.274 -43.645 -5.627 1.00 179.62 443 ALA B C 1
ATOM 6208 O O . ALA B 1 443 ? -25.822 -42.688 -6.178 1.00 177.90 443 ALA B O 1
ATOM 6210 N N . ILE B 1 444 ? -25.664 -44.129 -4.455 1.00 176.92 444 ILE B N 1
ATOM 6211 C CA . ILE B 1 444 ? -26.724 -43.516 -3.673 1.00 171.74 444 ILE B CA 1
ATOM 6212 C C . ILE B 1 444 ? -26.309 -42.153 -3.127 1.00 170.54 444 ILE B C 1
ATOM 6213 O O . ILE B 1 444 ? -27.058 -41.180 -3.237 1.00 167.61 444 ILE B O 1
ATOM 6218 N N . VAL B 1 445 ? -25.119 -42.091 -2.539 1.00 173.16 445 VAL B N 1
ATOM 6219 C CA . VAL B 1 445 ? -24.559 -40.827 -2.074 1.00 173.09 445 VAL B CA 1
ATOM 6220 C C . VAL B 1 445 ? -24.365 -39.847 -3.236 1.00 174.76 445 VAL B C 1
ATOM 6221 O O . VAL B 1 445 ? -24.494 -38.633 -3.072 1.00 173.40 445 VAL B O 1
ATOM 6225 N N . ALA B 1 446 ? -24.075 -40.387 -4.416 1.00 178.06 446 ALA B N 1
ATOM 6226 C CA . ALA B 1 446 ? -23.839 -39.569 -5.601 1.00 180.50 446 ALA B CA 1
ATOM 6227 C C . ALA B 1 446 ? -25.130 -39.268 -6.357 1.00 177.57 446 ALA B C 1
ATOM 6228 O O . ALA B 1 446 ? -25.095 -38.954 -7.546 1.00 179.99 446 ALA B O 1
ATOM 6230 N N . ILE B 1 447 ? -26.266 -39.385 -5.672 1.00 172.75 447 ILE B N 1
ATOM 6231 C CA . ILE B 1 447 ? -27.547 -38.945 -6.224 1.00 169.73 447 ILE B CA 1
ATOM 6232 C C . ILE B 1 447 ? -27.718 -37.467 -5.893 1.00 167.89 447 ILE B C 1
ATOM 6233 O O . ILE B 1 447 ? -27.524 -37.064 -4.746 1.00 166.24 447 ILE B O 1
ATOM 6238 N N . PRO B 1 448 ? -28.082 -36.656 -6.898 1.00 168.54 448 PRO B N 1
ATOM 6239 C CA . PRO B 1 448 ? -28.257 -35.209 -6.733 1.00 167.48 448 PRO B CA 1
ATOM 6240 C C . PRO B 1 448 ? -29.176 -34.850 -5.567 1.00 162.63 448 PRO B C 1
ATOM 6241 O O . PRO B 1 448 ? -30.071 -35.628 -5.230 1.00 159.68 448 PRO B O 1
ATOM 6245 N N . ASN B 1 449 ? -28.946 -33.694 -4.948 1.00 162.25 449 ASN B N 1
ATOM 6246 C CA . ASN B 1 449 ? -29.759 -33.278 -3.812 1.00 158.20 449 ASN B CA 1
ATOM 6247 C C . ASN B 1 449 ? -31.218 -33.060 -4.189 1.00 155.03 449 ASN B C 1
ATOM 6248 O O . ASN B 1 449 ? -32.094 -33.111 -3.335 1.00 151.57 449 ASN B O 1
ATOM 6253 N N . SER B 1 450 ? -31.477 -32.836 -5.473 1.00 156.58 450 SER B N 1
ATOM 6254 C CA . SER B 1 450 ? -32.835 -32.579 -5.936 1.00 154.14 450 SER B CA 1
ATOM 6255 C C . SER B 1 450 ? -33.679 -33.829 -6.115 1.00 152.35 450 SER B C 1
ATOM 6256 O O . SER B 1 450 ? -34.820 -33.858 -5.683 1.00 149.13 450 SER B O 1
ATOM 6259 N N . VAL B 1 451 ? -33.135 -34.851 -6.765 1.00 154.82 451 VAL B N 1
ATOM 6260 C CA . VAL B 1 451 ? -33.843 -36.120 -6.892 1.00 153.73 451 VAL B CA 1
ATOM 6261 C C . VAL B 1 451 ? -34.141 -36.665 -5.505 1.00 150.80 451 VAL B C 1
ATOM 6262 O O . VAL B 1 451 ? -35.283 -37.017 -5.190 1.00 148.11 451 VAL B O 1
ATOM 6266 N N . MET B 1 452 ? -33.106 -36.731 -4.679 1.00 151.69 452 MET B N 1
ATOM 6267 C CA . MET B 1 452 ? -33.287 -37.002 -3.263 1.00 149.26 452 MET B CA 1
ATOM 6268 C C . MET B 1 452 ? -34.341 -36.084 -2.652 1.00 145.89 452 MET B C 1
ATOM 6269 O O . MET B 1 452 ? -35.121 -36.505 -1.810 1.00 143.46 452 MET B O 1
ATOM 6274 N N . GLY B 1 453 ? -34.362 -34.830 -3.081 1.00 146.14 453 GLY B N 1
ATOM 6275 C CA . GLY B 1 453 ? -35.322 -33.873 -2.571 1.00 143.46 453 GLY B CA 1
ATOM 6276 C C . GLY B 1 453 ? -36.755 -34.283 -2.845 1.00 141.18 453 GLY B C 1
ATOM 6277 O O . GLY B 1 453 ? -37.533 -34.419 -1.914 1.00 138.74 453 GLY B O 1
ATOM 6278 N N . GLY B 1 454 ? -37.102 -34.484 -4.112 1.00 142.33 454 GLY B N 1
ATOM 6279 C CA . GLY B 1 454 ? -38.435 -34.912 -4.490 1.00 140.75 454 GLY B CA 1
ATOM 6280 C C . GLY B 1 454 ? -38.828 -36.203 -3.801 1.00 139.60 454 GLY B C 1
ATOM 6281 O O . GLY B 1 454 ? -39.893 -36.289 -3.183 1.00 137.33 454 GLY B O 1
ATOM 6282 N N . MET B 1 455 ? -37.942 -37.192 -3.860 1.00 141.52 455 MET B N 1
ATOM 6283 C CA . MET B 1 455 ? -38.237 -38.494 -3.286 1.00 141.14 455 MET B CA 1
ATOM 6284 C C . MET B 1 455 ? -38.553 -38.324 -1.802 1.00 138.77 455 MET B C 1
ATOM 6285 O O . MET B 1 455 ? -39.569 -38.817 -1.313 1.00 137.27 455 MET B O 1
ATOM 6290 N N . LYS B 1 456 ? -37.692 -37.601 -1.094 1.00 138.80 456 LYS B N 1
ATOM 6291 C CA . LYS B 1 456 ? -37.874 -37.387 0.339 1.00 137.07 456 LYS B CA 1
ATOM 6292 C C . LYS B 1 456 ? -39.114 -36.580 0.685 1.00 134.61 456 LYS B C 1
ATOM 6293 O O . LYS B 1 456 ? -39.783 -36.875 1.661 1.00 133.25 456 LYS B O 1
ATOM 6299 N N . THR B 1 457 ? -39.394 -35.537 -0.081 1.00 134.41 457 THR B N 1
ATOM 6300 C CA . THR B 1 457 ? -40.602 -34.764 0.135 1.00 132.46 457 THR B CA 1
ATOM 6301 C C . THR B 1 457 ? -41.834 -35.654 0.025 1.00 131.48 457 THR B C 1
ATOM 6302 O O . THR B 1 457 ? -42.730 -35.578 0.865 1.00 129.99 457 THR B O 1
ATOM 6306 N N . PHE B 1 458 ? -41.881 -36.503 -0.999 1.00 132.72 458 PHE B N 1
ATOM 6307 C CA . PHE B 1 458 ? -42.971 -37.476 -1.095 1.00 132.39 458 PHE B CA 1
ATOM 6308 C C . PHE B 1 458 ? -43.007 -38.352 0.146 1.00 132.01 458 PHE B C 1
ATOM 6309 O O . PHE B 1 458 ? -44.068 -38.648 0.685 1.00 131.11 458 PHE B O 1
ATOM 6317 N N . LEU B 1 459 ? -41.828 -38.779 0.569 1.00 133.11 459 LEU B N 1
ATOM 6318 C CA . LEU B 1 459 ? -41.680 -39.670 1.708 1.00 133.36 459 LEU B CA 1
ATOM 6319 C C . LEU B 1 459 ? -42.268 -39.080 3.000 1.00 131.68 459 LEU B C 1
ATOM 6320 O O . LEU B 1 459 ? -43.136 -39.685 3.643 1.00 131.41 459 LEU B O 1
ATOM 6325 N N . PHE B 1 460 ? -41.799 -37.891 3.372 1.00 130.95 460 PHE B N 1
ATOM 6326 C CA . PHE B 1 460 ? -42.245 -37.220 4.588 1.00 129.79 460 PHE B CA 1
ATOM 6327 C C . PHE B 1 460 ? -43.689 -36.799 4.490 1.00 128.44 460 PHE B C 1
ATOM 6328 O O . PHE B 1 460 ? -44.407 -36.786 5.484 1.00 127.93 460 PHE B O 1
ATOM 6336 N N . ALA B 1 461 ? -44.094 -36.397 3.292 1.00 128.19 461 ALA B N 1
ATOM 6337 C CA . ALA B 1 461 ? -45.487 -36.078 3.055 1.00 127.29 461 ALA B CA 1
ATOM 6338 C C . ALA B 1 461 ? -46.319 -37.285 3.433 1.00 127.64 461 ALA B C 1
ATOM 6339 O O . ALA B 1 461 ? -47.271 -37.175 4.202 1.00 127.17 461 ALA B O 1
ATOM 6341 N N . SER B 1 462 ? -45.914 -38.449 2.936 1.00 128.90 462 SER B N 1
ATOM 6342 C CA . SER B 1 462 ? -46.588 -39.698 3.261 1.00 129.86 462 SER B CA 1
ATOM 6343 C C . SER B 1 462 ? -46.590 -39.949 4.770 1.00 129.94 462 SER B C 1
ATOM 6344 O O . SER B 1 462 ? -47.557 -40.486 5.304 1.00 130.45 462 SER B O 1
ATOM 6347 N N . VAL B 1 463 ? -45.498 -39.608 5.446 1.00 129.88 463 VAL B N 1
ATOM 6348 C CA . VAL B 1 463 ? -45.473 -39.692 6.907 1.00 130.16 463 VAL B CA 1
ATOM 6349 C C . VAL B 1 463 ? -46.563 -38.821 7.551 1.00 129.15 463 VAL B C 1
ATOM 6350 O O . VAL B 1 463 ? -47.266 -39.271 8.452 1.00 129.89 463 VAL B O 1
ATOM 6354 N N . VAL B 1 464 ? -46.678 -37.566 7.122 1.00 127.86 464 VAL B N 1
ATOM 6355 C CA . VAL B 1 464 ? -47.715 -36.664 7.640 1.00 127.19 464 VAL B CA 1
ATOM 6356 C C . VAL B 1 464 ? -49.108 -37.270 7.440 1.00 127.58 464 VAL B C 1
ATOM 6357 O O . VAL B 1 464 ? -49.928 -37.334 8.368 1.00 128.18 464 VAL B O 1
ATOM 6361 N N . ILE B 1 465 ? -49.364 -37.704 6.209 1.00 127.62 465 ILE B N 1
ATOM 6362 C CA . ILE B 1 465 ? -50.639 -38.305 5.851 1.00 128.36 465 ILE B CA 1
ATOM 6363 C C . ILE B 1 465 ? -50.948 -39.518 6.723 1.00 130.01 465 ILE B C 1
ATOM 6364 O O . ILE B 1 465 ? -52.066 -39.652 7.222 1.00 130.85 465 ILE B O 1
ATOM 6369 N N . SER B 1 466 ? -49.963 -40.382 6.943 1.00 130.85 466 SER B N 1
ATOM 6370 C CA . SER B 1 466 ? -50.179 -41.537 7.813 1.00 132.85 466 SER B CA 1
ATOM 6371 C C . SER B 1 466 ? -50.415 -41.153 9.280 1.00 133.20 466 SER B C 1
ATOM 6372 O O . SER B 1 466 ? -51.211 -41.796 9.966 1.00 135.00 466 SER B O 1
ATOM 6375 N N . GLY B 1 467 ? -49.703 -40.149 9.781 1.00 131.96 467 GLY B N 1
ATOM 6376 C CA . GLY B 1 467 ? -49.980 -39.651 11.119 1.00 132.50 467 GLY B CA 1
ATOM 6377 C C . GLY B 1 467 ? -51.426 -39.197 11.241 1.00 132.70 467 GLY B C 1
ATOM 6378 O O . GLY B 1 467 ? -52.094 -39.413 12.261 1.00 134.37 467 GLY B O 1
ATOM 6379 N N . GLN B 1 468 ? -51.920 -38.576 10.175 1.00 131.33 468 GLN B N 1
ATOM 6380 C CA . GLN B 1 468 ? -53.307 -38.125 10.118 1.00 131.67 468 GLN B CA 1
ATOM 6381 C C . GLN B 1 468 ? -54.295 -39.291 10.125 1.00 133.78 468 GLN B C 1
ATOM 6382 O O . GLN B 1 468 ? -55.305 -39.273 10.840 1.00 135.34 468 GLN B O 1
ATOM 6388 N N . ALA B 1 469 ? -53.984 -40.319 9.345 1.00 134.23 469 ALA B N 1
ATOM 6389 C CA . ALA B 1 469 ? -54.799 -41.520 9.337 1.00 136.72 469 ALA B CA 1
ATOM 6390 C C . ALA B 1 469 ? -54.873 -42.085 10.746 1.00 138.91 469 ALA B C 1
ATOM 6391 O O . ALA B 1 469 ? -55.923 -42.543 11.171 1.00 141.25 469 ALA B O 1
ATOM 6393 N N . ILE B 1 470 ? -53.761 -42.054 11.471 1.00 138.53 470 ILE B N 1
ATOM 6394 C CA . ILE B 1 470 ? -53.784 -42.426 12.883 1.00 140.75 470 ILE B CA 1
ATOM 6395 C C . ILE B 1 470 ? -54.737 -41.553 13.681 1.00 141.28 470 ILE B C 1
ATOM 6396 O O . ILE B 1 470 ? -55.450 -42.046 14.550 1.00 144.09 470 ILE B O 1
ATOM 6401 N N . VAL B 1 471 ? -54.705 -40.247 13.421 1.00 138.97 471 VAL B N 1
ATOM 6402 C CA . VAL B 1 471 ? -55.593 -39.310 14.117 1.00 139.61 471 VAL B CA 1
ATOM 6403 C C . VAL B 1 471 ? -57.064 -39.726 13.986 1.00 141.74 471 VAL B C 1
ATOM 6404 O O . VAL B 1 471 ? -57.799 -39.782 14.977 1.00 144.32 471 VAL B O 1
ATOM 6408 N N . ALA B 1 472 ? -57.482 -40.011 12.754 1.00 141.02 472 ALA B N 1
ATOM 6409 C CA . ALA B 1 472 ? -58.891 -40.286 12.457 1.00 143.05 472 ALA B CA 1
ATOM 6410 C C . ALA B 1 472 ? -59.488 -41.520 13.158 1.00 146.86 472 ALA B C 1
ATOM 6411 O O . ALA B 1 472 ? -60.691 -41.752 13.081 1.00 149.21 472 ALA B O 1
ATOM 6413 N N . LYS B 1 473 ? -58.653 -42.319 13.816 1.00 147.84 473 LYS B N 1
ATOM 6414 C CA . LYS B 1 473 ? -59.122 -43.484 14.571 1.00 151.91 473 LYS B CA 1
ATOM 6415 C C . LYS B 1 473 ? -59.871 -43.082 15.837 1.00 154.51 473 LYS B C 1
ATOM 6416 O O . LYS B 1 473 ? -60.611 -43.877 16.408 1.00 158.47 473 LYS B O 1
ATOM 6422 N N . ALA B 1 474 ? -59.631 -41.862 16.304 1.00 152.69 474 ALA B N 1
ATOM 6423 C CA . ALA B 1 474 ? -60.304 -41.362 17.498 1.00 155.30 474 ALA B CA 1
ATOM 6424 C C . ALA B 1 474 ? -61.454 -40.434 17.091 1.00 155.16 474 ALA B C 1
ATOM 6425 O O . ALA B 1 474 ? -61.256 -39.502 16.308 1.00 151.90 474 ALA B O 1
ATOM 6427 N N . PRO B 1 475 ? -62.665 -40.698 17.617 1.00 159.09 475 PRO B N 1
ATOM 6428 C CA . PRO B 1 475 ? -63.882 -39.939 17.300 1.00 159.89 475 PRO B CA 1
ATOM 6429 C C . PRO B 1 475 ? -63.683 -38.421 17.317 1.00 157.31 475 PRO B C 1
ATOM 6430 O O . PRO B 1 475 ? -63.295 -37.874 18.346 1.00 157.92 475 PRO B O 1
ATOM 6434 N N . PHE B 1 476 ? -63.901 -37.770 16.176 1.00 154.73 476 PHE B N 1
ATOM 6435 C CA . PHE B 1 476 ? -63.752 -36.319 16.055 1.00 152.56 476 PHE B CA 1
ATOM 6436 C C . PHE B 1 476 ? -64.868 -35.532 16.755 1.00 155.58 476 PHE B C 1
ATOM 6437 O O . PHE B 1 476 ? -65.786 -35.043 16.099 1.00 155.99 476 PHE B O 1
ATOM 6445 N N . THR B 1 477 ? -64.749 -35.342 18.065 1.00 157.83 477 THR B N 1
ATOM 6446 C CA . THR B 1 477 ? -65.696 -34.520 18.820 1.00 161.01 477 THR B CA 1
ATOM 6447 C C . THR B 1 477 ? -65.103 -33.131 18.956 1.00 158.97 477 THR B C 1
ATOM 6448 O O . THR B 1 477 ? -63.966 -32.916 18.560 1.00 155.45 477 THR B O 1
ATOM 6452 N N . ARG B 1 478 ? -65.874 -32.176 19.459 1.00 161.44 478 ARG B N 1
ATOM 6453 C CA . ARG B 1 478 ? -65.327 -30.849 19.742 1.00 160.35 478 ARG B CA 1
ATOM 6454 C C . ARG B 1 478 ? -64.093 -30.935 20.665 1.00 159.87 478 ARG B C 1
ATOM 6455 O O . ARG B 1 478 ? -63.129 -30.179 20.508 1.00 157.34 478 ARG B O 1
ATOM 6463 N N . ARG B 1 479 ? -64.111 -31.885 21.595 1.00 162.57 479 ARG B N 1
ATOM 6464 C CA . ARG B 1 479 ? -62.969 -32.148 22.477 1.00 162.57 479 ARG B CA 1
ATOM 6465 C C . ARG B 1 479 ? -61.688 -32.563 21.733 1.00 158.23 479 ARG B C 1
ATOM 6466 O O . ARG B 1 479 ? -60.622 -31.965 21.917 1.00 156.53 479 ARG B O 1
ATOM 6474 N N . ASN B 1 480 ? -61.783 -33.610 20.916 1.00 156.89 480 ASN B N 1
ATOM 6475 C CA . ASN B 1 480 ? -60.626 -34.082 20.162 1.00 153.24 480 ASN B CA 1
ATOM 6476 C C . ASN B 1 480 ? -60.136 -33.018 19.195 1.00 149.63 480 ASN B C 1
ATOM 6477 O O . ASN B 1 480 ? -58.941 -32.813 19.075 1.00 147.39 480 ASN B O 1
ATOM 6482 N N . ARG B 1 481 ? -61.047 -32.327 18.521 1.00 149.44 481 ARG B N 1
ATOM 6483 C CA . ARG B 1 481 ? -60.642 -31.247 17.629 1.00 146.60 481 ARG B CA 1
ATOM 6484 C C . ARG B 1 481 ? -59.888 -30.150 18.377 1.00 146.77 481 ARG B C 1
ATOM 6485 O O . ARG B 1 481 ? -58.898 -29.624 17.868 1.00 144.29 481 ARG B O 1
ATOM 6493 N N . PHE B 1 482 ? -60.345 -29.801 19.577 1.00 150.08 482 PHE B N 1
ATOM 6494 C CA . PHE B 1 482 ? -59.627 -28.806 20.378 1.00 150.87 482 PHE B CA 1
ATOM 6495 C C . PHE B 1 482 ? -58.234 -29.287 20.777 1.00 149.71 482 PHE B C 1
ATOM 6496 O O . PHE B 1 482 ? -57.249 -28.567 20.592 1.00 148.13 482 PHE B O 1
ATOM 6504 N N . ILE B 1 483 ? -58.157 -30.493 21.340 1.00 150.91 483 ILE B N 1
ATOM 6505 C CA . ILE B 1 483 ? -56.870 -31.080 21.731 1.00 150.20 483 ILE B CA 1
ATOM 6506 C C . ILE B 1 483 ? -55.888 -31.136 20.566 1.00 146.28 483 ILE B C 1
ATOM 6507 O O . ILE B 1 483 ? -54.726 -30.762 20.719 1.00 145.40 483 ILE B O 1
ATOM 6512 N N . LEU B 1 484 ? -56.358 -31.585 19.405 1.00 144.31 484 LEU B N 1
ATOM 6513 C CA . LEU B 1 484 ? -55.528 -31.579 18.210 1.00 140.96 484 LEU B CA 1
ATOM 6514 C C . LEU B 1 484 ? -55.069 -30.179 17.871 1.00 139.80 484 LEU B C 1
ATOM 6515 O O . LEU B 1 484 ? -53.903 -29.973 17.599 1.00 138.32 484 LEU B O 1
ATOM 6520 N N . THR B 1 485 ? -55.984 -29.218 17.868 1.00 140.80 485 THR B N 1
ATOM 6521 C CA . THR B 1 485 ? -55.614 -27.833 17.582 1.00 140.30 485 THR B CA 1
ATOM 6522 C C . THR B 1 485 ? -54.492 -27.314 18.486 1.00 141.28 485 THR B C 1
ATOM 6523 O O . THR B 1 485 ? -53.459 -26.855 17.994 1.00 139.83 485 THR B O 1
ATOM 6527 N N . ALA B 1 486 ? -54.691 -27.382 19.799 1.00 144.12 486 ALA B N 1
ATOM 6528 C CA . ALA B 1 486 ? -53.682 -26.894 20.737 1.00 145.62 486 ALA B CA 1
ATOM 6529 C C . ALA B 1 486 ? -52.357 -27.645 20.597 1.00 144.03 486 ALA B C 1
ATOM 6530 O O . ALA B 1 486 ? -51.293 -27.027 20.599 1.00 143.83 486 ALA B O 1
ATOM 6532 N N . SER B 1 487 ? -52.411 -28.969 20.479 1.00 143.29 487 SER B N 1
ATOM 6533 C CA . SER B 1 487 ? -51.183 -29.751 20.341 1.00 142.12 487 SER B CA 1
ATOM 6534 C C . SER B 1 487 ? -50.424 -29.435 19.052 1.00 139.24 487 SER B C 1
ATOM 6535 O O . SER B 1 487 ? -49.210 -29.238 19.084 1.00 139.03 487 SER B O 1
ATOM 6538 N N . MET B 1 488 ? -51.130 -29.388 17.925 1.00 137.39 488 MET B N 1
ATOM 6539 C CA . MET B 1 488 ? -50.499 -29.074 16.644 1.00 135.05 488 MET B CA 1
ATOM 6540 C C . MET B 1 488 ? -49.852 -27.690 16.712 1.00 135.60 488 MET B C 1
ATOM 6541 O O . MET B 1 488 ? -48.656 -27.535 16.460 1.00 135.16 488 MET B O 1
ATOM 6546 N N . ALA B 1 489 ? -50.651 -26.689 17.068 1.00 136.98 489 ALA B N 1
ATOM 6547 C CA . ALA B 1 489 ? -50.185 -25.305 17.085 1.00 137.98 489 ALA B CA 1
ATOM 6548 C C . ALA B 1 489 ? -49.025 -25.074 18.046 1.00 139.72 489 ALA B C 1
ATOM 6549 O O . ALA B 1 489 ? -48.062 -24.403 17.695 1.00 139.79 489 ALA B O 1
ATOM 6551 N N . LEU B 1 490 ? -49.106 -25.624 19.253 1.00 141.48 490 LEU B N 1
ATOM 6552 C CA . LEU B 1 490 ? -48.052 -25.373 20.229 1.00 143.61 490 LEU B CA 1
ATOM 6553 C C . LEU B 1 490 ? -46.803 -26.174 19.904 1.00 142.37 490 LEU B C 1
ATOM 6554 O O . LEU B 1 490 ? -45.690 -25.721 20.160 1.00 143.54 490 LEU B O 1
ATOM 6559 N N . GLY B 1 491 ? -46.984 -27.363 19.344 1.00 140.38 491 GLY B N 1
ATOM 6560 C CA . GLY B 1 491 ? -45.847 -28.159 18.924 1.00 139.33 491 GLY B CA 1
ATOM 6561 C C . GLY B 1 491 ? -45.059 -27.494 17.812 1.00 138.06 491 GLY B C 1
ATOM 6562 O O . GLY B 1 491 ? -43.853 -27.278 17.937 1.00 139.00 491 GLY B O 1
ATOM 6563 N N . TYR B 1 492 ? -45.746 -27.141 16.732 1.00 136.31 492 TYR B N 1
ATOM 6564 C CA . TYR B 1 492 ? -45.093 -26.514 15.590 1.00 135.40 492 TYR B CA 1
ATOM 6565 C C . TYR B 1 492 ? -44.563 -25.135 15.989 1.00 137.50 492 TYR B C 1
ATOM 6566 O O . TYR B 1 492 ? -43.546 -24.654 15.469 1.00 137.95 492 TYR B O 1
ATOM 6575 N N . GLY B 1 493 ? -45.277 -24.501 16.913 1.00 139.18 493 GLY B N 1
ATOM 6576 C CA . GLY B 1 493 ? -44.851 -23.237 17.489 1.00 141.82 493 GLY B CA 1
ATOM 6577 C C . GLY B 1 493 ? -43.536 -23.368 18.234 1.00 143.67 493 GLY B C 1
ATOM 6578 O O . GLY B 1 493 ? -42.698 -22.474 18.192 1.00 145.45 493 GLY B O 1
ATOM 6579 N N . ALA B 1 494 ? -43.387 -24.475 18.954 1.00 143.66 494 ALA B N 1
ATOM 6580 C CA . ALA B 1 494 ? -42.135 -24.835 19.619 1.00 145.36 494 ALA B CA 1
ATOM 6581 C C . ALA B 1 494 ? -41.028 -25.117 18.607 1.00 144.23 494 ALA B C 1
ATOM 6582 O O . ALA B 1 494 ? -39.853 -24.876 18.882 1.00 146.17 494 ALA B O 1
ATOM 6584 N N . THR B 1 495 ? -41.400 -25.683 17.463 1.00 141.44 495 THR B N 1
ATOM 6585 C CA . THR B 1 495 ? -40.447 -25.873 16.373 1.00 140.60 495 THR B CA 1
ATOM 6586 C C . THR B 1 495 ? -39.895 -24.549 15.853 1.00 142.00 495 THR B C 1
ATOM 6587 O O . THR B 1 495 ? -38.686 -24.408 15.675 1.00 143.45 495 THR B O 1
ATOM 6591 N N . LEU B 1 496 ? -40.772 -23.575 15.631 1.00 141.97 496 LEU B N 1
ATOM 6592 C CA . LEU B 1 496 ? -40.341 -22.283 15.075 1.00 143.63 496 LEU B CA 1
ATOM 6593 C C . LEU B 1 496 ? -39.248 -21.552 15.881 1.00 147.15 496 LEU B C 1
ATOM 6594 O O . LEU B 1 496 ? -38.311 -21.015 15.301 1.00 148.66 496 LEU B O 1
ATOM 6599 N N . VAL B 1 497 ? -39.364 -21.541 17.206 1.00 148.83 497 VAL B N 1
ATOM 6600 C CA . VAL B 1 497 ? -38.413 -20.823 18.052 1.00 152.60 497 VAL B CA 1
ATOM 6601 C C . VAL B 1 497 ? -37.047 -21.492 18.082 1.00 153.47 497 VAL B C 1
ATOM 6602 O O . VAL B 1 497 ? -36.960 -22.708 18.249 1.00 151.88 497 VAL B O 1
ATOM 6606 N N . PRO B 1 498 ? -35.976 -20.688 17.911 1.00 156.40 498 PRO B N 1
ATOM 6607 C CA . PRO B 1 498 ? -34.564 -21.097 17.957 1.00 158.23 498 PRO B CA 1
ATOM 6608 C C . PRO B 1 498 ? -34.107 -21.631 19.313 1.00 160.22 498 PRO B C 1
ATOM 6609 O O . PRO B 1 498 ? -33.635 -22.767 19.379 1.00 159.31 498 PRO B O 1
ATOM 6613 N N . THR B 1 499 ? -34.233 -20.830 20.368 1.00 163.23 499 THR B N 1
ATOM 6614 C CA . THR B 1 499 ? -33.798 -21.263 21.695 1.00 165.70 499 THR B CA 1
ATOM 6615 C C . THR B 1 499 ? -34.311 -20.362 22.816 1.00 168.70 499 THR B C 1
ATOM 6616 O O . THR B 1 499 ? -34.687 -19.217 22.579 1.00 169.83 499 THR B O 1
ATOM 6620 N N . TRP B 1 500 ? -34.304 -20.880 24.043 1.00 176.50 500 TRP B N 1
ATOM 6621 C CA . TRP B 1 500 ? -34.680 -20.085 25.214 1.00 180.10 500 TRP B CA 1
ATOM 6622 C C . TRP B 1 500 ? -33.487 -19.858 26.152 1.00 185.01 500 TRP B C 1
ATOM 6623 O O . TRP B 1 500 ? -32.518 -20.620 26.154 1.00 185.37 500 TRP B O 1
ATOM 6634 N N . PHE B 1 501 ? -33.582 -18.803 26.954 1.00 190.21 501 PHE B N 1
ATOM 6635 C CA . PHE B 1 501 ? -32.444 -18.293 27.700 1.00 195.52 501 PHE B CA 1
ATOM 6636 C C . PHE B 1 501 ? -32.829 -17.540 28.976 1.00 200.09 501 PHE B C 1
ATOM 6637 O O . PHE B 1 501 ? -32.171 -17.672 30.003 1.00 204.10 501 PHE B O 1
ATOM 6645 N N . GLY B 1 502 ? -33.920 -16.785 28.911 1.00 197.47 502 GLY B N 1
ATOM 6646 C CA . GLY B 1 502 ? -34.253 -15.788 29.916 1.00 202.38 502 GLY B CA 1
ATOM 6647 C C . GLY B 1 502 ? -34.326 -16.172 31.388 1.00 205.90 502 GLY B C 1
ATOM 6648 O O . GLY B 1 502 ? -34.564 -15.307 32.234 1.00 210.53 502 GLY B O 1
ATOM 6649 N N . ASN B 1 503 ? -34.107 -17.444 31.711 1.00 206.27 503 ASN B N 1
ATOM 6650 C CA . ASN B 1 503 ? -34.254 -17.899 33.091 1.00 209.63 503 ASN B CA 1
ATOM 6651 C C . ASN B 1 503 ? -32.924 -18.173 33.803 1.00 213.80 503 ASN B C 1
ATOM 6652 O O . ASN B 1 503 ? -32.414 -17.305 34.514 1.00 219.31 503 ASN B O 1
ATOM 6657 N N . VAL B 1 504 ? -32.382 -19.379 33.644 1.00 211.78 504 VAL B N 1
ATOM 6658 C CA . VAL B 1 504 ? -31.110 -19.733 34.279 1.00 215.73 504 VAL B CA 1
ATOM 6659 C C . VAL B 1 504 ? -29.921 -19.283 33.438 1.00 216.20 504 VAL B C 1
ATOM 6660 O O . VAL B 1 504 ? -28.794 -19.204 33.929 1.00 220.59 504 VAL B O 1
ATOM 6664 N N . PHE B 1 505 ? -30.183 -18.990 32.168 1.00 216.04 505 PHE B N 1
ATOM 6665 C CA . PHE B 1 505 ? -29.123 -18.681 31.213 1.00 216.07 505 PHE B CA 1
ATOM 6666 C C . PHE B 1 505 ? -29.275 -17.318 30.477 1.00 216.70 505 PHE B C 1
ATOM 6667 O O . PHE B 1 505 ? -28.790 -17.167 29.356 1.00 214.95 505 PHE B O 1
ATOM 6675 N N . PRO B 1 506 ? -29.969 -16.323 31.074 1.00 215.31 506 PRO B N 1
ATOM 6676 C CA . PRO B 1 506 ? -30.133 -15.121 30.246 1.00 215.64 506 PRO B CA 1
ATOM 6677 C C . PRO B 1 506 ? -28.855 -14.279 30.186 1.00 220.91 506 PRO B C 1
ATOM 6678 O O . PRO B 1 506 ? -28.639 -13.521 29.236 1.00 220.97 506 PRO B O 1
ATOM 6682 N N . GLN B 1 507 ? -28.027 -14.419 31.217 1.00 218.63 507 GLN B N 1
ATOM 6683 C CA . GLN B 1 507 ? -26.799 -13.652 31.356 1.00 224.60 507 GLN B CA 1
ATOM 6684 C C . GLN B 1 507 ? -25.620 -14.509 30.903 1.00 223.94 507 GLN B C 1
ATOM 6685 O O . GLN B 1 507 ? -24.457 -14.174 31.154 1.00 229.13 507 GLN B O 1
ATOM 6691 N N . THR B 1 508 ? -25.954 -15.623 30.246 1.00 223.01 508 THR B N 1
ATOM 6692 C CA . THR B 1 508 ? -25.002 -16.664 29.849 1.00 221.76 508 THR B CA 1
ATOM 6693 C C . THR B 1 508 ? -24.290 -17.175 31.102 1.00 226.16 508 THR B C 1
ATOM 6694 O O . THR B 1 508 ? -23.085 -16.976 31.285 1.00 230.91 508 THR B O 1
ATOM 6698 N N . GLU B 1 509 ? -25.066 -17.816 31.975 1.00 225.55 509 GLU B N 1
ATOM 6699 C CA . GLU B 1 509 ? -24.554 -18.340 33.238 1.00 229.77 509 GLU B CA 1
ATOM 6700 C C . GLU B 1 509 ? -24.109 -19.790 33.103 1.00 227.24 509 GLU B C 1
ATOM 6701 O O . GLU B 1 509 ? -24.388 -20.445 32.100 1.00 221.81 509 GLU B O 1
ATOM 6707 N N . ASN B 1 510 ? -23.436 -20.298 34.128 1.00 227.93 510 ASN B N 1
ATOM 6708 C CA . ASN B 1 510 ? -22.898 -21.649 34.075 1.00 226.56 510 ASN B CA 1
ATOM 6709 C C . ASN B 1 510 ? -22.984 -22.345 35.433 1.00 229.65 510 ASN B C 1
ATOM 6710 O O . ASN B 1 510 ? -22.059 -22.263 36.246 1.00 235.50 510 ASN B O 1
ATOM 6715 N N . ARG B 1 511 ? -24.103 -23.023 35.674 1.00 226.81 511 ARG B N 1
ATOM 6716 C CA . ARG B 1 511 ? -24.273 -23.810 36.891 1.00 229.51 511 ARG B CA 1
ATOM 6717 C C . ARG B 1 511 ? -24.418 -25.289 36.537 1.00 225.54 511 ARG B C 1
ATOM 6718 O O . ARG B 1 511 ? -24.473 -25.644 35.359 1.00 220.59 511 ARG B O 1
ATOM 6726 N N . ASP B 1 512 ? -24.489 -26.146 37.554 1.00 225.32 512 ASP B N 1
ATOM 6727 C CA . ASP B 1 512 ? -24.662 -27.579 37.328 1.00 222.32 512 ASP B CA 1
ATOM 6728 C C . ASP B 1 512 ? -25.964 -27.841 36.595 1.00 216.00 512 ASP B C 1
ATOM 6729 O O . ASP B 1 512 ? -26.069 -28.766 35.789 1.00 211.88 512 ASP B O 1
ATOM 6734 N N . LEU B 1 513 ? -26.956 -27.007 36.874 1.00 218.47 513 LEU B N 1
ATOM 6735 C CA . LEU B 1 513 ? -28.230 -27.110 36.197 1.00 212.95 513 LEU B CA 1
ATOM 6736 C C . LEU B 1 513 ? -28.083 -26.743 34.728 1.00 208.27 513 LEU B C 1
ATOM 6737 O O . LEU B 1 513 ? -28.564 -27.472 33.861 1.00 203.39 513 LEU B O 1
ATOM 6742 N N . GLU B 1 514 ? -27.398 -25.628 34.467 1.00 213.07 514 GLU B N 1
ATOM 6743 C CA . GLU B 1 514 ? -27.300 -25.030 33.128 1.00 209.50 514 GLU B CA 1
ATOM 6744 C C . GLU B 1 514 ? -26.980 -26.040 32.023 1.00 205.33 514 GLU B C 1
ATOM 6745 O O . GLU B 1 514 ? -27.524 -25.960 30.916 1.00 200.68 514 GLU B O 1
ATOM 6751 N N . GLY B 1 515 ? -26.108 -26.994 32.332 1.00 206.54 515 GLY B N 1
ATOM 6752 C CA . GLY B 1 515 ? -25.789 -28.060 31.401 1.00 203.29 515 GLY B CA 1
ATOM 6753 C C . GLY B 1 515 ? -26.993 -28.913 31.040 1.00 198.44 515 GLY B C 1
ATOM 6754 O O . GLY B 1 515 ? -27.065 -29.468 29.940 1.00 194.54 515 GLY B O 1
ATOM 6755 N N . PHE B 1 516 ? -27.951 -29.011 31.958 1.00 199.05 516 PHE B N 1
ATOM 6756 C CA . PHE B 1 516 ? -29.142 -29.820 31.721 1.00 195.14 516 PHE B CA 1
ATOM 6757 C C . PHE B 1 516 ? -30.342 -28.908 31.478 1.00 192.60 516 PHE B C 1
ATOM 6758 O O . PHE B 1 516 ? -31.387 -29.349 30.994 1.00 188.79 516 PHE B O 1
ATOM 6766 N N . GLU B 1 517 ? -30.177 -27.626 31.796 1.00 195.46 517 GLU B N 1
ATOM 6767 C CA . GLU B 1 517 ? -31.004 -26.586 31.195 1.00 192.98 517 GLU B CA 1
ATOM 6768 C C . GLU B 1 517 ? -30.880 -26.708 29.678 1.00 188.45 517 GLU B C 1
ATOM 6769 O O . GLU B 1 517 ? -31.859 -26.541 28.957 1.00 184.66 517 GLU B O 1
ATOM 6775 N N . ASN B 1 518 ? -29.672 -27.023 29.208 1.00 190.04 518 ASN B N 1
ATOM 6776 C CA . ASN B 1 518 ? -29.435 -27.279 27.787 1.00 186.34 518 ASN B CA 1
ATOM 6777 C C . ASN B 1 518 ? -30.211 -28.501 27.278 1.00 182.22 518 ASN B C 1
ATOM 6778 O O . ASN B 1 518 ? -30.637 -28.541 26.118 1.00 178.36 518 ASN B O 1
ATOM 6783 N N . ALA B 1 519 ? -30.389 -29.493 28.149 1.00 183.05 519 ALA B N 1
ATOM 6784 C CA . ALA B 1 519 ? -31.186 -30.683 27.836 1.00 179.95 519 ALA B CA 1
ATOM 6785 C C . ALA B 1 519 ? -32.678 -30.339 27.712 1.00 177.11 519 ALA B C 1
ATOM 6786 O O . ALA B 1 519 ? -33.384 -30.827 26.812 1.00 173.30 519 ALA B O 1
ATOM 6788 N N . ILE B 1 520 ? -33.155 -29.512 28.640 1.00 177.51 520 ILE B N 1
ATOM 6789 C CA . ILE B 1 520 ? -34.514 -28.986 28.567 1.00 175.52 520 ILE B CA 1
ATOM 6790 C C . ILE B 1 520 ? -34.694 -28.206 27.269 1.00 172.18 520 ILE B C 1
ATOM 6791 O O . ILE B 1 520 ? -35.726 -28.317 26.613 1.00 168.85 520 ILE B O 1
ATOM 6796 N N . GLU B 1 521 ? -33.672 -27.438 26.896 1.00 175.45 521 GLU B N 1
ATOM 6797 C CA . GLU B 1 521 ? -33.654 -26.732 25.617 1.00 172.89 521 GLU B CA 1
ATOM 6798 C C . GLU B 1 521 ? -33.792 -27.728 24.474 1.00 168.98 521 GLU B C 1
ATOM 6799 O O . GLU B 1 521 ? -34.467 -27.456 23.486 1.00 165.87 521 GLU B O 1
ATOM 6805 N N . LEU B 1 522 ? -33.141 -28.881 24.608 1.00 170.58 522 LEU B N 1
ATOM 6806 C CA . LEU B 1 522 ? -33.216 -29.899 23.567 1.00 167.45 522 LEU B CA 1
ATOM 6807 C C . LEU B 1 522 ? -34.652 -30.396 23.417 1.00 164.51 522 LEU B C 1
ATOM 6808 O O . LEU B 1 522 ? -35.186 -30.424 22.307 1.00 161.32 522 LEU B O 1
ATOM 6813 N N . VAL B 1 523 ? -35.288 -30.758 24.531 1.00 161.59 523 VAL B N 1
ATOM 6814 C CA . VAL B 1 523 ? -36.662 -31.273 24.472 1.00 159.44 523 VAL B CA 1
ATOM 6815 C C . VAL B 1 523 ? -37.635 -30.227 23.932 1.00 157.37 523 VAL B C 1
ATOM 6816 O O . VAL B 1 523 ? -38.409 -30.498 23.013 1.00 154.30 523 VAL B O 1
ATOM 6820 N N . LEU B 1 524 ? -37.574 -29.035 24.517 1.00 156.66 524 LEU B N 1
ATOM 6821 C CA . LEU B 1 524 ? -38.385 -27.890 24.115 1.00 155.55 524 LEU B CA 1
ATOM 6822 C C . LEU B 1 524 ? -38.259 -27.591 22.626 1.00 152.54 524 LEU B C 1
ATOM 6823 O O . LEU B 1 524 ? -39.241 -27.263 21.964 1.00 150.30 524 LEU B O 1
ATOM 6828 N N . GLU B 1 525 ? -37.033 -27.647 22.117 1.00 154.88 525 GLU B N 1
ATOM 6829 C CA . GLU B 1 525 ? -36.784 -27.364 20.711 1.00 152.68 525 GLU B CA 1
ATOM 6830 C C . GLU B 1 525 ? -37.412 -28.433 19.819 1.00 149.37 525 GLU B C 1
ATOM 6831 O O . GLU B 1 525 ? -37.924 -28.111 18.751 1.00 147.11 525 GLU B O 1
ATOM 6837 N N . THR B 1 526 ? -37.352 -29.696 20.238 1.00 148.86 526 THR B N 1
ATOM 6838 C CA . THR B 1 526 ? -38.036 -30.777 19.519 1.00 146.27 526 THR B CA 1
ATOM 6839 C C . THR B 1 526 ? -39.537 -30.512 19.390 1.00 144.48 526 THR B C 1
ATOM 6840 O O . THR B 1 526 ? -40.211 -30.299 20.396 1.00 145.77 526 THR B O 1
ATOM 6844 N N . GLY B 1 527 ? -40.072 -30.559 18.172 1.00 140.52 527 GLY B N 1
ATOM 6845 C CA . GLY B 1 527 ? -41.477 -30.244 17.976 1.00 139.07 527 GLY B CA 1
ATOM 6846 C C . GLY B 1 527 ? -42.432 -31.301 18.497 1.00 138.98 527 GLY B C 1
ATOM 6847 O O . GLY B 1 527 ? -43.334 -31.004 19.293 1.00 139.92 527 GLY B O 1
ATOM 6848 N N . PHE B 1 528 ? -42.211 -32.547 18.087 1.00 138.32 528 PHE B N 1
ATOM 6849 C CA . PHE B 1 528 ? -43.164 -33.608 18.382 1.00 138.37 528 PHE B CA 1
ATOM 6850 C C . PHE B 1 528 ? -43.195 -33.926 19.873 1.00 141.12 528 PHE B C 1
ATOM 6851 O O . PHE B 1 528 ? -44.203 -34.407 20.376 1.00 141.86 528 PHE B O 1
ATOM 6859 N N . ALA B 1 529 ? -42.085 -33.702 20.567 1.00 143.01 529 ALA B N 1
ATOM 6860 C CA . ALA B 1 529 ? -42.051 -33.887 22.012 1.00 146.07 529 ALA B CA 1
ATOM 6861 C C . ALA B 1 529 ? -43.054 -32.944 22.680 1.00 146.93 529 ALA B C 1
ATOM 6862 O O . ALA B 1 529 ? -43.824 -33.351 23.558 1.00 148.76 529 ALA B O 1
ATOM 6864 N N . VAL B 1 530 ? -43.034 -31.684 22.252 1.00 145.98 530 VAL B N 1
ATOM 6865 C CA . VAL B 1 530 ? -43.978 -30.681 22.732 1.00 146.84 530 VAL B CA 1
ATOM 6866 C C . VAL B 1 530 ? -45.415 -31.065 22.386 1.00 145.58 530 VAL B C 1
ATOM 6867 O O . VAL B 1 530 ? -46.299 -31.055 23.254 1.00 147.53 530 VAL B O 1
ATOM 6871 N N . THR B 1 531 ? -45.641 -31.395 21.115 1.00 142.68 531 THR B N 1
ATOM 6872 C CA . THR B 1 531 ? -46.950 -31.872 20.674 1.00 141.62 531 THR B CA 1
ATOM 6873 C C . THR B 1 531 ? -47.486 -32.980 21.564 1.00 143.68 531 THR B C 1
ATOM 6874 O O . THR B 1 531 ? -48.583 -32.869 22.102 1.00 145.08 531 THR B O 1
ATOM 6878 N N . ALA B 1 532 ? -46.676 -34.005 21.783 1.00 144.38 532 ALA B N 1
ATOM 6879 C CA . ALA B 1 532 ? -47.081 -35.149 22.582 1.00 146.71 532 ALA B CA 1
ATOM 6880 C C . ALA B 1 532 ? -47.374 -34.734 24.018 1.00 150.11 532 ALA B C 1
ATOM 6881 O O . ALA B 1 532 ? -48.327 -35.229 24.627 1.00 152.19 532 ALA B O 1
ATOM 6883 N N . PHE B 1 533 ? -46.562 -33.831 24.563 1.00 151.08 533 PHE B N 1
ATOM 6884 C CA . PHE B 1 533 ? -46.815 -33.359 25.919 1.00 154.66 533 PHE B CA 1
ATOM 6885 C C . PHE B 1 533 ? -48.159 -32.655 26.029 1.00 155.11 533 PHE B C 1
ATOM 6886 O O . PHE B 1 533 ? -48.926 -32.923 26.955 1.00 158.13 533 PHE B O 1
ATOM 6894 N N . VAL B 1 534 ? -48.431 -31.733 25.108 1.00 152.53 534 VAL B N 1
ATOM 6895 C CA . VAL B 1 534 ? -49.714 -31.022 25.097 1.00 152.95 534 VAL B CA 1
ATOM 6896 C C . VAL B 1 534 ? -50.911 -31.961 24.941 1.00 153.16 534 VAL B C 1
ATOM 6897 O O . VAL B 1 534 ? -51.883 -31.851 25.677 1.00 155.87 534 VAL B O 1
ATOM 6901 N N . ALA B 1 535 ? -50.819 -32.893 23.994 1.00 150.72 535 ALA B N 1
ATOM 6902 C CA . ALA B 1 535 ? -51.896 -33.841 23.726 1.00 151.03 535 ALA B CA 1
ATOM 6903 C C . ALA B 1 535 ? -52.199 -34.657 24.964 1.00 155.01 535 ALA B C 1
ATOM 6904 O O . ALA B 1 535 ? -53.349 -34.762 25.382 1.00 157.28 535 ALA B O 1
ATOM 6906 N N . MET B 1 536 ? -51.166 -35.239 25.555 1.00 156.23 536 MET B N 1
ATOM 6907 C CA . MET B 1 536 ? -51.378 -36.054 26.740 1.00 160.41 536 MET B CA 1
ATOM 6908 C C . MET B 1 536 ? -51.966 -35.200 27.861 1.00 163.79 536 MET B C 1
ATOM 6909 O O . MET B 1 536 ? -52.900 -35.621 28.548 1.00 167.17 536 MET B O 1
ATOM 6914 N N . LEU B 1 537 ? -51.443 -33.986 28.013 1.00 163.22 537 LEU B N 1
ATOM 6915 C CA . LEU B 1 537 ? -51.889 -33.094 29.078 1.00 166.73 537 LEU B CA 1
ATOM 6916 C C . LEU B 1 537 ? -53.378 -32.732 28.954 1.00 167.58 537 LEU B C 1
ATOM 6917 O O . LEU B 1 537 ? -54.129 -32.835 29.927 1.00 171.75 537 LEU B O 1
ATOM 6922 N N . LEU B 1 538 ? -53.802 -32.317 27.762 1.00 163.99 538 LEU B N 1
ATOM 6923 C CA . LEU B 1 538 ? -55.208 -31.986 27.519 1.00 164.70 538 LEU B CA 1
ATOM 6924 C C . LEU B 1 538 ? -56.114 -33.202 27.674 1.00 166.73 538 LEU B C 1
ATOM 6925 O O . LEU B 1 538 ? -57.115 -33.136 28.379 1.00 170.45 538 LEU B O 1
ATOM 6930 N N . ASN B 1 539 ? -55.753 -34.315 27.034 1.00 164.75 539 ASN B N 1
ATOM 6931 C CA . ASN B 1 539 ? -56.555 -35.536 27.133 1.00 166.97 539 ASN B CA 1
ATOM 6932 C C . ASN B 1 539 ? -56.708 -35.967 28.586 1.00 172.32 539 ASN B C 1
ATOM 6933 O O . ASN B 1 539 ? -57.668 -36.639 28.943 1.00 175.64 539 ASN B O 1
ATOM 6938 N N . ALA B 1 540 ? -55.717 -35.634 29.406 1.00 173.44 540 ALA B N 1
ATOM 6939 C CA . ALA B 1 540 ? -55.801 -35.858 30.846 1.00 178.88 540 ALA B CA 1
ATOM 6940 C C . ALA B 1 540 ? -56.795 -34.895 31.499 1.00 182.08 540 ALA B C 1
ATOM 6941 O O . ALA B 1 540 ? -57.712 -35.323 32.201 1.00 186.56 540 ALA B O 1
ATOM 6943 N N . ILE B 1 541 ? -56.595 -33.595 31.285 1.00 180.21 541 ILE B N 1
ATOM 6944 C CA . ILE B 1 541 ? -57.367 -32.570 31.993 1.00 183.65 541 ILE B CA 1
ATOM 6945 C C . ILE B 1 541 ? -58.719 -32.203 31.354 1.00 183.32 541 ILE B C 1
ATOM 6946 O O . ILE B 1 541 ? -59.554 -31.575 32.005 1.00 187.13 541 ILE B O 1
ATOM 6951 N N . MET B 1 542 ? -58.931 -32.572 30.091 1.00 179.13 542 MET B N 1
ATOM 6952 C CA . MET B 1 542 ? -60.209 -32.288 29.423 1.00 178.92 542 MET B CA 1
ATOM 6953 C C . MET B 1 542 ? -61.322 -33.265 29.818 1.00 182.98 542 MET B C 1
ATOM 6954 O O . MET B 1 542 ? -61.092 -34.477 29.885 1.00 183.51 542 MET B O 1
ATOM 6959 N N . PRO B 1 543 ? -62.537 -32.730 30.068 1.00 186.21 543 PRO B N 1
ATOM 6960 C CA . PRO B 1 543 ? -63.740 -33.483 30.457 1.00 190.84 543 PRO B CA 1
ATOM 6961 C C . PRO B 1 543 ? -64.331 -34.318 29.319 1.00 188.60 543 PRO B C 1
ATOM 6962 O O . PRO B 1 543 ? -64.289 -33.898 28.161 1.00 184.06 543 PRO B O 1
ATOM 6966 N N . ALA B 1 544 ? -64.925 -35.459 29.657 1.00 192.30 544 ALA B N 1
ATOM 6967 C CA . ALA B 1 544 ? -65.480 -36.356 28.649 1.00 190.96 544 ALA B CA 1
ATOM 6968 C C . ALA B 1 544 ? -66.754 -35.804 28.026 1.00 191.59 544 ALA B C 1
ATOM 6969 O O . ALA B 1 544 ? -67.743 -35.581 28.716 1.00 196.62 544 ALA B O 1
ATOM 6971 N N . GLU B 1 545 ? -66.723 -35.575 26.719 1.00 186.77 545 GLU B N 1
ATOM 6972 C CA . GLU B 1 545 ? -67.889 -35.050 26.027 1.00 187.21 545 GLU B CA 1
ATOM 6973 C C . GLU B 1 545 ? -68.916 -36.161 25.795 1.00 190.58 545 GLU B C 1
ATOM 6974 O O . GLU B 1 545 ? -70.091 -35.901 25.528 1.00 193.02 545 GLU B O 1
#